Protein AF-0000000080392573 (afdb_homodimer)

Sequence (956 aa):
MAARATNTSFLQRLAQQLRSKMPRAKRLLAFPTRPAINEELMLRVEELARQRTTPLSLLDLYRFGNHPSPAQRLRNAQFLHFELPRRIAQRVIELRDRLPPGLAEKRGIQNVMGWYAGYVEELQAFPKPMDSEQEYDFTCLLASILCDHTSIPRALAHGIQEYRADMSYEDLLLDPDRESIEQTLTGFYTARIGLRFLVEHHIVSNDAREGYSGIIASHCSPRQVATAAAADAERLCRAALGNAPTVRTIGTDKDDFCYVPSHLYYMIVETLKNSCRAVVEKHDPIYRAAALEVSPSTLLDQRIRLEARQKAFARATPTELPPVKVIVAMGEEDVTIKVADEGGGVPRSDLRLLWTFFYTTFPPSFPSSPAPLPGGRAGGGSLDENVTVTNPAGNVSAGPFTFPNVGTEPVLAGHGMGLPLSRIYARYFGGDLEVKSLEGFGMDSYLHLCKLGDKCEDIGLQVMRSPAGRDSTPTETSMAARATNTSFLQRLAQQLRSKMPRAKRLLAFPTRPAINEELMLRVEELARQRTTPLSLLDLYRFGNHPSPAQRLRNAQFLHFELPRRIAQRVIELRDRLPPGLAEKRGIQNVMGWYAGYVEELQAFPKPMDSEQEYDFTCLLASILCDHTSIPRALAHGIQEYRADMSYEDLLLDPDRESIEQTLTGFYTARIGLRFLVEHHIVSNDAREGYSGIIASHCSPRQVATAAAADAERLCRAALGNAPTVRTIGTDKDDFCYVPSHLYYMIVETLKNSCRAVVEKHDPIYRAAALEVSPSTLLDQRIRLEARQKAFARATPTELPPVKVIVAMGEEDVTIKVADEGGGVPRSDLRLLWTFFYTTFPPSFPSSPAPLPGGRAGGGSLDENVTVTNPAGNVSAGPFTFPNVGTEPVLAGHGMGLPLSRIYARYFGGDLEVKSLEGFGMDSYLHLCKLGDKCEDIGLQVMRSPAGRDSTPTETS

Foldseek 3Di:
DPDDQQLLNVLVVLLVVLCVPPPCVPPQPPLPPQPPCDPVLLVVLVVLLPDDADDDFLVNLLVLQALDDLVSLLVLLLNCLNHVLSLLSNLLCLLCPQQDDQLSPFPLNSSLSSLSSVLSVVSPPQDRRDHSVSSSVSLSSLSSSLVVCLCNLVSSLVSLCVSCVVDDPVCQVVPPCQVSVQLSVLVSLLSVVVSNSSSQSSNCSVPDDPQDRRQKGAWAFLQVLLVLLQVVLQVLLCLFQVHWAHEAEADDRPDTFIGRSLLSSLLNNLVSLVQGNLQCCQPFPLNVVLVVVDDPDPVVNVVSSVVSRVVSNPDDDGDHTDYWYWYWDDDPFWTKIKIWHFSQFDDPVCQVVLQGQNDDPDRAPPPPDPPPPPDPDPDDDDPDDDPPPCPPPDNSNCRSNNSPPPPDGSPSDHSSCRNNSSQSSQPSQPWGWHKDTPHRTIIMIMTIHGRCPDCSVVSVPCSAAPVVNDDVDPPPDD/DPDDQQLLNVLVVLLVVLCVPPPCPDDQPPLPDLPPCDPVLLVVLVVLLPDDADDDFLVNLLVLQALDDLVSLLVLLLNCLNHVLSLLSNLLCLLCPQQDDQLCPFPLNSSLSSLSSVLSVVSPPQDRRDHSVSSSVSLSSLSSSLVVCLCNLVSSLVSLCVSCVVDDPVCQVVPPCQVSVQLSVLVSLLSVVVSNSSSQSSNCSVPDDPQDRRQKGAWAFLQVLLVLLQVVLQVLLCQFQVHWAHEAEADDRPDTFIGRSLLSSLLNNLVSLVQGNLQCCQPFPLNVVLVVVDDPDPVVNVVSSVVSRVVSNPDDDGDHTDYWYWYWDDDPFWIKIKIWHFSQFDDPVCQVVLQGQNDDPDRAPPPPDPPPPPDPDPDDDDPDDDPPPCPPPDSSNCRSNNSPPPPDGSPSDHSSCRNNSSQSSQLSQPWGWHKDTPHRTIIMIMTIHGRCPDCSVVSPDPSVPPVVNDDVDPPPDD

InterPro domains:
  IPR018955 Branched-chain alpha-ketoacid dehydrogenase kinase/Pyruvate dehydrogenase kinase, N-terminal [PF10436] (55-216)
  IPR036784 Alpha-ketoacid/pyruvate dehydrogenase kinase, N-terminal domain superfamily [G3DSA:1.20.140.20] (32-213)
  IPR036784 Alpha-ketoacid/pyruvate dehydrogenase kinase, N-terminal domain superfamily [SSF69012] (45-205)
  IPR036890 Histidine kinase/HSP90-like ATPase superfamily [G3DSA:3.30.565.10] (219-465)
  IPR036890 Histidine kinase/HSP90-like ATPase superfamily [SSF55874] (240-355)
  IPR036890 Histidine kinase/HSP90-like ATPase superfamily [SSF55874] (411-449)
  IPR039028 PDK/BCKDK protein kinase [PTHR11947] (30-459)

Solvent-accessible surface area (backbone atoms only — not comparable to full-atom values): 52196 Å² total; per-residue (Å²): 135,90,67,85,72,43,66,30,48,48,50,48,48,45,34,48,53,41,44,64,66,40,81,83,58,72,73,71,71,54,73,69,67,81,58,72,73,47,69,68,57,47,53,50,33,54,56,36,34,71,50,84,76,82,86,73,49,70,60,52,56,44,59,65,6,48,71,52,50,72,68,49,46,36,51,48,46,37,47,46,61,62,46,46,38,28,58,42,21,35,48,37,49,45,47,60,66,56,34,54,91,65,43,40,70,21,66,26,36,42,48,48,37,26,52,41,52,48,49,32,51,53,49,67,70,44,74,79,43,82,45,71,67,43,30,52,53,50,44,46,52,50,40,55,56,55,65,61,49,60,47,44,67,54,29,42,32,49,12,50,49,60,51,43,70,79,45,53,72,70,50,55,74,63,37,82,57,46,63,47,44,50,49,48,52,51,50,48,52,51,50,45,52,53,52,48,48,55,53,50,16,57,55,39,31,73,56,84,43,89,63,38,31,30,63,32,23,58,68,31,38,61,46,60,42,47,49,53,24,39,54,49,29,32,52,33,31,28,73,57,50,43,44,55,35,52,68,46,75,45,64,62,80,82,52,60,37,36,38,41,56,54,60,52,30,49,38,49,25,43,52,42,27,52,39,40,49,32,28,43,45,56,64,34,66,59,43,35,55,43,59,73,62,66,48,94,44,65,66,58,38,50,51,45,50,50,50,34,37,53,52,40,60,67,48,91,69,74,74,89,52,75,55,31,39,33,41,43,17,68,31,95,74,34,38,28,39,34,42,39,29,62,24,27,39,50,56,75,87,50,55,70,40,57,57,31,76,80,40,60,94,55,73,70,76,67,78,84,78,71,72,72,67,80,71,78,78,78,80,79,78,72,79,76,86,76,77,73,80,70,62,74,72,83,84,70,61,46,32,78,75,47,61,73,61,74,90,54,74,67,73,57,64,58,56,31,43,53,61,32,49,31,28,48,58,29,40,72,61,67,24,35,59,46,75,47,60,26,20,65,37,10,35,37,34,42,38,37,38,46,53,56,69,76,61,39,59,65,48,64,47,69,78,62,47,59,93,68,57,61,54,96,56,77,78,78,77,128,134,88,67,82,75,42,66,31,46,48,49,51,49,46,33,49,52,41,48,64,66,41,80,84,68,71,73,73,72,56,69,70,66,81,58,70,73,46,69,67,58,47,53,51,34,54,56,36,34,70,49,85,75,81,87,74,48,73,57,52,54,44,60,65,8,46,73,51,50,72,69,49,45,35,51,48,46,38,47,46,60,61,47,47,38,28,58,42,20,34,47,38,49,45,47,61,67,56,34,53,90,66,42,41,71,21,64,26,35,42,50,46,37,22,50,40,53,48,48,32,52,54,49,67,70,46,74,81,43,82,45,72,67,43,30,51,54,48,44,45,51,51,37,55,56,56,64,61,49,59,48,44,66,55,30,42,33,50,13,50,49,60,52,42,70,80,45,54,73,70,50,54,74,63,37,82,58,45,62,49,43,49,51,48,52,51,50,48,51,52,50,45,52,53,52,48,48,55,52,48,16,57,54,39,31,73,56,85,45,90,62,38,32,30,62,33,24,57,68,31,38,63,48,59,42,48,49,53,24,40,54,49,28,34,51,35,29,27,72,57,51,42,44,54,33,52,66,46,76,44,66,61,80,83,52,59,38,34,38,43,57,54,62,52,31,50,37,49,25,44,52,41,25,51,38,40,49,32,29,41,47,57,62,34,67,59,41,37,56,42,59,72,62,66,48,94,44,65,67,57,38,50,51,45,50,51,51,33,37,53,51,38,60,65,48,90,70,73,75,88,51,76,55,30,39,33,40,43,17,69,30,96,73,34,38,28,38,34,41,38,30,63,24,28,38,51,55,75,86,49,55,70,40,56,57,31,75,81,39,58,93,55,73,70,76,65,79,83,78,70,72,72,65,82,70,78,78,77,79,78,79,73,78,74,85,74,76,70,81,69,62,73,73,82,84,70,58,48,31,77,76,45,59,72,61,72,92,54,73,68,75,57,64,56,57,31,43,52,61,33,49,31,28,48,60,29,41,71,60,68,23,36,58,47,76,48,60,27,20,65,36,10,36,37,33,41,38,36,37,46,52,53,72,79,57,36,61,65,50,64,52,75,63,58,52,44,91,63,64,64,54,95,56,76,78,76,77,127

Secondary structure (DSSP, 8-state):
------HHHHHHHHHHHHHHHSS--SSSSS--S-----HHHHHHHHHHHTSPPPP--HHHHHHHHS---HHHHHHHHHHHHHHHHHHHHHHHHHHHHHSPTTTTTSHHHHHHHHHHHHHHHHHHHSPPP-SHHHHHHHHHHHHHHHHHGGGHHHHHHHHHHHHHHTS-HHHHHT-TTHHHHHHHHHHHHHHHHHHHHHHHHHHHTTS--TTEETTEEEEE-HHHHHHHHHHHHHHHHHHHHS--PPEEEES-SS--EEE-HHHHHHHHHHHHHHHHHHHHHHH-HHHHHHHHT--S-HHHHHHHHHHHHHHHHH-SSPPP-PPEEEEEEE-SSEEEEEEEE-S----HHHHGGGGSTT--SS-----SS---------------S-------SS-----TTS----SS---SS-SS-HHHHHHHHHHHTT-EEEEEEETTTEEEEEEEEE-SSSTTSGGGS-----TT---SS-----/------HHHHHHHHHHHHHHHSS--SSSSS--S-----HHHHHHHHHHHTSPPPP--HHHHHHHHSS--HHHHHHHHHHHHHHHHHHHHHHHHHHHHHSPTTTTTSHHHHHHHHHHHHHHHHHHHSPPP-SHHHHHHHHHHHHHHHHHGGGHHHHHHHHHHHHHHTS-HHHHHT-TTHHHHHHHHHHHHHHHHHHHHHHHHHHHTTS--TTEETTEEEEE-HHHHHHHHHHHHHHHHHHHHS--PPEEEES-SS--EEE-HHHHHHHHHHHHHHHHHHHHHHH-HHHHHHHHT--S-HHHHHHHHHHHHHHHHH-SSPPP-PPEEEEEEE-SSEEEEEEEE-S----HHHHGGGGSTT--SS-----SS---------------S-------SS-----TTS----SS---SS-SS-HHHHHHHHHHHTT-EEEEEEETTTEEEEEEEEE-SSSGGGGGGSS----SS---SS-----

Structure (mmCIF, N/CA/C/O backbone):
data_AF-0000000080392573-model_v1
#
loop_
_entity.id
_entity.type
_entity.pdbx_description
1 polymer 'Protein-serine/threonine kinase'
#
loop_
_atom_site.group_PDB
_atom_site.id
_atom_site.type_symbol
_atom_site.label_atom_id
_atom_site.label_alt_id
_atom_site.label_comp_id
_atom_site.label_asym_id
_atom_site.label_entity_id
_atom_site.label_seq_id
_atom_site.pdbx_PDB_ins_code
_atom_site.Cartn_x
_atom_site.Cartn_y
_atom_site.Cartn_z
_atom_site.occupancy
_atom_site.B_iso_or_equiv
_atom_site.auth_seq_id
_atom_site.auth_comp_id
_atom_site.auth_asym_id
_atom_site.auth_atom_id
_atom_site.pdbx_PDB_model_num
ATOM 1 N N . MET A 1 1 ? 12.789 16.438 32.844 1 19.19 1 MET A N 1
ATOM 2 C CA . MET A 1 1 ? 11.367 16.188 33.094 1 19.19 1 MET A CA 1
ATOM 3 C C . MET A 1 1 ? 10.508 17.25 32.438 1 19.19 1 MET A C 1
ATOM 5 O O . MET A 1 1 ? 9.445 16.953 31.875 1 19.19 1 MET A O 1
ATOM 9 N N . ALA A 1 2 ? 10.594 18.5 32.719 1 24.3 2 ALA A N 1
ATOM 10 C CA . ALA A 1 2 ? 9.812 19.703 32.438 1 24.3 2 ALA A CA 1
ATOM 11 C C . ALA A 1 2 ? 9.906 20.094 30.969 1 24.3 2 ALA A C 1
ATOM 13 O O . ALA A 1 2 ? 9.625 21.234 30.609 1 24.3 2 ALA A O 1
ATOM 14 N N . ALA A 1 3 ? 10.594 19.344 30.141 1 26.17 3 ALA A N 1
ATOM 15 C CA . ALA A 1 3 ? 11.289 19.828 28.953 1 26.17 3 ALA A CA 1
ATOM 16 C C . ALA A 1 3 ? 10.312 20.422 27.938 1 26.17 3 ALA A C 1
ATOM 18 O O . ALA A 1 3 ? 10.477 21.547 27.484 1 26.17 3 ALA A O 1
ATOM 19 N N . ARG A 1 4 ? 10.227 19.703 26.688 1 30.97 4 ARG A N 1
ATOM 20 C CA . ARG A 1 4 ? 10.273 20.25 25.328 1 30.97 4 ARG A CA 1
ATOM 21 C C . ARG A 1 4 ? 8.906 20.75 24.891 1 30.97 4 ARG A C 1
ATOM 23 O O . ARG A 1 4 ? 7.957 19.969 24.781 1 30.97 4 ARG A O 1
ATOM 30 N N . ALA A 1 5 ? 8.617 21.922 25.188 1 33.53 5 ALA A N 1
ATOM 31 C CA . ALA A 1 5 ? 7.543 22.812 24.734 1 33.53 5 ALA A CA 1
ATOM 32 C C . ALA A 1 5 ? 7.273 22.641 23.234 1 33.53 5 ALA A C 1
ATOM 34 O O . ALA A 1 5 ? 8.172 22.812 22.422 1 33.53 5 ALA A O 1
ATOM 35 N N . THR A 1 6 ? 6.488 21.844 22.875 1 38.28 6 THR A N 1
ATOM 36 C CA . THR A 1 6 ? 6.152 21.625 21.469 1 38.28 6 THR A CA 1
ATOM 37 C C . THR A 1 6 ? 5.938 22.969 20.75 1 38.28 6 THR A C 1
ATOM 39 O O . THR A 1 6 ? 5.57 23.953 21.375 1 38.28 6 THR A O 1
ATOM 42 N N . ASN A 1 7 ? 6.594 23.203 19.703 1 41.62 7 ASN A N 1
ATOM 43 C CA . ASN A 1 7 ? 6.59 24.406 18.875 1 41.62 7 ASN A CA 1
ATOM 44 C C . ASN A 1 7 ? 5.191 25 18.75 1 41.62 7 ASN A C 1
ATOM 46 O O . ASN A 1 7 ? 5.031 26.219 18.672 1 41.62 7 ASN A O 1
ATOM 50 N N . THR A 1 8 ? 4.176 24.109 18.828 1 43.19 8 THR A N 1
ATOM 51 C CA . THR A 1 8 ? 2.842 24.672 18.672 1 43.19 8 THR A CA 1
ATOM 52 C C . THR A 1 8 ? 2.498 25.578 19.859 1 43.19 8 THR A C 1
ATOM 54 O O . THR A 1 8 ? 1.904 26.641 19.688 1 43.19 8 THR A O 1
ATOM 57 N N . SER A 1 9 ? 2.977 25.125 21.062 1 46.69 9 SER A N 1
ATOM 58 C CA . SER A 1 9 ? 2.703 25.906 22.266 1 46.69 9 SER A CA 1
ATOM 59 C C . SER A 1 9 ? 3.426 27.25 22.219 1 46.69 9 SER A C 1
ATOM 61 O O . SER A 1 9 ? 2.875 28.281 22.641 1 46.69 9 SER A O 1
ATOM 63 N N . PHE A 1 10 ? 4.422 27.266 21.594 1 46.53 10 PHE A N 1
ATOM 64 C CA . PHE A 1 10 ? 5.176 28.516 21.531 1 46.53 10 PHE A CA 1
ATOM 65 C C . PHE A 1 10 ? 4.504 29.5 20.594 1 46.53 10 PHE A C 1
ATOM 67 O O . PHE A 1 10 ? 4.355 30.688 20.922 1 46.53 10 PHE A O 1
ATOM 74 N N . LEU A 1 11 ? 4.07 28.859 19.469 1 52.31 11 LEU A N 1
ATOM 75 C CA . LEU A 1 11 ? 3.449 29.734 18.484 1 52.31 11 LEU A CA 1
ATOM 76 C C . LEU A 1 11 ? 2.184 30.375 19.047 1 52.31 11 LEU A C 1
ATOM 78 O O . LEU A 1 11 ? 1.93 31.562 18.828 1 52.31 11 LEU A O 1
ATOM 82 N N . GLN A 1 12 ? 1.546 29.469 19.812 1 51.16 12 GLN A N 1
ATOM 83 C CA . GLN A 1 12 ? 0.319 30 20.406 1 51.16 12 GLN A CA 1
ATOM 84 C C . GLN A 1 12 ? 0.625 31.047 21.469 1 51.16 12 GLN A C 1
ATOM 86 O O . GLN A 1 12 ? -0.03 32.094 21.531 1 51.16 12 GLN A O 1
ATOM 91 N N . ARG A 1 13 ? 1.571 30.734 22.281 1 53.75 13 ARG A N 1
ATOM 92 C CA . ARG A 1 13 ? 1.972 31.672 23.328 1 53.75 13 ARG A CA 1
ATOM 93 C C . ARG A 1 13 ? 2.531 32.969 22.703 1 53.75 13 ARG A C 1
ATOM 95 O O . ARG A 1 13 ? 2.221 34.062 23.172 1 53.75 13 ARG A O 1
ATOM 102 N N . LEU A 1 14 ? 3.24 32.688 21.734 1 53.19 14 LEU A N 1
ATOM 103 C CA . LEU A 1 14 ? 3.812 33.844 21.062 1 53.19 14 LEU A CA 1
ATOM 104 C C . LEU A 1 14 ? 2.729 34.656 20.391 1 53.19 14 LEU A C 1
ATOM 106 O O . LEU A 1 14 ? 2.723 35.906 20.484 1 53.19 14 LEU A O 1
ATOM 110 N N . ALA A 1 15 ? 1.894 33.844 19.734 1 52.28 15 ALA A N 1
ATOM 111 C CA . ALA A 1 15 ? 0.794 34.562 19.078 1 52.28 15 ALA A CA 1
ATOM 112 C C . ALA A 1 15 ? -0.049 35.312 20.094 1 52.28 15 ALA A C 1
ATOM 114 O O . ALA A 1 15 ? -0.432 36.469 19.859 1 52.28 15 ALA A O 1
ATOM 115 N N . GLN A 1 16 ? -0.27 34.625 21.281 1 52.94 16 GLN A N 1
ATOM 116 C CA . GLN A 1 16 ? -1.025 35.25 22.359 1 52.94 16 GLN A CA 1
ATOM 117 C C . GLN A 1 16 ? -0.261 36.438 22.938 1 52.94 16 GLN A C 1
ATOM 119 O O . GLN A 1 16 ? -0.85 37.5 23.219 1 52.94 16 GLN A O 1
ATOM 124 N N . GLN A 1 17 ? 0.972 36.219 23.188 1 52.62 17 GLN A N 1
ATOM 125 C CA . GLN A 1 17 ? 1.792 37.312 23.734 1 52.62 17 GLN A CA 1
ATOM 126 C C . GLN A 1 17 ? 1.845 38.5 22.781 1 52.62 17 GLN A C 1
ATOM 128 O O . GLN A 1 17 ? 1.768 39.656 23.219 1 52.62 17 GLN A O 1
ATOM 133 N N . LEU A 1 18 ? 1.992 38.062 21.609 1 51.72 18 LEU A N 1
ATOM 134 C CA . LEU A 1 18 ? 2.082 39.125 20.609 1 51.72 18 LEU A CA 1
ATOM 135 C C . LEU A 1 18 ? 0.733 39.812 20.422 1 51.72 18 LEU A C 1
ATOM 137 O O . LEU A 1 18 ? 0.672 41.031 20.219 1 51.72 18 LEU A O 1
ATOM 141 N N . ARG A 1 19 ? -0.273 38.938 20.453 1 50.34 19 ARG A N 1
ATOM 142 C CA . ARG A 1 19 ? -1.611 39.531 20.422 1 50.34 19 ARG A CA 1
ATOM 143 C C . ARG A 1 19 ? -1.825 40.469 21.594 1 50.34 19 ARG A C 1
ATOM 145 O O . ARG A 1 19 ? -2.533 41.469 21.453 1 50.34 19 ARG A O 1
ATOM 152 N N . SER A 1 20 ? -1.311 40.031 22.656 1 47.28 20 SER A N 1
ATOM 153 C CA . SER A 1 20 ? -1.47 40.875 23.828 1 47.28 20 SER A CA 1
ATOM 154 C C . SER A 1 20 ? -0.774 42.219 23.641 1 47.28 20 SER A C 1
ATOM 156 O O . SER A 1 20 ? -1.19 43.219 24.219 1 47.28 20 SER A O 1
ATOM 158 N N . LYS A 1 21 ? 0.311 42.312 23.016 1 45.34 21 LYS A N 1
ATOM 159 C CA . LYS A 1 21 ? 1.03 43.562 22.859 1 45.34 21 LYS A CA 1
ATOM 160 C C . LYS A 1 21 ? 0.406 44.406 21.75 1 45.34 21 LYS A C 1
ATOM 162 O O . LYS A 1 21 ? 0.814 45.562 21.531 1 45.34 21 LYS A O 1
ATOM 167 N N . MET A 1 22 ? -0.117 43.719 20.859 1 41.22 22 MET A N 1
ATOM 168 C CA . MET A 1 22 ? -0.763 44.5 19.812 1 41.22 22 MET A CA 1
ATOM 169 C C . MET A 1 22 ? -1.922 45.312 20.391 1 41.22 22 MET A C 1
ATOM 171 O O . MET A 1 22 ? -2.762 44.781 21.109 1 41.22 22 MET A O 1
ATOM 175 N N . PRO A 1 23 ? -1.795 46.625 20.594 1 34.84 23 PRO A N 1
ATOM 176 C CA . PRO A 1 23 ? -2.883 47.438 21.141 1 34.84 23 PRO A CA 1
ATOM 177 C C . PRO A 1 23 ? -4.266 46.906 20.75 1 34.84 23 PRO A C 1
ATOM 179 O O . PRO A 1 23 ? -5.176 46.906 21.578 1 34.84 23 PRO A O 1
ATOM 182 N N . ARG A 1 24 ? -4.727 47.062 19.438 1 34.41 24 ARG A N 1
ATOM 183 C CA . ARG A 1 24 ? -6.109 46.875 19.031 1 34.41 24 ARG A CA 1
ATOM 184 C C . ARG A 1 24 ? -6.492 45.406 19.109 1 34.41 24 ARG A C 1
ATOM 186 O O . ARG A 1 24 ? -6.16 44.625 18.219 1 34.41 24 ARG A O 1
ATOM 193 N N . ALA A 1 25 ? -6.305 44.562 19.984 1 35.5 25 ALA A N 1
ATOM 194 C CA . ALA A 1 25 ? -6.91 43.344 20.516 1 35.5 25 ALA A CA 1
ATOM 195 C C . ALA A 1 25 ? -8.398 43.281 20.172 1 35.5 25 ALA A C 1
ATOM 197 O O . ALA A 1 25 ? -9.102 42.375 20.609 1 35.5 25 ALA A O 1
ATOM 198 N N . LYS A 1 26 ? -9.016 44.438 20.062 1 35.12 26 LYS A N 1
ATOM 199 C CA . LYS A 1 26 ? -10.453 44.594 19.906 1 35.12 26 LYS A CA 1
ATOM 200 C C . LYS A 1 26 ? -11.016 43.656 18.844 1 35.12 26 LYS A C 1
ATOM 202 O O . LYS A 1 26 ? -12.094 43.094 19.031 1 35.12 26 LYS A O 1
ATOM 207 N N . ARG A 1 27 ? -10.648 43.812 17.562 1 34.16 27 ARG A N 1
ATOM 208 C CA . ARG A 1 27 ? -11.484 43.375 16.453 1 34.16 27 ARG A CA 1
ATOM 209 C C . ARG A 1 27 ? -11.273 41.906 16.141 1 34.16 27 ARG A C 1
ATOM 211 O O . ARG A 1 27 ? -11.82 41.375 15.172 1 34.16 27 ARG A O 1
ATOM 218 N N . LEU A 1 28 ? -10.273 41.312 16.641 1 32.62 28 LEU A N 1
ATOM 219 C CA . LEU A 1 28 ? -9.945 40.031 16.047 1 32.62 28 LEU A CA 1
ATOM 220 C C . LEU A 1 28 ? -11.016 39 16.375 1 32.62 28 LEU A C 1
ATOM 222 O O . LEU A 1 28 ? -11.008 37.875 15.828 1 32.62 28 LEU A O 1
ATOM 226 N N . LEU A 1 29 ? -11.289 38.906 17.672 1 32.16 29 LEU A N 1
ATOM 227 C CA . LEU A 1 29 ? -11.992 37.719 18.141 1 32.16 29 LEU A CA 1
ATOM 228 C C . LEU A 1 29 ? -13.32 37.531 17.406 1 32.16 29 LEU A C 1
ATOM 230 O O . LEU A 1 29 ? -14.062 36.594 17.672 1 32.16 29 LEU A O 1
ATOM 234 N N . ALA A 1 30 ? -14.086 38.625 17.328 1 31.05 30 ALA A N 1
ATOM 235 C CA . ALA A 1 30 ? -15.461 38.406 16.906 1 31.05 30 ALA A CA 1
ATOM 236 C C . ALA A 1 30 ? -15.508 37.75 15.523 1 31.05 30 ALA A C 1
ATOM 238 O O . ALA A 1 30 ? -14.781 38.125 14.617 1 31.05 30 ALA A O 1
ATOM 239 N N . PHE A 1 31 ? -15.484 36.438 15.477 1 34.78 31 PHE A N 1
ATOM 240 C CA . PHE A 1 31 ? -15.898 35.906 14.188 1 34.78 31 PHE A CA 1
ATOM 241 C C . PHE A 1 31 ? -16.609 36.969 13.359 1 34.78 31 PHE A C 1
ATOM 243 O O . PHE A 1 31 ? -17.734 37.375 13.703 1 34.78 31 PHE A O 1
ATOM 250 N N . PRO A 1 32 ? -15.938 38.125 12.977 1 35.41 32 PRO A N 1
ATOM 251 C CA . PRO A 1 32 ? -16.844 39.062 12.312 1 35.41 32 PRO A CA 1
ATOM 252 C C . PRO A 1 32 ? -17.984 38.344 11.578 1 35.41 32 PRO A C 1
ATOM 254 O O . PRO A 1 32 ? -17.828 37.219 11.133 1 35.41 32 PRO A O 1
ATOM 257 N N . THR A 1 33 ? -19.25 38.469 12.023 1 38.16 33 THR A N 1
ATOM 258 C CA . THR A 1 33 ? -20.359 38.188 11.109 1 38.16 33 THR A CA 1
ATOM 259 C C . THR A 1 33 ? -19.875 38.156 9.664 1 38.16 33 THR A C 1
ATOM 261 O O . THR A 1 33 ? -18.797 38.688 9.352 1 38.16 33 THR A O 1
ATOM 264 N N . ARG A 1 34 ? -20.672 37.844 8.664 1 46.97 34 ARG A N 1
ATOM 265 C CA . ARG A 1 34 ? -20.609 37.656 7.219 1 46.97 34 ARG A CA 1
ATOM 266 C C . ARG A 1 34 ? -19.734 38.719 6.562 1 46.97 34 ARG A C 1
ATOM 268 O O . ARG A 1 34 ? -20.172 39.844 6.32 1 46.97 34 ARG A O 1
ATOM 275 N N . PRO A 1 35 ? -18.406 38.938 6.844 1 49.97 35 PRO A N 1
ATOM 276 C CA . PRO A 1 35 ? -18.047 40.094 6.047 1 49.97 35 PRO A CA 1
ATOM 277 C C . PRO A 1 35 ? -18.375 39.938 4.566 1 49.97 35 PRO A C 1
ATOM 279 O O . PRO A 1 35 ? -17.922 38.969 3.932 1 49.97 35 PRO A O 1
ATOM 282 N N . ALA A 1 36 ? -19.578 40.188 4.16 1 62.41 36 ALA A N 1
ATOM 283 C CA . ALA A 1 36 ? -19.875 40.312 2.73 1 62.41 36 ALA A CA 1
ATOM 284 C C . ALA A 1 36 ? -18.734 41 1.998 1 62.41 36 ALA A C 1
ATOM 286 O O . ALA A 1 36 ? -18.234 42.062 2.445 1 62.41 36 ALA A O 1
ATOM 287 N N . ILE A 1 37 ? -17.906 40.219 1.251 1 79.75 37 ILE A N 1
ATOM 288 C CA . ILE A 1 37 ? -16.891 40.812 0.396 1 79.75 37 ILE A CA 1
ATOM 289 C C . ILE A 1 37 ? -17.516 41.906 -0.446 1 79.75 37 ILE A C 1
ATOM 291 O O . ILE A 1 37 ? -18.391 41.656 -1.284 1 79.75 37 ILE A O 1
ATOM 295 N N . ASN A 1 38 ? -17.25 43.156 0.005 1 83.56 38 ASN A N 1
ATOM 296 C CA . ASN A 1 38 ? -17.781 44.219 -0.823 1 83.56 38 ASN A CA 1
ATOM 297 C C . ASN A 1 38 ? -17.203 44.188 -2.232 1 83.56 38 ASN A C 1
ATOM 299 O O . ASN A 1 38 ? -16.203 43.5 -2.479 1 83.56 38 ASN A O 1
ATOM 303 N N . GLU A 1 39 ? -17.859 44.812 -3.154 1 87.75 39 GLU A N 1
ATOM 304 C CA . GLU A 1 39 ? -17.516 44.781 -4.57 1 87.75 39 GLU A CA 1
ATOM 305 C C . GLU A 1 39 ? -16.109 45.344 -4.801 1 87.75 39 GLU A C 1
ATOM 307 O O . GLU A 1 39 ? -15.359 44.812 -5.625 1 87.75 39 GLU A O 1
ATOM 312 N N . GLU A 1 40 ? -15.781 46.406 -4.113 1 89.94 40 GLU A N 1
ATOM 313 C CA . GLU A 1 40 ? -14.469 47 -4.277 1 89.94 40 GLU A CA 1
ATOM 314 C C . GLU A 1 40 ? -13.352 46.062 -3.859 1 89.94 40 GLU A C 1
ATOM 316 O O . GLU A 1 40 ? -12.336 45.938 -4.543 1 89.94 40 GLU A O 1
ATOM 321 N N . LEU A 1 41 ? -13.578 45.469 -2.748 1 91.44 41 LEU A N 1
ATOM 322 C CA . LEU A 1 41 ? -12.594 44.531 -2.254 1 91.44 41 LEU A CA 1
ATOM 323 C C . LEU A 1 41 ? -12.438 43.344 -3.213 1 91.44 41 LEU A C 1
ATOM 325 O O . LEU A 1 41 ? -11.328 42.875 -3.441 1 91.44 41 LEU A O 1
ATOM 329 N N . MET A 1 42 ? -13.562 42.938 -3.779 1 93.25 42 MET A N 1
ATOM 330 C CA . MET A 1 42 ? -13.516 41.812 -4.699 1 93.25 42 MET A CA 1
ATOM 331 C C . MET A 1 42 ? -12.719 42.156 -5.953 1 93.25 42 MET A C 1
ATOM 333 O O . MET A 1 42 ? -12 41.312 -6.492 1 93.25 42 MET A O 1
ATOM 337 N N . LEU A 1 43 ? -12.883 43.344 -6.375 1 93.31 43 LEU A N 1
ATOM 338 C CA . LEU A 1 43 ? -12.125 43.781 -7.539 1 93.31 43 LEU A CA 1
ATOM 339 C C . LEU A 1 43 ? -10.625 43.781 -7.242 1 93.31 43 LEU A C 1
ATOM 341 O O . LEU A 1 43 ? -9.82 43.406 -8.086 1 93.31 43 LEU A O 1
ATOM 345 N N . ARG A 1 44 ? -10.305 44.219 -6.078 1 93.69 44 ARG A N 1
ATOM 346 C CA . ARG A 1 44 ? -8.906 44.219 -5.668 1 93.69 44 ARG A CA 1
ATOM 347 C C . ARG A 1 44 ? -8.359 42.781 -5.574 1 93.69 44 ARG A C 1
ATOM 349 O O . ARG A 1 44 ? -7.23 42.531 -5.992 1 93.69 44 ARG A O 1
ATOM 356 N N . VAL A 1 45 ? -9.172 41.938 -4.984 1 95.81 45 VAL A N 1
ATOM 357 C CA . VAL A 1 45 ? -8.789 40.531 -4.836 1 95.81 45 VAL A CA 1
ATOM 358 C C . VAL A 1 45 ? -8.555 39.906 -6.215 1 95.81 45 VAL A C 1
ATOM 360 O O . VAL A 1 45 ? -7.566 39.188 -6.418 1 95.81 45 VAL A O 1
ATOM 363 N N . GLU A 1 46 ? -9.375 40.219 -7.156 1 95.62 46 GLU A N 1
ATOM 364 C CA . GLU A 1 46 ? -9.242 39.688 -8.516 1 95.62 46 GLU A CA 1
ATOM 365 C C . GLU A 1 46 ? -7.973 40.219 -9.188 1 95.62 46 GLU A C 1
ATOM 367 O O . GLU A 1 46 ? -7.301 39.469 -9.898 1 95.62 46 GLU A O 1
ATOM 372 N N . GLU A 1 47 ? -7.703 41.406 -8.938 1 95.75 47 GLU A N 1
ATOM 373 C CA . GLU A 1 47 ? -6.504 42 -9.516 1 95.75 47 GLU A CA 1
ATOM 374 C C . GLU A 1 47 ? -5.238 41.344 -8.969 1 95.75 47 GLU A C 1
ATOM 376 O O . GLU A 1 47 ? -4.32 41.031 -9.719 1 95.75 47 GLU A O 1
ATOM 381 N N . LEU A 1 48 ? -5.188 41.219 -7.723 1 95.56 48 LEU A N 1
ATOM 382 C CA . LEU A 1 48 ? -4.023 40.625 -7.078 1 95.56 48 LEU A CA 1
ATOM 383 C C . LEU A 1 48 ? -3.873 39.156 -7.484 1 95.56 48 LEU A C 1
ATOM 385 O O . LEU A 1 48 ? -2.754 38.688 -7.648 1 95.56 48 LEU A O 1
ATOM 389 N N . ALA A 1 49 ? -5.004 38.469 -7.609 1 94.5 49 ALA A N 1
ATOM 390 C CA . ALA A 1 49 ? -5.004 37.031 -7.91 1 94.5 49 ALA A CA 1
ATOM 391 C C . ALA A 1 49 ? -4.43 36.781 -9.297 1 94.5 49 ALA A C 1
ATOM 393 O O . ALA A 1 49 ? -3.971 35.656 -9.586 1 94.5 49 ALA A O 1
ATOM 394 N N . ARG A 1 50 ? -4.406 37.75 -10.117 1 93.38 50 ARG A N 1
ATOM 395 C CA . ARG A 1 50 ? -3.908 37.594 -11.477 1 93.38 50 ARG A CA 1
ATOM 396 C C . ARG A 1 50 ? -2.389 37.719 -11.523 1 93.38 50 ARG A C 1
ATOM 398 O O . ARG A 1 50 ? -1.756 37.312 -12.5 1 93.38 50 ARG A O 1
ATOM 405 N N . GLN A 1 51 ? -1.855 38.219 -10.469 1 91.44 51 GLN A N 1
ATOM 406 C CA . GLN A 1 51 ? -0.411 38.406 -10.43 1 91.44 51 GLN A CA 1
ATOM 407 C C . GLN A 1 51 ? 0.316 37.094 -10.125 1 91.44 51 GLN A C 1
ATOM 409 O O . GLN A 1 51 ? -0.215 36.25 -9.414 1 91.44 51 GLN A O 1
ATOM 414 N N . ARG A 1 52 ? 1.483 37 -10.609 1 86.56 52 ARG A N 1
ATOM 415 C CA . ARG A 1 52 ? 2.279 35.812 -10.414 1 86.56 52 ARG A CA 1
ATOM 416 C C . ARG A 1 52 ? 2.93 35.781 -9.031 1 86.56 52 ARG A C 1
ATOM 418 O O . ARG A 1 52 ? 3.324 36.844 -8.523 1 86.56 52 ARG A O 1
ATOM 425 N N . THR A 1 53 ? 2.896 34.625 -8.484 1 84.94 53 THR A N 1
ATOM 426 C CA . THR A 1 53 ? 3.564 34.469 -7.195 1 84.94 53 THR A CA 1
ATOM 427 C C . THR A 1 53 ? 4.902 33.75 -7.375 1 84.94 53 THR A C 1
ATOM 429 O O . THR A 1 53 ? 5.137 33.094 -8.398 1 84.94 53 THR A O 1
ATOM 432 N N . THR A 1 54 ? 5.809 33.969 -6.477 1 77.94 54 THR A N 1
ATOM 433 C CA . THR A 1 54 ? 7.133 33.344 -6.523 1 77.94 54 THR A CA 1
ATOM 434 C C . THR A 1 54 ? 7.074 31.891 -6.074 1 77.94 54 THR A C 1
ATOM 436 O O . THR A 1 54 ? 6.617 31.594 -4.969 1 77.94 54 THR A O 1
ATOM 439 N N . PRO A 1 55 ? 7.535 31.062 -6.926 1 75.12 55 PRO A N 1
ATOM 440 C CA . PRO A 1 55 ? 7.609 29.672 -6.48 1 75.12 55 PRO A CA 1
ATOM 441 C C . PRO A 1 55 ? 8.68 29.453 -5.41 1 75.12 55 PRO A C 1
ATOM 443 O O . PRO A 1 55 ? 9.742 30.078 -5.457 1 75.12 55 PRO A O 1
ATOM 446 N N . LEU A 1 56 ? 8.375 28.797 -4.406 1 69.62 56 LEU A N 1
ATOM 447 C CA . LEU A 1 56 ? 9.312 28.547 -3.318 1 69.62 56 LEU A CA 1
ATOM 448 C C . LEU A 1 56 ? 9.594 27.047 -3.172 1 69.62 56 LEU A C 1
ATOM 450 O O . LEU A 1 56 ? 8.672 26.234 -3.266 1 69.62 56 LEU A O 1
ATOM 454 N N . SER A 1 57 ? 10.922 26.734 -3.102 1 65.56 57 SER A N 1
ATOM 455 C CA . SER A 1 57 ? 11.344 25.375 -2.797 1 65.56 57 SER A CA 1
ATOM 456 C C . SER A 1 57 ? 11.477 25.156 -1.294 1 65.56 57 SER A C 1
ATOM 458 O O . SER A 1 57 ? 11.469 26.125 -0.521 1 65.56 57 SER A O 1
ATOM 460 N N . LEU A 1 58 ? 11.531 23.953 -0.906 1 64.62 58 LEU A N 1
ATOM 461 C CA . LEU A 1 58 ? 11.75 23.641 0.502 1 64.62 58 LEU A CA 1
ATOM 462 C C . LEU A 1 58 ? 13.047 24.266 1 1 64.62 58 LEU A C 1
ATOM 464 O O . LEU A 1 58 ? 13.133 24.703 2.15 1 64.62 58 LEU A O 1
ATOM 468 N N . LEU A 1 59 ? 13.992 24.25 0.131 1 64.25 59 LEU A N 1
ATOM 469 C CA . LEU A 1 59 ? 15.273 24.859 0.482 1 64.25 59 LEU A CA 1
ATOM 470 C C . LEU A 1 59 ? 15.117 26.359 0.74 1 64.25 59 LEU A C 1
ATOM 472 O O . LEU A 1 59 ? 15.727 26.906 1.662 1 64.25 59 LEU A O 1
ATOM 476 N N . ASP A 1 60 ? 14.305 26.953 -0.073 1 67.19 60 ASP A N 1
ATOM 477 C CA . ASP A 1 60 ? 14.031 28.375 0.121 1 67.19 60 ASP A CA 1
ATOM 478 C C . ASP A 1 60 ? 13.367 28.625 1.474 1 67.19 60 ASP A C 1
ATOM 480 O O . ASP A 1 60 ? 13.727 29.562 2.182 1 67.19 60 ASP A O 1
ATOM 484 N N . LEU A 1 61 ? 12.516 27.75 1.759 1 69.31 61 LEU A N 1
ATOM 485 C CA . LEU A 1 61 ? 11.797 27.875 3.02 1 69.31 61 LEU A CA 1
ATOM 486 C C . LEU A 1 61 ? 12.734 27.688 4.207 1 69.31 61 LEU A C 1
ATOM 488 O O . LEU A 1 61 ? 12.633 28.391 5.207 1 69.31 61 LEU A O 1
ATOM 492 N N . TYR A 1 62 ? 13.656 26.766 3.982 1 65.88 62 TYR A N 1
ATOM 493 C CA . TYR A 1 62 ? 14.641 26.516 5.031 1 65.88 62 TYR A CA 1
ATOM 494 C C . TYR A 1 62 ? 15.547 27.734 5.227 1 65.88 62 TYR A C 1
ATOM 496 O O . TYR A 1 62 ? 15.828 28.125 6.359 1 65.88 62 TYR A O 1
ATOM 504 N N . ARG A 1 63 ? 15.914 28.312 4.23 1 66.88 63 ARG A N 1
ATOM 505 C CA . ARG A 1 63 ? 16.812 29.469 4.281 1 66.88 63 ARG A CA 1
ATOM 506 C C . ARG A 1 63 ? 16.109 30.688 4.875 1 66.88 63 ARG A C 1
ATOM 508 O O . ARG A 1 63 ? 16.734 31.484 5.57 1 66.88 63 ARG A O 1
ATOM 515 N N . PHE A 1 64 ? 14.883 30.656 4.57 1 71 64 PHE A N 1
ATOM 516 C CA . PHE A 1 64 ? 14.055 31.766 5.051 1 71 64 PHE A CA 1
ATOM 517 C C . PHE A 1 64 ? 14.031 31.797 6.574 1 71 64 PHE A C 1
ATOM 519 O O . PHE A 1 64 ? 13.945 32.875 7.176 1 71 64 PHE A O 1
ATOM 526 N N . GLY A 1 65 ? 14.188 30.672 7.188 1 66.94 65 GLY A N 1
ATOM 527 C CA . GLY A 1 65 ? 14.016 30.609 8.625 1 66.94 65 GLY A CA 1
ATOM 528 C C . GLY A 1 65 ? 15.312 30.391 9.383 1 66.94 65 GLY A C 1
ATOM 529 O O . GLY A 1 65 ? 15.336 30.422 10.609 1 66.94 65 GLY A O 1
ATOM 530 N N . ASN A 1 66 ? 16.344 30.25 8.578 1 71.12 66 ASN A N 1
ATOM 531 C CA . ASN A 1 66 ? 17.594 29.906 9.242 1 71.12 66 ASN A CA 1
ATOM 532 C C . ASN A 1 66 ? 18.281 31.141 9.812 1 71.12 66 ASN A C 1
ATOM 534 O O . ASN A 1 66 ? 19.141 31.734 9.156 1 71.12 66 ASN A O 1
ATOM 538 N N . HIS A 1 67 ? 17.969 31.438 11.141 1 67.12 67 HIS A N 1
ATOM 539 C CA . HIS A 1 67 ? 18.547 32.5 11.961 1 67.12 67 HIS A CA 1
ATOM 540 C C . HIS A 1 67 ? 18.859 33.719 11.117 1 67.12 67 HIS A C 1
ATOM 542 O O . HIS A 1 67 ? 20.031 34.125 10.992 1 67.12 67 HIS A O 1
ATOM 548 N N . PRO A 1 68 ? 17.812 34.375 10.734 1 72.56 68 PRO A N 1
ATOM 549 C CA . PRO A 1 68 ? 18.047 35.531 9.875 1 72.56 68 PRO A CA 1
ATOM 550 C C . PRO A 1 68 ? 18.531 36.75 10.656 1 72.56 68 PRO A C 1
ATOM 552 O O . PRO A 1 68 ? 18.125 36.938 11.797 1 72.56 68 PRO A O 1
ATOM 555 N N . SER A 1 69 ? 19.531 37.406 10.07 1 80.06 69 SER A N 1
ATOM 556 C CA . SER A 1 69 ? 19.906 38.719 10.57 1 80.06 69 SER A CA 1
ATOM 557 C C . SER A 1 69 ? 18.734 39.688 10.539 1 80.06 69 SER A C 1
ATOM 559 O O . SER A 1 69 ? 17.719 39.438 9.875 1 80.06 69 SER A O 1
ATOM 561 N N . PRO A 1 70 ? 18.828 40.719 11.336 1 83.19 70 PRO A N 1
ATOM 562 C CA . PRO A 1 70 ? 17.75 41.719 11.281 1 83.19 70 PRO A CA 1
ATOM 563 C C . PRO A 1 70 ? 17.516 42.25 9.875 1 83.19 70 PRO A C 1
ATOM 565 O O . PRO A 1 70 ? 16.359 42.5 9.492 1 83.19 70 PRO A O 1
ATOM 568 N N . ALA A 1 71 ? 18.531 42.375 9.164 1 86.88 71 ALA A N 1
ATOM 569 C CA . ALA A 1 71 ? 18.391 42.844 7.781 1 86.88 71 ALA A CA 1
ATOM 570 C C . ALA A 1 71 ? 17.656 41.812 6.926 1 86.88 71 ALA A C 1
ATOM 572 O O . ALA A 1 71 ? 16.812 42.156 6.105 1 86.88 71 ALA A O 1
ATOM 573 N N . GLN A 1 72 ? 18.031 40.656 7.207 1 87 72 GLN A N 1
ATOM 574 C CA . GLN A 1 72 ? 17.375 39.594 6.449 1 87 72 GLN A CA 1
ATOM 575 C C . GLN A 1 72 ? 15.914 39.438 6.844 1 87 72 GLN A C 1
ATOM 577 O O . GLN A 1 72 ? 15.062 39.188 5.996 1 87 72 GLN A O 1
ATOM 582 N N . ARG A 1 73 ? 15.625 39.594 8.07 1 88 73 ARG A N 1
ATOM 583 C CA . ARG A 1 73 ? 14.25 39.5 8.531 1 88 73 ARG A CA 1
ATOM 584 C C . ARG A 1 73 ? 13.398 40.625 7.914 1 88 73 ARG A C 1
ATOM 586 O O . ARG A 1 73 ? 12.227 40.406 7.594 1 88 73 ARG A O 1
ATOM 593 N N . LEU A 1 74 ? 14.039 41.719 7.84 1 91.75 74 LEU A N 1
ATOM 594 C CA . LEU A 1 74 ? 13.336 42.844 7.203 1 91.75 74 LEU A CA 1
ATOM 595 C C . LEU A 1 74 ? 13.039 42.531 5.742 1 91.75 74 LEU A C 1
ATOM 597 O O . LEU A 1 74 ? 11.938 42.812 5.258 1 91.75 74 LEU A O 1
ATOM 601 N N . ARG A 1 75 ? 13.969 42 5.098 1 91 75 ARG A N 1
ATOM 602 C CA . ARG A 1 75 ? 13.766 41.625 3.703 1 91 75 ARG A CA 1
ATOM 603 C C . ARG A 1 75 ? 12.68 40.562 3.576 1 91 75 ARG A C 1
ATOM 605 O O . ARG A 1 75 ? 11.867 40.594 2.646 1 91 75 ARG A O 1
ATOM 612 N N . ASN A 1 76 ? 12.727 39.656 4.508 1 89.06 76 ASN A N 1
ATOM 613 C CA . ASN A 1 76 ? 11.695 38.594 4.52 1 89.06 76 ASN A CA 1
ATOM 614 C C . ASN A 1 76 ? 10.305 39.188 4.727 1 89.06 76 ASN A C 1
ATOM 616 O O . ASN A 1 76 ? 9.344 38.781 4.078 1 89.06 76 ASN A O 1
ATOM 620 N N . ALA A 1 77 ? 10.242 40.094 5.621 1 92.06 77 ALA A N 1
ATOM 621 C CA . ALA A 1 77 ? 8.969 40.75 5.895 1 92.06 77 ALA A CA 1
ATOM 622 C C . ALA A 1 77 ? 8.469 41.5 4.656 1 92.06 77 ALA A C 1
ATOM 624 O O . ALA A 1 77 ? 7.266 41.5 4.371 1 92.06 77 ALA A O 1
ATOM 625 N N . GLN A 1 78 ? 9.391 42.156 3.982 1 94.69 78 GLN A N 1
ATOM 626 C CA . GLN A 1 78 ? 9.031 42.875 2.766 1 94.69 78 GLN A CA 1
ATOM 627 C C . GLN A 1 78 ? 8.555 41.906 1.68 1 94.69 78 GLN A C 1
ATOM 629 O O . GLN A 1 78 ? 7.602 42.188 0.954 1 94.69 78 GLN A O 1
ATOM 634 N N . PHE A 1 79 ? 9.219 40.844 1.63 1 92.19 79 PHE A N 1
ATOM 635 C CA . PHE A 1 79 ? 8.797 39.812 0.682 1 92.19 79 PHE A CA 1
ATOM 636 C C . PHE A 1 79 ? 7.383 39.344 0.986 1 92.19 79 PHE A C 1
ATOM 638 O O . PHE A 1 79 ? 6.551 39.219 0.083 1 92.19 79 PHE A O 1
ATOM 645 N N . LEU A 1 80 ? 7.141 39.031 2.248 1 93.5 80 LEU A N 1
ATOM 646 C CA . LEU A 1 80 ? 5.828 38.531 2.654 1 93.5 80 LEU A CA 1
ATOM 647 C C . LEU A 1 80 ? 4.754 39.594 2.432 1 93.5 80 LEU A C 1
ATOM 649 O O . LEU A 1 80 ? 3.625 39.281 2.055 1 93.5 80 LEU A O 1
ATOM 653 N N . HIS A 1 81 ? 5.152 40.781 2.748 1 95.56 81 HIS A N 1
ATOM 654 C CA . HIS A 1 81 ? 4.238 41.906 2.533 1 95.56 81 HIS A CA 1
ATOM 655 C C . HIS A 1 81 ? 3.791 41.969 1.076 1 95.56 81 HIS A C 1
ATOM 657 O O . HIS A 1 81 ? 2.633 42.312 0.793 1 95.56 81 HIS A O 1
ATOM 663 N N . PHE A 1 82 ? 4.672 41.656 0.256 1 94.31 82 PHE A N 1
ATOM 664 C CA . PHE A 1 82 ? 4.41 41.688 -1.178 1 94.31 82 PHE A CA 1
ATOM 665 C C . PHE A 1 82 ? 3.689 40.438 -1.632 1 94.31 82 PHE A C 1
ATOM 667 O O . PHE A 1 82 ? 2.729 40.5 -2.402 1 94.31 82 PHE A O 1
ATOM 674 N N . GLU A 1 83 ? 4.066 39.281 -1.167 1 92.94 83 GLU A N 1
ATOM 675 C CA . GLU A 1 83 ? 3.693 37.969 -1.7 1 92.94 83 GLU A CA 1
ATOM 676 C C . GLU A 1 83 ? 2.361 37.5 -1.124 1 92.94 83 GLU A C 1
ATOM 678 O O . GLU A 1 83 ? 1.554 36.906 -1.832 1 92.94 83 GLU A O 1
ATOM 683 N N . LEU A 1 84 ? 2.057 37.75 0.12 1 93.94 84 LEU A N 1
ATOM 684 C CA . LEU A 1 84 ? 0.954 37.125 0.839 1 93.94 84 LEU A CA 1
ATOM 685 C C . LEU A 1 84 ? -0.39 37.562 0.274 1 93.94 84 LEU A C 1
ATOM 687 O O . LEU A 1 84 ? -1.274 36.75 0.039 1 93.94 84 LEU A O 1
ATOM 691 N N . PRO A 1 85 ? -0.525 38.906 0.041 1 95.19 85 PRO A N 1
ATOM 692 C CA . PRO A 1 85 ? -1.818 39.312 -0.51 1 95.19 85 PRO A CA 1
ATOM 693 C C . PRO A 1 85 ? -2.139 38.656 -1.838 1 95.19 85 PRO A C 1
ATOM 695 O O . PRO A 1 85 ? -3.295 38.312 -2.1 1 95.19 85 PRO A O 1
ATOM 698 N N . ARG A 1 86 ? -1.176 38.375 -2.637 1 95.5 86 ARG A N 1
ATOM 699 C CA . ARG A 1 86 ? -1.367 37.75 -3.934 1 95.5 86 ARG A CA 1
ATOM 700 C C . ARG A 1 86 ? -1.732 36.281 -3.768 1 95.5 86 ARG A C 1
ATOM 702 O O . ARG A 1 86 ? -2.68 35.781 -4.391 1 95.5 86 ARG A O 1
ATOM 709 N N . ARG A 1 87 ? -1.043 35.594 -2.908 1 93.25 87 ARG A N 1
ATOM 710 C CA . ARG A 1 87 ? -1.297 34.156 -2.67 1 93.25 87 ARG A CA 1
ATOM 711 C C . ARG A 1 87 ? -2.678 33.969 -2.059 1 93.25 87 ARG A C 1
ATOM 713 O O . ARG A 1 87 ? -3.393 33.031 -2.436 1 93.25 87 ARG A O 1
ATOM 720 N N . ILE A 1 88 ? -3.002 34.812 -1.136 1 93.94 88 ILE A N 1
ATOM 721 C CA . ILE A 1 88 ? -4.285 34.688 -0.454 1 93.94 88 ILE A CA 1
ATOM 722 C C . ILE A 1 88 ? -5.418 35 -1.425 1 93.94 88 ILE A C 1
ATOM 724 O O . ILE A 1 88 ? -6.445 34.312 -1.441 1 93.94 88 ILE A O 1
ATOM 728 N N . ALA A 1 89 ? -5.223 36.031 -2.211 1 95.56 89 ALA A N 1
ATOM 729 C CA . ALA A 1 89 ? -6.219 36.406 -3.205 1 95.56 89 ALA A CA 1
ATOM 730 C C . ALA A 1 89 ? -6.492 35.25 -4.18 1 95.56 89 ALA A C 1
ATOM 732 O O . ALA A 1 89 ? -7.641 35.031 -4.562 1 95.56 89 ALA A O 1
ATOM 733 N N . GLN A 1 90 ? -5.535 34.594 -4.566 1 94.88 90 GLN A N 1
ATOM 734 C CA . GLN A 1 90 ? -5.68 33.469 -5.492 1 94.88 90 GLN A CA 1
ATOM 735 C C . GLN A 1 90 ? -6.559 32.375 -4.898 1 94.88 90 GLN A C 1
ATOM 737 O O . GLN A 1 90 ? -7.305 31.719 -5.621 1 94.88 90 GLN A O 1
ATOM 742 N N . ARG A 1 91 ? -6.461 32.219 -3.602 1 93.19 91 ARG A N 1
ATOM 743 C CA . ARG A 1 91 ? -7.27 31.188 -2.943 1 93.19 91 ARG A CA 1
ATOM 744 C C . ARG A 1 91 ? -8.742 31.578 -2.941 1 93.19 91 ARG A C 1
ATOM 746 O O . ARG A 1 91 ? -9.617 30.719 -3.086 1 93.19 91 ARG A O 1
ATOM 753 N N . VAL A 1 92 ? -8.961 32.812 -2.754 1 93.88 92 VAL A N 1
ATOM 754 C CA . VAL A 1 92 ? -10.336 33.312 -2.777 1 93.88 92 VAL A CA 1
ATOM 755 C C . VAL A 1 92 ? -10.961 33.031 -4.145 1 93.88 92 VAL A C 1
ATOM 757 O O . VAL A 1 92 ? -12.062 32.469 -4.234 1 93.88 92 VAL A O 1
ATOM 760 N N . ILE A 1 93 ? -10.219 33.344 -5.137 1 94.75 93 ILE A N 1
ATOM 761 C CA . ILE A 1 93 ? -10.727 33.188 -6.5 1 94.75 93 ILE A CA 1
ATOM 762 C C . ILE A 1 93 ? -10.875 31.703 -6.832 1 94.75 93 ILE A C 1
ATOM 764 O O . ILE A 1 93 ? -11.812 31.312 -7.535 1 94.75 93 ILE A O 1
ATOM 768 N N . GLU A 1 94 ? -9.977 30.953 -6.383 1 93.06 94 GLU A N 1
ATOM 769 C CA . GLU A 1 94 ? -10.047 29.516 -6.609 1 93.06 94 GLU A CA 1
ATOM 770 C C . GLU A 1 94 ? -11.32 28.922 -6.016 1 93.06 94 GLU A C 1
ATOM 772 O O . GLU A 1 94 ? -12.008 28.141 -6.672 1 93.06 94 GLU A O 1
ATOM 777 N N . LEU A 1 95 ? -11.633 29.281 -4.777 1 93.75 95 LEU A N 1
ATOM 778 C CA . LEU A 1 95 ? -12.836 28.781 -4.137 1 93.75 95 LEU A CA 1
ATOM 779 C C . LEU A 1 95 ? -14.086 29.281 -4.855 1 93.75 95 LEU A C 1
ATOM 781 O O . LEU A 1 95 ? -15.039 28.516 -5.055 1 93.75 95 LEU A O 1
ATOM 785 N N . ARG A 1 96 ? -14.031 30.453 -5.262 1 92.5 96 ARG A N 1
ATOM 786 C CA . ARG A 1 96 ? -15.188 31.078 -5.895 1 92.5 96 ARG A CA 1
ATOM 787 C C . ARG A 1 96 ? -15.438 30.5 -7.281 1 92.5 96 ARG A C 1
ATOM 789 O O . ARG A 1 96 ? -16.578 30.188 -7.637 1 92.5 96 ARG A O 1
ATOM 796 N N . ASP A 1 97 ? -14.391 30.297 -8.008 1 92.75 97 ASP A N 1
ATOM 797 C CA . ASP A 1 97 ? -14.547 30.016 -9.43 1 92.75 97 ASP A CA 1
ATOM 798 C C . ASP A 1 97 ? -14.477 28.5 -9.695 1 92.75 97 ASP A C 1
ATOM 800 O O . ASP A 1 97 ? -15.078 28.016 -10.648 1 92.75 97 ASP A O 1
ATOM 804 N N . ARG A 1 98 ? -13.781 27.797 -8.945 1 93.19 98 ARG A N 1
ATOM 805 C CA . ARG A 1 98 ? -13.523 26.391 -9.297 1 93.19 98 ARG A CA 1
ATOM 806 C C . ARG A 1 98 ? -14.5 25.469 -8.594 1 93.19 98 ARG A C 1
ATOM 808 O O . ARG A 1 98 ? -14.742 24.344 -9.055 1 93.19 98 ARG A O 1
ATOM 815 N N . LEU A 1 99 ? -15.031 25.875 -7.477 1 93.56 99 LEU A N 1
ATOM 816 C CA . LEU A 1 99 ? -16.047 25.047 -6.832 1 93.56 99 LEU A CA 1
ATOM 817 C C . LEU A 1 99 ? -17.375 25.156 -7.566 1 93.56 99 LEU A C 1
ATOM 819 O O . LEU A 1 99 ? -17.734 26.219 -8.078 1 93.56 99 LEU A O 1
ATOM 823 N N . PRO A 1 100 ? -18.094 24.016 -7.742 1 90.12 100 PRO A N 1
ATOM 824 C CA . PRO A 1 100 ? -19.391 24.062 -8.422 1 90.12 100 PRO A CA 1
ATOM 825 C C . PRO A 1 100 ? -20.391 25 -7.723 1 90.12 100 PRO A C 1
ATOM 827 O O . PRO A 1 100 ? -20.266 25.25 -6.523 1 90.12 100 PRO A O 1
ATOM 830 N N . PRO A 1 101 ? -21.422 25.266 -8.688 1 85.12 101 PRO A N 1
ATOM 831 C CA . PRO A 1 101 ? -22.484 26.078 -8.086 1 85.12 101 PRO A CA 1
ATOM 832 C C . PRO A 1 101 ? -23.25 25.344 -6.988 1 85.12 101 PRO A C 1
ATOM 834 O O . PRO A 1 101 ? -23.438 24.125 -7.066 1 85.12 101 PRO A O 1
ATOM 837 N N . GLY A 1 102 ? -23.531 25.812 -5.84 1 85.5 102 GLY A N 1
ATOM 838 C CA . GLY A 1 102 ? -24.172 25.188 -4.691 1 85.5 102 GLY A CA 1
ATOM 839 C C . GLY A 1 102 ? -23.25 25.078 -3.486 1 85.5 102 GLY A C 1
ATOM 840 O O . GLY A 1 102 ? -23.656 25.375 -2.361 1 85.5 102 GLY A O 1
ATOM 841 N N . LEU A 1 103 ? -22.062 24.562 -3.938 1 89.94 103 LEU A N 1
ATOM 842 C CA . LEU A 1 103 ? -21.094 24.422 -2.854 1 89.94 103 LEU A CA 1
ATOM 843 C C . LEU A 1 103 ? -20.453 25.766 -2.533 1 89.94 103 LEU A C 1
ATOM 845 O O . LEU A 1 103 ? -20.297 26.125 -1.361 1 89.94 103 LEU A O 1
ATOM 849 N N . ALA A 1 104 ? -20.109 26.547 -3.549 1 91.38 104 ALA A N 1
ATOM 850 C CA . ALA A 1 104 ? -19.422 27.828 -3.373 1 91.38 104 ALA A CA 1
ATOM 851 C C . ALA A 1 104 ? -20.281 28.797 -2.564 1 91.38 104 ALA A C 1
ATOM 853 O O . ALA A 1 104 ? -19.75 29.719 -1.93 1 91.38 104 ALA A O 1
ATOM 854 N N . GLU A 1 105 ? -21.594 28.5 -2.555 1 90.62 105 GLU A N 1
ATOM 855 C CA . GLU A 1 105 ? -22.531 29.438 -1.914 1 90.62 105 GLU A CA 1
ATOM 856 C C . GLU A 1 105 ? -22.828 29.016 -0.478 1 90.62 105 GLU A C 1
ATOM 858 O O . GLU A 1 105 ? -23.469 29.75 0.267 1 90.62 105 GLU A O 1
ATOM 863 N N . LYS A 1 106 ? -22.312 27.922 -0.132 1 90 106 LYS A N 1
ATOM 864 C CA . LYS A 1 106 ? -22.562 27.484 1.236 1 90 106 LYS A CA 1
ATOM 865 C C . LYS A 1 106 ? -21.875 28.391 2.246 1 90 106 LYS A C 1
ATOM 867 O O . LYS A 1 106 ? -20.812 28.938 1.967 1 90 106 LYS A O 1
ATOM 872 N N . ARG A 1 107 ? -22.469 28.531 3.326 1 86.69 107 ARG A N 1
ATOM 873 C CA . ARG A 1 107 ? -22.047 29.5 4.332 1 86.69 107 ARG A CA 1
ATOM 874 C C . ARG A 1 107 ? -20.594 29.266 4.734 1 86.69 107 ARG A C 1
ATOM 876 O O . ARG A 1 107 ? -19.812 30.219 4.848 1 86.69 107 ARG A O 1
ATOM 883 N N . GLY A 1 108 ? -20.25 28.016 5.012 1 86.94 108 GLY A N 1
ATOM 884 C CA . GLY A 1 108 ? -18.891 27.719 5.406 1 86.94 108 GLY A CA 1
ATOM 885 C C . GLY A 1 108 ? -17.859 28.172 4.398 1 86.94 108 GLY A C 1
ATOM 886 O O . GLY A 1 108 ? -16.812 28.734 4.773 1 86.94 108 GLY A O 1
ATOM 887 N N . ILE A 1 109 ? -18.141 28.016 3.16 1 91.25 109 ILE A N 1
ATOM 888 C CA . ILE A 1 109 ? -17.219 28.406 2.094 1 91.25 109 ILE A CA 1
ATOM 889 C C . ILE A 1 109 ? -17.172 29.922 1.981 1 91.25 109 ILE A C 1
ATOM 891 O O . ILE A 1 109 ? -16.094 30.516 1.835 1 91.25 109 ILE A O 1
ATOM 895 N N . GLN A 1 110 ? -18.25 30.516 2.086 1 90.75 110 GLN A N 1
ATOM 896 C CA . GLN A 1 110 ? -18.328 31.969 2.01 1 90.75 110 GLN A CA 1
ATOM 897 C C . GLN A 1 110 ? -17.562 32.625 3.154 1 90.75 110 GLN A C 1
ATOM 899 O O . GLN A 1 110 ? -16.938 33.656 2.969 1 90.75 110 GLN A O 1
ATOM 904 N N . ASN A 1 111 ? -17.688 32.031 4.281 1 87.31 111 ASN A N 1
ATOM 905 C CA . ASN A 1 111 ? -16.938 32.562 5.418 1 87.31 111 ASN A CA 1
ATOM 906 C C . ASN A 1 111 ? -15.43 32.531 5.152 1 87.31 111 ASN A C 1
ATOM 908 O O . ASN A 1 111 ? -14.734 33.5 5.438 1 87.31 111 ASN A O 1
ATOM 912 N N . VAL A 1 112 ? -14.984 31.422 4.637 1 90.31 112 VAL A N 1
ATOM 913 C CA . VAL A 1 112 ? -13.555 31.281 4.363 1 90.31 112 VAL A CA 1
ATOM 914 C C . VAL A 1 112 ? -13.117 32.344 3.336 1 90.31 112 VAL A C 1
ATOM 916 O O . VAL A 1 112 ? -12.086 32.969 3.502 1 90.31 112 VAL A O 1
ATOM 919 N N . MET A 1 113 ? -13.891 32.531 2.322 1 92.06 113 MET A N 1
ATOM 920 C CA . MET A 1 113 ? -13.578 33.531 1.319 1 92.06 113 MET A CA 1
ATOM 921 C C . MET A 1 113 ? -13.555 34.938 1.941 1 92.06 113 MET A C 1
ATOM 923 O O . MET A 1 113 ? -12.68 35.75 1.632 1 92.06 113 MET A O 1
ATOM 927 N N . GLY A 1 114 ? -14.492 35.125 2.773 1 89.44 114 GLY A N 1
ATOM 928 C CA . GLY A 1 114 ? -14.555 36.406 3.461 1 89.44 114 GLY A CA 1
ATOM 929 C C . GLY A 1 114 ? -13.344 36.656 4.34 1 89.44 114 GLY A C 1
ATOM 930 O O . GLY A 1 114 ? -12.805 37.781 4.34 1 89.44 114 GLY A O 1
ATOM 931 N N . TRP A 1 115 ? -13.008 35.688 5.074 1 87.06 115 TRP A N 1
ATOM 932 C CA . TRP A 1 115 ? -11.836 35.812 5.926 1 87.06 115 TRP A CA 1
ATOM 933 C C . TRP A 1 115 ? -10.586 36.094 5.09 1 87.06 115 TRP A C 1
ATOM 935 O O . TRP A 1 115 ? -9.805 37 5.414 1 87.06 115 TRP A O 1
ATOM 945 N N . TYR A 1 116 ? -10.406 35.375 4.043 1 91.5 116 TYR A N 1
ATOM 946 C CA . TYR A 1 116 ? -9.234 35.531 3.189 1 91.5 116 TYR A CA 1
ATOM 947 C C . TYR A 1 116 ? -9.227 36.906 2.539 1 91.5 116 TYR A C 1
ATOM 949 O O . TYR A 1 116 ? -8.18 37.594 2.484 1 91.5 116 TYR A O 1
ATOM 957 N N . ALA A 1 117 ? -10.352 37.312 2.102 1 92.69 117 ALA A N 1
ATOM 958 C CA . ALA A 1 117 ? -10.438 38.656 1.534 1 92.69 117 ALA A CA 1
ATOM 959 C C . ALA A 1 117 ? -10.094 39.719 2.578 1 92.69 117 ALA A C 1
ATOM 961 O O . ALA A 1 117 ? -9.453 40.719 2.264 1 92.69 117 ALA A O 1
ATOM 962 N N . GLY A 1 118 ? -10.586 39.5 3.779 1 89.06 118 GLY A N 1
ATOM 963 C CA . GLY A 1 118 ? -10.242 40.375 4.875 1 89.06 118 GLY A CA 1
ATOM 964 C C . GLY A 1 118 ? -8.75 40.469 5.141 1 89.06 118 GLY A C 1
ATOM 965 O O . GLY A 1 118 ? -8.219 41.531 5.434 1 89.06 118 GLY A O 1
ATOM 966 N N . TYR A 1 119 ? -8.078 39.344 5.059 1 90 119 TYR A N 1
ATOM 967 C CA . TYR A 1 119 ? -6.633 39.312 5.242 1 90 119 TYR A CA 1
ATOM 968 C C . TYR A 1 119 ? -5.934 40.125 4.164 1 90 119 TYR A C 1
ATOM 970 O O . TYR A 1 119 ? -4.957 40.844 4.445 1 90 119 TYR A O 1
ATOM 978 N N . VAL A 1 120 ? -6.375 39.969 2.936 1 93.44 120 VAL A N 1
ATOM 979 C CA . VAL A 1 120 ? -5.809 40.75 1.833 1 93.44 120 VAL A CA 1
ATOM 980 C C . VAL A 1 120 ? -5.922 42.219 2.131 1 93.44 120 VAL A C 1
ATOM 982 O O . VAL A 1 120 ? -4.965 43 1.942 1 93.44 120 VAL A O 1
ATOM 985 N N . GLU A 1 121 ? -7.035 42.594 2.549 1 92 121 GLU A N 1
ATOM 986 C CA . GLU A 1 121 ? -7.277 44 2.863 1 92 121 GLU A CA 1
ATOM 987 C C . GLU A 1 121 ? -6.336 44.5 3.959 1 92 121 GLU A C 1
ATOM 989 O O . GLU A 1 121 ? -5.754 45.562 3.846 1 92 121 GLU A O 1
ATOM 994 N N . GLU A 1 122 ? -6.238 43.688 4.973 1 90.44 122 GLU A N 1
ATOM 995 C CA . GLU A 1 122 ? -5.379 44.062 6.098 1 90.44 122 GLU A CA 1
ATOM 996 C C . GLU A 1 122 ? -3.918 44.156 5.668 1 90.44 122 GLU A C 1
ATOM 998 O O . GLU A 1 122 ? -3.201 45.062 6.066 1 90.44 122 GLU A O 1
ATOM 1003 N N . LEU A 1 123 ? -3.506 43.25 4.887 1 93.5 123 LEU A N 1
ATOM 1004 C CA . LEU A 1 123 ? -2.117 43.219 4.445 1 93.5 123 LEU A CA 1
ATOM 1005 C C . LEU A 1 123 ? -1.801 44.375 3.512 1 93.5 123 LEU A C 1
ATOM 1007 O O . LEU A 1 123 ? -0.712 44.938 3.576 1 93.5 123 LEU A O 1
ATOM 1011 N N . GLN A 1 124 ? -2.725 44.688 2.709 1 92.38 124 GLN A N 1
ATOM 1012 C CA . GLN A 1 124 ? -2.52 45.812 1.781 1 92.38 124 GLN A CA 1
ATOM 1013 C C . GLN A 1 124 ? -2.535 47.156 2.514 1 92.38 124 GLN A C 1
ATOM 1015 O O . GLN A 1 124 ? -1.871 48.094 2.094 1 92.38 124 GLN A O 1
ATOM 1020 N N . ALA A 1 125 ? -3.342 47.219 3.551 1 92.62 125 ALA A N 1
ATOM 1021 C CA . ALA A 1 125 ? -3.447 48.438 4.324 1 92.62 125 ALA A CA 1
ATOM 1022 C C . ALA A 1 125 ? -2.184 48.688 5.141 1 92.62 125 ALA A C 1
ATOM 1024 O O . ALA A 1 125 ? -1.894 49.812 5.523 1 92.62 125 ALA A O 1
ATOM 1025 N N . PHE A 1 126 ? -1.449 47.656 5.41 1 94.31 126 PHE A N 1
ATOM 1026 C CA . PHE A 1 126 ? -0.218 47.781 6.18 1 94.31 126 PHE A CA 1
ATOM 1027 C C . PHE A 1 126 ? 0.903 48.344 5.316 1 94.31 126 PHE A C 1
ATOM 1029 O O . PHE A 1 126 ? 1.119 47.906 4.191 1 94.31 126 PHE A O 1
ATOM 1036 N N . PRO A 1 127 ? 1.584 49.375 5.824 1 94.94 127 PRO A N 1
ATOM 1037 C CA . PRO A 1 127 ? 2.695 49.906 5.031 1 94.94 127 PRO A CA 1
ATOM 1038 C C . PRO A 1 127 ? 3.857 48.906 4.914 1 94.94 127 PRO A C 1
ATOM 1040 O O . PRO A 1 127 ? 4.07 48.094 5.812 1 94.94 127 PRO A O 1
ATOM 1043 N N . LYS A 1 128 ? 4.602 49 3.779 1 96.31 128 LYS A N 1
ATOM 1044 C CA . LYS A 1 128 ? 5.793 48.188 3.604 1 96.31 128 LYS A CA 1
ATOM 1045 C C . LYS A 1 128 ? 6.793 48.406 4.73 1 96.31 128 LYS A C 1
ATOM 1047 O O . LYS A 1 128 ? 7.164 49.562 5.012 1 96.31 128 LYS A O 1
ATOM 1052 N N . PRO A 1 129 ? 7.121 47.281 5.379 1 96.19 129 PRO A N 1
ATOM 1053 C CA . PRO A 1 129 ? 8.078 47.469 6.473 1 96.19 129 PRO A CA 1
ATOM 1054 C C . PRO A 1 129 ? 9.422 48.031 5.996 1 96.19 129 PRO A C 1
ATOM 1056 O O . PRO A 1 129 ? 10.039 47.469 5.09 1 96.19 129 PRO A O 1
ATOM 1059 N N . MET A 1 130 ? 9.875 49.062 6.594 1 95.69 130 MET A N 1
ATOM 1060 C CA . MET A 1 130 ? 11.102 49.719 6.148 1 95.69 130 MET A CA 1
ATOM 1061 C C . MET A 1 130 ? 12.172 49.656 7.23 1 95.69 130 MET A C 1
ATOM 1063 O O . MET A 1 130 ? 13.352 49.875 6.961 1 95.69 130 MET A O 1
ATOM 1067 N N . ASP A 1 131 ? 11.766 49.344 8.445 1 93.31 131 ASP A N 1
ATOM 1068 C CA . ASP A 1 131 ? 12.719 49.25 9.547 1 93.31 131 ASP A CA 1
ATOM 1069 C C . ASP A 1 131 ? 12.312 48.125 10.508 1 93.31 131 ASP A C 1
ATOM 1071 O O . ASP A 1 131 ? 11.336 47.406 10.266 1 93.31 131 ASP A O 1
ATOM 1075 N N . SER A 1 132 ? 13.117 48 11.531 1 90.12 132 SER A N 1
ATOM 1076 C CA . SER A 1 132 ? 12.938 46.875 12.453 1 90.12 132 SER A CA 1
ATOM 1077 C C . SER A 1 132 ? 11.633 47.031 13.234 1 90.12 132 SER A C 1
ATOM 1079 O O . SER A 1 132 ? 10.992 46.031 13.57 1 90.12 132 SER A O 1
ATOM 1081 N N . GLU A 1 133 ? 11.305 48.219 13.5 1 90.38 133 GLU A N 1
ATOM 1082 C CA . GLU A 1 133 ? 10.062 48.438 14.234 1 90.38 133 GLU A CA 1
ATOM 1083 C C . GLU A 1 133 ? 8.844 48.094 13.391 1 90.38 133 GLU A C 1
ATOM 1085 O O . GLU A 1 133 ? 7.926 47.406 13.867 1 90.38 133 GLU A O 1
ATOM 1090 N N . GLN A 1 134 ? 8.891 48.562 12.195 1 92.88 134 GLN A N 1
ATOM 1091 C CA . GLN A 1 134 ? 7.809 48.25 11.281 1 92.88 134 GLN A CA 1
ATOM 1092 C C . GLN A 1 134 ? 7.766 46.75 10.977 1 92.88 134 GLN A C 1
ATOM 1094 O O . GLN A 1 134 ? 6.691 46.188 10.781 1 92.88 134 GLN A O 1
ATOM 1099 N N . GLU A 1 135 ? 8.945 46.188 10.883 1 91.94 135 GLU A N 1
ATOM 1100 C CA . GLU A 1 135 ? 9.016 44.719 10.703 1 91.94 135 GLU A CA 1
ATOM 1101 C C . GLU A 1 135 ? 8.336 44 11.859 1 91.94 135 GLU A C 1
ATOM 1103 O O . GLU A 1 135 ? 7.613 43.031 11.641 1 91.94 135 GLU A O 1
ATOM 1108 N N . TYR A 1 136 ? 8.609 44.438 13.031 1 87.38 136 TYR A N 1
ATOM 1109 C CA . TYR A 1 136 ? 7.996 43.844 14.211 1 87.38 136 TYR A CA 1
ATOM 1110 C C . TYR A 1 136 ? 6.48 44 14.172 1 87.38 136 TYR A C 1
ATOM 1112 O O . TYR A 1 136 ? 5.746 43.062 14.469 1 87.38 136 TYR A O 1
ATOM 1120 N N . ASP A 1 137 ? 6.016 45.219 13.781 1 88.88 137 ASP A N 1
ATOM 1121 C CA . ASP A 1 137 ? 4.578 45.469 13.68 1 88.88 137 ASP A CA 1
ATOM 1122 C C . ASP A 1 137 ? 3.949 44.531 12.625 1 88.88 137 ASP A C 1
ATOM 1124 O O . ASP A 1 137 ? 2.84 44.031 12.812 1 88.88 137 ASP A O 1
ATOM 1128 N N . PHE A 1 138 ? 4.645 44.406 11.555 1 92.19 138 PHE A N 1
ATOM 1129 C CA . PHE A 1 138 ? 4.152 43.531 10.5 1 92.19 138 PHE A CA 1
ATOM 1130 C C . PHE A 1 138 ? 4.078 42.062 10.977 1 92.19 138 PHE A C 1
ATOM 1132 O O . PHE A 1 138 ? 3.139 41.344 10.641 1 92.19 138 PHE A O 1
ATOM 1139 N N . THR A 1 139 ? 5.086 41.688 11.695 1 88.06 139 THR A N 1
ATOM 1140 C CA . THR A 1 139 ? 5.105 40.344 12.266 1 88.06 139 THR A CA 1
ATOM 1141 C C . THR A 1 139 ? 3.91 40.125 13.188 1 88.06 139 THR A C 1
ATOM 1143 O O . THR A 1 139 ? 3.326 39.031 13.219 1 88.06 139 THR A O 1
ATOM 1146 N N . CYS A 1 140 ? 3.523 41.125 13.906 1 84 140 CYS A N 1
ATOM 1147 C CA . CYS A 1 140 ? 2.357 41.031 14.781 1 84 140 CYS A CA 1
ATOM 1148 C C . CYS A 1 140 ? 1.079 40.875 13.969 1 84 140 CYS A C 1
ATOM 1150 O O . CYS A 1 140 ? 0.189 40.094 14.359 1 84 140 CYS A O 1
ATOM 1152 N N . LEU A 1 141 ? 1.025 41.562 12.883 1 87.12 141 LEU A N 1
ATOM 1153 C CA . LEU A 1 141 ? -0.12 41.406 11.992 1 87.12 141 LEU A CA 1
ATOM 1154 C C . LEU A 1 141 ? -0.202 39.969 11.469 1 87.12 141 LEU A C 1
ATOM 1156 O O . LEU A 1 141 ? -1.277 39.375 11.469 1 87.12 141 LEU A O 1
ATOM 1160 N N . LEU A 1 142 ? 0.935 39.469 11.047 1 88.12 142 LEU A N 1
ATOM 1161 C CA . LEU A 1 142 ? 0.988 38.094 10.531 1 88.12 142 LEU A CA 1
ATOM 1162 C C . LEU A 1 142 ? 0.543 37.094 11.594 1 88.12 142 LEU A C 1
ATOM 1164 O O . LEU A 1 142 ? -0.151 36.125 11.281 1 88.12 142 LEU A O 1
ATOM 1168 N N . ALA A 1 143 ? 0.936 37.25 12.727 1 82 143 ALA A N 1
ATOM 1169 C CA . ALA A 1 143 ? 0.564 36.375 13.828 1 82 143 ALA A CA 1
ATOM 1170 C C . ALA A 1 143 ? -0.946 36.375 14.055 1 82 143 ALA A C 1
ATOM 1172 O O . ALA A 1 143 ? -1.541 35.344 14.344 1 82 143 ALA A O 1
ATOM 1173 N N . SER A 1 144 ? -1.531 37.5 13.914 1 77.38 144 SER A N 1
ATOM 1174 C CA . SER A 1 144 ? -2.979 37.625 14.078 1 77.38 144 SER A CA 1
ATOM 1175 C C . SER A 1 144 ? -3.715 36.844 12.977 1 77.38 144 SER A C 1
ATOM 1177 O O . SER A 1 144 ? -4.734 36.219 13.234 1 77.38 144 SER A O 1
ATOM 1179 N N . ILE A 1 145 ? -3.203 36.969 11.82 1 78.06 145 ILE A N 1
ATOM 1180 C CA . ILE A 1 145 ? -3.791 36.281 10.672 1 78.06 145 ILE A CA 1
ATOM 1181 C C . ILE A 1 145 ? -3.676 34.781 10.859 1 78.06 145 ILE A C 1
ATOM 1183 O O . ILE A 1 145 ? -4.613 34.031 10.555 1 78.06 145 ILE A O 1
ATOM 1187 N N . LEU A 1 146 ? -2.604 34.312 11.359 1 77.31 146 LEU A N 1
ATOM 1188 C CA . LEU A 1 146 ? -2.355 32.906 11.562 1 77.31 146 LEU A CA 1
ATOM 1189 C C . LEU A 1 146 ? -3.314 32.312 12.594 1 77.31 146 LEU A C 1
ATOM 1191 O O . LEU A 1 146 ? -3.783 31.188 12.453 1 77.31 146 LEU A O 1
ATOM 1195 N N . CYS A 1 147 ? -3.611 32.906 13.609 1 61.41 147 CYS A N 1
ATOM 1196 C CA . CYS A 1 147 ? -4.48 32.438 14.68 1 61.41 147 CYS A CA 1
ATOM 1197 C C . CYS A 1 147 ? -5.914 32.281 14.195 1 61.41 147 CYS A C 1
ATOM 1199 O O . CYS A 1 147 ? -6.617 31.344 14.594 1 61.41 147 CYS A O 1
ATOM 1201 N N . ASP A 1 148 ? -6.289 33.094 13.336 1 56.06 148 ASP A N 1
ATOM 1202 C CA . ASP A 1 148 ? -7.633 33.031 12.773 1 56.06 148 ASP A CA 1
ATOM 1203 C C . ASP A 1 148 ? -7.781 31.812 11.844 1 56.06 148 ASP A C 1
ATOM 1205 O O . ASP A 1 148 ? -8.875 31.266 11.688 1 56.06 148 ASP A O 1
ATOM 1209 N N . HIS A 1 149 ? -6.758 31.328 11.461 1 56.47 149 HIS A N 1
ATOM 1210 C CA . HIS A 1 149 ? -6.703 30.312 10.414 1 56.47 149 HIS A CA 1
ATOM 1211 C C . HIS A 1 149 ? -7.02 28.938 10.977 1 56.47 149 HIS A C 1
ATOM 1213 O O . HIS A 1 149 ? -7.34 28.016 10.227 1 56.47 149 HIS A O 1
ATOM 1219 N N . THR A 1 150 ? -7.254 28.844 12.141 1 56.41 150 THR A N 1
ATOM 1220 C CA . THR A 1 150 ? -7.473 27.516 12.719 1 56.41 150 THR A CA 1
ATOM 1221 C C . THR A 1 150 ? -8.898 27.047 12.453 1 56.41 150 THR A C 1
ATOM 1223 O O . THR A 1 150 ? -9.172 25.844 12.461 1 56.41 150 THR A O 1
ATOM 1226 N N . SER A 1 151 ? -9.695 27.953 12.016 1 66 151 SER A N 1
ATOM 1227 C CA . SER A 1 151 ? -11.102 27.656 11.812 1 66 151 SER A CA 1
ATOM 1228 C C . SER A 1 151 ? -11.391 27.312 10.352 1 66 151 SER A C 1
ATOM 1230 O O . SER A 1 151 ? -12.461 26.797 10.031 1 66 151 SER A O 1
ATOM 1232 N N . ILE A 1 152 ? -10.391 27.531 9.57 1 80.12 152 ILE A N 1
ATOM 1233 C CA . ILE A 1 152 ? -10.625 27.469 8.133 1 80.12 152 ILE A CA 1
ATOM 1234 C C . ILE A 1 152 ? -10.977 26.047 7.723 1 80.12 152 ILE A C 1
ATOM 1236 O O . ILE A 1 152 ? -11.992 25.812 7.059 1 80.12 152 ILE A O 1
ATOM 1240 N N . PRO A 1 153 ? -10.188 25.031 8.18 1 79.69 153 PRO A N 1
ATOM 1241 C CA . PRO A 1 153 ? -10.562 23.672 7.785 1 79.69 153 PRO A CA 1
ATOM 1242 C C . PRO A 1 153 ? -11.945 23.266 8.289 1 79.69 153 PRO A C 1
ATOM 1244 O O . PRO A 1 153 ? -12.688 22.578 7.586 1 79.69 153 PRO A O 1
ATOM 1247 N N . ARG A 1 154 ? -12.242 23.75 9.367 1 77 154 ARG A N 1
ATOM 1248 C CA . ARG A 1 154 ? -13.555 23.453 9.938 1 77 154 ARG A CA 1
ATOM 1249 C C . ARG A 1 154 ? -14.664 24.094 9.109 1 77 154 ARG A C 1
ATOM 1251 O O . ARG A 1 154 ? -15.695 23.469 8.859 1 77 154 ARG A O 1
ATOM 1258 N N . ALA A 1 155 ? -14.492 25.359 8.82 1 82.69 155 ALA A N 1
ATOM 1259 C CA . ALA A 1 155 ? -15.492 26.078 8.031 1 82.69 155 ALA A CA 1
ATOM 1260 C C . ALA A 1 155 ? -15.703 25.406 6.672 1 82.69 155 ALA A C 1
ATOM 1262 O O . ALA A 1 155 ? -16.828 25.25 6.211 1 82.69 155 ALA A O 1
ATOM 1263 N N . LEU A 1 156 ? -14.648 25.031 6.09 1 86.75 156 LEU A N 1
ATOM 1264 C CA . LEU A 1 156 ? -14.758 24.344 4.805 1 86.75 156 LEU A CA 1
ATOM 1265 C C . LEU A 1 156 ? -15.477 23.016 4.953 1 86.75 156 LEU A C 1
ATOM 1267 O O . LEU A 1 156 ? -16.312 22.656 4.125 1 86.75 156 LEU A O 1
ATOM 1271 N N . ALA A 1 157 ? -15.125 22.312 6.031 1 82.38 157 ALA A N 1
ATOM 1272 C CA . ALA A 1 157 ? -15.773 21.031 6.293 1 82.38 157 ALA A CA 1
ATOM 1273 C C . ALA A 1 157 ? -17.281 21.203 6.461 1 82.38 157 ALA A C 1
ATOM 1275 O O . ALA A 1 157 ? -18.062 20.391 5.945 1 82.38 157 ALA A O 1
ATOM 1276 N N . HIS A 1 158 ? -17.625 22.266 7.125 1 80.94 158 HIS A N 1
ATOM 1277 C CA . HIS A 1 158 ? -19.047 22.547 7.316 1 80.94 158 HIS A CA 1
ATOM 1278 C C . HIS A 1 158 ? -19.734 22.844 5.988 1 80.94 158 HIS A C 1
ATOM 1280 O O . HIS A 1 158 ? -20.859 22.406 5.762 1 80.94 158 HIS A O 1
ATOM 1286 N N . GLY A 1 159 ? -19.094 23.594 5.207 1 84.12 159 GLY A N 1
ATOM 1287 C CA . GLY A 1 159 ? -19.641 23.859 3.891 1 84.12 159 GLY A CA 1
ATOM 1288 C C . GLY A 1 159 ? -19.859 22.609 3.059 1 84.12 159 GLY A C 1
ATOM 1289 O O . GLY A 1 159 ? -20.891 22.453 2.402 1 84.12 159 GLY A O 1
ATOM 1290 N N . ILE A 1 160 ? -18.938 21.734 3.131 1 84.12 160 ILE A N 1
ATOM 1291 C CA . ILE A 1 160 ? -19 20.484 2.369 1 84.12 160 ILE A CA 1
ATOM 1292 C C . ILE A 1 160 ? -20.109 19.594 2.922 1 84.12 160 ILE A C 1
ATOM 1294 O O . ILE A 1 160 ? -20.844 18.969 2.16 1 84.12 160 ILE A O 1
ATOM 1298 N N . GLN A 1 161 ? -20.156 19.516 4.207 1 78.94 161 GLN A N 1
ATOM 1299 C CA . GLN A 1 161 ? -21.203 18.719 4.84 1 78.94 161 GLN A CA 1
ATOM 1300 C C . GLN A 1 161 ? -22.594 19.219 4.465 1 78.94 161 GLN A C 1
ATOM 1302 O O . GLN A 1 161 ? -23.5 18.422 4.207 1 78.94 161 GLN A O 1
ATOM 1307 N N . GLU A 1 162 ? -22.75 20.484 4.469 1 81.19 162 GLU A N 1
ATOM 1308 C CA . GLU A 1 162 ? -24.016 21.078 4.078 1 81.19 162 GLU A CA 1
ATOM 1309 C C . GLU A 1 162 ? -24.359 20.766 2.623 1 81.19 162 GLU A C 1
ATOM 1311 O O . GLU A 1 162 ? -25.516 20.516 2.289 1 81.19 162 GLU A O 1
ATOM 1316 N N . TYR A 1 163 ? -23.391 20.812 1.882 1 83.12 163 TYR A N 1
ATOM 1317 C CA . TYR A 1 163 ? -23.562 20.516 0.464 1 83.12 163 TYR A CA 1
ATOM 1318 C C . TYR A 1 163 ? -23.984 19.062 0.256 1 83.12 163 TYR A C 1
ATOM 1320 O O . TYR A 1 163 ? -24.828 18.766 -0.599 1 83.12 163 TYR A O 1
ATOM 1328 N N . ARG A 1 164 ? -23.5 18.141 1.034 1 78.88 164 ARG A N 1
ATOM 1329 C CA . ARG A 1 164 ? -23.75 16.703 0.91 1 78.88 164 ARG A CA 1
ATOM 1330 C C . ARG A 1 164 ? -25.078 16.328 1.571 1 78.88 164 ARG A C 1
ATOM 1332 O O . ARG A 1 164 ? -25.656 15.281 1.264 1 78.88 164 ARG A O 1
ATOM 1339 N N . ALA A 1 165 ? -25.391 17.078 2.566 1 73.62 165 ALA A N 1
ATOM 1340 C CA . ALA A 1 165 ? -26.594 16.734 3.324 1 73.62 165 ALA A CA 1
ATOM 1341 C C . ALA A 1 165 ? -27.781 16.484 2.395 1 73.62 165 ALA A C 1
ATOM 1343 O O . ALA A 1 165 ? -28.656 15.664 2.691 1 73.62 165 ALA A O 1
ATOM 1344 N N . ASP A 1 166 ? -27.609 17.078 1.258 1 66.31 166 ASP A N 1
ATOM 1345 C CA . ASP A 1 166 ? -28.75 17 0.336 1 66.31 166 ASP A CA 1
ATOM 1346 C C . ASP A 1 166 ? -28.578 15.836 -0.644 1 66.31 166 ASP A C 1
ATOM 1348 O O . ASP A 1 166 ? -29.438 15.594 -1.486 1 66.31 166 ASP A O 1
ATOM 1352 N N . MET A 1 167 ? -27.531 15.016 -0.388 1 70.88 167 MET A N 1
ATOM 1353 C CA . MET A 1 167 ? -27.234 14.031 -1.419 1 70.88 167 MET A CA 1
ATOM 1354 C C . MET A 1 167 ? -27.156 12.625 -0.822 1 70.88 167 MET A C 1
ATOM 1356 O O . MET A 1 167 ? -26.688 12.453 0.304 1 70.88 167 MET A O 1
ATOM 1360 N N . SER A 1 168 ? -27.734 11.656 -1.53 1 66.88 168 SER A N 1
ATOM 1361 C CA . SER A 1 168 ? -27.531 10.266 -1.145 1 66.88 168 SER A CA 1
ATOM 1362 C C . SER A 1 168 ? -26.094 9.82 -1.385 1 66.88 168 SER A C 1
ATOM 1364 O O . SER A 1 168 ? -25.344 10.492 -2.092 1 66.88 168 SER A O 1
ATOM 1366 N N . TYR A 1 169 ? -25.734 8.773 -0.649 1 64.06 169 TYR A N 1
ATOM 1367 C CA . TYR A 1 169 ? -24.406 8.203 -0.829 1 64.06 169 TYR A CA 1
ATOM 1368 C C . TYR A 1 169 ? -24.141 7.887 -2.297 1 64.06 169 TYR A C 1
ATOM 1370 O O . TYR A 1 169 ? -23.047 8.172 -2.814 1 64.06 169 TYR A O 1
ATOM 1378 N N . GLU A 1 170 ? -25.031 7.293 -2.9 1 67 170 GLU A N 1
ATOM 1379 C CA . GLU A 1 170 ? -24.906 6.93 -4.309 1 67 170 GLU A CA 1
ATOM 1380 C C . GLU A 1 170 ? -24.75 8.172 -5.188 1 67 170 GLU A C 1
ATOM 1382 O O . GLU A 1 170 ? -23.969 8.164 -6.137 1 67 170 GLU A O 1
ATOM 1387 N N . ASP A 1 171 ? -25.5 9.195 -4.754 1 71 171 ASP A N 1
ATOM 1388 C CA . ASP A 1 171 ? -25.422 10.445 -5.5 1 71 171 ASP A CA 1
ATOM 1389 C C . ASP A 1 171 ? -24.031 11.07 -5.395 1 71 171 ASP A C 1
ATOM 1391 O O . ASP A 1 171 ? -23.531 11.641 -6.359 1 71 171 ASP A O 1
ATOM 1395 N N . LEU A 1 172 ? -23.531 10.898 -4.242 1 70.5 172 LEU A N 1
ATOM 1396 C CA . LEU A 1 172 ? -22.219 11.469 -3.996 1 70.5 172 LEU A CA 1
ATOM 1397 C C . LEU A 1 172 ? -21.156 10.781 -4.848 1 70.5 172 LEU A C 1
ATOM 1399 O O . LEU A 1 172 ? -20.25 11.438 -5.379 1 70.5 172 LEU A O 1
ATOM 1403 N N . LEU A 1 173 ? -21.281 9.516 -4.949 1 69.62 173 LEU A N 1
ATOM 1404 C CA . LEU A 1 173 ? -20.312 8.734 -5.703 1 69.62 173 LEU A CA 1
ATOM 1405 C C . LEU A 1 173 ? -20.422 9.031 -7.195 1 69.62 173 LEU A C 1
ATOM 1407 O O . LEU A 1 173 ? -19.422 8.953 -7.922 1 69.62 173 LEU A O 1
ATOM 1411 N N . LEU A 1 174 ? -21.562 9.383 -7.57 1 73.25 174 LEU A N 1
ATOM 1412 C CA . LEU A 1 174 ? -21.812 9.586 -8.992 1 73.25 174 LEU A CA 1
ATOM 1413 C C . LEU A 1 174 ? -21.781 11.07 -9.344 1 73.25 174 LEU A C 1
ATOM 1415 O O . LEU A 1 174 ? -22.047 11.445 -10.484 1 73.25 174 LEU A O 1
ATOM 1419 N N . ASP A 1 175 ? -21.531 11.875 -8.305 1 75.88 175 ASP A N 1
ATOM 1420 C CA . ASP A 1 175 ? -21.5 13.312 -8.555 1 75.88 175 ASP A CA 1
ATOM 1421 C C . ASP A 1 175 ? -20.422 13.672 -9.562 1 75.88 175 ASP A C 1
ATOM 1423 O O . ASP A 1 175 ? -19.234 13.398 -9.344 1 75.88 175 ASP A O 1
ATOM 1427 N N . PRO A 1 176 ? -20.75 14.211 -10.68 1 79.69 176 PRO A N 1
ATOM 1428 C CA . PRO A 1 176 ? -19.781 14.562 -11.711 1 79.69 176 PRO A CA 1
ATOM 1429 C C . PRO A 1 176 ? -18.781 15.625 -11.242 1 79.69 176 PRO A C 1
ATOM 1431 O O . PRO A 1 176 ? -17.688 15.727 -11.805 1 79.69 176 PRO A O 1
ATOM 1434 N N . ASP A 1 177 ? -19.266 16.375 -10.234 1 85.12 177 ASP A N 1
ATOM 1435 C CA . ASP A 1 177 ? -18.422 17.469 -9.773 1 85.12 177 ASP A CA 1
ATOM 1436 C C . ASP A 1 177 ? -17.438 16.984 -8.695 1 85.12 177 ASP A C 1
ATOM 1438 O O . ASP A 1 177 ? -16.609 17.75 -8.219 1 85.12 177 ASP A O 1
ATOM 1442 N N . ARG A 1 178 ? -17.516 15.82 -8.367 1 83.81 178 ARG A N 1
ATOM 1443 C CA . ARG A 1 178 ? -16.719 15.289 -7.266 1 83.81 178 ARG A CA 1
ATOM 1444 C C . ARG A 1 178 ? -15.234 15.477 -7.531 1 83.81 178 ARG A C 1
ATOM 1446 O O . ARG A 1 178 ? -14.492 15.914 -6.648 1 83.81 178 ARG A O 1
ATOM 1453 N N . GLU A 1 179 ? -14.844 15.148 -8.688 1 84.06 179 GLU A N 1
ATOM 1454 C CA . GLU A 1 179 ? -13.43 15.242 -9.031 1 84.06 179 GLU A CA 1
ATOM 1455 C C . GLU A 1 179 ? -12.953 16.688 -8.984 1 84.06 179 GLU A C 1
ATOM 1457 O O . GLU A 1 179 ? -11.852 16.984 -8.508 1 84.06 179 GLU A O 1
ATOM 1462 N N . SER A 1 180 ? -13.805 17.516 -9.477 1 87.19 180 SER A N 1
ATOM 1463 C CA . SER A 1 180 ? -13.453 18.938 -9.484 1 87.19 180 SER A CA 1
ATOM 1464 C C . SER A 1 180 ? -13.367 19.484 -8.07 1 87.19 180 SER A C 1
ATOM 1466 O O . SER A 1 180 ? -12.469 20.281 -7.762 1 87.19 180 SER A O 1
ATOM 1468 N N . ILE A 1 181 ? -14.266 19.125 -7.254 1 89 181 ILE A N 1
ATOM 1469 C CA . ILE A 1 181 ? -14.273 19.562 -5.863 1 89 181 ILE A CA 1
ATOM 1470 C C . ILE A 1 181 ? -13.016 19.078 -5.152 1 89 181 ILE A C 1
ATOM 1472 O O . ILE A 1 181 ? -12.344 19.844 -4.461 1 89 181 ILE A O 1
ATOM 1476 N N . GLU A 1 182 ? -12.703 17.844 -5.441 1 88.56 182 GLU A N 1
ATOM 1477 C CA . GLU A 1 182 ? -11.523 17.25 -4.812 1 88.56 182 GLU A CA 1
ATOM 1478 C C . GLU A 1 182 ? -10.242 17.969 -5.25 1 88.56 182 GLU A C 1
ATOM 1480 O O . GLU A 1 182 ? -9.367 18.234 -4.426 1 88.56 182 GLU A O 1
ATOM 1485 N N . GLN A 1 183 ? -10.164 18.234 -6.449 1 89.62 183 GLN A N 1
ATOM 1486 C CA . GLN A 1 183 ? -8.984 18.906 -6.98 1 89.62 183 GLN A CA 1
ATOM 1487 C C . GLN A 1 183 ? -8.852 20.312 -6.41 1 89.62 183 GLN A C 1
ATOM 1489 O O . GLN A 1 183 ? -7.754 20.75 -6.059 1 89.62 183 GLN A O 1
ATOM 1494 N N . THR A 1 184 ? -9.953 20.984 -6.344 1 92.38 184 THR A N 1
ATOM 1495 C CA . THR A 1 184 ? -9.961 22.344 -5.836 1 92.38 184 THR A CA 1
ATOM 1496 C C . THR A 1 184 ? -9.555 22.375 -4.363 1 92.38 184 THR A C 1
ATOM 1498 O O . THR A 1 184 ? -8.703 23.172 -3.963 1 92.38 184 THR A O 1
ATOM 1501 N N . LEU A 1 185 ? -10.156 21.5 -3.609 1 91.44 185 LEU A N 1
ATOM 1502 C CA . LEU A 1 185 ? -9.859 21.484 -2.182 1 91.44 185 LEU A CA 1
ATOM 1503 C C . LEU A 1 185 ? -8.422 21.031 -1.929 1 91.44 185 LEU A C 1
ATOM 1505 O O . LEU A 1 185 ? -7.754 21.547 -1.031 1 91.44 185 LEU A O 1
ATOM 1509 N N . THR A 1 186 ? -7.961 20.094 -2.701 1 90.81 186 THR A N 1
ATOM 1510 C CA . THR A 1 186 ? -6.57 19.672 -2.588 1 90.81 186 THR A CA 1
ATOM 1511 C C . THR A 1 186 ? -5.625 20.828 -2.887 1 90.81 186 THR A C 1
ATOM 1513 O O . THR A 1 186 ? -4.645 21.031 -2.172 1 90.81 186 THR A O 1
ATOM 1516 N N . GLY A 1 187 ? -5.953 21.469 -3.938 1 89.44 187 GLY A N 1
ATOM 1517 C CA . GLY A 1 187 ? -5.156 22.641 -4.273 1 89.44 187 GLY A CA 1
ATOM 1518 C C . GLY A 1 187 ? -5.191 23.719 -3.201 1 89.44 187 GLY A C 1
ATOM 1519 O O . GLY A 1 187 ? -4.152 24.281 -2.852 1 89.44 187 GLY A O 1
ATOM 1520 N N . PHE A 1 188 ? -6.32 24 -2.711 1 90.88 188 PHE A N 1
ATOM 1521 C CA . PHE A 1 188 ? -6.504 25 -1.673 1 90.88 188 PHE A CA 1
ATOM 1522 C C . PHE A 1 188 ? -5.68 24.672 -0.436 1 90.88 188 PHE A C 1
ATOM 1524 O O . PHE A 1 188 ? -4.949 25.516 0.08 1 90.88 188 PHE A O 1
ATOM 1531 N N . TYR A 1 189 ? -5.789 23.469 -0.001 1 89.19 189 TYR A N 1
ATOM 1532 C CA . TYR A 1 189 ? -5.098 23.078 1.22 1 89.19 189 TYR A CA 1
ATOM 1533 C C . TYR A 1 189 ? -3.59 23.016 1 1 89.19 189 TYR A C 1
ATOM 1535 O O . TYR A 1 189 ? -2.812 23.328 1.908 1 89.19 189 TYR A O 1
ATOM 1543 N N . THR A 1 190 ? -3.148 22.562 -0.124 1 88.44 190 THR A N 1
ATOM 1544 C CA . THR A 1 190 ? -1.725 22.578 -0.439 1 88.44 190 THR A CA 1
ATOM 1545 C C . THR A 1 190 ? -1.161 23.984 -0.363 1 88.44 190 THR A C 1
ATOM 1547 O O . THR A 1 190 ? -0.113 24.219 0.246 1 88.44 190 THR A O 1
ATOM 1550 N N . ALA A 1 191 ? -1.916 24.859 -0.949 1 85.94 191 ALA A N 1
ATOM 1551 C CA . ALA A 1 191 ? -1.499 26.25 -0.923 1 85.94 191 ALA A CA 1
ATOM 1552 C C . ALA A 1 191 ? -1.501 26.797 0.502 1 85.94 191 ALA A C 1
ATOM 1554 O O . ALA A 1 191 ? -0.637 27.609 0.868 1 85.94 191 ALA A O 1
ATOM 1555 N N . ARG A 1 192 ? -2.449 26.391 1.2 1 86.44 192 ARG A N 1
ATOM 1556 C CA . ARG A 1 192 ? -2.549 26.844 2.584 1 86.44 192 ARG A CA 1
ATOM 1557 C C . ARG A 1 192 ? -1.345 26.375 3.398 1 86.44 192 ARG A C 1
ATOM 1559 O O . ARG A 1 192 ? -0.841 27.109 4.246 1 86.44 192 ARG A O 1
ATOM 1566 N N . ILE A 1 193 ? -0.917 25.188 3.201 1 85.06 193 ILE A N 1
ATOM 1567 C CA . ILE A 1 193 ? 0.253 24.688 3.908 1 85.06 193 ILE A CA 1
ATOM 1568 C C . ILE A 1 193 ? 1.462 25.562 3.609 1 85.06 193 ILE A C 1
ATOM 1570 O O . ILE A 1 193 ? 2.195 25.953 4.52 1 85.06 193 ILE A O 1
ATOM 1574 N N . GLY A 1 194 ? 1.628 25.906 2.361 1 82.44 194 GLY A N 1
ATOM 1575 C CA . GLY A 1 194 ? 2.725 26.781 1.981 1 82.44 194 GLY A CA 1
ATOM 1576 C C . GLY A 1 194 ? 2.633 28.156 2.605 1 82.44 194 GLY A C 1
ATOM 1577 O O . GLY A 1 194 ? 3.631 28.703 3.084 1 82.44 194 GLY A O 1
ATOM 1578 N N . LEU A 1 195 ? 1.458 28.688 2.562 1 83.88 195 LEU A N 1
ATOM 1579 C CA . LEU A 1 195 ? 1.221 30 3.139 1 83.88 195 LEU A CA 1
ATOM 1580 C C . LEU A 1 195 ? 1.509 30 4.637 1 83.88 195 LEU A C 1
ATOM 1582 O O . LEU A 1 195 ? 2.197 30.891 5.141 1 83.88 195 LEU A O 1
ATOM 1586 N N . ARG A 1 196 ? 1.029 29.016 5.254 1 84.62 196 ARG A N 1
ATOM 1587 C CA . ARG A 1 196 ? 1.231 28.906 6.695 1 84.62 196 ARG A CA 1
ATOM 1588 C C . ARG A 1 196 ? 2.703 28.688 7.027 1 84.62 196 ARG A C 1
ATOM 1590 O O . ARG A 1 196 ? 3.203 29.203 8.031 1 84.62 196 ARG A O 1
ATOM 1597 N N . PHE A 1 197 ? 3.293 27.969 6.262 1 82.62 197 PHE A N 1
ATOM 1598 C CA . PHE A 1 197 ? 4.711 27.688 6.457 1 82.62 197 PHE A CA 1
ATOM 1599 C C . PHE A 1 197 ? 5.523 28.984 6.434 1 82.62 197 PHE A C 1
ATOM 1601 O O . PHE A 1 197 ? 6.34 29.219 7.324 1 82.62 197 PHE A O 1
ATOM 1608 N N . LEU A 1 198 ? 5.289 29.859 5.477 1 81.75 198 LEU A N 1
ATOM 1609 C CA . LEU A 1 198 ? 6.012 31.109 5.32 1 81.75 198 LEU A CA 1
ATOM 1610 C C . LEU A 1 198 ? 5.762 32.031 6.508 1 81.75 198 LEU A C 1
ATOM 1612 O O . LEU A 1 198 ? 6.699 32.594 7.074 1 81.75 198 LEU A O 1
ATOM 1616 N N . VAL A 1 199 ? 4.539 32.094 6.812 1 84.62 199 VAL A N 1
ATOM 1617 C CA . VAL A 1 199 ? 4.137 33.031 7.871 1 84.62 199 VAL A CA 1
ATOM 1618 C C . VAL A 1 199 ? 4.68 32.531 9.211 1 84.62 199 VAL A C 1
ATOM 1620 O O . VAL A 1 199 ? 5.277 33.312 9.961 1 84.62 199 VAL A O 1
ATOM 1623 N N . GLU A 1 200 ? 4.492 31.266 9.453 1 83.06 200 GLU A N 1
ATOM 1624 C CA . GLU A 1 200 ? 4.969 30.703 10.719 1 83.06 200 GLU A CA 1
ATOM 1625 C C . GLU A 1 200 ? 6.488 30.781 10.82 1 83.06 200 GLU A C 1
ATOM 1627 O O . GLU A 1 200 ? 7.035 31.062 11.891 1 83.06 200 GLU A O 1
ATOM 1632 N N . HIS A 1 201 ? 7.051 30.484 9.766 1 79.31 201 HIS A N 1
ATOM 1633 C CA . HIS A 1 201 ? 8.508 30.547 9.727 1 79.31 201 HIS A CA 1
ATOM 1634 C C . HIS A 1 201 ? 9.008 31.953 10.078 1 79.31 201 HIS A C 1
ATOM 1636 O O . HIS A 1 201 ? 9.961 32.094 10.852 1 79.31 201 HIS A O 1
ATOM 1642 N N . HIS A 1 202 ? 8.453 32.938 9.492 1 83.25 202 HIS A N 1
ATOM 1643 C CA . HIS A 1 202 ? 8.859 34.312 9.758 1 83.25 202 HIS A CA 1
ATOM 1644 C C . HIS A 1 202 ? 8.586 34.688 11.211 1 83.25 202 HIS A C 1
ATOM 1646 O O . HIS A 1 202 ? 9.43 35.312 11.867 1 83.25 202 HIS A O 1
ATOM 1652 N N . ILE A 1 203 ? 7.477 34.281 11.672 1 82.44 203 ILE A N 1
ATOM 1653 C CA . ILE A 1 203 ? 7.074 34.625 13.023 1 82.44 203 ILE A CA 1
ATOM 1654 C C . ILE A 1 203 ? 8.039 34 14.031 1 82.44 203 ILE A C 1
ATOM 1656 O O . ILE A 1 203 ? 8.539 34.688 14.922 1 82.44 203 ILE A O 1
ATOM 1660 N N . VAL A 1 204 ? 8.406 32.781 13.836 1 80 204 VAL A N 1
ATOM 1661 C CA . VAL A 1 204 ? 9.188 32.031 14.828 1 80 204 VAL A CA 1
ATOM 1662 C C . VAL A 1 204 ? 10.664 32.406 14.695 1 80 204 VAL A C 1
ATOM 1664 O O . VAL A 1 204 ? 11.438 32.219 15.633 1 80 204 VAL A O 1
ATOM 1667 N N . SER A 1 205 ? 11.039 32.844 13.547 1 75.75 205 SER A N 1
ATOM 1668 C CA . SER A 1 205 ? 12.445 33.188 13.328 1 75.75 205 SER A CA 1
ATOM 1669 C C . SER A 1 205 ? 12.891 34.312 14.258 1 75.75 205 SER A C 1
ATOM 1671 O O . SER A 1 205 ? 14.086 34.531 14.438 1 75.75 205 SER A O 1
ATOM 1673 N N . ASN A 1 206 ? 11.891 34.906 14.867 1 71.25 206 ASN A N 1
ATOM 1674 C CA . ASN A 1 206 ? 12.219 35.938 15.852 1 71.25 206 ASN A CA 1
ATOM 1675 C C . ASN A 1 206 ? 12.836 35.344 17.109 1 71.25 206 ASN A C 1
ATOM 1677 O O . ASN A 1 206 ? 13.594 36.031 17.812 1 71.25 206 ASN A O 1
ATOM 1681 N N . ASP A 1 207 ? 12.461 34.125 17.375 1 69.88 207 ASP A N 1
ATOM 1682 C CA . ASP A 1 207 ? 12.969 33.438 18.547 1 69.88 207 ASP A CA 1
ATOM 1683 C C . ASP A 1 207 ? 13.977 32.344 18.172 1 69.88 207 ASP A C 1
ATOM 1685 O O . ASP A 1 207 ? 13.648 31.438 17.406 1 69.88 207 ASP A O 1
ATOM 1689 N N . ALA A 1 208 ? 15.219 32.75 18.297 1 64.31 208 ALA A N 1
ATOM 1690 C CA . ALA A 1 208 ? 16.25 31.781 17.938 1 64.31 208 ALA A CA 1
ATOM 1691 C C . ALA A 1 208 ? 16.203 30.547 18.844 1 64.31 208 ALA A C 1
ATOM 1693 O O . ALA A 1 208 ? 16.406 30.656 20.062 1 64.31 208 ALA A O 1
ATOM 1694 N N . ARG A 1 209 ? 15.633 29.531 18.453 1 73.44 209 ARG A N 1
ATOM 1695 C CA . ARG A 1 209 ? 15.656 28.266 19.188 1 73.44 209 ARG A CA 1
ATOM 1696 C C . ARG A 1 209 ? 16.75 27.344 18.641 1 73.44 209 ARG A C 1
ATOM 1698 O O . ARG A 1 209 ? 16.828 27.125 17.438 1 73.44 209 ARG A O 1
ATOM 1705 N N . GLU A 1 210 ? 17.438 26.859 19.578 1 78.31 210 GLU A N 1
ATOM 1706 C CA . GLU A 1 210 ? 18.531 25.984 19.172 1 78.31 210 GLU A CA 1
ATOM 1707 C C . GLU A 1 210 ? 18.016 24.734 18.469 1 78.31 210 GLU A C 1
ATOM 1709 O O . GLU A 1 210 ? 17.047 24.125 18.922 1 78.31 210 GLU A O 1
ATOM 1714 N N . GLY A 1 211 ? 18.578 24.422 17.328 1 77.94 211 GLY A N 1
ATOM 1715 C CA . GLY A 1 211 ? 18.219 23.219 16.594 1 77.94 211 GLY A CA 1
ATOM 1716 C C . GLY A 1 211 ? 17.062 23.422 15.641 1 77.94 211 GLY A C 1
ATOM 1717 O O . GLY A 1 211 ? 16.641 22.5 14.938 1 77.94 211 GLY A O 1
ATOM 1718 N N . TYR A 1 212 ? 16.547 24.703 15.734 1 78.75 212 TYR A N 1
ATOM 1719 C CA . TYR A 1 212 ? 15.414 24.984 14.867 1 78.75 212 TYR A CA 1
ATOM 1720 C C . TYR A 1 212 ? 15.758 26.062 13.852 1 78.75 212 TYR A C 1
ATOM 1722 O O . TYR A 1 212 ? 16.516 27 14.156 1 78.75 212 TYR A O 1
ATOM 1730 N N . SER A 1 213 ? 15.383 25.875 12.656 1 77.88 213 SER A N 1
ATOM 1731 C CA . SER A 1 213 ? 15.266 26.938 11.656 1 77.88 213 SER A CA 1
ATOM 1732 C C . SER A 1 213 ? 13.805 27.266 11.352 1 77.88 213 SER A C 1
ATOM 1734 O O . SER A 1 213 ? 13.172 26.594 10.539 1 77.88 213 SER A O 1
ATOM 1736 N N . GLY A 1 214 ? 13.328 28.281 12.062 1 79.12 214 GLY A N 1
ATOM 1737 C CA . GLY A 1 214 ? 11.891 28.484 12.008 1 79.12 214 GLY A CA 1
ATOM 1738 C C . GLY A 1 214 ? 11.102 27.344 12.625 1 79.12 214 GLY A C 1
ATOM 1739 O O . GLY A 1 214 ? 11.344 26.969 13.773 1 79.12 214 GLY A O 1
ATOM 1740 N N . ILE A 1 215 ? 10.305 26.781 11.773 1 81.69 215 ILE A N 1
ATOM 1741 C CA . ILE A 1 215 ? 9.469 25.703 12.297 1 81.69 215 ILE A CA 1
ATOM 1742 C C . ILE A 1 215 ? 10.094 24.344 11.953 1 81.69 215 ILE A C 1
ATOM 1744 O O . ILE A 1 215 ? 9.57 23.297 12.336 1 81.69 215 ILE A O 1
ATOM 1748 N N . ILE A 1 216 ? 11.203 24.375 11.328 1 81.81 216 ILE A N 1
ATOM 1749 C CA . ILE A 1 216 ? 11.898 23.141 10.945 1 81.81 216 ILE A CA 1
ATOM 1750 C C . ILE A 1 216 ? 12.883 22.75 12.039 1 81.81 216 ILE A C 1
ATOM 1752 O O . ILE A 1 216 ? 13.688 23.562 12.484 1 81.81 216 ILE A O 1
ATOM 1756 N N . ALA A 1 217 ? 12.758 21.562 12.484 1 83.62 217 ALA A N 1
ATOM 1757 C CA . ALA A 1 217 ? 13.719 21.031 13.445 1 83.62 217 ALA A CA 1
ATOM 1758 C C . ALA A 1 217 ? 14.82 20.25 12.734 1 83.62 217 ALA A C 1
ATOM 1760 O O . ALA A 1 217 ? 14.539 19.391 11.898 1 83.62 217 ALA A O 1
ATOM 1761 N N . SER A 1 218 ? 16.016 20.562 13.055 1 80.94 218 SER A N 1
ATOM 1762 C CA . SER A 1 218 ? 17.156 19.844 12.469 1 80.94 218 SER A CA 1
ATOM 1763 C C . SER A 1 218 ? 17.219 18.406 12.961 1 80.94 218 SER A C 1
ATOM 1765 O O . SER A 1 218 ? 17.688 17.516 12.242 1 80.94 218 SER A O 1
ATOM 1767 N N . HIS A 1 219 ? 16.719 18.266 14.156 1 85.12 219 HIS A N 1
ATOM 1768 C CA . HIS A 1 219 ? 16.734 16.938 14.766 1 85.12 219 HIS A CA 1
ATOM 1769 C C . HIS A 1 219 ? 15.359 16.562 15.305 1 85.12 219 HIS A C 1
ATOM 1771 O O . HIS A 1 219 ? 15.117 16.641 16.516 1 85.12 219 HIS A O 1
ATOM 1777 N N . CYS A 1 220 ? 14.523 16.141 14.438 1 88.88 220 CYS A N 1
ATOM 1778 C CA . CYS A 1 220 ? 13.18 15.711 14.797 1 88.88 220 CYS A CA 1
ATOM 1779 C C . CYS A 1 220 ? 13.133 14.203 15.008 1 88.88 220 CYS A C 1
ATOM 1781 O O . CYS A 1 220 ? 13.445 13.43 14.094 1 88.88 220 CYS A O 1
ATOM 1783 N N . SER A 1 221 ? 12.789 13.773 16.203 1 91.81 221 SER A N 1
ATOM 1784 C CA . SER A 1 221 ? 12.664 12.344 16.469 1 91.81 221 SER A CA 1
ATOM 1785 C C . SER A 1 221 ? 11.25 11.852 16.172 1 91.81 221 SER A C 1
ATOM 1787 O O . SER A 1 221 ? 10.305 12.172 16.906 1 91.81 221 SER A O 1
ATOM 1789 N N . PRO A 1 222 ? 11.133 11.031 15.188 1 93.06 222 PRO A N 1
ATOM 1790 C CA . PRO A 1 222 ? 9.797 10.539 14.867 1 93.06 222 PRO A CA 1
ATOM 1791 C C . PRO A 1 222 ? 9.188 9.711 16 1 93.06 222 PRO A C 1
ATOM 1793 O O . PRO A 1 222 ? 7.969 9.75 16.203 1 93.06 222 PRO A O 1
ATOM 1796 N N . ARG A 1 223 ? 10 9.008 16.719 1 93.88 223 ARG A N 1
ATOM 1797 C CA . ARG A 1 223 ? 9.5 8.18 17.812 1 93.88 223 ARG A CA 1
ATOM 1798 C C . ARG A 1 223 ? 8.922 9.047 18.938 1 93.88 223 ARG A C 1
ATOM 1800 O O . ARG A 1 223 ? 7.859 8.734 19.484 1 93.88 223 ARG A O 1
ATOM 1807 N N . GLN A 1 224 ? 9.602 10.055 19.188 1 93.38 224 GLN A N 1
ATOM 1808 C CA . GLN A 1 224 ? 9.117 10.953 20.234 1 93.38 224 GLN A CA 1
ATOM 1809 C C . GLN A 1 224 ? 7.805 11.617 19.828 1 93.38 224 GLN A C 1
ATOM 1811 O O . GLN A 1 224 ? 6.875 11.719 20.625 1 93.38 224 GLN A O 1
ATOM 1816 N N . VAL A 1 225 ? 7.797 12.086 18.609 1 94.56 225 VAL A N 1
ATOM 1817 C CA . VAL A 1 225 ? 6.578 12.711 18.094 1 94.56 225 VAL A CA 1
ATOM 1818 C C . VAL A 1 225 ? 5.438 11.695 18.109 1 94.56 225 VAL A C 1
ATOM 1820 O O . VAL A 1 225 ? 4.316 12.008 18.5 1 94.56 225 VAL A O 1
ATOM 1823 N N . ALA A 1 226 ? 5.719 10.453 17.672 1 96.56 226 ALA A N 1
ATOM 1824 C CA . ALA A 1 226 ? 4.711 9.398 17.641 1 96.56 226 ALA A CA 1
ATOM 1825 C C . ALA A 1 226 ? 4.207 9.078 19.047 1 96.56 226 ALA A C 1
ATOM 1827 O O . ALA A 1 226 ? 3.012 8.844 19.25 1 96.56 226 ALA A O 1
ATOM 1828 N N . THR A 1 227 ? 5.09 9.055 20 1 95.69 227 THR A N 1
ATOM 1829 C CA . THR A 1 227 ? 4.715 8.766 21.391 1 95.69 227 THR A CA 1
ATOM 1830 C C . THR A 1 227 ? 3.781 9.844 21.938 1 95.69 227 THR A C 1
ATOM 1832 O O . THR A 1 227 ? 2.789 9.531 22.594 1 95.69 227 THR A O 1
ATOM 1835 N N . ALA A 1 228 ? 4.113 11.078 21.656 1 93.81 228 ALA A N 1
ATOM 1836 C CA . ALA A 1 228 ? 3.258 12.188 22.062 1 93.81 228 ALA A CA 1
ATOM 1837 C C . ALA A 1 228 ? 1.89 12.102 21.391 1 93.81 228 ALA A C 1
ATOM 1839 O O . ALA A 1 228 ? 0.859 12.281 22.047 1 93.81 228 ALA A O 1
ATOM 1840 N N . ALA A 1 229 ? 1.924 11.859 20.141 1 95.62 229 ALA A N 1
ATOM 1841 C CA . ALA A 1 229 ? 0.679 11.727 19.391 1 95.62 229 ALA A CA 1
ATOM 1842 C C . ALA A 1 229 ? -0.165 10.578 19.922 1 95.62 229 ALA A C 1
ATOM 1844 O O . ALA A 1 229 ? -1.391 10.68 20 1 95.62 229 ALA A O 1
ATOM 1845 N N . ALA A 1 230 ? 0.492 9.461 20.234 1 97.25 230 ALA A N 1
ATOM 1846 C CA . ALA A 1 230 ? -0.188 8.281 20.781 1 97.25 230 ALA A CA 1
ATOM 1847 C C . ALA A 1 230 ? -0.907 8.617 22.078 1 97.25 230 ALA A C 1
ATOM 1849 O O . ALA A 1 230 ? -2.076 8.266 22.266 1 97.25 230 ALA A O 1
ATOM 1850 N N . ALA A 1 231 ? -0.222 9.281 22.938 1 95.31 231 ALA A N 1
ATOM 1851 C CA . ALA A 1 231 ? -0.807 9.664 24.219 1 95.31 231 ALA A CA 1
ATOM 1852 C C . ALA A 1 231 ? -2.033 10.547 24.031 1 95.31 231 ALA A C 1
ATOM 1854 O O . ALA A 1 231 ? -3.062 10.352 24.672 1 95.31 231 ALA A O 1
ATOM 1855 N N . ASP A 1 232 ? -1.93 11.469 23.141 1 91.75 232 ASP A N 1
ATOM 1856 C CA . ASP A 1 232 ? -3.033 12.383 22.875 1 91.75 232 ASP A CA 1
ATOM 1857 C C . ASP A 1 232 ? -4.211 11.656 22.234 1 91.75 232 ASP A C 1
ATOM 1859 O O . ASP A 1 232 ? -5.367 11.898 22.578 1 91.75 232 ASP A O 1
ATOM 1863 N N . ALA A 1 233 ? -3.922 10.797 21.297 1 94.62 233 ALA A N 1
ATOM 1864 C CA . ALA A 1 233 ? -4.984 10.047 20.625 1 94.62 233 ALA A CA 1
ATOM 1865 C C . ALA A 1 233 ? -5.746 9.18 21.625 1 94.62 233 ALA A C 1
ATOM 1867 O O . ALA A 1 233 ? -6.977 9.086 21.562 1 94.62 233 ALA A O 1
ATOM 1868 N N . GLU A 1 234 ? -4.996 8.539 22.531 1 95.88 234 GLU A N 1
ATOM 1869 C CA . GLU A 1 234 ? -5.625 7.719 23.562 1 95.88 234 GLU A CA 1
ATOM 1870 C C . GLU A 1 234 ? -6.531 8.562 24.469 1 95.88 234 GLU A C 1
ATOM 1872 O O . GLU A 1 234 ? -7.664 8.172 24.75 1 95.88 234 GLU A O 1
ATOM 1877 N N . ARG A 1 235 ? -5.992 9.648 24.891 1 92.69 235 ARG A N 1
ATOM 1878 C CA . ARG A 1 235 ? -6.746 10.547 25.75 1 92.69 235 ARG A CA 1
ATOM 1879 C C . ARG A 1 235 ? -8.016 11.039 25.078 1 92.69 235 ARG A C 1
ATOM 1881 O O . ARG A 1 235 ? -9.094 11.039 25.672 1 92.69 235 ARG A O 1
ATOM 1888 N N . LEU A 1 236 ? -7.887 11.469 23.859 1 88.44 236 LEU A N 1
ATOM 1889 C CA . LEU A 1 236 ? -9.023 11.977 23.094 1 88.44 236 LEU A CA 1
ATOM 1890 C C . LEU A 1 236 ? -10.07 10.883 22.891 1 88.44 236 LEU A C 1
ATOM 1892 O O . LEU A 1 236 ? -11.273 11.141 23 1 88.44 236 LEU A O 1
ATOM 1896 N N . CYS A 1 237 ? -9.594 9.688 22.578 1 92.38 237 CYS A N 1
ATOM 1897 C CA . CYS A 1 237 ? -10.5 8.562 22.359 1 92.38 237 CYS A CA 1
ATOM 1898 C C . CYS A 1 237 ? -11.25 8.219 23.641 1 92.38 237 CYS A C 1
ATOM 1900 O O . CYS A 1 237 ? -12.461 7.996 23.609 1 92.38 237 CYS A O 1
ATOM 1902 N N . ARG A 1 238 ? -10.57 8.219 24.766 1 92.19 238 ARG A N 1
ATOM 1903 C CA . ARG A 1 238 ? -11.195 7.941 26.047 1 92.19 238 ARG A CA 1
ATOM 1904 C C . ARG A 1 238 ? -12.227 9.008 26.406 1 92.19 238 ARG A C 1
ATOM 1906 O O . ARG A 1 238 ? -13.297 8.695 26.922 1 92.19 238 ARG A O 1
ATOM 1913 N N . ALA A 1 239 ? -11.875 10.219 26.109 1 85.44 239 ALA A N 1
ATOM 1914 C CA . ALA A 1 239 ? -12.773 11.336 26.422 1 85.44 239 ALA A CA 1
ATOM 1915 C C . ALA A 1 239 ? -14.023 11.289 25.531 1 85.44 239 ALA A C 1
ATOM 1917 O O . ALA A 1 239 ? -15.109 11.664 25.969 1 85.44 239 ALA A O 1
ATOM 1918 N N . ALA A 1 240 ? -13.906 10.805 24.359 1 84.06 240 ALA A N 1
ATOM 1919 C CA . ALA A 1 240 ? -15.008 10.828 23.391 1 84.06 240 ALA A CA 1
ATOM 1920 C C . ALA A 1 240 ? -15.875 9.578 23.531 1 84.06 240 ALA A C 1
ATOM 1922 O O . ALA A 1 240 ? -17.094 9.648 23.406 1 84.06 240 ALA A O 1
ATOM 1923 N N . LEU A 1 241 ? -15.234 8.414 23.766 1 90.38 241 LEU A N 1
ATOM 1924 C CA . LEU A 1 241 ? -15.969 7.168 23.641 1 90.38 241 LEU A CA 1
ATOM 1925 C C . LEU A 1 241 ? -16 6.418 24.969 1 90.38 241 LEU A C 1
ATOM 1927 O O . LEU A 1 241 ? -16.656 5.379 25.094 1 90.38 241 LEU A O 1
ATOM 1931 N N . GLY A 1 242 ? -15.328 6.941 25.984 1 90.88 242 GLY A N 1
ATOM 1932 C CA . GLY A 1 242 ? -15.312 6.301 27.281 1 90.88 242 GLY A CA 1
ATOM 1933 C C . GLY A 1 242 ? -14.352 5.125 27.359 1 90.88 242 GLY A C 1
ATOM 1934 O O . GLY A 1 242 ? -14.328 4.402 28.359 1 90.88 242 GLY A O 1
ATOM 1935 N N . ASN A 1 243 ? -13.719 4.812 26.359 1 94.88 243 ASN A N 1
ATOM 1936 C CA . ASN A 1 243 ? -12.727 3.744 26.25 1 94.88 243 ASN A CA 1
ATOM 1937 C C . ASN A 1 243 ? -11.695 4.043 25.156 1 94.88 243 ASN A C 1
ATOM 1939 O O . ASN A 1 243 ? -11.914 4.914 24.312 1 94.88 243 ASN A O 1
ATOM 1943 N N . ALA A 1 244 ? -10.508 3.418 25.312 1 96.38 244 ALA A N 1
ATOM 1944 C CA . ALA A 1 244 ? -9.453 3.582 24.312 1 96.38 244 ALA A CA 1
ATOM 1945 C C . ALA A 1 244 ? -8.492 2.398 24.344 1 96.38 244 ALA A C 1
ATOM 1947 O O . ALA A 1 244 ? -8.211 1.837 25.406 1 96.38 244 ALA A O 1
ATOM 1948 N N . PRO A 1 245 ? -8.062 1.989 23.172 1 98 245 PRO A N 1
ATOM 1949 C CA . PRO A 1 245 ? -6.977 1.007 23.172 1 98 245 PRO A CA 1
ATOM 1950 C C . PRO A 1 245 ? -5.641 1.605 23.594 1 98 245 PRO A C 1
ATOM 1952 O O . PRO A 1 245 ? -5.453 2.822 23.531 1 98 245 PRO A O 1
ATOM 1955 N N . THR A 1 246 ? -4.816 0.702 24.047 1 97.75 246 THR A N 1
ATOM 1956 C CA . THR A 1 246 ? -3.438 1.124 24.25 1 97.75 246 THR A CA 1
ATOM 1957 C C . THR A 1 246 ? -2.705 1.263 22.922 1 97.75 246 THR A C 1
ATOM 1959 O O . THR A 1 246 ? -2.889 0.444 22.016 1 97.75 246 THR A O 1
ATOM 1962 N N . VAL A 1 247 ? -1.951 2.344 22.812 1 97.88 247 VAL A N 1
ATOM 1963 C CA . VAL A 1 247 ? -1.132 2.537 21.625 1 97.88 247 VAL A CA 1
ATOM 1964 C C . VAL A 1 247 ? 0.33 2.234 21.938 1 97.88 247 VAL A C 1
ATOM 1966 O O . VAL A 1 247 ? 0.934 2.896 22.797 1 97.88 247 VAL A O 1
ATOM 1969 N N . ARG A 1 248 ? 0.86 1.23 21.297 1 96.94 248 ARG A N 1
ATOM 1970 C CA . ARG A 1 248 ? 2.248 0.834 21.516 1 96.94 248 ARG A CA 1
ATOM 1971 C C . ARG A 1 248 ? 3.15 1.372 20.406 1 96.94 248 ARG A C 1
ATOM 1973 O O . ARG A 1 248 ? 2.918 1.11 19.219 1 96.94 248 ARG A O 1
ATOM 1980 N N . THR A 1 249 ? 4.141 2.145 20.766 1 95.5 249 THR A N 1
ATOM 1981 C CA . THR A 1 249 ? 5.086 2.699 19.812 1 95.5 249 THR A CA 1
ATOM 1982 C C . THR A 1 249 ? 6.375 1.884 19.781 1 95.5 249 THR A C 1
ATOM 1984 O O . THR A 1 249 ? 6.996 1.66 20.812 1 95.5 249 THR A O 1
ATOM 1987 N N . ILE A 1 250 ? 6.711 1.366 18.625 1 92.94 250 ILE A N 1
ATOM 1988 C CA . ILE A 1 250 ? 7.922 0.578 18.406 1 92.94 250 ILE A CA 1
ATOM 1989 C C . ILE A 1 250 ? 8.898 1.353 17.531 1 92.94 250 ILE A C 1
ATOM 1991 O O . ILE A 1 250 ? 8.5 1.97 16.547 1 92.94 250 ILE A O 1
ATOM 1995 N N . GLY A 1 251 ? 10.211 1.396 17.797 1 85.75 251 GLY A N 1
ATOM 1996 C CA . GLY A 1 251 ? 11.25 2.09 17.047 1 85.75 251 GLY A CA 1
ATOM 1997 C C . GLY A 1 251 ? 12.422 2.52 17.922 1 85.75 251 GLY A C 1
ATOM 1998 O O . GLY A 1 251 ? 12.453 2.244 19.109 1 85.75 251 GLY A O 1
ATOM 1999 N N . THR A 1 252 ? 13.445 3.002 17.203 1 76.5 252 THR A N 1
ATOM 2000 C CA . THR A 1 252 ? 14.617 3.453 17.953 1 76.5 252 THR A CA 1
ATOM 2001 C C . THR A 1 252 ? 14.555 4.961 18.203 1 76.5 252 THR A C 1
ATOM 2003 O O . THR A 1 252 ? 13.969 5.699 17.406 1 76.5 252 THR A O 1
ATOM 2006 N N . ASP A 1 253 ? 15.023 5.383 19.344 1 67.94 253 ASP A N 1
ATOM 2007 C CA . ASP A 1 253 ? 15.062 6.797 19.719 1 67.94 253 ASP A CA 1
ATOM 2008 C C . ASP A 1 253 ? 16.344 7.461 19.203 1 67.94 253 ASP A C 1
ATOM 2010 O O . ASP A 1 253 ? 16.484 8.68 19.281 1 67.94 253 ASP A O 1
ATOM 2014 N N . LYS A 1 254 ? 17.078 6.734 18.688 1 73.12 254 LYS A N 1
ATOM 2015 C CA . LYS A 1 254 ? 18.391 7.289 18.359 1 73.12 254 LYS A CA 1
ATOM 2016 C C . LYS A 1 254 ? 18.375 7.996 17.016 1 73.12 254 LYS A C 1
ATOM 2018 O O . LYS A 1 254 ? 19.203 8.859 16.75 1 73.12 254 LYS A O 1
ATOM 2023 N N . ASP A 1 255 ? 17.344 7.824 16.406 1 78.88 255 ASP A N 1
ATOM 2024 C CA . ASP A 1 255 ? 17.359 8.336 15.039 1 78.88 255 ASP A CA 1
ATOM 2025 C C . ASP A 1 255 ? 16.5 9.594 14.914 1 78.88 255 ASP A C 1
ATOM 2027 O O . ASP A 1 255 ? 15.469 9.711 15.57 1 78.88 255 ASP A O 1
ATOM 2031 N N . ASP A 1 256 ? 17.141 10.648 14.383 1 85.38 256 ASP A N 1
ATOM 2032 C CA . ASP A 1 256 ? 16.391 11.867 14.086 1 85.38 256 ASP A CA 1
ATOM 2033 C C . ASP A 1 256 ? 16.609 12.32 12.641 1 85.38 256 ASP A C 1
ATOM 2035 O O . ASP A 1 256 ? 17.406 11.719 11.922 1 85.38 256 ASP A O 1
ATOM 2039 N N . PHE A 1 257 ? 15.781 13.203 12.195 1 85.19 257 PHE A N 1
ATOM 2040 C CA . PHE A 1 257 ? 15.898 13.758 10.852 1 85.19 257 PHE A CA 1
ATOM 2041 C C . PHE A 1 257 ? 15.344 15.18 10.805 1 85.19 257 PHE A C 1
ATOM 2043 O O . PHE A 1 257 ? 14.719 15.641 11.758 1 85.19 257 PHE A O 1
ATOM 2050 N N . CYS A 1 258 ? 15.742 15.883 9.812 1 84.38 258 CYS A N 1
ATOM 2051 C CA . CYS A 1 258 ? 15.258 17.25 9.633 1 84.38 258 CYS A CA 1
ATOM 2052 C C . CYS A 1 258 ? 13.812 17.25 9.141 1 84.38 258 CYS A C 1
ATOM 2054 O O . CYS A 1 258 ? 13.508 16.688 8.094 1 84.38 258 CYS A O 1
ATOM 2056 N N . TYR A 1 259 ? 12.922 17.828 9.945 1 88.38 259 TYR A N 1
ATOM 2057 C CA . TYR A 1 259 ? 11.516 17.859 9.578 1 88.38 259 TYR A CA 1
ATOM 2058 C C . TYR A 1 259 ? 10.758 18.875 10.422 1 88.38 259 TYR A C 1
ATOM 2060 O O . TYR A 1 259 ? 11.344 19.547 11.281 1 88.38 259 TYR A O 1
ATOM 2068 N N . VAL A 1 260 ? 9.477 19.031 10.055 1 87.19 260 VAL A N 1
ATOM 2069 C CA . VAL A 1 260 ? 8.602 19.922 10.828 1 87.19 260 VAL A CA 1
ATOM 2070 C C . VAL A 1 260 ? 7.816 19.094 11.844 1 87.19 260 VAL A C 1
ATOM 2072 O O . VAL A 1 260 ? 6.828 18.438 11.492 1 87.19 260 VAL A O 1
ATOM 2075 N N . PRO A 1 261 ? 8.125 19.172 13.125 1 89.31 261 PRO A N 1
ATOM 2076 C CA . PRO A 1 261 ? 7.527 18.312 14.133 1 89.31 261 PRO A CA 1
ATOM 2077 C C . PRO A 1 261 ? 6.008 18.453 14.219 1 89.31 261 PRO A C 1
ATOM 2079 O O . PRO A 1 261 ? 5.293 17.469 14.375 1 89.31 261 PRO A O 1
ATOM 2082 N N . SER A 1 262 ? 5.535 19.688 14.086 1 87.94 262 SER A N 1
ATOM 2083 C CA . SER A 1 262 ? 4.098 19.906 14.195 1 87.94 262 SER A CA 1
ATOM 2084 C C . SER A 1 262 ? 3.346 19.219 13.062 1 87.94 262 SER A C 1
ATOM 2086 O O . SER A 1 262 ? 2.238 18.703 13.258 1 87.94 262 SER A O 1
ATOM 2088 N N . HIS A 1 263 ? 3.889 19.266 11.852 1 89.94 263 HIS A N 1
ATOM 2089 C CA . HIS A 1 263 ? 3.275 18.562 10.727 1 89.94 263 HIS A CA 1
ATOM 2090 C C . HIS A 1 263 ? 3.266 17.062 10.945 1 89.94 263 HIS A C 1
ATOM 2092 O O . HIS A 1 263 ? 2.254 16.391 10.703 1 89.94 263 HIS A O 1
ATOM 2098 N N . LEU A 1 264 ? 4.391 16.625 11.398 1 94 264 LEU A N 1
ATOM 2099 C CA . LEU A 1 264 ? 4.504 15.195 11.68 1 94 264 LEU A CA 1
ATOM 2100 C C . LEU A 1 264 ? 3.49 14.766 12.734 1 94 264 LEU A C 1
ATOM 2102 O O . LEU A 1 264 ? 2.799 13.758 12.562 1 94 264 LEU A O 1
ATOM 2106 N N . TYR A 1 265 ? 3.416 15.523 13.734 1 93.38 265 TYR A N 1
ATOM 2107 C CA . TYR A 1 265 ? 2.463 15.258 14.805 1 93.38 265 TYR A CA 1
ATOM 2108 C C . TYR A 1 265 ? 1.04 15.195 14.266 1 93.38 265 TYR A C 1
ATOM 2110 O O . TYR A 1 265 ? 0.294 14.266 14.578 1 93.38 265 TYR A O 1
ATOM 2118 N N . TYR A 1 266 ? 0.687 16.125 13.461 1 90.5 266 TYR A N 1
ATOM 2119 C CA . TYR A 1 266 ? -0.662 16.188 12.914 1 90.5 266 TYR A CA 1
ATOM 2120 C C . TYR A 1 266 ? -0.998 14.922 12.133 1 90.5 266 TYR A C 1
ATOM 2122 O O . TYR A 1 266 ? -2.076 14.344 12.305 1 90.5 266 TYR A O 1
ATOM 2130 N N . MET A 1 267 ? -0.139 14.578 11.312 1 95.25 267 MET A N 1
ATOM 2131 C CA . MET A 1 267 ? -0.383 13.414 10.469 1 95.25 267 MET A CA 1
ATOM 2132 C C . MET A 1 267 ? -0.548 12.156 11.312 1 95.25 267 MET A C 1
ATOM 2134 O O . MET A 1 267 ? -1.465 11.367 11.078 1 95.25 267 MET A O 1
ATOM 2138 N N . ILE A 1 268 ? 0.283 12 12.328 1 96.94 268 ILE A N 1
ATOM 2139 C CA . ILE A 1 268 ? 0.265 10.789 13.133 1 96.94 268 ILE A CA 1
ATOM 2140 C C . ILE A 1 268 ? -0.99 10.766 14.008 1 96.94 268 ILE A C 1
ATOM 2142 O O . ILE A 1 268 ? -1.685 9.75 14.078 1 96.94 268 ILE A O 1
ATOM 2146 N N . VAL A 1 269 ? -1.312 11.867 14.617 1 94.44 269 VAL A N 1
ATOM 2147 C CA . VAL A 1 269 ? -2.42 11.883 15.562 1 94.44 269 VAL A CA 1
ATOM 2148 C C . VAL A 1 269 ? -3.738 11.648 14.828 1 94.44 269 VAL A C 1
ATOM 2150 O O . VAL A 1 269 ? -4.633 10.977 15.344 1 94.44 269 VAL A O 1
ATOM 2153 N N . GLU A 1 270 ? -3.883 12.219 13.656 1 92.62 270 GLU A N 1
ATOM 2154 C CA . GLU A 1 270 ? -5.098 12.008 12.875 1 92.62 270 GLU A CA 1
ATOM 2155 C C . GLU A 1 270 ? -5.277 10.539 12.516 1 92.62 270 GLU A C 1
ATOM 2157 O O . GLU A 1 270 ? -6.395 10.016 12.547 1 92.62 270 GLU A O 1
ATOM 2162 N N . THR A 1 271 ? -4.223 9.938 12.109 1 95.25 271 THR A N 1
ATOM 2163 C CA . THR A 1 271 ? -4.27 8.516 11.773 1 95.25 271 THR A CA 1
ATOM 2164 C C . THR A 1 271 ? -4.609 7.684 13.008 1 95.25 271 THR A C 1
ATOM 2166 O O . THR A 1 271 ? -5.43 6.766 12.93 1 95.25 271 THR A O 1
ATOM 2169 N N . LEU A 1 272 ? -4.023 8.055 14.102 1 96.75 272 LEU A N 1
ATOM 2170 C CA . LEU A 1 272 ? -4.227 7.312 15.344 1 96.75 272 LEU A CA 1
ATOM 2171 C C . LEU A 1 272 ? -5.652 7.492 15.852 1 96.75 272 LEU A C 1
ATOM 2173 O O . LEU A 1 272 ? -6.25 6.551 16.391 1 96.75 272 LEU A O 1
ATOM 2177 N N . LYS A 1 273 ? -6.133 8.703 15.719 1 93.69 273 LYS A N 1
ATOM 2178 C CA . LYS A 1 273 ? -7.52 8.938 16.109 1 93.69 273 LYS A CA 1
ATOM 2179 C C . LYS A 1 273 ? -8.469 7.973 15.398 1 93.69 273 LYS A C 1
ATOM 2181 O O . LYS A 1 273 ? -9.344 7.375 16.016 1 93.69 273 LYS A O 1
ATOM 2186 N N . ASN A 1 274 ? -8.281 7.828 14.164 1 92.19 274 ASN A N 1
ATOM 2187 C CA . ASN A 1 274 ? -9.109 6.926 13.367 1 92.19 274 ASN A CA 1
ATOM 2188 C C . ASN A 1 274 ? -8.938 5.477 13.812 1 92.19 274 ASN A C 1
ATOM 2190 O O . ASN A 1 274 ? -9.922 4.742 13.953 1 92.19 274 ASN A O 1
ATOM 2194 N N . SER A 1 275 ? -7.715 5.109 14 1 96.44 275 SER A N 1
ATOM 2195 C CA . SER A 1 275 ? -7.414 3.74 14.398 1 96.44 275 SER A CA 1
ATOM 2196 C C . SER A 1 275 ? -8.023 3.414 15.758 1 96.44 275 SER A C 1
ATOM 2198 O O . SER A 1 275 ? -8.625 2.354 15.938 1 96.44 275 SER A O 1
ATOM 2200 N N . CYS A 1 276 ? -7.871 4.312 16.719 1 96.25 276 CYS A N 1
ATOM 2201 C CA . CYS A 1 276 ? -8.398 4.102 18.062 1 96.25 276 CYS A CA 1
ATOM 2202 C C . CYS A 1 276 ? -9.922 3.988 18.047 1 96.25 276 CYS A C 1
ATOM 2204 O O . CYS A 1 276 ? -10.492 3.088 18.656 1 96.25 276 CYS A O 1
ATOM 2206 N N . ARG A 1 277 ? -10.508 4.887 17.359 1 92.31 277 ARG A N 1
ATOM 2207 C CA . ARG A 1 277 ? -11.961 4.852 17.234 1 92.31 277 ARG A CA 1
ATOM 2208 C C . ARG A 1 277 ? -12.43 3.531 16.641 1 92.31 277 ARG A C 1
ATOM 2210 O O . ARG A 1 277 ? -13.367 2.906 17.141 1 92.31 277 ARG A O 1
ATOM 2217 N N . ALA A 1 278 ? -11.844 3.129 15.539 1 94 278 ALA A N 1
ATOM 2218 C CA . ALA A 1 278 ? -12.219 1.9 14.844 1 94 278 ALA A CA 1
ATOM 2219 C C . ALA A 1 278 ? -12.109 0.692 15.773 1 94 278 ALA A C 1
ATOM 2221 O O . ALA A 1 278 ? -12.969 -0.196 15.742 1 94 278 ALA A O 1
ATOM 2222 N N . VAL A 1 279 ? -11.047 0.644 16.594 1 97 279 VAL A N 1
ATOM 2223 C CA . VAL A 1 279 ? -10.836 -0.475 17.5 1 97 279 VAL A CA 1
ATOM 2224 C C . VAL A 1 279 ? -11.945 -0.506 18.547 1 97 279 VAL A C 1
ATOM 2226 O O . VAL A 1 279 ? -12.492 -1.568 18.844 1 97 279 VAL A O 1
ATOM 2229 N N . VAL A 1 280 ? -12.312 0.638 19.078 1 95.25 280 VAL A N 1
ATOM 2230 C CA . VAL A 1 280 ? -13.367 0.71 20.094 1 95.25 280 VAL A CA 1
ATOM 2231 C C . VAL A 1 280 ? -14.695 0.266 19.469 1 95.25 280 VAL A C 1
ATOM 2233 O O . VAL A 1 280 ? -15.406 -0.561 20.047 1 95.25 280 VAL A O 1
ATOM 2236 N N . GLU A 1 281 ? -15 0.771 18.328 1 91.44 281 GLU A N 1
ATOM 2237 C CA . GLU A 1 281 ? -16.266 0.464 17.656 1 91.44 281 GLU A CA 1
ATOM 2238 C C . GLU A 1 281 ? -16.359 -1.019 17.312 1 91.44 281 GLU A C 1
ATOM 2240 O O . GLU A 1 281 ? -17.453 -1.598 17.344 1 91.44 281 GLU A O 1
ATOM 2245 N N . LYS A 1 282 ? -15.242 -1.601 17.031 1 93.38 282 LYS A N 1
ATOM 2246 C CA . LYS A 1 282 ? -15.219 -2.994 16.594 1 93.38 282 LYS A CA 1
ATOM 2247 C C . LYS A 1 282 ? -15.25 -3.945 17.781 1 93.38 282 LYS A C 1
ATOM 2249 O O . LYS A 1 282 ? -15.906 -4.988 17.734 1 93.38 282 LYS A O 1
ATOM 2254 N N . HIS A 1 283 ? -14.586 -3.619 18.875 1 95.5 283 HIS A N 1
ATOM 2255 C CA . HIS A 1 283 ? -14.305 -4.629 19.891 1 95.5 283 HIS A CA 1
ATOM 2256 C C . HIS A 1 283 ? -15.039 -4.312 21.203 1 95.5 283 HIS A C 1
ATOM 2258 O O . HIS A 1 283 ? -15.203 -5.191 22.047 1 95.5 283 HIS A O 1
ATOM 2264 N N . ASP A 1 284 ? -15.398 -3.088 21.469 1 94.88 284 ASP A N 1
ATOM 2265 C CA . ASP A 1 284 ? -16.156 -2.77 22.688 1 94.88 284 ASP A CA 1
ATOM 2266 C C . ASP A 1 284 ? -17.594 -3.291 22.594 1 94.88 284 ASP A C 1
ATOM 2268 O O . ASP A 1 284 ? -18.328 -2.934 21.672 1 94.88 284 ASP A O 1
ATOM 2272 N N . PRO A 1 285 ? -17.984 -4.109 23.5 1 93.81 285 PRO A N 1
ATOM 2273 C CA . PRO A 1 285 ? -19.297 -4.746 23.406 1 93.81 285 PRO A CA 1
ATOM 2274 C C . PRO A 1 285 ? -20.438 -3.732 23.344 1 93.81 285 PRO A C 1
ATOM 2276 O O . PRO A 1 285 ? -21.453 -3.99 22.688 1 93.81 285 PRO A O 1
ATOM 2279 N N . ILE A 1 286 ? -20.312 -2.662 24 1 92.75 286 ILE A N 1
ATOM 2280 C CA . ILE A 1 286 ? -21.359 -1.642 24.016 1 92.75 286 ILE A CA 1
ATOM 2281 C C . ILE A 1 286 ? -21.516 -1.062 22.609 1 92.75 286 ILE A C 1
ATOM 2283 O O . ILE A 1 286 ? -22.641 -0.997 22.094 1 92.75 286 ILE A O 1
ATOM 2287 N N . TYR A 1 287 ? -20.438 -0.708 22.031 1 90.81 287 TYR A N 1
ATOM 2288 C CA . TYR A 1 287 ? -20.5 -0.098 20.703 1 90.81 287 TYR A CA 1
ATOM 2289 C C . TYR A 1 287 ? -20.812 -1.141 19.641 1 90.81 287 TYR A C 1
ATOM 2291 O O . TYR A 1 287 ? -21.484 -0.841 18.641 1 90.81 287 TYR A O 1
ATOM 2299 N N . ARG A 1 288 ? -20.328 -2.307 19.812 1 88.94 288 ARG A N 1
ATOM 2300 C CA . ARG A 1 288 ? -20.656 -3.387 18.875 1 88.94 288 ARG A CA 1
ATOM 2301 C C . ARG A 1 288 ? -22.156 -3.658 18.859 1 88.94 288 ARG A C 1
ATOM 2303 O O . ARG A 1 288 ? -22.734 -3.879 17.797 1 88.94 288 ARG A O 1
ATOM 2310 N N . ALA A 1 289 ? -22.75 -3.654 20.016 1 87.94 289 ALA A N 1
ATOM 2311 C CA . ALA A 1 289 ? -24.188 -3.861 20.109 1 87.94 289 ALA A CA 1
ATOM 2312 C C . ALA A 1 289 ? -24.953 -2.723 19.438 1 87.94 289 ALA A C 1
ATOM 2314 O O . ALA A 1 289 ? -25.969 -2.953 18.797 1 87.94 289 ALA A O 1
ATOM 2315 N N . ALA A 1 290 ? -24.453 -1.572 19.609 1 85.38 290 ALA A N 1
ATOM 2316 C CA . ALA A 1 290 ? -25.094 -0.405 19.016 1 85.38 290 ALA A CA 1
ATOM 2317 C C . ALA A 1 290 ? -25.031 -0.469 17.484 1 85.38 290 ALA A C 1
ATOM 2319 O O . ALA A 1 290 ? -25.953 -0.04 16.797 1 85.38 290 ALA A O 1
ATOM 2320 N N . ALA A 1 291 ? -23.922 -0.97 17 1 79.62 291 ALA A N 1
ATOM 2321 C CA . ALA A 1 291 ? -23.703 -1.058 15.555 1 79.62 291 ALA A CA 1
ATOM 2322 C C . ALA A 1 291 ? -24.703 -2.02 14.914 1 79.62 291 ALA A C 1
ATOM 2324 O O . ALA A 1 291 ? -25.062 -1.862 13.742 1 79.62 291 ALA A O 1
ATOM 2325 N N . LEU A 1 292 ? -25.125 -2.938 15.609 1 75.94 292 LEU A N 1
ATOM 2326 C CA . LEU A 1 292 ? -26.078 -3.922 15.102 1 75.94 292 LEU A CA 1
ATOM 2327 C C . LEU A 1 292 ? -27.484 -3.332 15.031 1 75.94 292 LEU A C 1
ATOM 2329 O O . LEU A 1 292 ? -28.344 -3.861 14.328 1 75.94 292 LEU A O 1
ATOM 2333 N N . GLU A 1 293 ? -27.656 -2.314 15.742 1 72.44 293 GLU A N 1
ATOM 2334 C CA . GLU A 1 293 ? -28.969 -1.695 15.789 1 72.44 293 GLU A CA 1
ATOM 2335 C C . GLU A 1 293 ? -29.094 -0.558 14.781 1 72.44 293 GLU A C 1
ATOM 2337 O O . GLU A 1 293 ? -30 0.261 14.859 1 72.44 293 GLU A O 1
ATOM 2342 N N . VAL A 1 294 ? -28.031 -0.567 13.859 1 63.75 294 VAL A N 1
ATOM 2343 C CA . VAL A 1 294 ? -27.953 0.575 12.953 1 63.75 294 VAL A CA 1
ATOM 2344 C C . VAL A 1 294 ? -29.203 0.619 12.078 1 63.75 294 VAL A C 1
ATOM 2346 O O . VAL A 1 294 ? -29.719 -0.424 11.656 1 63.75 294 VAL A O 1
ATOM 2349 N N . SER A 1 295 ? -29.859 1.877 12.164 1 61.94 295 SER A N 1
ATOM 2350 C CA . SER A 1 295 ? -31.125 2.168 11.492 1 61.94 295 SER A CA 1
ATOM 2351 C C . SER A 1 295 ? -30.906 3.109 10.305 1 61.94 295 SER A C 1
ATOM 2353 O O . SER A 1 295 ? -29.938 3.867 10.273 1 61.94 295 SER A O 1
ATOM 2355 N N . PRO A 1 296 ? -31.688 2.914 9.281 1 61.19 296 PRO A N 1
ATOM 2356 C CA . PRO A 1 296 ? -31.672 3.871 8.172 1 61.19 296 PRO A CA 1
ATOM 2357 C C . PRO A 1 296 ? -31.969 5.301 8.617 1 61.19 296 PRO A C 1
ATOM 2359 O O . PRO A 1 296 ? -31.594 6.258 7.934 1 61.19 296 PRO A O 1
ATOM 2362 N N . SER A 1 297 ? -32.625 5.395 9.758 1 59.56 297 SER A N 1
ATOM 2363 C CA . SER A 1 297 ? -32.938 6.723 10.266 1 59.56 297 SER A CA 1
ATOM 2364 C C . SER A 1 297 ? -31.734 7.367 10.938 1 59.56 297 SER A C 1
ATOM 2366 O O . SER A 1 297 ? -31.188 6.828 11.906 1 59.56 297 SER A O 1
ATOM 2368 N N . THR A 1 298 ? -31.422 8.469 10.438 1 64.25 298 THR A N 1
ATOM 2369 C CA . THR A 1 298 ? -30.281 9.219 10.969 1 64.25 298 THR A CA 1
ATOM 2370 C C . THR A 1 298 ? -30.5 9.57 12.438 1 64.25 298 THR A C 1
ATOM 2372 O O . THR A 1 298 ? -29.578 9.484 13.25 1 64.25 298 THR A O 1
ATOM 2375 N N . LEU A 1 299 ? -31.719 10 12.695 1 65.12 299 LEU A N 1
ATOM 2376 C CA . LEU A 1 299 ? -32.031 10.406 14.062 1 65.12 299 LEU A CA 1
ATOM 2377 C C . LEU A 1 299 ? -31.922 9.227 15.023 1 65.12 299 LEU A C 1
ATOM 2379 O O . LEU A 1 299 ? -31.406 9.367 16.125 1 65.12 299 LEU A O 1
ATOM 2383 N N . LEU A 1 300 ? -32.406 8.18 14.602 1 68.25 300 LEU A N 1
ATOM 2384 C CA . LEU A 1 300 ? -32.344 6.984 15.438 1 68.25 300 LEU A CA 1
ATOM 2385 C C . LEU A 1 300 ? -30.906 6.527 15.625 1 68.25 300 LEU A C 1
ATOM 2387 O O . LEU A 1 300 ? -30.531 6.098 16.719 1 68.25 300 LEU A O 1
ATOM 2391 N N . ASP A 1 301 ? -30.172 6.695 14.617 1 73.12 301 ASP A N 1
ATOM 2392 C CA . ASP A 1 301 ? -28.766 6.332 14.688 1 73.12 301 ASP A CA 1
ATOM 2393 C C . ASP A 1 301 ? -28.031 7.203 15.703 1 73.12 301 ASP A C 1
ATOM 2395 O O . ASP A 1 301 ? -27.188 6.707 16.453 1 73.12 301 ASP A O 1
ATOM 2399 N N . GLN A 1 302 ? -28.422 8.43 15.719 1 73.44 302 GLN A N 1
ATOM 2400 C CA . GLN A 1 302 ? -27.797 9.359 16.656 1 73.44 302 GLN A CA 1
ATOM 2401 C C . GLN A 1 302 ? -28.156 9.016 18.094 1 73.44 302 GLN A C 1
ATOM 2403 O O . GLN A 1 302 ? -27.312 9.078 18.984 1 73.44 302 GLN A O 1
ATOM 2408 N N . ARG A 1 303 ? -29.359 8.719 18.25 1 77 303 ARG A N 1
ATOM 2409 C CA . ARG A 1 303 ? -29.828 8.352 19.578 1 77 303 ARG A CA 1
ATOM 2410 C C . ARG A 1 303 ? -29.125 7.094 20.078 1 77 303 ARG A C 1
ATOM 2412 O O . ARG A 1 303 ? -28.734 7.008 21.25 1 77 303 ARG A O 1
ATOM 2419 N N . ILE A 1 304 ? -29 6.18 19.203 1 80.62 304 ILE A N 1
ATOM 2420 C CA . ILE A 1 304 ? -28.359 4.914 19.547 1 80.62 304 ILE A CA 1
ATOM 2421 C C . ILE A 1 304 ? -26.906 5.156 19.938 1 80.62 304 ILE A C 1
ATOM 2423 O O . ILE A 1 304 ? -26.422 4.59 20.922 1 80.62 304 ILE A O 1
ATOM 2427 N N . ARG A 1 305 ? -26.312 5.996 19.297 1 78.5 305 ARG A N 1
ATOM 2428 C CA . ARG A 1 305 ? -24.906 6.297 19.578 1 78.5 305 ARG A CA 1
ATOM 2429 C C . ARG A 1 305 ? -24.766 7.027 20.906 1 78.5 305 ARG A C 1
ATOM 2431 O O . ARG A 1 305 ? -23.812 6.785 21.656 1 78.5 305 ARG A O 1
ATOM 2438 N N . LEU A 1 306 ? -25.688 7.938 21.125 1 82.75 306 LEU A N 1
ATOM 2439 C CA . LEU A 1 306 ? -25.672 8.672 22.375 1 82.75 306 LEU A CA 1
ATOM 2440 C C . LEU A 1 306 ? -25.891 7.734 23.562 1 82.75 306 LEU A C 1
ATOM 2442 O O . LEU A 1 306 ? -25.25 7.883 24.609 1 82.75 306 LEU A O 1
ATOM 2446 N N . GLU A 1 307 ? -26.734 6.863 23.297 1 85.94 307 GLU A N 1
ATOM 2447 C CA . GLU A 1 307 ? -27.016 5.883 24.344 1 85.94 307 GLU A CA 1
ATOM 2448 C C . GLU A 1 307 ? -25.812 4.988 24.594 1 85.94 307 GLU A C 1
ATOM 2450 O O . GLU A 1 307 ? -25.5 4.656 25.734 1 85.94 307 GLU A O 1
ATOM 2455 N N . ALA A 1 308 ? -25.234 4.605 23.547 1 87.88 308 ALA A N 1
ATOM 2456 C CA . ALA A 1 308 ? -24.031 3.793 23.672 1 87.88 308 ALA A CA 1
ATOM 2457 C C . ALA A 1 308 ? -22.938 4.535 24.453 1 87.88 308 ALA A C 1
ATOM 2459 O O . ALA A 1 308 ? -22.266 3.949 25.297 1 87.88 308 ALA A O 1
ATOM 2460 N N . ARG A 1 309 ? -22.828 5.797 24.234 1 86.5 309 ARG A N 1
ATOM 2461 C CA . ARG A 1 309 ? -21.828 6.625 24.922 1 86.5 309 ARG A CA 1
ATOM 2462 C C . ARG A 1 309 ? -22.141 6.715 26.406 1 86.5 309 ARG A C 1
ATOM 2464 O O . ARG A 1 309 ? -21.234 6.578 27.234 1 86.5 309 ARG A O 1
ATOM 2471 N N . GLN A 1 310 ? -23.297 6.922 26.688 1 88.81 310 GLN A N 1
ATOM 2472 C CA . GLN A 1 310 ? -23.703 7.02 28.078 1 88.81 310 GLN A CA 1
ATOM 2473 C C . GLN A 1 310 ? -23.422 5.719 28.828 1 88.81 310 GLN A C 1
ATOM 2475 O O . GLN A 1 310 ? -22.922 5.746 29.953 1 88.81 310 GLN A O 1
ATOM 2480 N N . LYS A 1 311 ? -23.734 4.699 28.109 1 90.81 311 LYS A N 1
ATOM 2481 C CA . LYS A 1 311 ? -23.484 3.391 28.703 1 90.81 311 LYS A CA 1
ATOM 2482 C C . LYS A 1 311 ? -21.984 3.15 28.906 1 90.81 311 LYS A C 1
ATOM 2484 O O . LYS A 1 311 ? -21.578 2.566 29.906 1 90.81 311 LYS A O 1
ATOM 2489 N N . ALA A 1 312 ? -21.234 3.566 28 1 91 312 ALA A N 1
ATOM 2490 C CA . ALA A 1 312 ? -19.797 3.377 28.062 1 91 312 ALA A CA 1
ATOM 2491 C C . ALA A 1 312 ? -19.188 4.16 29.219 1 91 312 ALA A C 1
ATOM 2493 O O . ALA A 1 312 ? -18.281 3.672 29.891 1 91 312 ALA A O 1
ATOM 2494 N N . PHE A 1 313 ? -19.641 5.352 29.516 1 89.56 313 PHE A N 1
ATOM 2495 C CA . PHE A 1 313 ? -19.094 6.203 30.562 1 89.56 313 PHE A CA 1
ATOM 2496 C C . PHE A 1 313 ? -19.578 5.754 31.938 1 89.56 313 PHE A C 1
ATOM 2498 O O . PHE A 1 313 ? -18.938 6.023 32.938 1 89.56 313 PHE A O 1
ATOM 2505 N N . ALA A 1 314 ? -20.656 5.086 31.859 1 90.44 314 ALA A N 1
ATOM 2506 C CA . ALA A 1 314 ? -21.25 4.633 33.125 1 90.44 314 ALA A CA 1
ATOM 2507 C C . ALA A 1 314 ? -20.625 3.318 33.594 1 90.44 314 ALA A C 1
ATOM 2509 O O . ALA A 1 314 ? -20.766 2.941 34.75 1 90.44 314 ALA A O 1
ATOM 2510 N N . ARG A 1 315 ? -19.906 2.727 32.719 1 89.62 315 ARG A N 1
ATOM 2511 C CA . ARG A 1 315 ? -19.375 1.41 33.062 1 89.62 315 ARG A CA 1
ATOM 2512 C C . ARG A 1 315 ? -18.25 1.521 34.062 1 89.62 315 ARG A C 1
ATOM 2514 O O . ARG A 1 315 ? -17.469 2.475 34.031 1 89.62 315 ARG A O 1
ATOM 2521 N N . ALA A 1 316 ? -18.125 0.491 34.875 1 84.69 316 ALA A N 1
ATOM 2522 C CA . ALA A 1 316 ? -17.125 0.501 35.969 1 84.69 316 ALA A CA 1
ATOM 2523 C C . ALA A 1 316 ? -15.727 0.251 35.406 1 84.69 316 ALA A C 1
ATOM 2525 O O . ALA A 1 316 ? -14.781 0.958 35.781 1 84.69 316 ALA A O 1
ATOM 2526 N N . THR A 1 317 ? -15.617 -0.808 34.562 1 88.56 317 THR A N 1
ATOM 2527 C CA . THR A 1 317 ? -14.305 -1.158 34 1 88.56 317 THR A CA 1
ATOM 2528 C C . THR A 1 317 ? -14.336 -1.213 32.5 1 88.56 317 THR A C 1
ATOM 2530 O O . THR A 1 317 ? -15.156 -1.929 31.906 1 88.56 317 THR A O 1
ATOM 2533 N N . PRO A 1 318 ? -13.438 -0.445 32.031 1 88.69 318 PRO A N 1
ATOM 2534 C CA . PRO A 1 318 ? -13.406 -0.494 30.562 1 88.69 318 PRO A CA 1
ATOM 2535 C C . PRO A 1 318 ? -12.969 -1.856 30.016 1 88.69 318 PRO A C 1
ATOM 2537 O O . PRO A 1 318 ? -12.141 -2.529 30.641 1 88.69 318 PRO A O 1
ATOM 2540 N N . THR A 1 319 ? -13.562 -2.279 28.953 1 92.19 319 THR A N 1
ATOM 2541 C CA . THR A 1 319 ? -13.203 -3.529 28.297 1 92.19 319 THR A CA 1
ATOM 2542 C C . THR A 1 319 ? -11.805 -3.438 27.688 1 92.19 319 THR A C 1
ATOM 2544 O O . THR A 1 319 ? -11.43 -2.406 27.125 1 92.19 319 THR A O 1
ATOM 2547 N N . GLU A 1 320 ? -11.086 -4.523 27.828 1 95.19 320 GLU A N 1
ATOM 2548 C CA . GLU A 1 320 ? -9.773 -4.574 27.203 1 95.19 320 GLU A CA 1
ATOM 2549 C C . GLU A 1 320 ? -9.883 -4.652 25.688 1 95.19 320 GLU A C 1
ATOM 2551 O O . GLU A 1 320 ? -10.695 -5.414 25.156 1 95.19 320 GLU A O 1
ATOM 2556 N N . LEU A 1 321 ? -9.125 -3.787 25.078 1 97.44 321 LEU A N 1
ATOM 2557 C CA . LEU A 1 321 ? -9.156 -3.697 23.625 1 97.44 321 LEU A CA 1
ATOM 2558 C C . LEU A 1 321 ? -7.812 -4.098 23.031 1 97.44 321 LEU A C 1
ATOM 2560 O O . LEU A 1 321 ? -6.77 -3.941 23.672 1 97.44 321 LEU A O 1
ATOM 2564 N N . PRO A 1 322 ? -7.828 -4.734 21.781 1 96.88 322 PRO A N 1
ATOM 2565 C CA . PRO A 1 322 ? -6.539 -4.934 21.109 1 96.88 322 PRO A CA 1
ATOM 2566 C C . PRO A 1 322 ? -5.75 -3.635 20.953 1 96.88 322 PRO A C 1
ATOM 2568 O O . PRO A 1 322 ? -6.336 -2.582 20.688 1 96.88 322 PRO A O 1
ATOM 2571 N N . PRO A 1 323 ? -4.484 -3.727 21.141 1 97.88 323 PRO A N 1
ATOM 2572 C CA . PRO A 1 323 ? -3.678 -2.506 21.047 1 97.88 323 PRO A CA 1
ATOM 2573 C C . PRO A 1 323 ? -3.496 -2.023 19.609 1 97.88 323 PRO A C 1
ATOM 2575 O O . PRO A 1 323 ? -3.625 -2.811 18.672 1 97.88 323 PRO A O 1
ATOM 2578 N N . VAL A 1 324 ? -3.314 -0.744 19.453 1 98.38 324 VAL A N 1
ATOM 2579 C CA . VAL A 1 324 ? -2.852 -0.15 18.203 1 98.38 324 VAL A CA 1
ATOM 2580 C C . VAL A 1 324 ? -1.326 -0.059 18.219 1 98.38 324 VAL A C 1
ATOM 2582 O O . VAL A 1 324 ? -0.723 0.309 19.219 1 98.38 324 VAL A O 1
ATOM 2585 N N . LYS A 1 325 ? -0.723 -0.482 17.125 1 97.81 325 LYS A N 1
ATOM 2586 C CA . LYS A 1 325 ? 0.736 -0.482 17.062 1 97.81 325 LYS A CA 1
ATOM 2587 C C . LYS A 1 325 ? 1.243 0.62 16.141 1 97.81 325 LYS A C 1
ATOM 2589 O O . LYS A 1 325 ? 0.711 0.812 15.039 1 97.81 325 LYS A O 1
ATOM 2594 N N . VAL A 1 326 ? 2.209 1.396 16.609 1 98 326 VAL A N 1
ATOM 2595 C CA . VAL A 1 326 ? 2.924 2.381 15.812 1 98 326 VAL A CA 1
ATOM 2596 C C . VAL A 1 326 ? 4.379 1.945 15.633 1 98 326 VAL A C 1
ATOM 2598 O O . VAL A 1 326 ? 5.117 1.818 16.609 1 98 326 VAL A O 1
ATOM 2601 N N . ILE A 1 327 ? 4.77 1.679 14.422 1 97 327 ILE A N 1
ATOM 2602 C CA . ILE A 1 327 ? 6.141 1.277 14.133 1 97 327 ILE A CA 1
ATOM 2603 C C . ILE A 1 327 ? 6.867 2.406 13.398 1 97 327 ILE A C 1
ATOM 2605 O O . ILE A 1 327 ? 6.418 2.861 12.344 1 97 327 ILE A O 1
ATOM 2609 N N . VAL A 1 328 ? 7.934 2.895 13.969 1 95.94 328 VAL A N 1
ATOM 2610 C CA . VAL A 1 328 ? 8.758 3.936 13.375 1 95.94 328 VAL A CA 1
ATOM 2611 C C . VAL A 1 328 ? 10.031 3.316 12.789 1 95.94 328 VAL A C 1
ATOM 2613 O O . VAL A 1 328 ? 10.836 2.736 13.523 1 95.94 328 VAL A O 1
ATOM 2616 N N . ALA A 1 329 ? 10.164 3.389 11.469 1 93.5 329 ALA A N 1
ATOM 2617 C CA . ALA A 1 329 ? 11.344 2.861 10.781 1 93.5 329 ALA A CA 1
ATOM 2618 C C . ALA A 1 329 ? 12.148 3.984 10.141 1 93.5 329 ALA A C 1
ATOM 2620 O O . ALA A 1 329 ? 11.617 4.758 9.336 1 93.5 329 ALA A O 1
ATOM 2621 N N . MET A 1 330 ? 13.383 4.039 10.5 1 89.06 330 MET A N 1
ATOM 2622 C CA . MET A 1 330 ? 14.289 5.027 9.914 1 89.06 330 MET A CA 1
ATOM 2623 C C . MET A 1 330 ? 15.148 4.395 8.82 1 89.06 330 MET A C 1
ATOM 2625 O O . MET A 1 330 ? 16.094 3.67 9.125 1 89.06 330 MET A O 1
ATOM 2629 N N . GLY A 1 331 ? 14.789 4.699 7.633 1 83.62 331 GLY A N 1
ATOM 2630 C CA . GLY A 1 331 ? 15.594 4.219 6.523 1 83.62 331 GLY A CA 1
ATOM 2631 C C . GLY A 1 331 ? 16.672 5.203 6.098 1 83.62 331 GLY A C 1
ATOM 2632 O O . GLY A 1 331 ? 16.75 6.312 6.637 1 83.62 331 GLY A O 1
ATOM 2633 N N . GLU A 1 332 ? 17.516 4.672 5.211 1 78.12 332 GLU A N 1
ATOM 2634 C CA . GLU A 1 332 ? 18.531 5.547 4.641 1 78.12 332 GLU A CA 1
ATOM 2635 C C . GLU A 1 332 ? 17.906 6.637 3.775 1 78.12 332 GLU A C 1
ATOM 2637 O O . GLU A 1 332 ? 18.344 7.789 3.811 1 78.12 332 GLU A O 1
ATOM 2642 N N . GLU A 1 333 ? 16.875 6.254 3.096 1 75.06 333 GLU A N 1
ATOM 2643 C CA . GLU A 1 333 ? 16.266 7.184 2.143 1 75.06 333 GLU A CA 1
ATOM 2644 C C . GLU A 1 333 ? 15.039 7.863 2.736 1 75.06 333 GLU A C 1
ATOM 2646 O O . GLU A 1 333 ? 14.734 9.008 2.396 1 75.06 333 GLU A O 1
ATOM 2651 N N . ASP A 1 334 ? 14.328 7.145 3.547 1 81.88 334 ASP A N 1
ATOM 2652 C CA . ASP A 1 334 ? 13.039 7.664 4.004 1 81.88 334 ASP A CA 1
ATOM 2653 C C . ASP A 1 334 ? 12.742 7.215 5.434 1 81.88 334 ASP A C 1
ATOM 2655 O O . ASP A 1 334 ? 13.438 6.348 5.973 1 81.88 334 ASP A O 1
ATOM 2659 N N . VAL A 1 335 ? 11.922 8.031 6.035 1 90.31 335 VAL A N 1
ATOM 2660 C CA . VAL A 1 335 ? 11.328 7.629 7.305 1 90.31 335 VAL A CA 1
ATOM 2661 C C . VAL A 1 335 ? 9.914 7.098 7.074 1 90.31 335 VAL A C 1
ATOM 2663 O O . VAL A 1 335 ? 9.133 7.703 6.336 1 90.31 335 VAL A O 1
ATOM 2666 N N . THR A 1 336 ? 9.656 5.93 7.617 1 94 336 THR A N 1
ATOM 2667 C CA . THR A 1 336 ? 8.328 5.348 7.469 1 94 336 THR A CA 1
ATOM 2668 C C . THR A 1 336 ? 7.699 5.086 8.836 1 94 336 THR A C 1
ATOM 2670 O O . THR A 1 336 ? 8.344 4.543 9.727 1 94 336 THR A O 1
ATOM 2673 N N . ILE A 1 337 ? 6.492 5.551 9.008 1 96.81 337 ILE A N 1
ATOM 2674 C CA . ILE A 1 337 ? 5.711 5.277 10.211 1 96.81 337 ILE A CA 1
ATOM 2675 C C . ILE A 1 337 ? 4.484 4.441 9.852 1 96.81 337 ILE A C 1
ATOM 2677 O O . ILE A 1 337 ? 3.686 4.832 9 1 96.81 337 ILE A O 1
ATOM 2681 N N . LYS A 1 338 ? 4.402 3.311 10.445 1 97.88 338 LYS A N 1
ATOM 2682 C CA . LYS A 1 338 ? 3.262 2.422 10.234 1 97.88 338 LYS A CA 1
ATOM 2683 C C . LYS A 1 338 ? 2.334 2.414 11.445 1 97.88 338 LYS A C 1
ATOM 2685 O O . LYS A 1 338 ? 2.789 2.271 12.578 1 97.88 338 LYS A O 1
ATOM 2690 N N . VAL A 1 339 ? 1.081 2.66 11.242 1 98.31 339 VAL A N 1
ATOM 2691 C CA . VAL A 1 339 ? 0.048 2.494 12.266 1 98.31 339 VAL A CA 1
ATOM 2692 C C . VAL A 1 339 ? -0.827 1.292 11.922 1 98.31 339 VAL A C 1
ATOM 2694 O O . VAL A 1 339 ? -1.44 1.247 10.852 1 98.31 339 VAL A O 1
ATOM 2697 N N . ALA A 1 340 ? -0.827 0.306 12.773 1 97.81 340 ALA A N 1
ATOM 2698 C CA . ALA A 1 340 ? -1.592 -0.917 12.547 1 97.81 340 ALA A CA 1
ATOM 2699 C C . ALA A 1 340 ? -2.66 -1.101 13.625 1 97.81 340 ALA A C 1
ATOM 2701 O O . ALA A 1 340 ? -2.361 -1.062 14.82 1 97.81 340 ALA A O 1
ATOM 2702 N N . ASP A 1 341 ? -3.885 -1.266 13.227 1 97.69 341 ASP A N 1
ATOM 2703 C CA . ASP A 1 341 ? -4.965 -1.483 14.18 1 97.69 341 ASP A CA 1
ATOM 2704 C C . ASP A 1 341 ? -5.785 -2.719 13.82 1 97.69 341 ASP A C 1
ATOM 2706 O O . ASP A 1 341 ? -5.633 -3.27 12.727 1 97.69 341 ASP A O 1
ATOM 2710 N N . GLU A 1 342 ? -6.504 -3.221 14.719 1 97.06 342 GLU A N 1
ATOM 2711 C CA . GLU A 1 342 ? -7.449 -4.316 14.516 1 97.06 342 GLU A CA 1
ATOM 2712 C C . GLU A 1 342 ? -8.891 -3.82 14.578 1 97.06 342 GLU A C 1
ATOM 2714 O O . GLU A 1 342 ? -9.734 -4.422 15.242 1 97.06 342 GLU A O 1
ATOM 2719 N N . GLY A 1 343 ? -9.086 -2.656 13.906 1 95 343 GLY A N 1
ATOM 2720 C CA . GLY A 1 343 ? -10.375 -1.989 13.969 1 95 343 GLY A CA 1
ATOM 2721 C C . GLY A 1 343 ? -11.375 -2.514 12.953 1 95 343 GLY A C 1
ATOM 2722 O O . GLY A 1 343 ? -12.359 -1.847 12.641 1 95 343 GLY A O 1
ATOM 2723 N N . GLY A 1 344 ? -11.125 -3.594 12.32 1 92.25 344 GLY A N 1
ATOM 2724 C CA . GLY A 1 344 ? -12.094 -4.234 11.445 1 92.25 344 GLY A CA 1
ATOM 2725 C C . GLY A 1 344 ? -11.836 -3.975 9.977 1 92.25 344 GLY A C 1
ATOM 2726 O O . GLY A 1 344 ? -12.32 -4.711 9.117 1 92.25 344 GLY A O 1
ATOM 2727 N N . GLY A 1 345 ? -11.102 -2.893 9.672 1 90.69 345 GLY A N 1
ATOM 2728 C CA . GLY A 1 345 ? -10.836 -2.568 8.281 1 90.69 345 GLY A CA 1
ATOM 2729 C C . GLY A 1 345 ? -12.047 -2.027 7.551 1 90.69 345 GLY A C 1
ATOM 2730 O O . GLY A 1 345 ? -13.086 -1.781 8.164 1 90.69 345 GLY A O 1
ATOM 2731 N N . VAL A 1 346 ? -11.891 -1.667 6.277 1 87.75 346 VAL A N 1
ATOM 2732 C CA . VAL A 1 346 ? -12.961 -1.149 5.43 1 87.75 346 VAL A CA 1
ATOM 2733 C C . VAL A 1 346 ? -13.016 -1.938 4.125 1 87.75 346 VAL A C 1
ATOM 2735 O O . VAL A 1 346 ? -12 -2.471 3.672 1 87.75 346 VAL A O 1
ATOM 2738 N N . PRO A 1 347 ? -14.164 -2.051 3.557 1 84.19 347 PRO A N 1
ATOM 2739 C CA . PRO A 1 347 ? -14.258 -2.711 2.252 1 84.19 347 PRO A CA 1
ATOM 2740 C C . PRO A 1 347 ? -13.453 -1.992 1.171 1 84.19 347 PRO A C 1
ATOM 2742 O O . PRO A 1 347 ? -13.266 -0.774 1.239 1 84.19 347 PRO A O 1
ATOM 2745 N N . ARG A 1 348 ? -12.977 -2.734 0.224 1 80.06 348 ARG A N 1
ATOM 2746 C CA . ARG A 1 348 ? -12.156 -2.201 -0.854 1 80.06 348 ARG A CA 1
ATOM 2747 C C . ARG A 1 348 ? -12.875 -1.072 -1.587 1 80.06 348 ARG A C 1
ATOM 2749 O O . ARG A 1 348 ? -12.242 -0.095 -2.002 1 80.06 348 ARG A O 1
ATOM 2756 N N . SER A 1 349 ? -14.148 -1.229 -1.767 1 74.88 349 SER A N 1
ATOM 2757 C CA . SER A 1 349 ? -14.945 -0.235 -2.477 1 74.88 349 SER A CA 1
ATOM 2758 C C . SER A 1 349 ? -14.922 1.108 -1.756 1 74.88 349 SER A C 1
ATOM 2760 O O . SER A 1 349 ? -15.062 2.158 -2.385 1 74.88 349 SER A O 1
ATOM 2762 N N . ASP A 1 350 ? -14.648 1.046 -0.448 1 78.38 350 ASP A N 1
ATOM 2763 C CA . ASP A 1 350 ? -14.703 2.262 0.356 1 78.38 350 ASP A CA 1
ATOM 2764 C C . ASP A 1 350 ? -13.32 2.895 0.484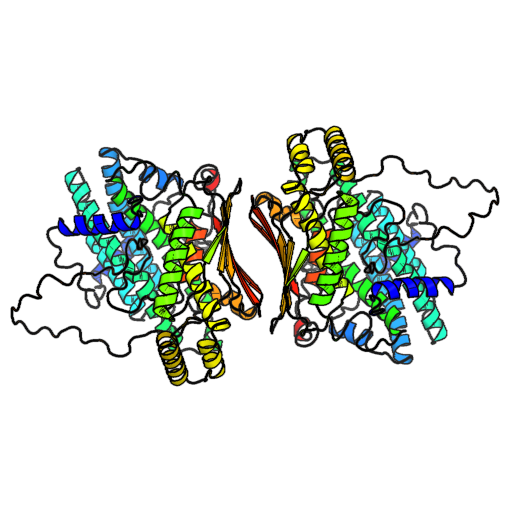 1 78.38 350 ASP A C 1
ATOM 2766 O O . ASP A 1 350 ? -13.188 4.031 0.938 1 78.38 350 ASP A O 1
ATOM 2770 N N . LEU A 1 351 ? -12.32 2.168 0.059 1 81.69 351 LEU A N 1
ATOM 2771 C CA . LEU A 1 351 ? -10.953 2.623 0.287 1 81.69 351 LEU A CA 1
ATOM 2772 C C . LEU A 1 351 ? -10.695 3.945 -0.428 1 81.69 351 LEU A C 1
ATOM 2774 O O . LEU A 1 351 ? -10.016 4.824 0.109 1 81.69 351 LEU A O 1
ATOM 2778 N N . ARG A 1 352 ? -11.234 4.07 -1.609 1 76.5 352 ARG A N 1
ATOM 2779 C CA . ARG A 1 352 ? -11.016 5.297 -2.365 1 76.5 352 ARG A CA 1
ATOM 2780 C C . ARG A 1 352 ? -11.719 6.48 -1.709 1 76.5 352 ARG A C 1
ATOM 2782 O O . ARG A 1 352 ? -11.273 7.621 -1.837 1 76.5 352 ARG A O 1
ATOM 2789 N N . LEU A 1 353 ? -12.711 6.184 -0.951 1 78.5 353 LEU A N 1
ATOM 2790 C CA . LEU A 1 353 ? -13.508 7.242 -0.338 1 78.5 353 LEU A CA 1
ATOM 2791 C C . LEU A 1 353 ? -12.797 7.82 0.88 1 78.5 353 LEU A C 1
ATOM 2793 O O . LEU A 1 353 ? -13.086 8.945 1.3 1 78.5 353 LEU A O 1
ATOM 2797 N N . LEU A 1 354 ? -11.844 7.059 1.354 1 83.31 354 LEU A N 1
ATOM 2798 C CA . LEU A 1 354 ? -11.141 7.477 2.559 1 83.31 354 LEU A CA 1
ATOM 2799 C C . LEU A 1 354 ? -10.344 8.758 2.309 1 83.31 354 LEU A C 1
ATOM 2801 O O . LEU A 1 354 ? -10.07 9.516 3.242 1 83.31 354 LEU A O 1
ATOM 2805 N N . TRP A 1 355 ? -10.039 9.008 1.061 1 86.38 355 TRP A N 1
ATOM 2806 C CA . TRP A 1 355 ? -9.148 10.125 0.745 1 86.38 355 TRP A CA 1
ATOM 2807 C C . TRP A 1 355 ? -9.945 11.32 0.234 1 86.38 355 TRP A C 1
ATOM 2809 O O . TRP A 1 355 ? -9.367 12.352 -0.116 1 86.38 355 TRP A O 1
ATOM 2819 N N . THR A 1 356 ? -11.227 11.125 0.21 1 82.75 356 THR A N 1
ATOM 2820 C CA . THR A 1 356 ? -12.062 12.219 -0.268 1 82.75 356 THR A CA 1
ATOM 2821 C C . THR A 1 356 ? -12.516 13.102 0.893 1 82.75 356 THR A C 1
ATOM 2823 O O . THR A 1 356 ? -12.578 12.648 2.037 1 82.75 356 THR A O 1
ATOM 2826 N N . PHE A 1 357 ? -12.781 14.328 0.605 1 82.06 357 PHE A N 1
ATOM 2827 C CA . PHE A 1 357 ? -13.234 15.258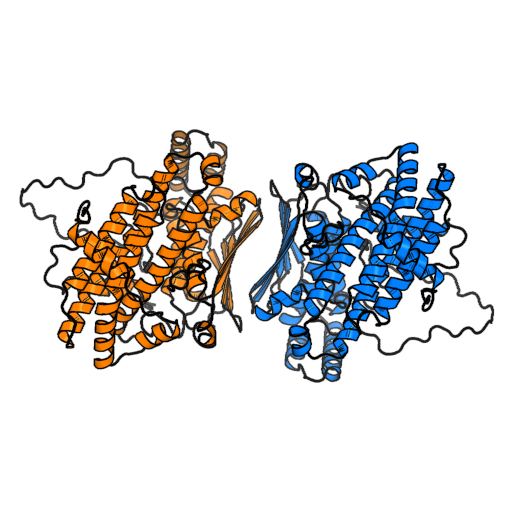 1.628 1 82.06 357 PHE A CA 1
ATOM 2828 C C . PHE A 1 357 ? -14.711 15.055 1.933 1 82.06 357 PHE A C 1
ATOM 2830 O O . PHE A 1 357 ? -15.258 15.703 2.83 1 82.06 357 PHE A O 1
ATOM 2837 N N . PHE A 1 358 ? -15.305 14.078 1.285 1 67.94 358 PHE A N 1
ATOM 2838 C CA . PHE A 1 358 ? -16.75 13.875 1.392 1 67.94 358 PHE A CA 1
ATOM 2839 C C . PHE A 1 358 ? -17.062 12.695 2.297 1 67.94 358 PHE A C 1
ATOM 2841 O O . PHE A 1 358 ? -18.219 12.445 2.625 1 67.94 358 PHE A O 1
ATOM 2848 N N . TYR A 1 359 ? -16.078 11.977 2.578 1 62.69 359 TYR A N 1
ATOM 2849 C CA . TYR A 1 359 ? -16.359 10.695 3.225 1 62.69 359 TYR A CA 1
ATOM 2850 C C . TYR A 1 359 ? -16.047 10.758 4.715 1 62.69 359 TYR A C 1
ATOM 2852 O O . TYR A 1 359 ? -15 11.273 5.109 1 62.69 359 TYR A O 1
ATOM 2860 N N . THR A 1 360 ? -17.094 10.531 5.531 1 58.84 360 THR A N 1
ATOM 2861 C CA . THR A 1 360 ? -16.891 10.352 6.961 1 58.84 360 THR A CA 1
ATOM 2862 C C . THR A 1 360 ? -17.734 9.18 7.48 1 58.84 360 THR A C 1
ATOM 2864 O O . THR A 1 360 ? -18.812 8.906 6.961 1 58.84 360 THR A O 1
ATOM 2867 N N . THR A 1 361 ? -17.094 8.383 8.203 1 49.97 361 THR A N 1
ATOM 2868 C CA . THR A 1 361 ? -17.844 7.305 8.844 1 49.97 361 THR A CA 1
ATOM 2869 C C . THR A 1 361 ? -18.406 7.758 10.18 1 49.97 361 THR A C 1
ATOM 2871 O O . THR A 1 361 ? -19.156 7.023 10.828 1 49.97 361 THR A O 1
ATOM 2874 N N . PHE A 1 362 ? -18.031 8.969 10.609 1 52.75 362 PHE A N 1
ATOM 2875 C CA . PHE A 1 362 ? -18.516 9.484 11.891 1 52.75 362 PHE A CA 1
ATOM 2876 C C . PHE A 1 362 ? -19.703 10.406 11.688 1 52.75 362 PHE A C 1
ATOM 2878 O O . PHE A 1 362 ? -19.719 11.234 10.773 1 52.75 362 PHE A O 1
ATOM 2885 N N . PRO A 1 363 ? -20.812 10.102 12.445 1 50.12 363 PRO A N 1
ATOM 2886 C CA . PRO A 1 363 ? -21.969 11 12.32 1 50.12 363 PRO A CA 1
ATOM 2887 C C . PRO A 1 363 ? -21.625 12.445 12.664 1 50.12 363 PRO A C 1
ATOM 2889 O O . PRO A 1 363 ? -20.734 12.703 13.477 1 50.12 363 PRO A O 1
ATOM 2892 N N . PRO A 1 364 ? -22.109 13.422 11.883 1 45.88 364 PRO A N 1
ATOM 2893 C CA . PRO A 1 364 ? -21.844 14.844 12.125 1 45.88 364 PRO A CA 1
ATOM 2894 C C . PRO A 1 364 ? -22.188 15.281 13.547 1 45.88 364 PRO A C 1
ATOM 2896 O O . PRO A 1 364 ? -23.219 14.883 14.086 1 45.88 364 PRO A O 1
ATOM 2899 N N . SER A 1 365 ? -21.422 15.391 14.469 1 40.72 365 SER A N 1
ATOM 2900 C CA . SER A 1 365 ? -21.719 15.961 15.773 1 40.72 365 SER A CA 1
ATOM 2901 C C . SER A 1 365 ? -22.266 17.375 15.641 1 40.72 365 SER A C 1
ATOM 2903 O O . SER A 1 365 ? -21.516 18.344 15.805 1 40.72 365 SER A O 1
ATOM 2905 N N . PHE A 1 366 ? -23.172 17.781 14.758 1 35.16 366 PHE A N 1
ATOM 2906 C CA . PHE A 1 366 ? -23.562 19.188 14.805 1 35.16 366 PHE A CA 1
ATOM 2907 C C . PHE A 1 366 ? -24.266 19.5 16.109 1 35.16 366 PHE A C 1
ATOM 2909 O O . PHE A 1 366 ? -25.172 18.781 16.531 1 35.16 366 PHE A O 1
ATOM 2916 N N . PRO A 1 367 ? -23.844 20.156 17.141 1 34.06 367 PRO A N 1
ATOM 2917 C CA . PRO A 1 367 ? -24.844 20.75 18.031 1 34.06 367 PRO A CA 1
ATOM 2918 C C . PRO A 1 367 ? -26.016 21.359 17.281 1 34.06 367 PRO A C 1
ATOM 2920 O O . PRO A 1 367 ? -25.828 21.891 16.172 1 34.06 367 PRO A O 1
ATOM 2923 N N . SER A 1 368 ? -27.359 20.812 17.359 1 31.47 368 SER A N 1
ATOM 2924 C CA . SER A 1 368 ? -28.531 21.531 16.859 1 31.47 368 SER A CA 1
ATOM 2925 C C . SER A 1 368 ? -28.375 23.031 17.031 1 31.47 368 SER A C 1
ATOM 2927 O O . SER A 1 368 ? -28.656 23.797 16.094 1 31.47 368 SER A O 1
ATOM 2929 N N . SER A 1 369 ? -29 23.625 18.422 1 27.27 369 SER A N 1
ATOM 2930 C CA . SER A 1 369 ? -29.344 25.031 18.625 1 27.27 369 SER A CA 1
ATOM 2931 C C . SER A 1 369 ? -28.109 25.922 18.484 1 27.27 369 SER A C 1
ATOM 2933 O O . SER A 1 369 ? -27.031 25.609 19 1 27.27 369 SER A O 1
ATOM 2935 N N . PRO A 1 370 ? -28.234 26.875 17.594 1 28.3 370 PRO A N 1
ATOM 2936 C CA . PRO A 1 370 ? -27.344 28.031 17.547 1 28.3 370 PRO A CA 1
ATOM 2937 C C . PRO A 1 370 ? -27.156 28.672 18.922 1 28.3 370 PRO A C 1
ATOM 2939 O O . PRO A 1 370 ? -28.125 29.109 19.547 1 28.3 370 PRO A O 1
ATOM 2942 N N . ALA A 1 371 ? -26.625 28.281 20.016 1 27.64 371 ALA A N 1
ATOM 2943 C CA . ALA A 1 371 ? -26.672 29.203 21.141 1 27.64 371 ALA A CA 1
ATOM 2944 C C . ALA A 1 371 ? -26.672 30.656 20.656 1 27.64 371 ALA A C 1
ATOM 2946 O O . ALA A 1 371 ? -25.922 31 19.75 1 27.64 371 ALA A O 1
ATOM 2947 N N . PRO A 1 372 ? -27.906 31.344 20.891 1 25.83 372 PRO A N 1
ATOM 2948 C CA . PRO A 1 372 ? -27.953 32.75 20.531 1 25.83 372 PRO A CA 1
ATOM 2949 C C . PRO A 1 372 ? -26.656 33.5 20.844 1 25.83 372 PRO A C 1
ATOM 2951 O O . PRO A 1 372 ? -25.984 33.156 21.812 1 25.83 372 PRO A O 1
ATOM 2954 N N . LEU A 1 373 ? -26.047 33.875 19.922 1 25.89 373 LEU A N 1
ATOM 2955 C CA . LEU A 1 373 ? -25.031 34.844 20.312 1 25.89 373 LEU A CA 1
ATOM 2956 C C . LEU A 1 373 ? -25.594 35.844 21.328 1 25.89 373 LEU A C 1
ATOM 2958 O O . LEU A 1 373 ? -26.781 36.156 21.297 1 25.89 373 LEU A O 1
ATOM 2962 N N . PRO A 1 374 ? -25.266 35.938 22.641 1 24.27 374 PRO A N 1
ATOM 2963 C CA . PRO A 1 374 ? -25.844 37 23.469 1 24.27 374 PRO A CA 1
ATOM 2964 C C . PRO A 1 374 ? -26.266 38.25 22.656 1 24.27 374 PRO A C 1
ATOM 2966 O O . PRO A 1 374 ? -25.672 38.5 21.609 1 24.27 374 PRO A O 1
ATOM 2969 N N . GLY A 1 375 ? -27.578 38.531 22.562 1 23.86 375 GLY A N 1
ATOM 2970 C CA . GLY A 1 375 ? -28.156 39.781 22.109 1 23.86 375 GLY A CA 1
ATOM 2971 C C . GLY A 1 375 ? -27.297 40.969 22.469 1 23.86 375 GLY A C 1
ATOM 2972 O O . GLY A 1 375 ? -26.438 40.906 23.344 1 23.86 375 GLY A O 1
ATOM 2973 N N . GLY A 1 376 ? -27.172 41.969 21.656 1 23.52 376 GLY A N 1
ATOM 2974 C CA . GLY A 1 376 ? -26.656 43.344 21.812 1 23.52 376 GLY A CA 1
ATOM 2975 C C . GLY A 1 376 ? -27.156 44.031 23.047 1 23.52 376 GLY A C 1
ATOM 2976 O O . GLY A 1 376 ? -27.125 45.25 23.141 1 23.52 376 GLY A O 1
ATOM 2977 N N . ARG A 1 377 ? -28.078 43.625 24.031 1 26.52 377 ARG A N 1
ATOM 2978 C CA . ARG A 1 377 ? -28.281 44.812 24.828 1 26.52 377 ARG A CA 1
ATOM 2979 C C . ARG A 1 377 ? -26.953 45.344 25.391 1 26.52 377 ARG A C 1
ATOM 2981 O O . ARG A 1 377 ? -26.031 44.562 25.625 1 26.52 377 ARG A O 1
ATOM 2988 N N . ALA A 1 378 ? -26.734 46.781 25.469 1 24.42 378 ALA A N 1
ATOM 2989 C CA . ALA A 1 378 ? -25.922 47.875 25.969 1 24.42 378 ALA A CA 1
ATOM 2990 C C . ALA A 1 378 ? -25.484 47.656 27.406 1 24.42 378 ALA A C 1
ATOM 2992 O O . ALA A 1 378 ? -24.75 48.469 27.984 1 24.42 378 ALA A O 1
ATOM 2993 N N . GLY A 1 379 ? -26.375 47.062 28.312 1 22.62 379 GLY A N 1
ATOM 2994 C CA . GLY A 1 379 ? -25.891 47.375 29.656 1 22.62 379 GLY A CA 1
ATOM 2995 C C . GLY A 1 379 ? -24.5 46.844 29.922 1 22.62 379 GLY A C 1
ATOM 2996 O O . GLY A 1 379 ? -24.047 45.875 29.281 1 22.62 379 GLY A O 1
ATOM 2997 N N . GLY A 1 380 ? -23.469 47.625 30.672 1 22.72 380 GLY A N 1
ATOM 2998 C CA . GLY A 1 380 ? -22.078 47.719 31.094 1 22.72 380 GLY A CA 1
ATOM 2999 C C . GLY A 1 380 ? -21.531 46.469 31.734 1 22.72 380 GLY A C 1
ATOM 3000 O O . GLY A 1 380 ? -20.469 46.469 32.344 1 22.72 380 GLY A O 1
ATOM 3001 N N . GLY A 1 381 ? -22.344 45.562 32.219 1 21.66 381 GLY A N 1
ATOM 3002 C CA . GLY A 1 381 ? -21.688 44.781 33.25 1 21.66 381 GLY A CA 1
ATOM 3003 C C . GLY A 1 381 ? -20.516 43.969 32.719 1 21.66 381 GLY A C 1
ATOM 3004 O O . GLY A 1 381 ? -20.469 43.625 31.547 1 21.66 381 GLY A O 1
ATOM 3005 N N . SER A 1 382 ? -19.266 43.938 33.406 1 21.11 382 SER A N 1
ATOM 3006 C CA . SER A 1 382 ? -17.875 43.5 33.344 1 21.11 382 SER A CA 1
ATOM 3007 C C . SER A 1 382 ? -17.781 42 33.062 1 21.11 382 SER A C 1
ATOM 3009 O O . SER A 1 382 ? -18.406 41.188 33.75 1 21.11 382 SER A O 1
ATOM 3011 N N . LEU A 1 383 ? -18.094 41.531 31.875 1 24.23 383 LEU A N 1
ATOM 3012 C CA . LEU A 1 383 ? -17.719 40.156 31.641 1 24.23 383 LEU A CA 1
ATOM 3013 C C . LEU A 1 383 ? -16.516 39.75 32.5 1 24.23 383 LEU A C 1
ATOM 3015 O O . LEU A 1 383 ? -15.445 40.375 32.375 1 24.23 383 LEU A O 1
ATOM 3019 N N . ASP A 1 384 ? -16.641 39.438 33.688 1 23.3 384 ASP A N 1
ATOM 3020 C CA . ASP A 1 384 ? -15.602 39.094 34.656 1 23.3 384 ASP A CA 1
ATOM 3021 C C . ASP A 1 384 ? -14.539 38.188 34 1 23.3 384 ASP A C 1
ATOM 3023 O O . ASP A 1 384 ? -14.828 37.469 33.062 1 23.3 384 ASP A O 1
ATOM 3027 N N . GLU A 1 385 ? -13.172 38.406 34.188 1 23.7 385 GLU A N 1
ATOM 3028 C CA . GLU A 1 385 ? -11.773 38.094 33.875 1 23.7 385 GLU A CA 1
ATOM 3029 C C . GLU A 1 385 ? -11.539 36.594 33.844 1 23.7 385 GLU A C 1
ATOM 3031 O O . GLU A 1 385 ? -10.695 36.125 33.094 1 23.7 385 GLU A O 1
ATOM 3036 N N . ASN A 1 386 ? -11.992 35.656 34.781 1 23.17 386 ASN A N 1
ATOM 3037 C CA . ASN A 1 386 ? -11.359 34.438 35.281 1 23.17 386 ASN A CA 1
ATOM 3038 C C . ASN A 1 386 ? -11.773 33.219 34.438 1 23.17 386 ASN A C 1
ATOM 3040 O O . ASN A 1 386 ? -12.508 32.344 34.938 1 23.17 386 ASN A O 1
ATOM 3044 N N . VAL A 1 387 ? -12.312 33.344 33.406 1 25.91 387 VAL A N 1
ATOM 3045 C CA . VAL A 1 387 ? -12.609 32.031 32.875 1 25.91 387 VAL A CA 1
ATOM 3046 C C . VAL A 1 387 ? -11.312 31.234 32.719 1 25.91 387 VAL A C 1
ATOM 3048 O O . VAL A 1 387 ? -10.461 31.594 31.891 1 25.91 387 VAL A O 1
ATOM 3051 N N . THR A 1 388 ? -10.758 30.453 33.719 1 23.88 388 THR A N 1
ATOM 3052 C CA . THR A 1 388 ? -9.625 29.547 33.812 1 23.88 388 THR A CA 1
ATOM 3053 C C . THR A 1 388 ? -9.734 28.406 32.812 1 23.88 388 THR A C 1
ATOM 3055 O O . THR A 1 388 ? -10.75 27.719 32.75 1 23.88 388 THR A O 1
ATOM 3058 N N . VAL A 1 389 ? -9.336 28.609 31.609 1 26.05 389 VAL A N 1
ATOM 3059 C CA . VAL A 1 389 ? -8.93 27.516 30.719 1 26.05 389 VAL A CA 1
ATOM 3060 C C . VAL A 1 389 ? -8.312 26.391 31.547 1 26.05 389 VAL A C 1
ATOM 3062 O O . VAL A 1 389 ? -7.176 26.5 32 1 26.05 389 VAL A O 1
ATOM 3065 N N . THR A 1 390 ? -9.078 25.797 32.438 1 24.81 390 THR A N 1
ATOM 3066 C CA . THR A 1 390 ? -8.516 24.688 33.156 1 24.81 390 THR A CA 1
ATOM 3067 C C . THR A 1 390 ? -8.18 23.531 32.219 1 24.81 390 THR A C 1
ATOM 3069 O O . THR A 1 390 ? -9.047 23.031 31.5 1 24.81 390 THR A O 1
ATOM 3072 N N . ASN A 1 391 ? -7.027 23.578 31.562 1 25.11 391 ASN A N 1
ATOM 3073 C CA . ASN A 1 391 ? -6.309 22.422 31.031 1 25.11 391 ASN A CA 1
ATOM 3074 C C . ASN A 1 391 ? -6.48 21.188 31.906 1 25.11 391 ASN A C 1
ATOM 3076 O O . ASN A 1 391 ? -5.941 21.141 33.031 1 25.11 391 ASN A O 1
ATOM 3080 N N . PRO A 1 392 ? -7.641 20.672 32.094 1 27.56 392 PRO A N 1
ATOM 3081 C CA . PRO A 1 392 ? -7.316 19.688 33.156 1 27.56 392 PRO A CA 1
ATOM 3082 C C . PRO A 1 392 ? -5.922 19.094 32.969 1 27.56 392 PRO A C 1
ATOM 3084 O O . PRO A 1 392 ? -5.117 19.109 33.906 1 27.56 392 PRO A O 1
ATOM 3087 N N . ALA A 1 393 ? -5.895 17.75 32.562 1 26.81 393 ALA A N 1
ATOM 3088 C CA . ALA A 1 393 ? -4.527 17.266 32.656 1 26.81 393 ALA A CA 1
ATOM 3089 C C . ALA A 1 393 ? -3.572 18.109 31.812 1 26.81 393 ALA A C 1
ATOM 3091 O O . ALA A 1 393 ? -4.008 18.844 30.938 1 26.81 393 ALA A O 1
ATOM 3092 N N . GLY A 1 394 ? -2.154 18 31.969 1 26.3 394 GLY A N 1
ATOM 3093 C CA . GLY A 1 394 ? -0.962 18.719 31.547 1 26.3 394 GLY A CA 1
ATOM 3094 C C . GLY A 1 394 ? -0.974 19.062 30.062 1 26.3 394 GLY A C 1
ATOM 3095 O O . GLY A 1 394 ? -2.023 19.016 29.422 1 26.3 394 GLY A O 1
ATOM 3096 N N . ASN A 1 395 ? 0.265 18.859 29.375 1 26.05 395 ASN A N 1
ATOM 3097 C CA . ASN A 1 395 ? 1.066 19.25 28.219 1 26.05 395 ASN A CA 1
ATOM 3098 C C . ASN A 1 395 ? 0.39 18.859 26.906 1 26.05 395 ASN A C 1
ATOM 3100 O O . ASN A 1 395 ? 0.757 17.859 26.281 1 26.05 395 ASN A O 1
ATOM 3104 N N . VAL A 1 396 ? -0.765 18.641 26.891 1 29.44 396 VAL A N 1
ATOM 3105 C CA . VAL A 1 396 ? -1.163 18.172 25.562 1 29.44 396 VAL A CA 1
ATOM 3106 C C . VAL A 1 396 ? -0.888 19.266 24.531 1 29.44 396 VAL A C 1
ATOM 3108 O O . VAL A 1 396 ? -1.424 20.375 24.625 1 29.44 396 VAL A O 1
ATOM 3111 N N . SER A 1 397 ? 0.32 19.469 23.984 1 29.86 397 SER A N 1
ATOM 3112 C CA . SER A 1 397 ? 0.837 20.281 22.891 1 29.86 397 SER A CA 1
ATOM 3113 C C . SER A 1 397 ? -0.16 20.375 21.734 1 29.86 397 SER A C 1
ATOM 3115 O O . SER A 1 397 ? -0.555 19.344 21.172 1 29.86 397 SER A O 1
ATOM 3117 N N . ALA A 1 398 ? -1.155 21.188 21.844 1 31.98 398 ALA A N 1
ATOM 3118 C CA . ALA A 1 398 ? -2.041 21.562 20.75 1 31.98 398 ALA A CA 1
ATOM 3119 C C . ALA A 1 398 ? -1.251 21.828 19.469 1 31.98 398 ALA A C 1
ATOM 3121 O O . ALA A 1 398 ? -0.485 22.797 19.391 1 31.98 398 ALA A O 1
ATOM 3122 N N . GLY A 1 399 ? -0.72 20.922 18.844 1 32.44 399 GLY A N 1
ATOM 3123 C CA . GLY A 1 399 ? -0.076 21.219 17.578 1 32.44 399 GLY A CA 1
ATOM 3124 C C . GLY A 1 399 ? -0.89 22.156 16.688 1 32.44 399 GLY A C 1
ATOM 3125 O O . GLY A 1 399 ? -2.049 22.438 17 1 32.44 399 GLY A O 1
ATOM 3126 N N . PRO A 1 400 ? -0.237 22.984 15.875 1 32.56 400 PRO A N 1
ATOM 3127 C CA . PRO A 1 400 ? -0.892 24.031 15.078 1 32.56 400 PRO A CA 1
ATOM 3128 C C . PRO A 1 400 ? -2.281 23.625 14.594 1 32.56 400 PRO A C 1
ATOM 3130 O O . PRO A 1 400 ? -3.037 24.453 14.094 1 32.56 400 PRO A O 1
ATOM 3133 N N . PHE A 1 401 ? -2.428 22.344 14.523 1 34.94 401 PHE A N 1
ATOM 3134 C CA . PHE A 1 401 ? -3.686 21.891 13.93 1 34.94 401 PHE A CA 1
ATOM 3135 C C . PHE A 1 401 ? -4.664 21.453 15.016 1 34.94 401 PHE A C 1
ATOM 3137 O O . PHE A 1 401 ? -5.668 20.812 14.727 1 34.94 401 PHE A O 1
ATOM 3144 N N . THR A 1 402 ? -4.145 21.438 16.25 1 34.97 402 THR A N 1
ATOM 3145 C CA . THR A 1 402 ? -5.148 21.047 17.234 1 34.97 402 THR A CA 1
ATOM 3146 C C . THR A 1 402 ? -6.246 22.094 17.344 1 34.97 402 THR A C 1
ATOM 3148 O O . THR A 1 402 ? -5.961 23.297 17.453 1 34.97 402 THR A O 1
ATOM 3151 N N . PHE A 1 403 ? -7.312 21.891 16.781 1 34.78 403 PHE A N 1
ATOM 3152 C CA . PHE A 1 403 ? -8.492 22.734 16.922 1 34.78 403 PHE A CA 1
ATOM 3153 C C . PHE A 1 403 ? -8.703 23.125 18.391 1 34.78 403 PHE A C 1
ATOM 3155 O O . PHE A 1 403 ? -8.789 22.266 19.266 1 34.78 403 PHE A O 1
ATOM 3162 N N . PRO A 1 404 ? -8.117 24.188 18.781 1 32.03 404 PRO A N 1
ATOM 3163 C CA . PRO A 1 404 ? -8.578 24.516 20.125 1 32.03 404 PRO A CA 1
ATOM 3164 C C . PRO A 1 404 ? -10.055 24.188 20.344 1 32.03 404 PRO A C 1
ATOM 3166 O O . PRO A 1 404 ? -10.891 24.484 19.5 1 32.03 404 PRO A O 1
ATOM 3169 N N . ASN A 1 405 ? -10.32 23.047 20.906 1 33.09 405 ASN A N 1
ATOM 3170 C CA . ASN A 1 405 ? -11.711 22.906 21.344 1 33.09 405 ASN A CA 1
ATOM 3171 C C . ASN A 1 405 ? -12.203 24.156 22.062 1 33.09 405 ASN A C 1
ATOM 3173 O O . ASN A 1 405 ? -11.734 24.469 23.172 1 33.09 405 ASN A O 1
ATOM 3177 N N . VAL A 1 406 ? -12.266 25.266 21.562 1 30.33 406 VAL A N 1
ATOM 3178 C CA . VAL A 1 406 ? -13.148 26.188 22.266 1 30.33 406 VAL A CA 1
ATOM 3179 C C . VAL A 1 406 ? -14.422 25.469 22.703 1 30.33 406 VAL A C 1
ATOM 3181 O O . VAL A 1 406 ? -15.141 24.922 21.859 1 30.33 406 VAL A O 1
ATOM 3184 N N . GLY A 1 407 ? -14.656 25.281 24.031 1 31.91 407 GLY A N 1
ATOM 3185 C CA . GLY A 1 407 ? -15.68 24.812 24.969 1 31.91 407 GLY A CA 1
ATOM 3186 C C . GLY A 1 407 ? -16.141 23.406 24.672 1 31.91 407 GLY A C 1
ATOM 3187 O O . GLY A 1 407 ? -16.953 22.844 25.422 1 31.91 407 GLY A O 1
ATOM 3188 N N . THR A 1 408 ? -16.391 23.062 23.344 1 34.94 408 THR A N 1
ATOM 3189 C CA . THR A 1 408 ? -17.125 21.812 23.156 1 34.94 408 THR A CA 1
ATOM 3190 C C . THR A 1 408 ? -16.188 20.625 23.266 1 34.94 408 THR A C 1
ATOM 3192 O O . THR A 1 408 ? -14.969 20.766 23.188 1 34.94 408 THR A O 1
ATOM 3195 N N . GLU A 1 409 ? -16.734 19.312 23.25 1 39.16 409 GLU A N 1
ATOM 3196 C CA . GLU A 1 409 ? -16.344 17.922 23.406 1 39.16 409 GLU A CA 1
ATOM 3197 C C . GLU A 1 409 ? -15.117 17.594 22.562 1 39.16 409 GLU A C 1
ATOM 3199 O O . GLU A 1 409 ? -14.961 18.125 21.453 1 39.16 409 GLU A O 1
ATOM 3204 N N . PRO A 1 410 ? -13.984 17.281 23.234 1 42.75 410 PRO A N 1
ATOM 3205 C CA . PRO A 1 410 ? -12.836 16.719 22.5 1 42.75 410 PRO A CA 1
ATOM 3206 C C . PRO A 1 410 ? -13.242 16.016 21.203 1 42.75 410 PRO A C 1
ATOM 3208 O O . PRO A 1 410 ? -14.156 15.195 21.203 1 42.75 410 PRO A O 1
ATOM 3211 N N . VAL A 1 411 ? -13.078 16.703 20.062 1 49.31 411 VAL A N 1
ATOM 3212 C CA . VAL A 1 411 ? -13.586 16.188 18.797 1 49.31 411 VAL A CA 1
ATOM 3213 C C . VAL A 1 411 ? -12.656 15.094 18.266 1 49.31 411 VAL A C 1
ATOM 3215 O O . VAL A 1 411 ? -11.492 15.352 17.953 1 49.31 411 VAL A O 1
ATOM 3218 N N . LEU A 1 412 ? -12.797 13.727 18.688 1 39.94 412 LEU A N 1
ATOM 3219 C CA . LEU A 1 412 ? -12.094 12.57 18.141 1 39.94 412 LEU A CA 1
ATOM 3220 C C . LEU A 1 412 ? -12.211 12.516 16.625 1 39.94 412 LEU A C 1
ATOM 3222 O O . LEU A 1 412 ? -11.273 12.102 15.938 1 39.94 412 LEU A O 1
ATOM 3226 N N . ALA A 1 413 ? -13.375 12.664 16.203 1 51.94 413 ALA A N 1
ATOM 3227 C CA . ALA A 1 413 ? -13.664 12.516 14.781 1 51.94 413 ALA A CA 1
ATOM 3228 C C . ALA A 1 413 ? -14.656 13.578 14.305 1 51.94 413 ALA A C 1
ATOM 3230 O O . ALA A 1 413 ? -15.344 14.203 15.117 1 51.94 413 ALA A O 1
ATOM 3231 N N . GLY A 1 414 ? -14.656 14.297 13.211 1 53.78 414 GLY A N 1
ATOM 3232 C CA . GLY A 1 414 ? -15.93 14.953 12.969 1 53.78 414 GLY A CA 1
ATOM 3233 C C . GLY A 1 414 ? -15.992 15.648 11.617 1 53.78 414 GLY A C 1
ATOM 3234 O O . GLY A 1 414 ? -17.078 15.82 11.055 1 53.78 414 GLY A O 1
ATOM 3235 N N . HIS A 1 415 ? -14.789 15.93 11.117 1 60.94 415 HIS A N 1
ATOM 3236 C CA . HIS A 1 415 ? -15.094 16.734 9.945 1 60.94 415 HIS A CA 1
ATOM 3237 C C . HIS A 1 415 ? -14.648 16.047 8.664 1 60.94 415 HIS A C 1
ATOM 3239 O O . HIS A 1 415 ? -14.844 16.562 7.562 1 60.94 415 HIS A O 1
ATOM 3245 N N . GLY A 1 416 ? -14.227 14.766 8.773 1 66.81 416 GLY A N 1
ATOM 3246 C CA . GLY A 1 416 ? -13.883 13.984 7.598 1 66.81 416 GLY A CA 1
ATOM 3247 C C . GLY A 1 416 ? -12.688 14.531 6.848 1 66.81 416 GLY A C 1
ATOM 3248 O O . GLY A 1 416 ? -12.406 14.109 5.719 1 66.81 416 GLY A O 1
ATOM 3249 N N . MET A 1 417 ? -12 15.398 7.5 1 79.56 417 MET A N 1
ATOM 3250 C CA . MET A 1 417 ? -10.898 16.031 6.781 1 79.56 417 MET A CA 1
ATOM 3251 C C . MET A 1 417 ? -9.555 15.492 7.246 1 79.56 417 MET A C 1
ATOM 3253 O O . MET A 1 417 ? -8.531 15.719 6.598 1 79.56 417 MET A O 1
ATOM 3257 N N . GLY A 1 418 ? -9.555 14.711 8.234 1 84.44 418 GLY A N 1
ATOM 3258 C CA . GLY A 1 418 ? -8.312 14.32 8.883 1 84.44 418 GLY A CA 1
ATOM 3259 C C . GLY A 1 418 ? -7.379 13.555 7.969 1 84.44 418 GLY A C 1
ATOM 3260 O O . GLY A 1 418 ? -6.25 13.984 7.723 1 84.44 418 GLY A O 1
ATOM 3261 N N . LEU A 1 419 ? -7.859 12.516 7.355 1 88.94 419 LEU A N 1
ATOM 3262 C CA . LEU A 1 419 ? -7 11.633 6.57 1 88.94 419 LEU A CA 1
ATOM 3263 C C . LEU A 1 419 ? -6.598 12.297 5.258 1 88.94 419 LEU A C 1
ATOM 3265 O O . LEU A 1 419 ? -5.418 12.32 4.902 1 88.94 419 LEU A O 1
ATOM 3269 N N . PRO A 1 420 ? -7.523 12.914 4.543 1 89.38 420 PRO A N 1
ATOM 3270 C CA . PRO A 1 420 ? -7.102 13.578 3.309 1 89.38 420 PRO A CA 1
ATOM 3271 C C . PRO A 1 420 ? -6.098 14.703 3.559 1 89.38 420 PRO A C 1
ATOM 3273 O O . PRO A 1 420 ? -5.145 14.867 2.793 1 89.38 420 PRO A O 1
ATOM 3276 N N . LEU A 1 421 ? -6.332 15.469 4.566 1 90.25 421 LEU A N 1
ATOM 3277 C CA . LEU A 1 421 ? -5.414 16.562 4.871 1 90.25 421 LEU A CA 1
ATOM 3278 C C . LEU A 1 421 ? -4.047 16.016 5.27 1 90.25 421 LEU A C 1
ATOM 3280 O O . LEU A 1 421 ? -3.018 16.594 4.918 1 90.25 421 LEU A O 1
ATOM 3284 N N . SER A 1 422 ? -4.062 14.961 6.086 1 93.69 422 SER A N 1
ATOM 3285 C CA . SER A 1 422 ? -2.797 14.336 6.453 1 93.69 422 SER A CA 1
ATOM 3286 C C . SER A 1 422 ? -2.01 13.914 5.215 1 93.69 422 SER A C 1
ATOM 3288 O O . SER A 1 422 ? -0.788 14.062 5.168 1 93.69 422 SER A O 1
ATOM 3290 N N . ARG A 1 423 ? -2.686 13.383 4.27 1 94.25 423 ARG A N 1
ATOM 3291 C CA . ARG A 1 423 ? -2.025 12.969 3.035 1 94.25 423 ARG A CA 1
ATOM 3292 C C . ARG A 1 423 ? -1.444 14.172 2.295 1 94.25 423 ARG A C 1
ATOM 3294 O O . ARG A 1 423 ? -0.353 14.086 1.728 1 94.25 423 ARG A O 1
ATOM 3301 N N . ILE A 1 424 ? -2.18 15.273 2.268 1 91.56 424 ILE A N 1
ATOM 3302 C CA . ILE A 1 424 ? -1.694 16.484 1.61 1 91.56 424 ILE A CA 1
ATOM 3303 C C . ILE A 1 424 ? -0.441 16.984 2.32 1 91.56 424 ILE A C 1
ATOM 3305 O O . ILE A 1 424 ? 0.523 17.406 1.673 1 91.56 424 ILE A O 1
ATOM 3309 N N . TYR A 1 425 ? -0.445 16.938 3.643 1 90.44 425 TYR A N 1
ATOM 3310 C CA . TYR A 1 425 ? 0.729 17.328 4.41 1 90.44 425 TYR A CA 1
ATOM 3311 C C . TYR A 1 425 ? 1.933 16.469 4.055 1 90.44 425 TYR A C 1
ATOM 3313 O O . TYR A 1 425 ? 3.043 16.969 3.889 1 90.44 425 TYR A O 1
ATOM 3321 N N . ALA A 1 426 ? 1.711 15.203 3.979 1 92.88 426 ALA A N 1
ATOM 3322 C CA . ALA A 1 426 ? 2.797 14.281 3.646 1 92.88 426 ALA A CA 1
ATOM 3323 C C . ALA A 1 426 ? 3.332 14.555 2.242 1 92.88 426 ALA A C 1
ATOM 3325 O O . ALA A 1 426 ? 4.547 14.664 2.045 1 92.88 426 ALA A O 1
ATOM 3326 N N . ARG A 1 427 ? 2.469 14.734 1.343 1 89.94 427 ARG A N 1
ATOM 3327 C CA . ARG A 1 427 ? 2.848 14.891 -0.057 1 89.94 427 ARG A CA 1
ATOM 3328 C C . ARG A 1 427 ? 3.494 16.25 -0.298 1 89.94 427 ARG A C 1
ATOM 3330 O O . ARG A 1 427 ? 4.289 16.406 -1.227 1 89.94 427 ARG A O 1
ATOM 3337 N N . TYR A 1 428 ? 3.117 17.203 0.579 1 86.38 428 TYR A N 1
ATOM 3338 C CA . TYR A 1 428 ? 3.695 18.531 0.435 1 86.38 428 TYR A CA 1
ATOM 3339 C C . TYR A 1 428 ? 5.219 18.484 0.486 1 86.38 428 TYR A C 1
ATOM 3341 O O . TYR A 1 428 ? 5.898 19.234 -0.219 1 86.38 428 TYR A O 1
ATOM 3349 N N . PHE A 1 429 ? 5.711 17.609 1.236 1 82.12 429 PHE A N 1
ATOM 3350 C CA . PHE A 1 429 ? 7.16 17.516 1.382 1 82.12 429 PHE A CA 1
ATOM 3351 C C . PHE A 1 429 ? 7.691 16.266 0.683 1 82.12 429 PHE A C 1
ATOM 3353 O O . PHE A 1 429 ? 8.758 15.758 1.036 1 82.12 429 PHE A O 1
ATOM 3360 N N . GLY A 1 430 ? 6.941 15.688 -0.185 1 82.62 430 GLY A N 1
ATOM 3361 C CA . GLY A 1 430 ? 7.426 14.602 -1.029 1 82.62 430 GLY A CA 1
ATOM 3362 C C . GLY A 1 430 ? 7.125 13.227 -0.466 1 82.62 430 GLY A C 1
ATOM 3363 O O . GLY A 1 430 ? 7.566 12.219 -1.019 1 82.62 430 GLY A O 1
ATOM 3364 N N . GLY A 1 431 ? 6.492 13.18 0.61 1 89.19 431 GLY A N 1
ATOM 3365 C CA . GLY A 1 431 ? 6.074 11.906 1.185 1 89.19 431 GLY A CA 1
ATOM 3366 C C . GLY A 1 431 ? 4.715 11.445 0.692 1 89.19 431 GLY A C 1
ATOM 3367 O O . GLY A 1 431 ? 4.277 11.836 -0.39 1 89.19 431 GLY A O 1
ATOM 3368 N N . ASP A 1 432 ? 4.184 10.508 1.457 1 92.44 432 ASP A N 1
ATOM 3369 C CA . ASP A 1 432 ? 2.861 9.984 1.123 1 92.44 432 ASP A CA 1
ATOM 3370 C C . ASP A 1 432 ? 2.23 9.281 2.322 1 92.44 432 ASP A C 1
ATOM 3372 O O . ASP A 1 432 ? 2.92 8.953 3.289 1 92.44 432 ASP A O 1
ATOM 3376 N N . LEU A 1 433 ? 0.927 9.266 2.297 1 95.56 433 LEU A N 1
ATOM 3377 C CA . LEU A 1 433 ? 0.155 8.492 3.266 1 95.56 433 LEU A CA 1
ATOM 3378 C C . LEU A 1 433 ? -0.738 7.477 2.564 1 95.56 433 LEU A C 1
ATOM 3380 O O . LEU A 1 433 ? -1.582 7.844 1.745 1 95.56 433 LEU A O 1
ATOM 3384 N N . GLU A 1 434 ? -0.522 6.195 2.871 1 94.44 434 GLU A N 1
ATOM 3385 C CA . GLU A 1 434 ? -1.291 5.113 2.262 1 94.44 434 GLU A CA 1
ATOM 3386 C C . GLU A 1 434 ? -1.929 4.223 3.324 1 94.44 434 GLU A C 1
ATOM 3388 O O . GLU A 1 434 ? -1.443 4.152 4.457 1 94.44 434 GLU A O 1
ATOM 3393 N N . VAL A 1 435 ? -3.037 3.598 2.902 1 94.62 435 VAL A N 1
ATOM 3394 C CA . VAL A 1 435 ? -3.691 2.674 3.822 1 94.62 435 VAL A CA 1
ATOM 3395 C C . VAL A 1 435 ? -3.904 1.325 3.139 1 94.62 435 VAL A C 1
ATOM 3397 O O . VAL A 1 435 ? -4.055 1.26 1.916 1 94.62 435 VAL A O 1
ATOM 3400 N N . LYS A 1 436 ? -3.717 0.292 3.891 1 93.75 436 LYS A N 1
ATOM 3401 C CA . LYS A 1 436 ? -4.078 -1.065 3.49 1 93.75 436 LYS A CA 1
ATOM 3402 C C . LYS A 1 436 ? -5.117 -1.66 4.438 1 93.75 436 LYS A C 1
ATOM 3404 O O . LYS A 1 436 ? -4.871 -1.789 5.637 1 93.75 436 LYS A O 1
ATOM 3409 N N . SER A 1 437 ? -6.254 -1.992 3.811 1 92.62 437 SER A N 1
ATOM 3410 C CA . SER A 1 437 ? -7.328 -2.535 4.633 1 92.62 437 SER A CA 1
ATOM 3411 C C . SER A 1 437 ? -7.305 -4.059 4.641 1 92.62 437 SER A C 1
ATOM 3413 O O . SER A 1 437 ? -7.102 -4.688 3.6 1 92.62 437 SER A O 1
ATOM 3415 N N . LEU A 1 438 ? -7.281 -4.621 5.758 1 92.44 438 LEU A N 1
ATOM 3416 C CA . LEU A 1 438 ? -7.602 -6.027 5.988 1 92.44 438 LEU A CA 1
ATOM 3417 C C . LEU A 1 438 ? -9.039 -6.184 6.469 1 92.44 438 LEU A C 1
ATOM 3419 O O . LEU A 1 438 ? -9.281 -6.41 7.656 1 92.44 438 LEU A O 1
ATOM 3423 N N . GLU A 1 439 ? -9.945 -6.09 5.453 1 88.75 439 GLU A N 1
ATOM 3424 C CA . GLU A 1 439 ? -11.359 -6.102 5.797 1 88.75 439 GLU A CA 1
ATOM 3425 C C . GLU A 1 439 ? -11.703 -7.301 6.68 1 88.75 439 GLU A C 1
ATOM 3427 O O . GLU A 1 439 ? -11.367 -8.438 6.348 1 88.75 439 GLU A O 1
ATOM 3432 N N . GLY A 1 440 ? -12.422 -7.043 7.754 1 87.88 440 GLY A N 1
ATOM 3433 C CA . GLY A 1 440 ? -12.781 -8.07 8.719 1 87.88 440 GLY A CA 1
ATOM 3434 C C . GLY A 1 440 ? -11.797 -8.188 9.867 1 87.88 440 GLY A C 1
ATOM 3435 O O . GLY A 1 440 ? -12.094 -8.812 10.883 1 87.88 440 GLY A O 1
ATOM 3436 N N . PHE A 1 441 ? -10.68 -7.531 9.789 1 92.94 441 PHE A N 1
ATOM 3437 C CA . PHE A 1 441 ? -9.633 -7.641 10.797 1 92.94 441 PHE A CA 1
ATOM 3438 C C . PHE A 1 441 ? -9.172 -6.262 11.25 1 92.94 441 PHE A C 1
ATOM 3440 O O . PHE A 1 441 ? -9.32 -5.902 12.422 1 92.94 441 PHE A O 1
ATOM 3447 N N . GLY A 1 442 ? -8.633 -5.512 10.281 1 95.12 442 GLY A N 1
ATOM 3448 C CA . GLY A 1 442 ? -8.086 -4.223 10.68 1 95.12 442 GLY A CA 1
ATOM 3449 C C . GLY A 1 442 ? -7.555 -3.414 9.516 1 95.12 442 GLY A C 1
ATOM 3450 O O . GLY A 1 442 ? -7.957 -3.631 8.367 1 95.12 442 GLY A O 1
ATOM 3451 N N . MET A 1 443 ? -6.699 -2.387 9.828 1 95.69 443 MET A N 1
ATOM 3452 C CA . MET A 1 443 ? -6.148 -1.479 8.82 1 95.69 443 MET A CA 1
ATOM 3453 C C . MET A 1 443 ? -4.715 -1.092 9.164 1 95.69 443 MET A C 1
ATOM 3455 O O . MET A 1 443 ? -4.391 -0.864 10.328 1 95.69 443 MET A O 1
ATOM 3459 N N . ASP A 1 444 ? -3.885 -1.067 8.102 1 97.31 444 ASP A N 1
ATOM 3460 C CA . ASP A 1 444 ? -2.521 -0.557 8.219 1 97.31 444 ASP A CA 1
ATOM 3461 C C . ASP A 1 444 ? -2.367 0.767 7.473 1 97.31 444 ASP A C 1
ATOM 3463 O O . ASP A 1 444 ? -2.781 0.889 6.316 1 97.31 444 ASP A O 1
ATOM 3467 N N . SER A 1 445 ? -1.858 1.737 8.18 1 97.44 445 SER A N 1
ATOM 3468 C CA . SER A 1 445 ? -1.508 3.004 7.547 1 97.44 445 SER A CA 1
ATOM 3469 C C . SER A 1 445 ? 0.004 3.176 7.453 1 97.44 445 SER A C 1
ATOM 3471 O O . SER A 1 445 ? 0.73 2.852 8.391 1 97.44 445 SER A O 1
ATOM 3473 N N . TYR A 1 446 ? 0.455 3.578 6.293 1 96.75 446 TYR A N 1
ATOM 3474 C CA . TYR A 1 446 ? 1.875 3.818 6.062 1 96.75 446 TYR A CA 1
ATOM 3475 C C . TYR A 1 446 ? 2.135 5.285 5.738 1 96.75 446 TYR A C 1
ATOM 3477 O O . TYR A 1 446 ? 1.718 5.777 4.688 1 96.75 446 TYR A O 1
ATOM 3485 N N . LEU A 1 447 ? 2.795 5.965 6.613 1 96.81 447 LEU A N 1
ATOM 3486 C CA . LEU A 1 447 ? 3.248 7.336 6.41 1 96.81 447 LEU A CA 1
ATOM 3487 C C . LEU A 1 447 ? 4.711 7.367 5.969 1 96.81 447 LEU A C 1
ATOM 3489 O O . LEU A 1 447 ? 5.602 7.031 6.75 1 96.81 447 LEU A O 1
ATOM 3493 N N . HIS A 1 448 ? 4.953 7.707 4.715 1 92.81 448 HIS A N 1
ATOM 3494 C CA . HIS A 1 448 ? 6.297 7.855 4.168 1 92.81 448 HIS A CA 1
ATOM 3495 C C . HIS A 1 448 ? 6.742 9.312 4.191 1 92.81 448 HIS A C 1
ATOM 3497 O O . HIS A 1 448 ? 6.047 10.188 3.666 1 92.81 448 HIS A O 1
ATOM 3503 N N . LEU A 1 449 ? 7.867 9.523 4.789 1 91.5 449 LEU A N 1
ATOM 3504 C CA . LEU A 1 449 ? 8.391 10.883 4.91 1 91.5 449 LEU A CA 1
ATOM 3505 C C . LEU A 1 449 ? 9.742 11.008 4.215 1 91.5 449 LEU A C 1
ATOM 3507 O O . LEU A 1 449 ? 10.602 10.133 4.355 1 91.5 449 LEU A O 1
ATOM 3511 N N . CYS A 1 450 ? 9.859 12.055 3.488 1 83.38 450 CYS A N 1
ATOM 3512 C CA . CYS A 1 450 ? 11.156 12.367 2.893 1 83.38 450 CYS A CA 1
ATOM 3513 C C . CYS A 1 450 ? 12 13.211 3.84 1 83.38 450 CYS A C 1
ATOM 3515 O O . CYS A 1 450 ? 11.492 14.125 4.484 1 83.38 450 CYS A O 1
ATOM 3517 N N . LYS A 1 451 ? 13.289 12.773 3.953 1 75.12 451 LYS A N 1
ATOM 3518 C CA . LYS A 1 451 ? 14.203 13.578 4.75 1 75.12 451 LYS A CA 1
ATOM 3519 C C . LYS A 1 451 ? 14.484 14.922 4.074 1 75.12 451 LYS A C 1
ATOM 3521 O O . LYS A 1 451 ? 14.773 14.969 2.877 1 75.12 451 LYS A O 1
ATOM 3526 N N . LEU A 1 452 ? 14.117 16.109 4.621 1 66.12 452 LEU A N 1
ATOM 3527 C CA . LEU A 1 452 ? 14.234 17.438 4.039 1 66.12 452 LEU A CA 1
ATOM 3528 C C . LEU A 1 452 ? 15.695 17.797 3.777 1 66.12 452 LEU A C 1
ATOM 3530 O O . LEU A 1 452 ? 15.992 18.578 2.885 1 66.12 452 LEU A O 1
ATOM 3534 N N . GLY A 1 453 ? 16.875 17.203 4.355 1 53.16 453 GLY A N 1
ATOM 3535 C CA . GLY A 1 453 ? 18.25 17.641 4.191 1 53.16 453 GLY A CA 1
ATOM 3536 C C . GLY A 1 453 ? 18.859 17.219 2.865 1 53.16 453 GLY A C 1
ATOM 3537 O O . GLY A 1 453 ? 19.438 18.031 2.15 1 53.16 453 GLY A O 1
ATOM 3538 N N . ASP A 1 454 ? 19.297 16.062 2.527 1 42.28 454 ASP A N 1
ATOM 3539 C CA . ASP A 1 454 ? 20.156 15.68 1.419 1 42.28 454 ASP A CA 1
ATOM 3540 C C . ASP A 1 454 ? 19.453 15.859 0.078 1 42.28 454 ASP A C 1
ATOM 3542 O O . ASP A 1 454 ? 20.062 16.297 -0.897 1 42.28 454 ASP A O 1
ATOM 3546 N N . LYS A 1 455 ? 18.531 15.047 -0.28 1 38.53 455 LYS A N 1
ATOM 3547 C CA . LYS A 1 455 ? 17.922 15.148 -1.601 1 38.53 455 LYS A CA 1
ATOM 3548 C C . LYS A 1 455 ? 16.969 16.344 -1.673 1 38.53 455 LYS A C 1
ATOM 3550 O O . LYS A 1 455 ? 16.125 16.422 -2.566 1 38.53 455 LYS A O 1
ATOM 3555 N N . CYS A 1 456 ? 16.953 17.078 -0.754 1 37.47 456 CYS A N 1
ATOM 3556 C CA . CYS A 1 456 ? 16.25 18.344 -0.93 1 37.47 456 CYS A CA 1
ATOM 3557 C C . CYS A 1 456 ? 16.719 19.047 -2.191 1 37.47 456 CYS A C 1
ATOM 3559 O O . CYS A 1 456 ? 16.172 20.094 -2.564 1 37.47 456 CYS A O 1
ATOM 3561 N N . GLU A 1 457 ? 17.953 18.875 -2.531 1 33.84 457 GLU A N 1
ATOM 3562 C CA . GLU A 1 457 ? 18.453 19.422 -3.795 1 33.84 457 GLU A CA 1
ATOM 3563 C C . GLU A 1 457 ? 17.562 18.984 -4.965 1 33.84 457 GLU A C 1
ATOM 3565 O O . GLU A 1 457 ? 17.391 19.734 -5.926 1 33.84 457 GLU A O 1
ATOM 3570 N N . ASP A 1 458 ? 17.578 17.5 -5.086 1 30.91 458 ASP A N 1
ATOM 3571 C CA . ASP A 1 458 ? 16.797 17.156 -6.27 1 30.91 458 ASP A CA 1
ATOM 3572 C C . ASP A 1 458 ? 15.352 17.609 -6.125 1 30.91 458 ASP A C 1
ATOM 3574 O O . ASP A 1 458 ? 14.484 17.219 -6.902 1 30.91 458 ASP A O 1
ATOM 3578 N N . ILE A 1 459 ? 15.07 18 -5.016 1 31.19 459 ILE A N 1
ATOM 3579 C CA . ILE A 1 459 ? 13.805 18.734 -4.957 1 31.19 459 ILE A CA 1
ATOM 3580 C C . ILE A 1 459 ? 13.82 19.875 -5.965 1 31.19 459 ILE A C 1
ATOM 3582 O O . ILE A 1 459 ? 12.867 20.656 -6.051 1 31.19 459 ILE A O 1
ATOM 3586 N N . GLY A 1 460 ? 14.906 20.281 -6.293 1 30.27 460 GLY A N 1
ATOM 3587 C CA . GLY A 1 460 ? 14.898 21.188 -7.422 1 30.27 460 GLY A CA 1
ATOM 3588 C C . GLY A 1 460 ? 13.977 20.75 -8.539 1 30.27 460 GLY A C 1
ATOM 3589 O O . GLY A 1 460 ? 13.828 21.453 -9.547 1 30.27 460 GLY A O 1
ATOM 3590 N N . LEU A 1 461 ? 14.328 19.453 -8.953 1 27.86 461 LEU A N 1
ATOM 3591 C CA . LEU A 1 461 ? 13.367 19.125 -10.008 1 27.86 461 LEU A CA 1
ATOM 3592 C C . LEU A 1 461 ? 11.945 19.422 -9.547 1 27.86 461 LEU A C 1
ATOM 3594 O O . LEU A 1 461 ? 11.664 19.422 -8.344 1 27.86 461 LEU A O 1
ATOM 3598 N N . GLN A 1 462 ? 11.031 19.641 -10.5 1 26.41 462 GLN A N 1
ATOM 3599 C CA . GLN A 1 462 ? 9.625 19.953 -10.281 1 26.41 462 GLN A CA 1
ATOM 3600 C C . GLN A 1 462 ? 9.031 19.094 -9.18 1 26.41 462 GLN A C 1
ATOM 3602 O O . GLN A 1 462 ? 9.008 17.859 -9.289 1 26.41 462 GLN A O 1
ATOM 3607 N N . VAL A 1 463 ? 9.547 18.922 -7.996 1 29.58 463 VAL A N 1
ATOM 3608 C CA . VAL A 1 463 ? 8.398 18.438 -7.234 1 29.58 463 VAL A CA 1
ATOM 3609 C C . VAL A 1 463 ? 7.113 18.656 -8.039 1 29.58 463 VAL A C 1
ATOM 3611 O O . VAL A 1 463 ? 6.656 19.797 -8.188 1 29.58 463 VAL A O 1
ATOM 3614 N N . MET A 1 464 ? 7.195 18.25 -9.258 1 27.67 464 MET A N 1
ATOM 3615 C CA . MET A 1 464 ? 6.258 18.719 -10.281 1 27.67 464 MET A CA 1
ATOM 3616 C C . MET A 1 464 ? 4.91 19.062 -9.664 1 27.67 464 MET A C 1
ATOM 3618 O O . MET A 1 464 ? 4.488 20.219 -9.695 1 27.67 464 MET A O 1
ATOM 3622 N N . ARG A 1 465 ? 3.705 18.422 -10.367 1 24.7 465 ARG A N 1
ATOM 3623 C CA . ARG A 1 465 ? 2.246 18.453 -10.406 1 24.7 465 ARG A CA 1
ATOM 3624 C C . ARG A 1 465 ? 1.653 18.031 -9.062 1 24.7 465 ARG A C 1
ATOM 3626 O O . ARG A 1 465 ? 1.993 16.969 -8.531 1 24.7 465 ARG A O 1
ATOM 3633 N N . SER A 1 466 ? 1.448 18.688 -8.016 1 25.3 466 SER A N 1
ATOM 3634 C CA . SER A 1 466 ? 0.304 18.281 -7.203 1 25.3 466 SER A CA 1
ATOM 3635 C C . SER A 1 466 ? -0.604 17.328 -7.961 1 25.3 466 SER A C 1
ATOM 3637 O O . SER A 1 466 ? -0.648 17.344 -9.195 1 25.3 466 SER A O 1
ATOM 3639 N N . PRO A 1 467 ? -0.839 16.078 -7.719 1 25.58 467 PRO A N 1
ATOM 3640 C CA . PRO A 1 467 ? -1.742 15.539 -8.734 1 25.58 467 PRO A CA 1
ATOM 3641 C C . PRO A 1 467 ? -2.439 16.625 -9.547 1 25.58 467 PRO A C 1
ATOM 3643 O O . PRO A 1 467 ? -3.092 16.344 -10.555 1 25.58 467 PRO A O 1
ATOM 3646 N N . ALA A 1 468 ? -2.898 17.812 -8.992 1 24.17 468 ALA A N 1
ATOM 3647 C CA . ALA A 1 468 ? -3.537 18.688 -9.969 1 24.17 468 ALA A CA 1
ATOM 3648 C C . ALA A 1 468 ? -2.52 19.234 -10.969 1 24.17 468 ALA A C 1
ATOM 3650 O O . ALA A 1 468 ? -2.848 20.094 -11.797 1 24.17 468 ALA A O 1
ATOM 3651 N N . GLY A 1 469 ? -1.46 18.438 -11.555 1 26.64 469 GLY A N 1
ATOM 3652 C CA . GLY A 1 469 ? -0.649 18.844 -12.688 1 26.64 469 GLY A CA 1
ATOM 3653 C C . GLY A 1 469 ? -0.414 20.344 -12.75 1 26.64 469 GLY A C 1
ATOM 3654 O O . GLY A 1 469 ? 0.106 20.844 -13.75 1 26.64 469 GLY A O 1
ATOM 3655 N N . ARG A 1 470 ? -1.45 21.25 -12.484 1 24.12 470 ARG A N 1
ATOM 3656 C CA . ARG A 1 470 ? -1.406 22.641 -12.922 1 24.12 470 ARG A CA 1
ATOM 3657 C C . ARG A 1 470 ? -0.234 23.391 -12.289 1 24.12 470 ARG A C 1
ATOM 3659 O O . ARG A 1 470 ? 0.061 23.203 -11.109 1 24.12 470 ARG A O 1
ATOM 3666 N N . ASP A 1 471 ? 0.761 23.672 -13.062 1 25.66 471 ASP A N 1
ATOM 3667 C CA . ASP A 1 471 ? 1.654 24.812 -12.914 1 25.66 471 ASP A CA 1
ATOM 3668 C C . ASP A 1 471 ? 0.965 25.953 -12.172 1 25.66 471 ASP A C 1
ATOM 3670 O O . ASP A 1 471 ? -0.258 26.094 -12.234 1 25.66 471 ASP A O 1
ATOM 3674 N N . SER A 1 472 ? 1.275 26.469 -11.164 1 24.89 472 SER A N 1
ATOM 3675 C CA . SER A 1 472 ? 0.688 27.812 -11.133 1 24.89 472 SER A CA 1
ATOM 3676 C C . SER A 1 472 ? 0.849 28.516 -12.477 1 24.89 472 SER A C 1
ATOM 3678 O O . SER A 1 472 ? 0.829 29.75 -12.547 1 24.89 472 SER A O 1
ATOM 3680 N N . THR A 1 473 ? 1.561 27.812 -13.516 1 23.97 473 THR A N 1
ATOM 3681 C CA . THR A 1 473 ? 1.562 28.578 -14.75 1 23.97 473 THR A CA 1
ATOM 3682 C C . THR A 1 473 ? 0.179 28.578 -15.398 1 23.97 473 THR A C 1
ATOM 3684 O O . THR A 1 473 ? -0.563 27.594 -15.273 1 23.97 473 THR A O 1
ATOM 3687 N N . PRO A 1 474 ? -0.248 29.703 -15.875 1 22.83 474 PRO A N 1
ATOM 3688 C CA . PRO A 1 474 ? -1.424 29.859 -16.734 1 22.83 474 PRO A CA 1
ATOM 3689 C C . PRO A 1 474 ? -1.503 28.797 -17.828 1 22.83 474 PRO A C 1
ATOM 3691 O O . PRO A 1 474 ? -0.473 28.266 -18.25 1 22.83 474 PRO A O 1
ATOM 3694 N N . THR A 1 475 ? -2.529 27.953 -17.953 1 24.25 475 THR A N 1
ATOM 3695 C CA . THR A 1 475 ? -2.969 27.188 -19.109 1 24.25 475 THR A CA 1
ATOM 3696 C C . THR A 1 475 ? -2.584 27.875 -20.406 1 24.25 475 THR A C 1
ATOM 3698 O O . THR A 1 475 ? -2.963 29.031 -20.641 1 24.25 475 THR A O 1
ATOM 3701 N N . GLU A 1 476 ? -1.416 27.641 -21.031 1 20.08 476 GLU A N 1
ATOM 3702 C CA . GLU A 1 476 ? -1.388 28.078 -22.422 1 20.08 476 GLU A CA 1
ATOM 3703 C C . GLU A 1 476 ? -2.6 27.562 -23.203 1 20.08 476 GLU A C 1
ATOM 3705 O O . GLU A 1 476 ? -2.934 26.375 -23.109 1 20.08 476 GLU A O 1
ATOM 3710 N N . THR A 1 477 ? -3.518 28.375 -23.656 1 18.3 477 THR A N 1
ATOM 3711 C CA . THR A 1 477 ? -4.41 28.375 -24.812 1 18.3 477 THR A CA 1
ATOM 3712 C C . THR A 1 477 ? -3.711 27.797 -26.031 1 18.3 477 THR A C 1
ATOM 3714 O O . THR A 1 477 ? -2.643 28.266 -26.438 1 18.3 477 THR A O 1
ATOM 3717 N N . SER A 1 478 ? -3.875 26.469 -26.375 1 16.97 478 SER A N 1
ATOM 3718 C CA . SER A 1 478 ? -4.098 26.562 -27.812 1 16.97 478 SER A CA 1
ATOM 3719 C C . SER A 1 478 ? -5.402 27.297 -28.125 1 16.97 478 SER A C 1
ATOM 3721 O O . SER A 1 478 ? -6.406 27.094 -27.438 1 16.97 478 SER A O 1
ATOM 3723 N N . MET B 1 1 ? -6.375 -37.094 11.141 1 19.62 1 MET B N 1
ATOM 3724 C CA . MET B 1 1 ? -4.918 -37 11.117 1 19.62 1 MET B CA 1
ATOM 3725 C C . MET B 1 1 ? -4.379 -37.188 9.703 1 19.62 1 MET B C 1
ATOM 3727 O O . MET B 1 1 ? -3.395 -36.531 9.328 1 19.62 1 MET B O 1
ATOM 3731 N N . ALA B 1 2 ? -4.664 -38.219 9.047 1 26.62 2 ALA B N 1
ATOM 3732 C CA . ALA B 1 2 ? -4.195 -38.75 7.777 1 26.62 2 ALA B CA 1
ATOM 3733 C C . ALA B 1 2 ? -4.629 -37.875 6.609 1 26.62 2 ALA B C 1
ATOM 3735 O O . ALA B 1 2 ? -4.781 -38.344 5.484 1 26.62 2 ALA B O 1
ATOM 3736 N N . ALA B 1 3 ? -5.188 -36.719 6.82 1 26.05 3 ALA B N 1
ATOM 3737 C CA . ALA B 1 3 ? -6.129 -36 5.965 1 26.05 3 ALA B CA 1
ATOM 3738 C C . ALA B 1 3 ? -5.492 -35.656 4.621 1 26.05 3 ALA B C 1
ATOM 3740 O O . ALA B 1 3 ? -4.277 -35.781 4.449 1 26.05 3 ALA B O 1
ATOM 3741 N N . ARG B 1 4 ? -5.684 -34.312 4.176 1 31.34 4 ARG B N 1
ATOM 3742 C CA . ARG B 1 4 ? -6.055 -33.719 2.883 1 31.34 4 ARG B CA 1
ATOM 3743 C C . ARG B 1 4 ? -4.844 -33.625 1.966 1 31.34 4 ARG B C 1
ATOM 3745 O O . ARG B 1 4 ? -3.889 -32.906 2.279 1 31.34 4 ARG B O 1
ATOM 3752 N N . ALA B 1 5 ? -4.582 -34.594 1.232 1 33.56 5 ALA B N 1
ATOM 3753 C CA . ALA B 1 5 ? -3.707 -34.719 0.072 1 33.56 5 ALA B CA 1
ATOM 3754 C C . ALA B 1 5 ? -3.764 -33.469 -0.802 1 33.56 5 ALA B C 1
ATOM 3756 O O . ALA B 1 5 ? -4.836 -33.062 -1.27 1 33.56 5 ALA B O 1
ATOM 3757 N N . THR B 1 6 ? -3.023 -32.594 -0.632 1 38.88 6 THR B N 1
ATOM 3758 C CA . THR B 1 6 ? -3.004 -31.359 -1.43 1 38.88 6 THR B CA 1
ATOM 3759 C C . THR B 1 6 ? -3.088 -31.688 -2.918 1 38.88 6 THR B C 1
ATOM 3761 O O . THR B 1 6 ? -2.686 -32.781 -3.346 1 38.88 6 THR B O 1
ATOM 3764 N N . ASN B 1 7 ? -3.988 -31.125 -3.609 1 41.72 7 ASN B N 1
ATOM 3765 C CA . ASN B 1 7 ? -4.301 -31.312 -5.023 1 41.72 7 ASN B CA 1
ATOM 3766 C C . ASN B 1 7 ? -3.037 -31.469 -5.859 1 41.72 7 ASN B C 1
ATOM 3768 O O . ASN B 1 7 ? -3.027 -32.219 -6.84 1 41.72 7 ASN B O 1
ATOM 3772 N N . THR B 1 8 ? -1.942 -30.828 -5.406 1 43.44 8 THR B N 1
ATOM 3773 C CA . THR B 1 8 ? -0.745 -30.953 -6.227 1 43.44 8 THR B CA 1
ATOM 3774 C C . THR B 1 8 ? -0.221 -32.375 -6.211 1 43.44 8 THR B C 1
ATOM 3776 O O . THR B 1 8 ? 0.193 -32.906 -7.246 1 43.44 8 THR B O 1
ATOM 3779 N N . SER B 1 9 ? -0.335 -33 -4.965 1 47.56 9 SER B N 1
ATOM 3780 C CA . SER B 1 9 ? 0.132 -34.375 -4.84 1 47.56 9 SER B CA 1
ATOM 3781 C C . SER B 1 9 ? -0.725 -35.312 -5.672 1 47.56 9 SER B C 1
ATOM 3783 O O . SER B 1 9 ? -0.207 -36.25 -6.281 1 47.56 9 SER B O 1
ATOM 3785 N N . PHE B 1 10 ? -1.824 -34.969 -5.812 1 47.38 10 PHE B N 1
ATOM 3786 C CA . PHE B 1 10 ? -2.711 -35.844 -6.594 1 47.38 10 PHE B CA 1
ATOM 3787 C C . PHE B 1 10 ? -2.381 -35.75 -8.078 1 47.38 10 PHE B C 1
ATOM 3789 O O . PHE B 1 10 ? -2.295 -36.75 -8.766 1 47.38 10 PHE B O 1
ATOM 3796 N N . LEU B 1 11 ? -2.133 -34.438 -8.438 1 52.56 11 LEU B N 1
ATOM 3797 C CA . LEU B 1 11 ? -1.856 -34.25 -9.852 1 52.56 11 LEU B CA 1
ATOM 3798 C C . LEU B 1 11 ? -0.572 -34.969 -10.258 1 52.56 11 LEU B C 1
ATOM 3800 O O . LEU B 1 11 ? -0.508 -35.562 -11.328 1 52.56 11 LEU B O 1
ATOM 3804 N N . GLN B 1 12 ? 0.33 -34.844 -9.289 1 51.78 12 GLN B N 1
ATOM 3805 C CA . GLN B 1 12 ? 1.595 -35.5 -9.594 1 51.78 12 GLN B CA 1
ATOM 3806 C C . GLN B 1 12 ? 1.434 -37.031 -9.609 1 51.78 12 GLN B C 1
ATOM 3808 O O . GLN B 1 12 ? 1.962 -37.688 -10.492 1 51.78 12 GLN B O 1
ATOM 3813 N N . ARG B 1 13 ? 0.731 -37.5 -8.625 1 54.56 13 ARG B N 1
ATOM 3814 C CA . ARG B 1 13 ? 0.481 -38.938 -8.562 1 54.56 13 ARG B CA 1
ATOM 3815 C C . ARG B 1 13 ? -0.349 -39.406 -9.75 1 54.56 13 ARG B C 1
ATOM 3817 O O . ARG B 1 13 ? -0.066 -40.438 -10.344 1 54.56 13 ARG B O 1
ATOM 3824 N N . LEU B 1 14 ? -1.244 -38.562 -10 1 54.28 14 LEU B N 1
ATOM 3825 C CA . LEU B 1 14 ? -2.086 -38.906 -11.141 1 54.28 14 LEU B CA 1
ATOM 3826 C C . LEU B 1 14 ? -1.292 -38.875 -12.438 1 54.28 14 LEU B C 1
ATOM 3828 O O . LEU B 1 14 ? -1.404 -39.75 -13.273 1 54.28 14 LEU B O 1
ATOM 3832 N N . ALA B 1 15 ? -0.542 -37.75 -12.469 1 53.31 15 ALA B N 1
ATOM 3833 C CA . ALA B 1 15 ? 0.282 -37.625 -13.672 1 53.31 15 ALA B CA 1
ATOM 3834 C C . ALA B 1 15 ? 1.253 -38.812 -13.789 1 53.31 15 ALA B C 1
ATOM 3836 O O . ALA B 1 15 ? 1.437 -39.344 -14.875 1 53.31 15 ALA B O 1
ATOM 3837 N N . GLN B 1 16 ? 1.826 -39.188 -12.578 1 53.72 16 GLN B N 1
ATOM 3838 C CA . GLN B 1 16 ? 2.744 -40.312 -12.555 1 53.72 16 GLN B CA 1
ATOM 3839 C C . GLN B 1 16 ? 2.014 -41.625 -12.859 1 53.72 16 GLN B C 1
ATOM 3841 O O . GLN B 1 16 ? 2.529 -42.469 -13.586 1 53.72 16 GLN B O 1
ATOM 3846 N N . GLN B 1 17 ? 0.896 -41.781 -12.242 1 53.44 17 GLN B N 1
ATOM 3847 C CA . GLN B 1 17 ? 0.11 -43 -12.484 1 53.44 17 GLN B CA 1
ATOM 3848 C C . GLN B 1 17 ? -0.308 -43.094 -13.953 1 53.44 17 GLN B C 1
ATOM 3850 O O . GLN B 1 17 ? -0.268 -44.188 -14.539 1 53.44 17 GLN B O 1
ATOM 3855 N N . LEU B 1 18 ? -0.699 -41.938 -14.359 1 52.84 18 LEU B N 1
ATOM 3856 C CA . LEU B 1 18 ? -1.15 -41.938 -15.742 1 52.84 18 LEU B CA 1
ATOM 3857 C C . LEU B 1 18 ? 0.022 -42.156 -16.703 1 52.84 18 LEU B C 1
ATOM 3859 O O . LEU B 1 18 ? -0.12 -42.812 -17.734 1 52.84 18 LEU B O 1
ATOM 3863 N N . ARG B 1 19 ? 1.108 -41.531 -16.25 1 50.94 19 ARG B N 1
ATOM 3864 C CA . ARG B 1 19 ? 2.32 -41.75 -17.031 1 50.94 19 ARG B CA 1
ATOM 3865 C C . ARG B 1 19 ? 2.684 -43.25 -17.031 1 50.94 19 ARG B C 1
ATOM 3867 O O . ARG B 1 19 ? 3.211 -43.75 -18.016 1 50.94 19 ARG B O 1
ATOM 3874 N N . SER B 1 20 ? 2.496 -43.781 -15.891 1 47.72 20 SER B N 1
ATOM 3875 C CA . SER B 1 20 ? 2.83 -45.188 -15.797 1 47.72 20 SER B CA 1
ATOM 3876 C C . SER B 1 20 ? 1.958 -46.031 -16.734 1 47.72 20 SER B C 1
ATOM 3878 O O . SER B 1 20 ? 2.377 -47.094 -17.188 1 47.72 20 SER B O 1
ATOM 3880 N N . LYS B 1 21 ? 0.752 -45.781 -16.922 1 45.03 21 LYS B N 1
ATOM 3881 C CA . LYS B 1 21 ? -0.123 -46.562 -17.766 1 45.03 21 LYS B CA 1
ATOM 3882 C C . LYS B 1 21 ? 0.128 -46.281 -19.234 1 45.03 21 LYS B C 1
ATOM 3884 O O . LYS B 1 21 ? -0.459 -46.938 -20.109 1 45.03 21 LYS B O 1
ATOM 3889 N N . MET B 1 22 ? 0.521 -45.156 -19.422 1 41.03 22 MET B N 1
ATOM 3890 C CA . MET B 1 22 ? 0.833 -44.906 -20.828 1 41.03 22 MET B CA 1
ATOM 3891 C C . MET B 1 22 ? 1.948 -45.812 -21.328 1 41.03 22 MET B C 1
ATOM 3893 O O . MET B 1 22 ? 2.973 -45.969 -20.656 1 41.03 22 MET B O 1
ATOM 3897 N N . PRO B 1 23 ? 1.654 -46.875 -22.094 1 34.41 23 PRO B N 1
ATOM 3898 C CA . PRO B 1 23 ? 2.699 -47.781 -22.578 1 34.41 23 PRO B CA 1
ATOM 3899 C C . PRO B 1 23 ? 4.051 -47.094 -22.734 1 34.41 23 PRO B C 1
ATOM 3901 O O . PRO B 1 23 ? 5.09 -47.688 -22.422 1 34.41 23 PRO B O 1
ATOM 3904 N N . ARG B 1 24 ? 4.227 -46.25 -23.859 1 33.69 24 ARG B N 1
ATOM 3905 C CA . ARG B 1 24 ? 5.539 -45.781 -24.281 1 33.69 24 ARG B CA 1
ATOM 3906 C C . ARG B 1 24 ? 6.172 -44.875 -23.219 1 33.69 24 ARG B C 1
ATOM 3908 O O . ARG B 1 24 ? 5.719 -43.75 -22.984 1 33.69 24 ARG B O 1
ATOM 3915 N N . ALA B 1 25 ? 6.574 -45.156 -22.031 1 34.31 25 ALA B N 1
ATOM 3916 C CA . ALA B 1 25 ? 7.641 -44.844 -21.078 1 34.31 25 ALA B CA 1
ATOM 3917 C C . ALA B 1 25 ? 8.797 -44.125 -21.75 1 34.31 25 ALA B C 1
ATOM 3919 O O . ALA B 1 25 ? 9.812 -43.844 -21.109 1 34.31 25 ALA B O 1
ATOM 3920 N N . LYS B 1 26 ? 9.062 -44.5 -22.984 1 34.53 26 LYS B N 1
ATOM 3921 C CA . LYS B 1 26 ? 10.297 -44.219 -23.688 1 34.53 26 LYS B CA 1
ATOM 3922 C C . LYS B 1 26 ? 10.656 -42.719 -23.578 1 34.53 26 LYS B C 1
ATOM 3924 O O . LYS B 1 26 ? 11.812 -42.375 -23.312 1 34.53 26 LYS B O 1
ATOM 3929 N N . ARG B 1 27 ? 9.977 -41.812 -24.328 1 33.47 27 ARG B N 1
ATOM 3930 C CA . ARG B 1 27 ? 10.547 -40.562 -24.797 1 33.47 27 ARG B CA 1
ATOM 3931 C C . ARG B 1 27 ? 10.445 -39.469 -23.734 1 33.47 27 ARG B C 1
ATOM 3933 O O . ARG B 1 27 ? 10.742 -38.312 -23.984 1 33.47 27 ARG B O 1
ATOM 3940 N N . LEU B 1 28 ? 9.68 -39.656 -22.781 1 32.31 28 LEU B N 1
ATOM 3941 C CA . LEU B 1 28 ? 9.406 -38.469 -21.984 1 32.31 28 LEU B CA 1
ATOM 3942 C C . LEU B 1 28 ? 10.688 -37.938 -21.359 1 32.31 28 LEU B C 1
ATOM 3944 O O . LEU B 1 28 ? 10.695 -36.812 -20.812 1 32.31 28 LEU B O 1
ATOM 3948 N N . LEU B 1 29 ? 11.32 -38.875 -20.625 1 31.62 29 LEU B N 1
ATOM 3949 C CA . LEU B 1 29 ? 12.289 -38.406 -19.625 1 31.62 29 LEU B CA 1
ATOM 3950 C C . LEU B 1 29 ? 13.359 -37.531 -20.281 1 31.62 29 LEU B C 1
ATOM 3952 O O . LEU B 1 29 ? 14.258 -37.031 -19.594 1 31.62 29 LEU B O 1
ATOM 3956 N N . ALA B 1 30 ? 13.906 -38.031 -21.422 1 30.8 30 ALA B N 1
ATOM 3957 C CA . ALA B 1 30 ? 15.164 -37.406 -21.812 1 30.8 30 ALA B CA 1
ATOM 3958 C C . ALA B 1 30 ? 14.969 -35.938 -22.094 1 30.8 30 ALA B C 1
ATOM 3960 O O . ALA B 1 30 ? 14.039 -35.531 -22.797 1 30.8 30 ALA B O 1
ATOM 3961 N N . PHE B 1 31 ? 14.969 -35.125 -21.062 1 34.69 31 PHE B N 1
ATOM 3962 C CA . PHE B 1 31 ? 15.172 -33.75 -21.469 1 34.69 31 PHE B CA 1
ATOM 3963 C C . PHE B 1 31 ? 15.664 -33.656 -22.906 1 34.69 31 PHE B C 1
ATOM 3965 O O . PHE B 1 31 ? 16.797 -34.062 -23.203 1 34.69 31 PHE B O 1
ATOM 3972 N N . PRO B 1 32 ? 14.875 -34.125 -23.953 1 35.34 32 PRO B N 1
ATOM 3973 C CA . PRO B 1 32 ? 15.578 -34.062 -25.234 1 35.34 32 PRO B CA 1
ATOM 3974 C C . PRO B 1 32 ? 16.641 -32.969 -25.281 1 35.34 32 PRO B C 1
ATOM 3976 O O . PRO B 1 32 ? 16.484 -31.922 -24.625 1 35.34 32 PRO B O 1
ATOM 3979 N N . THR B 1 33 ? 17.953 -33.281 -25.25 1 38.28 33 THR B N 1
ATOM 3980 C CA . THR B 1 33 ? 18.906 -32.312 -25.734 1 38.28 33 THR B CA 1
ATOM 3981 C C . THR B 1 33 ? 18.188 -31.203 -26.531 1 38.28 33 THR B C 1
ATOM 3983 O O . THR B 1 33 ? 17.062 -31.391 -26.984 1 38.28 33 THR B O 1
ATOM 3986 N N . ARG B 1 34 ? 18.844 -30.219 -27.047 1 47.59 34 ARG B N 1
ATOM 3987 C CA . ARG B 1 34 ? 18.531 -29 -27.797 1 47.59 34 ARG B CA 1
ATOM 3988 C C . ARG B 1 34 ? 17.453 -29.266 -28.844 1 47.59 34 ARG B C 1
ATOM 3990 O O . ARG B 1 34 ? 17.75 -29.75 -29.953 1 47.59 34 ARG B O 1
ATOM 3997 N N . PRO B 1 35 ? 16.141 -29.719 -28.578 1 50 35 PRO B N 1
ATOM 3998 C CA . PRO B 1 35 ? 15.523 -29.938 -29.891 1 50 35 PRO B CA 1
ATOM 3999 C C . PRO B 1 35 ? 15.562 -28.688 -30.781 1 50 35 PRO B C 1
ATOM 4001 O O . PRO B 1 35 ? 15.086 -27.625 -30.375 1 50 35 PRO B O 1
ATOM 4004 N N . ALA B 1 36 ? 16.641 -28.469 -31.469 1 62.44 36 ALA B N 1
ATOM 4005 C CA . ALA B 1 36 ? 16.609 -27.453 -32.5 1 62.44 36 ALA B CA 1
ATOM 4006 C C . ALA B 1 36 ? 15.281 -27.484 -33.281 1 62.44 36 ALA B C 1
ATOM 4008 O O . ALA B 1 36 ? 14.812 -28.547 -33.656 1 62.44 36 ALA B O 1
ATOM 4009 N N . ILE B 1 37 ? 14.375 -26.469 -32.969 1 79.5 37 ILE B N 1
ATOM 4010 C CA . ILE B 1 37 ? 13.156 -26.328 -33.75 1 79.5 37 ILE B CA 1
ATOM 4011 C C . ILE B 1 37 ? 13.5 -26.391 -35.25 1 79.5 37 ILE B C 1
ATOM 4013 O O . ILE B 1 37 ? 14.195 -25.5 -35.75 1 79.5 37 ILE B O 1
ATOM 4017 N N . ASN B 1 38 ? 13.234 -27.562 -35.812 1 83.38 38 ASN B N 1
ATOM 4018 C CA . ASN B 1 38 ? 13.477 -27.625 -37.25 1 83.38 38 ASN B CA 1
ATOM 4019 C C . ASN B 1 38 ? 12.617 -26.609 -38 1 83.38 38 ASN B C 1
ATOM 4021 O O . ASN B 1 38 ? 11.672 -26.047 -37.438 1 83.38 38 ASN B O 1
ATOM 4025 N N . GLU B 1 39 ? 13.016 -26.297 -39.188 1 87.69 39 GLU B N 1
ATOM 4026 C CA . GLU B 1 39 ? 12.383 -25.25 -40 1 87.69 39 GLU B CA 1
ATOM 4027 C C . GLU B 1 39 ? 10.914 -25.578 -40.281 1 87.69 39 GLU B C 1
ATOM 4029 O O . GLU B 1 39 ? 10.062 -24.703 -40.25 1 87.69 39 GLU B O 1
ATOM 4034 N N . GLU B 1 40 ? 10.648 -26.828 -40.531 1 89.88 40 GLU B N 1
ATOM 4035 C CA . GLU B 1 40 ? 9.273 -27.234 -40.844 1 89.88 40 GLU B CA 1
ATOM 4036 C C . GLU B 1 40 ? 8.367 -27 -39.625 1 89.88 40 GLU B C 1
ATOM 4038 O O . GLU B 1 40 ? 7.246 -26.516 -39.781 1 89.88 40 GLU B O 1
ATOM 4043 N N . LEU B 1 41 ? 8.875 -27.422 -38.531 1 91.31 41 LEU B N 1
ATOM 4044 C CA . LEU B 1 41 ? 8.109 -27.25 -37.312 1 91.31 41 LEU B CA 1
ATOM 4045 C C . LEU B 1 41 ? 7.871 -25.766 -37 1 91.31 41 LEU B C 1
ATOM 4047 O O . LEU B 1 41 ? 6.785 -25.375 -36.562 1 91.31 41 LEU B O 1
ATOM 4051 N N . MET B 1 42 ? 8.883 -24.969 -37.312 1 93.19 42 MET B N 1
ATOM 4052 C CA . MET B 1 42 ? 8.75 -23.547 -37.031 1 93.19 42 MET B CA 1
ATOM 4053 C C . MET B 1 42 ? 7.68 -22.922 -37.938 1 93.19 42 MET B C 1
ATOM 4055 O O . MET B 1 42 ? 6.941 -22.031 -37.531 1 93.19 42 MET B O 1
ATOM 4059 N N . LEU B 1 43 ? 7.637 -23.375 -39.125 1 93.25 43 LEU B N 1
ATOM 4060 C CA . LEU B 1 43 ? 6.613 -22.891 -40.062 1 93.25 43 LEU B CA 1
ATOM 4061 C C . LEU B 1 43 ? 5.219 -23.25 -39.562 1 93.25 43 LEU B C 1
ATOM 4063 O O . LEU B 1 43 ? 4.293 -22.438 -39.625 1 93.25 43 LEU B O 1
ATOM 4067 N N . ARG B 1 44 ? 5.109 -24.422 -39.031 1 93.62 44 ARG B N 1
ATOM 4068 C CA . ARG B 1 44 ? 3.828 -24.859 -38.5 1 93.62 44 ARG B CA 1
ATOM 4069 C C . ARG B 1 44 ? 3.449 -24.031 -37.281 1 93.62 44 ARG B C 1
ATOM 4071 O O . ARG B 1 44 ? 2.289 -23.656 -37.094 1 93.62 44 ARG B O 1
ATOM 4078 N N . VAL B 1 45 ? 4.449 -23.828 -36.438 1 95.81 45 VAL B N 1
ATOM 4079 C CA . VAL B 1 45 ? 4.242 -23.031 -35.219 1 95.81 45 VAL B CA 1
ATOM 4080 C C . VAL B 1 45 ? 3.779 -21.625 -35.594 1 95.81 45 VAL B C 1
ATOM 4082 O O . VAL B 1 45 ? 2.846 -21.094 -35 1 95.81 45 VAL B O 1
ATOM 4085 N N . GLU B 1 46 ? 4.352 -21.062 -36.594 1 95.62 46 GLU B N 1
ATOM 4086 C CA . GLU B 1 46 ? 3.994 -19.719 -37.062 1 95.62 46 GLU B CA 1
ATOM 4087 C C . GLU B 1 46 ? 2.57 -19.672 -37.594 1 95.62 46 GLU B C 1
ATOM 4089 O O . GLU B 1 46 ? 1.835 -18.719 -37.375 1 95.62 46 GLU B O 1
ATOM 4094 N N . GLU B 1 47 ? 2.25 -20.688 -38.281 1 95.75 47 GLU B N 1
ATOM 4095 C CA . GLU B 1 47 ? 0.906 -20.766 -38.844 1 95.75 47 GLU B CA 1
ATOM 4096 C C . GLU B 1 47 ? -0.148 -20.859 -37.75 1 95.75 47 GLU B C 1
ATOM 4098 O O . GLU B 1 47 ? -1.169 -20.172 -37.781 1 95.75 47 GLU B O 1
ATOM 4103 N N . LEU B 1 48 ? 0.067 -21.703 -36.844 1 95.5 48 LEU B N 1
ATOM 4104 C CA . LEU B 1 48 ? -0.876 -21.875 -35.75 1 95.5 48 LEU B CA 1
ATOM 4105 C C . LEU B 1 48 ? -0.971 -20.625 -34.875 1 95.5 48 LEU B C 1
ATOM 4107 O O . LEU B 1 48 ? -2.051 -20.281 -34.406 1 95.5 48 LEU B O 1
ATOM 4111 N N . ALA B 1 49 ? 0.175 -19.953 -34.688 1 94.44 49 ALA B N 1
ATOM 4112 C CA . ALA B 1 49 ? 0.249 -18.781 -33.812 1 94.44 49 ALA B CA 1
ATOM 4113 C C . ALA B 1 49 ? -0.571 -17.625 -34.406 1 94.44 49 ALA B C 1
ATOM 4115 O O . ALA B 1 49 ? -0.971 -16.719 -33.656 1 94.44 49 ALA B O 1
ATOM 4116 N N . ARG B 1 50 ? -0.855 -17.672 -35.625 1 93.38 50 ARG B N 1
ATOM 4117 C CA . ARG B 1 50 ? -1.607 -16.609 -36.281 1 93.38 50 ARG B CA 1
ATOM 4118 C C . ARG B 1 50 ? -3.107 -16.797 -36.094 1 93.38 50 ARG B C 1
ATOM 4120 O O . ARG B 1 50 ? -3.891 -15.875 -36.312 1 93.38 50 ARG B O 1
ATOM 4127 N N . GLN B 1 51 ? -3.455 -17.953 -35.656 1 91.38 51 GLN B N 1
ATOM 4128 C CA . GLN B 1 51 ? -4.875 -18.234 -35.5 1 91.38 51 GLN B CA 1
ATOM 4129 C C . GLN B 1 51 ? -5.395 -17.672 -34.188 1 91.38 51 GLN B C 1
ATOM 4131 O O . GLN B 1 51 ? -4.652 -17.578 -33.188 1 91.38 51 GLN B O 1
ATOM 4136 N N . ARG B 1 52 ? -6.625 -17.359 -34.188 1 86.38 52 ARG B N 1
ATOM 4137 C CA . ARG B 1 52 ? -7.25 -16.766 -33 1 86.38 52 ARG B CA 1
ATOM 4138 C C . ARG B 1 52 ? -7.598 -17.844 -31.984 1 86.38 52 ARG B C 1
ATOM 4140 O O . ARG B 1 52 ? -7.98 -18.969 -32.344 1 86.38 52 ARG B O 1
ATOM 4147 N N . THR B 1 53 ? -7.336 -17.484 -30.781 1 84.69 53 THR B N 1
ATOM 4148 C CA . THR B 1 53 ? -7.703 -18.391 -29.688 1 84.69 53 THR B CA 1
ATOM 4149 C C . THR B 1 53 ? -8.977 -17.906 -29 1 84.69 53 THR B C 1
ATOM 4151 O O . THR B 1 53 ? -9.352 -16.734 -29.125 1 84.69 53 THR B O 1
ATOM 4154 N N . THR B 1 54 ? -9.703 -18.781 -28.375 1 77.62 54 THR B N 1
ATOM 4155 C CA . THR B 1 54 ? -10.945 -18.469 -27.688 1 77.62 54 THR B CA 1
ATOM 4156 C C . THR B 1 54 ? -10.664 -17.828 -26.328 1 77.62 54 THR B C 1
ATOM 4158 O O . THR B 1 54 ? -9.961 -18.406 -25.5 1 77.62 54 THR B O 1
ATOM 4161 N N . PRO B 1 55 ? -11.203 -16.703 -26.188 1 74.88 55 PRO B N 1
ATOM 4162 C CA . PRO B 1 55 ? -11.055 -16.109 -24.844 1 74.88 55 PRO B CA 1
ATOM 4163 C C . PRO B 1 55 ? -11.852 -16.859 -23.781 1 74.88 55 PRO B C 1
ATOM 4165 O O . PRO B 1 55 ? -12.961 -17.344 -24.062 1 74.88 55 PRO B O 1
ATOM 4168 N N . LEU B 1 56 ? -11.289 -17.125 -22.703 1 69.38 56 LEU B N 1
ATOM 4169 C CA . LEU B 1 56 ? -11.953 -17.859 -21.641 1 69.38 56 LEU B CA 1
ATOM 4170 C C . LEU B 1 56 ? -12.062 -17 -20.375 1 69.38 56 LEU B C 1
ATOM 4172 O O . LEU B 1 56 ? -11.117 -16.297 -20.016 1 69.38 56 LEU B O 1
ATOM 4176 N N . SER B 1 57 ? -13.328 -16.969 -19.844 1 65.19 57 SER B N 1
ATOM 4177 C CA . SER B 1 57 ? -13.547 -16.328 -18.547 1 65.19 57 SER B CA 1
ATOM 4178 C C . SER B 1 57 ? -13.352 -17.312 -17.406 1 65.19 57 SER B C 1
ATOM 4180 O O . SER B 1 57 ? -13.266 -18.516 -17.625 1 65.19 57 SER B O 1
ATOM 4182 N N . LEU B 1 58 ? -13.211 -16.797 -16.25 1 64.38 58 LEU B N 1
ATOM 4183 C CA . LEU B 1 58 ? -13.102 -17.641 -15.07 1 64.38 58 LEU B CA 1
ATOM 4184 C C . LEU B 1 58 ? -14.32 -18.562 -14.945 1 64.38 58 LEU B C 1
ATOM 4186 O O . LEU B 1 58 ? -14.203 -19.703 -14.523 1 64.38 58 LEU B O 1
ATOM 4190 N N . LEU B 1 59 ? -15.422 -18.016 -15.32 1 64.25 59 LEU B N 1
ATOM 4191 C CA . LEU B 1 59 ? -16.656 -18.797 -15.289 1 64.25 59 LEU B CA 1
ATOM 4192 C C . LEU B 1 59 ? -16.578 -19.969 -16.266 1 64.25 59 LEU B C 1
ATOM 4194 O O . LEU B 1 59 ? -17.031 -21.078 -15.945 1 64.25 59 LEU B O 1
ATOM 4198 N N . ASP B 1 60 ? -16.016 -19.672 -17.375 1 67 60 ASP B N 1
ATOM 4199 C CA . ASP B 1 60 ? -15.828 -20.734 -18.359 1 67 60 ASP B CA 1
ATOM 4200 C C . ASP B 1 60 ? -14.922 -21.844 -17.812 1 67 60 ASP B C 1
ATOM 4202 O O . ASP B 1 60 ? -15.219 -23.031 -17.984 1 67 60 ASP B O 1
ATOM 4206 N N . LEU B 1 61 ? -13.961 -21.406 -17.172 1 69.19 61 LEU B N 1
ATOM 4207 C CA . LEU B 1 61 ? -13.008 -22.344 -16.609 1 69.19 61 LEU B CA 1
ATOM 4208 C C . LEU B 1 61 ? -13.664 -23.188 -15.508 1 69.19 61 LEU B C 1
ATOM 4210 O O . LEU B 1 61 ? -13.414 -24.391 -15.422 1 69.19 61 LEU B O 1
ATOM 4214 N N . TYR B 1 62 ? -14.531 -22.5 -14.789 1 65.19 62 TYR B N 1
ATOM 4215 C CA . TYR B 1 62 ? -15.242 -23.203 -13.734 1 65.19 62 TYR B CA 1
ATOM 4216 C C . TYR B 1 62 ? -16.203 -24.234 -14.312 1 65.19 62 TYR B C 1
ATOM 4218 O O . TYR B 1 62 ? -16.281 -25.359 -13.82 1 65.19 62 TYR B O 1
ATOM 4226 N N . ARG B 1 63 ? -16.828 -23.922 -15.305 1 66.81 63 ARG B N 1
ATOM 4227 C CA . ARG B 1 63 ? -17.797 -24.812 -15.938 1 66.81 63 ARG B CA 1
ATOM 4228 C C . ARG B 1 63 ? -17.094 -26 -16.594 1 66.81 63 ARG B C 1
ATOM 4230 O O . ARG B 1 63 ? -17.625 -27.109 -16.625 1 66.81 63 ARG B O 1
ATOM 4237 N N . PHE B 1 64 ? -15.945 -25.641 -17.016 1 70.88 64 PHE B N 1
ATOM 4238 C CA . PHE B 1 64 ? -15.141 -26.656 -17.703 1 70.88 64 PHE B CA 1
ATOM 4239 C C . PHE B 1 64 ? -14.812 -27.797 -16.75 1 70.88 64 PHE B C 1
ATOM 4241 O O . PHE B 1 64 ? -14.703 -28.953 -17.188 1 70.88 64 PHE B O 1
ATOM 4248 N N . GLY B 1 65 ? -14.734 -27.531 -15.5 1 66.69 65 GLY B N 1
ATOM 4249 C CA . GLY B 1 65 ? -14.258 -28.547 -14.57 1 66.69 65 GLY B CA 1
ATOM 4250 C C . GLY B 1 65 ? -15.352 -29.078 -13.664 1 66.69 65 GLY B C 1
ATOM 4251 O O . GLY B 1 65 ? -15.125 -30 -12.883 1 66.69 65 GLY B O 1
ATOM 4252 N N . ASN B 1 66 ? -16.5 -28.469 -13.852 1 71 66 ASN B N 1
ATOM 4253 C CA . ASN B 1 66 ? -17.562 -28.844 -12.922 1 71 66 ASN B CA 1
ATOM 4254 C C . ASN B 1 66 ? -18.234 -30.156 -13.336 1 71 66 ASN B C 1
ATOM 4256 O O . ASN B 1 66 ? -19.266 -30.125 -14.023 1 71 66 ASN B O 1
ATOM 4260 N N . HIS B 1 67 ? -17.703 -31.297 -12.742 1 67.12 67 HIS B N 1
ATOM 4261 C CA . HIS B 1 67 ? -18.219 -32.656 -12.891 1 67.12 67 HIS B CA 1
ATOM 4262 C C . HIS B 1 67 ? -18.797 -32.875 -14.281 1 67.12 67 HIS B C 1
ATOM 4264 O O . HIS B 1 67 ? -19.984 -33.156 -14.422 1 67.12 67 HIS B O 1
ATOM 4270 N N . PRO B 1 68 ? -17.906 -32.938 -15.203 1 72.38 68 PRO B N 1
ATOM 4271 C CA . PRO B 1 68 ? -18.406 -33.094 -16.578 1 72.38 68 PRO B CA 1
ATOM 4272 C C . PRO B 1 68 ? -18.828 -34.531 -16.875 1 72.38 68 PRO B C 1
ATOM 4274 O O . PRO B 1 68 ? -18.219 -35.469 -16.391 1 72.38 68 PRO B O 1
ATOM 4277 N N . SER B 1 69 ? -19.984 -34.625 -17.562 1 79.88 69 SER B N 1
ATOM 4278 C CA . SER B 1 69 ? -20.375 -35.906 -18.141 1 79.88 69 SER B CA 1
ATOM 4279 C C . SER B 1 69 ? -19.328 -36.406 -19.109 1 79.88 69 SER B C 1
ATOM 4281 O O . SER B 1 69 ? -18.453 -35.656 -19.562 1 79.88 69 SER B O 1
ATOM 4283 N N . PRO B 1 70 ? -19.344 -37.688 -19.344 1 83.12 70 PRO B N 1
ATOM 4284 C CA . PRO B 1 70 ? -18.406 -38.219 -20.328 1 83.12 70 PRO B CA 1
ATOM 4285 C C . PRO B 1 70 ? -18.516 -37.5 -21.672 1 83.12 70 PRO B C 1
ATOM 4287 O O . PRO B 1 70 ? -17.5 -37.281 -22.344 1 83.12 70 PRO B O 1
ATOM 4290 N N . ALA B 1 71 ? -19.656 -37.156 -22 1 86.69 71 ALA B N 1
ATOM 4291 C CA . ALA B 1 71 ? -19.859 -36.406 -23.25 1 86.69 71 ALA B CA 1
ATOM 4292 C C . ALA B 1 71 ? -19.219 -35.031 -23.188 1 86.69 71 ALA B C 1
ATOM 4294 O O . ALA B 1 71 ? -18.594 -34.594 -24.156 1 86.69 71 ALA B O 1
ATOM 4295 N N . GLN B 1 72 ? -19.406 -34.531 -22.094 1 86.94 72 GLN B N 1
ATOM 4296 C CA . GLN B 1 72 ? -18.844 -33.188 -21.922 1 86.94 72 GLN B CA 1
ATOM 4297 C C . GLN B 1 72 ? -17.312 -33.25 -21.859 1 86.94 72 GLN B C 1
ATOM 4299 O O . GLN B 1 72 ? -16.625 -32.375 -22.375 1 86.94 72 GLN B O 1
ATOM 4304 N N . ARG B 1 73 ? -16.797 -34.219 -21.234 1 87.88 73 ARG B N 1
ATOM 4305 C CA . ARG B 1 73 ? -15.352 -34.406 -21.172 1 87.88 73 ARG B CA 1
ATOM 4306 C C . ARG B 1 73 ? -14.75 -34.594 -22.547 1 87.88 73 ARG B C 1
ATOM 4308 O O . ARG B 1 73 ? -13.656 -34.094 -22.844 1 87.88 73 ARG B O 1
ATOM 4315 N N . LEU B 1 74 ? -15.492 -35.312 -23.312 1 91.56 74 LEU B N 1
ATOM 4316 C CA . LEU B 1 74 ? -15.047 -35.531 -24.688 1 91.56 74 LEU B CA 1
ATOM 4317 C C . LEU B 1 74 ? -15.023 -34.219 -25.453 1 91.56 74 LEU B C 1
ATOM 4319 O O . LEU B 1 74 ? -14.078 -33.938 -26.188 1 91.56 74 LEU B O 1
ATOM 4323 N N . ARG B 1 75 ? -16.016 -33.469 -25.266 1 90.75 75 ARG B N 1
ATOM 4324 C CA . ARG B 1 75 ? -16.062 -32.156 -25.922 1 90.75 75 ARG B CA 1
ATOM 4325 C C . ARG B 1 75 ? -14.93 -31.266 -25.438 1 90.75 75 ARG B C 1
ATOM 4327 O O . ARG B 1 75 ? -14.344 -30.516 -26.234 1 90.75 75 ARG B O 1
ATOM 4334 N N . ASN B 1 76 ? -14.711 -31.344 -24.156 1 88.94 76 ASN B N 1
ATOM 4335 C CA . ASN B 1 76 ? -13.609 -30.578 -23.594 1 88.94 76 ASN B CA 1
ATOM 4336 C C . ASN B 1 76 ? -12.266 -31 -24.188 1 88.94 76 ASN B C 1
ATOM 4338 O O . ASN B 1 76 ? -11.43 -30.156 -24.484 1 88.94 76 ASN B O 1
ATOM 4342 N N . ALA B 1 77 ? -12.102 -32.25 -24.297 1 92.06 77 ALA B N 1
ATOM 4343 C CA . ALA B 1 77 ? -10.875 -32.781 -24.875 1 92.06 77 ALA B CA 1
ATOM 4344 C C . ALA B 1 77 ? -10.703 -32.312 -26.312 1 92.06 77 ALA B C 1
ATOM 4346 O O . ALA B 1 77 ? -9.594 -31.984 -26.75 1 92.06 77 ALA B O 1
ATOM 4347 N N . GLN B 1 78 ? -11.805 -32.312 -27.031 1 94.56 78 GLN B N 1
ATOM 4348 C CA . GLN B 1 78 ? -11.773 -31.844 -28.422 1 94.56 78 GLN B CA 1
ATOM 4349 C C . GLN B 1 78 ? -11.438 -30.359 -28.5 1 94.56 78 GLN B C 1
ATOM 4351 O O . GLN B 1 78 ? -10.688 -29.938 -29.375 1 94.56 78 GLN B O 1
ATOM 4356 N N . PHE B 1 79 ? -11.992 -29.688 -27.594 1 92.06 79 PHE B N 1
ATOM 4357 C CA . PHE B 1 79 ? -11.68 -28.266 -27.531 1 92.06 79 PHE B CA 1
ATOM 4358 C C . PHE B 1 79 ? -10.195 -28.047 -27.266 1 92.06 79 PHE B C 1
ATOM 4360 O O . PHE B 1 79 ? -9.555 -27.219 -27.938 1 92.06 79 PHE B O 1
ATOM 4367 N N . LEU B 1 80 ? -9.672 -28.766 -26.297 1 93.38 80 LEU B N 1
ATOM 4368 C CA . LEU B 1 80 ? -8.266 -28.609 -25.938 1 93.38 80 LEU B CA 1
ATOM 4369 C C . LEU B 1 80 ? -7.363 -29.062 -27.094 1 93.38 80 LEU B C 1
ATOM 4371 O O . LEU B 1 80 ? -6.312 -28.453 -27.328 1 93.38 80 LEU B O 1
ATOM 4375 N N . HIS B 1 81 ? -7.797 -30.125 -27.703 1 95.56 81 HIS B N 1
ATOM 4376 C CA . HIS B 1 81 ? -7.051 -30.609 -28.859 1 95.56 81 HIS B CA 1
ATOM 4377 C C . HIS B 1 81 ? -6.922 -29.531 -29.938 1 95.56 81 HIS B C 1
ATOM 4379 O O . HIS B 1 81 ? -5.883 -29.438 -30.578 1 95.56 81 HIS B O 1
ATOM 4385 N N . PHE B 1 82 ? -7.926 -28.797 -30.031 1 94.25 82 PHE B N 1
ATOM 4386 C CA . PHE B 1 82 ? -7.969 -27.734 -31.031 1 94.25 82 PHE B CA 1
ATOM 4387 C C . PHE B 1 82 ? -7.242 -26.484 -30.531 1 94.25 82 PHE B C 1
ATOM 4389 O O . PHE B 1 82 ? -6.473 -25.875 -31.266 1 94.25 82 PHE B O 1
ATOM 4396 N N . GLU B 1 83 ? -7.414 -26.094 -29.297 1 92.75 83 GLU B N 1
ATOM 4397 C CA . GLU B 1 83 ? -7.035 -24.797 -28.75 1 92.75 83 GLU B CA 1
ATOM 4398 C C . GLU B 1 83 ? -5.578 -24.797 -28.312 1 92.75 83 GLU B C 1
ATOM 4400 O O . GLU B 1 83 ? -4.875 -23.797 -28.484 1 92.75 83 GLU B O 1
ATOM 4405 N N . LEU B 1 84 ? -5.043 -25.859 -27.75 1 93.94 84 LEU B N 1
ATOM 4406 C CA . LEU B 1 84 ? -3.764 -25.875 -27.062 1 93.94 84 LEU B CA 1
ATOM 4407 C C . LEU B 1 84 ? -2.613 -25.625 -28.031 1 93.94 84 LEU B C 1
ATOM 4409 O O . LEU B 1 84 ? -1.723 -24.828 -27.75 1 93.94 84 LEU B O 1
ATOM 4413 N N . PRO B 1 85 ? -2.654 -26.344 -29.203 1 95.19 85 PRO B N 1
ATOM 4414 C CA . PRO B 1 85 ? -1.548 -26.078 -30.125 1 95.19 85 PRO B CA 1
ATOM 4415 C C . PRO B 1 85 ? -1.444 -24.609 -30.531 1 95.19 85 PRO B C 1
ATOM 4417 O O . PRO B 1 85 ? -0.338 -24.094 -30.688 1 95.19 85 PRO B O 1
ATOM 4420 N N . ARG B 1 86 ? -2.518 -23.938 -30.656 1 95.44 86 ARG B N 1
ATOM 4421 C CA . ARG B 1 86 ? -2.537 -22.531 -31.047 1 95.44 86 ARG B CA 1
ATOM 4422 C C . ARG B 1 86 ? -2.01 -21.641 -29.922 1 95.44 86 ARG B C 1
ATOM 4424 O O . ARG B 1 86 ? -1.174 -20.766 -30.156 1 95.44 86 ARG B O 1
ATOM 4431 N N . ARG B 1 87 ? -2.443 -21.891 -28.734 1 93.25 87 ARG B N 1
ATOM 4432 C CA . ARG B 1 87 ? -2.016 -21.094 -27.578 1 93.25 87 ARG B CA 1
ATOM 4433 C C . ARG B 1 87 ? -0.525 -21.281 -27.312 1 93.25 87 ARG B C 1
ATOM 4435 O O . ARG B 1 87 ? 0.181 -20.328 -27.016 1 93.25 87 ARG B O 1
ATOM 4442 N N . ILE B 1 88 ? -0.094 -22.516 -27.438 1 93.94 88 ILE B N 1
ATOM 4443 C CA . ILE B 1 88 ? 1.308 -22.812 -27.172 1 93.94 88 ILE B CA 1
ATOM 4444 C C . ILE B 1 88 ? 2.184 -22.203 -28.266 1 93.94 88 ILE B C 1
ATOM 4446 O O . ILE B 1 88 ? 3.244 -21.656 -27.984 1 93.94 88 ILE B O 1
ATOM 4450 N N . ALA B 1 89 ? 1.728 -22.312 -29.469 1 95.5 89 ALA B N 1
ATOM 4451 C CA . ALA B 1 89 ? 2.461 -21.734 -30.594 1 95.5 89 ALA B CA 1
ATOM 4452 C C . ALA B 1 89 ? 2.635 -20.234 -30.422 1 95.5 89 ALA B C 1
ATOM 4454 O O . ALA B 1 89 ? 3.695 -19.688 -30.734 1 95.5 89 ALA B O 1
ATOM 4455 N N . GLN B 1 90 ? 1.688 -19.594 -29.984 1 94.75 90 GLN B N 1
ATOM 4456 C CA . GLN B 1 90 ? 1.743 -18.156 -29.781 1 94.75 90 GLN B CA 1
ATOM 4457 C C . GLN B 1 90 ? 2.82 -17.781 -28.766 1 94.75 90 GLN B C 1
ATOM 4459 O O . GLN B 1 90 ? 3.459 -16.734 -28.891 1 94.75 90 GLN B O 1
ATOM 4464 N N . ARG B 1 91 ? 3.004 -18.625 -27.797 1 93.19 91 ARG B N 1
ATOM 4465 C CA . ARG B 1 91 ? 4.023 -18.359 -26.781 1 93.19 91 ARG B CA 1
ATOM 4466 C C . ARG B 1 91 ? 5.426 -18.484 -27.375 1 93.19 91 ARG B C 1
ATOM 4468 O O . ARG B 1 91 ? 6.324 -17.719 -27.016 1 93.19 91 ARG B O 1
ATOM 4475 N N . VAL B 1 92 ? 5.562 -19.438 -28.219 1 93.88 92 VAL B N 1
ATOM 4476 C CA . VAL B 1 92 ? 6.852 -19.609 -28.875 1 93.88 92 VAL B CA 1
ATOM 4477 C C . VAL B 1 92 ? 7.203 -18.344 -29.672 1 93.88 92 VAL B C 1
ATOM 4479 O O . VAL B 1 92 ? 8.305 -17.812 -29.547 1 93.88 92 VAL B O 1
ATOM 4482 N N . ILE B 1 93 ? 6.246 -17.891 -30.391 1 94.69 93 ILE B N 1
ATOM 4483 C CA . ILE B 1 93 ? 6.469 -16.734 -31.25 1 94.69 93 ILE B CA 1
ATOM 4484 C C . ILE B 1 93 ? 6.688 -15.484 -30.391 1 94.69 93 ILE B C 1
ATOM 4486 O O . ILE B 1 93 ? 7.488 -14.617 -30.734 1 94.69 93 ILE B O 1
ATOM 4490 N N . GLU B 1 94 ? 5.969 -15.414 -29.359 1 93.06 94 GLU B N 1
ATOM 4491 C CA . GLU B 1 94 ? 6.121 -14.281 -28.453 1 93.06 94 GLU B CA 1
ATOM 4492 C C . GLU B 1 94 ? 7.543 -14.211 -27.891 1 93.06 94 GLU B C 1
ATOM 4494 O O . GLU B 1 94 ? 8.156 -13.141 -27.875 1 93.06 94 GLU B O 1
ATOM 4499 N N . LEU B 1 95 ? 8.078 -15.336 -27.438 1 93.75 95 LEU B N 1
ATOM 4500 C CA . LEU B 1 95 ? 9.43 -15.359 -26.906 1 93.75 95 LEU B CA 1
ATOM 4501 C C . LEU B 1 95 ? 10.453 -15.047 -28 1 93.75 95 LEU B C 1
ATOM 4503 O O . LEU B 1 95 ? 11.414 -14.305 -27.766 1 93.75 95 LEU B O 1
ATOM 4507 N N . ARG B 1 96 ? 10.203 -15.523 -29.125 1 92.44 96 ARG B N 1
ATOM 4508 C CA . ARG B 1 96 ? 11.133 -15.359 -30.234 1 92.44 96 ARG B CA 1
ATOM 4509 C C . ARG B 1 96 ? 11.141 -13.914 -30.734 1 92.44 96 ARG B C 1
ATOM 4511 O O . ARG B 1 96 ? 12.211 -13.344 -30.969 1 92.44 96 ARG B O 1
ATOM 4518 N N . ASP B 1 97 ? 9.992 -13.352 -30.828 1 92.69 97 ASP B N 1
ATOM 4519 C CA . ASP B 1 97 ? 9.875 -12.086 -31.547 1 92.69 97 ASP B CA 1
ATOM 4520 C C . ASP B 1 97 ? 9.891 -10.898 -30.594 1 92.69 97 ASP B C 1
ATOM 4522 O O . ASP B 1 97 ? 10.32 -9.805 -30.969 1 92.69 97 ASP B O 1
ATOM 4526 N N . ARG B 1 98 ? 9.43 -11.047 -29.438 1 93.12 98 ARG B N 1
ATOM 4527 C CA . ARG B 1 98 ? 9.242 -9.883 -28.578 1 93.12 98 ARG B CA 1
ATOM 4528 C C . ARG B 1 98 ? 10.43 -9.695 -27.641 1 93.12 98 ARG B C 1
ATOM 4530 O O . ARG B 1 98 ? 10.664 -8.586 -27.156 1 93.12 98 ARG B O 1
ATOM 4537 N N . LEU B 1 99 ? 11.141 -10.742 -27.344 1 93.5 99 LEU B N 1
ATOM 4538 C CA . LEU B 1 99 ? 12.336 -10.57 -26.531 1 93.5 99 LEU B CA 1
ATOM 4539 C C . LEU B 1 99 ? 13.469 -9.977 -27.359 1 93.5 99 LEU B C 1
ATOM 4541 O O . LEU B 1 99 ? 13.609 -10.273 -28.547 1 93.5 99 LEU B O 1
ATOM 4545 N N . PRO B 1 100 ? 14.234 -9.016 -26.766 1 90 100 PRO B N 1
ATOM 4546 C CA . PRO B 1 100 ? 15.352 -8.422 -27.516 1 90 100 PRO B CA 1
ATOM 4547 C C . PRO B 1 100 ? 16.375 -9.461 -27.969 1 90 100 PRO B C 1
ATOM 4549 O O . PRO B 1 100 ? 16.484 -10.523 -27.359 1 90 100 PRO B O 1
ATOM 4552 N N . PRO B 1 101 ? 17.156 -8.836 -29 1 85.5 101 PRO B N 1
ATOM 4553 C CA . PRO B 1 101 ? 18.234 -9.727 -29.438 1 85.5 101 PRO B CA 1
ATOM 4554 C C . PRO B 1 101 ? 19.266 -9.977 -28.344 1 85.5 101 PRO B C 1
ATOM 4556 O O . PRO B 1 101 ? 19.547 -9.086 -27.531 1 85.5 101 PRO B O 1
ATOM 4559 N N . GLY B 1 102 ? 19.766 -11.117 -28.031 1 85.56 102 GLY B N 1
ATOM 4560 C CA . GLY B 1 102 ? 20.688 -11.492 -26.953 1 85.56 102 GLY B CA 1
ATOM 4561 C C . GLY B 1 102 ? 20.047 -12.406 -25.922 1 85.56 102 GLY B C 1
ATOM 4562 O O . GLY B 1 102 ? 20.641 -13.398 -25.516 1 85.56 102 GLY B O 1
ATOM 4563 N N . LEU B 1 103 ? 18.844 -11.836 -25.578 1 89.94 103 LEU B N 1
ATOM 4564 C CA . LEU B 1 103 ? 18.141 -12.641 -24.578 1 89.94 103 LEU B CA 1
ATOM 4565 C C . LEU B 1 103 ? 17.453 -13.836 -25.234 1 89.94 103 LEU B C 1
ATOM 4567 O O . LEU B 1 103 ? 17.516 -14.953 -24.719 1 89.94 103 LEU B O 1
ATOM 4571 N N . ALA B 1 104 ? 16.828 -13.633 -26.391 1 91.44 104 ALA B N 1
ATOM 4572 C CA . ALA B 1 104 ? 16.078 -14.68 -27.078 1 91.44 104 ALA B CA 1
ATOM 4573 C C . ALA B 1 104 ? 16.984 -15.844 -27.453 1 91.44 104 ALA B C 1
ATOM 4575 O O . ALA B 1 104 ? 16.516 -16.969 -27.625 1 91.44 104 ALA B O 1
ATOM 4576 N N . GLU B 1 105 ? 18.297 -15.523 -27.516 1 90.56 105 GLU B N 1
ATOM 4577 C CA . GLU B 1 105 ? 19.25 -16.516 -27.984 1 90.56 105 GLU B CA 1
ATOM 4578 C C . GLU B 1 105 ? 19.875 -17.281 -26.828 1 90.56 105 GLU B C 1
ATOM 4580 O O . GLU B 1 105 ? 20.594 -18.266 -27.031 1 90.56 105 GLU B O 1
ATOM 4585 N N . LYS B 1 106 ? 19.562 -16.875 -25.688 1 89.81 106 LYS B N 1
ATOM 4586 C CA . LYS B 1 106 ? 20.125 -17.562 -24.531 1 89.81 106 LYS B CA 1
ATOM 4587 C C . LYS B 1 106 ? 19.578 -18.984 -24.422 1 89.81 106 LYS B C 1
ATOM 4589 O O . LYS B 1 106 ? 18.422 -19.234 -24.781 1 89.81 106 LYS B O 1
ATOM 4594 N N . ARG B 1 107 ? 20.375 -19.828 -23.953 1 86.5 107 ARG B N 1
ATOM 4595 C CA . ARG B 1 107 ? 20.078 -21.266 -23.953 1 86.5 107 ARG B CA 1
ATOM 4596 C C . ARG B 1 107 ? 18.766 -21.531 -23.219 1 86.5 107 ARG B C 1
ATOM 4598 O O . ARG B 1 107 ? 17.938 -22.328 -23.688 1 86.5 107 ARG B O 1
ATOM 4605 N N . GLY B 1 108 ? 18.609 -20.938 -22.047 1 86.69 108 GLY B N 1
ATOM 4606 C CA . GLY B 1 108 ? 17.391 -21.156 -21.281 1 86.69 108 GLY B CA 1
ATOM 4607 C C . GLY B 1 108 ? 16.125 -20.828 -22.047 1 86.69 108 GLY B C 1
ATOM 4608 O O . GLY B 1 108 ? 15.148 -21.562 -22 1 86.69 108 GLY B O 1
ATOM 4609 N N . ILE B 1 109 ? 16.156 -19.766 -22.781 1 91.12 109 ILE B N 1
ATOM 4610 C CA . ILE B 1 109 ? 15.008 -19.312 -23.562 1 91.12 109 ILE B CA 1
ATOM 4611 C C . ILE B 1 109 ? 14.797 -20.25 -24.75 1 91.12 109 ILE B C 1
ATOM 4613 O O . ILE B 1 109 ? 13.664 -20.641 -25.047 1 91.12 109 ILE B O 1
ATOM 4617 N N . GLN B 1 110 ? 15.82 -20.609 -25.344 1 90.69 110 GLN B N 1
ATOM 4618 C CA . GLN B 1 110 ? 15.742 -21.516 -26.484 1 90.69 110 GLN B CA 1
ATOM 4619 C C . GLN B 1 110 ? 15.172 -22.875 -26.078 1 90.69 110 GLN B C 1
ATOM 4621 O O . GLN B 1 110 ? 14.422 -23.484 -26.844 1 90.69 110 GLN B O 1
ATOM 4626 N N . ASN B 1 111 ? 15.586 -23.312 -24.953 1 87.12 111 ASN B N 1
ATOM 4627 C CA . ASN B 1 111 ? 15.039 -24.562 -24.438 1 87.12 111 ASN B CA 1
ATOM 4628 C C . ASN B 1 111 ? 13.523 -24.5 -24.281 1 87.12 111 ASN B C 1
ATOM 4630 O O . ASN B 1 111 ? 12.812 -25.422 -24.688 1 87.12 111 ASN B O 1
ATOM 4634 N N . VAL B 1 112 ? 13.07 -23.422 -23.703 1 90.25 112 VAL B N 1
ATOM 4635 C CA . VAL B 1 112 ? 11.633 -23.266 -23.469 1 90.25 112 VAL B CA 1
ATOM 4636 C C . VAL B 1 112 ? 10.906 -23.234 -24.812 1 90.25 112 VAL B C 1
ATOM 4638 O O . VAL B 1 112 ? 9.875 -23.891 -24.984 1 90.25 112 VAL B O 1
ATOM 4641 N N . MET B 1 113 ? 11.43 -22.531 -25.766 1 92 113 MET B N 1
ATOM 4642 C CA . MET B 1 113 ? 10.828 -22.484 -27.094 1 92 113 MET B CA 1
ATOM 4643 C C . MET B 1 113 ? 10.805 -23.875 -27.719 1 92 113 MET B C 1
ATOM 4645 O O . MET B 1 113 ? 9.812 -24.266 -28.344 1 92 113 MET B O 1
ATOM 4649 N N . GLY B 1 114 ? 11.867 -24.547 -27.531 1 89.44 114 GLY B N 1
ATOM 4650 C CA . GLY B 1 114 ? 11.953 -25.891 -28.047 1 89.44 114 GLY B CA 1
ATOM 4651 C C . GLY B 1 114 ? 10.93 -26.828 -27.438 1 89.44 114 GLY B C 1
ATOM 4652 O O . GLY B 1 114 ? 10.297 -27.625 -28.141 1 89.44 114 GLY B O 1
ATOM 4653 N N . TRP B 1 115 ? 10.852 -26.75 -26.156 1 86.88 115 TRP B N 1
ATOM 4654 C CA . TRP B 1 115 ? 9.875 -27.578 -25.469 1 86.88 115 TRP B CA 1
ATOM 4655 C C . TRP B 1 115 ? 8.461 -27.266 -25.953 1 86.88 115 TRP B C 1
ATOM 4657 O O . TRP B 1 115 ? 7.684 -28.172 -26.25 1 86.88 115 TRP B O 1
ATOM 4667 N N . TYR B 1 116 ? 8.125 -26.016 -26.047 1 91.56 116 TYR B N 1
ATOM 4668 C CA . TYR B 1 116 ? 6.789 -25.609 -26.484 1 91.56 116 TYR B CA 1
ATOM 4669 C C . TYR B 1 116 ? 6.52 -26.047 -27.922 1 91.56 116 TYR B C 1
ATOM 4671 O O . TYR B 1 116 ? 5.434 -26.547 -28.219 1 91.56 116 TYR B O 1
ATOM 4679 N N . ALA B 1 117 ? 7.496 -25.875 -28.734 1 92.69 117 ALA B N 1
ATOM 4680 C CA . ALA B 1 117 ? 7.344 -26.344 -30.109 1 92.69 117 ALA B CA 1
ATOM 4681 C C . ALA B 1 117 ? 7.129 -27.859 -30.156 1 92.69 117 ALA B C 1
ATOM 4683 O O . ALA B 1 117 ? 6.344 -28.359 -30.969 1 92.69 117 ALA B O 1
ATOM 4684 N N . GLY B 1 118 ? 7.867 -28.562 -29.312 1 89.06 118 GLY B N 1
ATOM 4685 C CA . GLY B 1 118 ? 7.676 -30 -29.203 1 89.06 118 GLY B CA 1
ATOM 4686 C C . GLY B 1 118 ? 6.27 -30.375 -28.781 1 89.06 118 GLY B C 1
ATOM 4687 O O . GLY B 1 118 ? 5.711 -31.359 -29.281 1 89.06 118 GLY B O 1
ATOM 4688 N N . TYR B 1 119 ? 5.707 -29.641 -27.875 1 90 119 TYR B N 1
ATOM 4689 C CA . TYR B 1 119 ? 4.336 -29.891 -27.438 1 90 119 TYR B CA 1
ATOM 4690 C C . TYR B 1 119 ? 3.355 -29.703 -28.578 1 90 119 TYR B C 1
ATOM 4692 O O . TYR B 1 119 ? 2.398 -30.469 -28.719 1 90 119 TYR B O 1
ATOM 4700 N N . VAL B 1 120 ? 3.539 -28.641 -29.344 1 93.44 120 VAL B N 1
ATOM 4701 C CA . VAL B 1 120 ? 2.688 -28.391 -30.5 1 93.44 120 VAL B CA 1
ATOM 4702 C C . VAL B 1 120 ? 2.721 -29.594 -31.438 1 93.44 120 VAL B C 1
ATOM 4704 O O . VAL B 1 120 ? 1.677 -30.047 -31.922 1 93.44 120 VAL B O 1
ATOM 4707 N N . GLU B 1 121 ? 3.865 -30.047 -31.672 1 91.94 121 GLU B N 1
ATOM 4708 C CA . GLU B 1 121 ? 4.035 -31.188 -32.562 1 91.94 121 GLU B CA 1
ATOM 4709 C C . GLU B 1 121 ? 3.297 -32.406 -32.031 1 91.94 121 GLU B C 1
ATOM 4711 O O . GLU B 1 121 ? 2.605 -33.094 -32.781 1 91.94 121 GLU B O 1
ATOM 4716 N N . GLU B 1 122 ? 3.48 -32.656 -30.766 1 90.38 122 GLU B N 1
ATOM 4717 C CA . GLU B 1 122 ? 2.84 -33.812 -30.141 1 90.38 122 GLU B CA 1
ATOM 4718 C C . GLU B 1 122 ? 1.32 -33.688 -30.188 1 90.38 122 GLU B C 1
ATOM 4720 O O . GLU B 1 122 ? 0.618 -34.656 -30.453 1 90.38 122 GLU B O 1
ATOM 4725 N N . LEU B 1 123 ? 0.836 -32.531 -29.938 1 93.56 123 LEU B N 1
ATOM 4726 C CA . LEU B 1 123 ? -0.603 -32.312 -29.906 1 93.56 123 LEU B CA 1
ATOM 4727 C C . LEU B 1 123 ? -1.214 -32.438 -31.297 1 93.56 123 LEU B C 1
ATOM 4729 O O . LEU B 1 123 ? -2.314 -32.969 -31.453 1 93.56 123 LEU B O 1
ATOM 4733 N N . GLN B 1 124 ? -0.503 -31.953 -32.219 1 92.19 124 GLN B N 1
ATOM 4734 C CA . GLN B 1 124 ? -1 -32 -33.594 1 92.19 124 GLN B CA 1
ATOM 4735 C C . GLN B 1 124 ? -0.959 -33.438 -34.125 1 92.19 124 GLN B C 1
ATOM 4737 O O . GLN B 1 124 ? -1.782 -33.844 -34.969 1 92.19 124 GLN B O 1
ATOM 4742 N N . ALA B 1 125 ? 0.04 -34.188 -33.688 1 92.44 125 ALA B N 1
ATOM 4743 C CA . ALA B 1 125 ? 0.185 -35.594 -34.125 1 92.44 125 ALA B CA 1
ATOM 4744 C C . ALA B 1 125 ? -0.903 -36.469 -33.531 1 92.44 125 ALA B C 1
ATOM 4746 O O . ALA B 1 125 ? -1.214 -37.531 -34.062 1 92.44 125 ALA B O 1
ATOM 4747 N N . PHE B 1 126 ? -1.465 -36.031 -32.438 1 94.25 126 PHE B N 1
ATOM 4748 C CA . PHE B 1 126 ? -2.518 -36.812 -31.781 1 94.25 126 PHE B CA 1
ATOM 4749 C C . PHE B 1 126 ? -3.842 -36.656 -32.531 1 94.25 126 PHE B C 1
ATOM 4751 O O . PHE B 1 126 ? -4.238 -35.531 -32.844 1 94.25 126 PHE B O 1
ATOM 4758 N N . PRO B 1 127 ? -4.496 -37.75 -32.812 1 94.81 127 PRO B N 1
ATOM 4759 C CA . PRO B 1 127 ? -5.793 -37.625 -33.469 1 94.81 127 PRO B CA 1
ATOM 4760 C C . PRO B 1 127 ? -6.855 -37 -32.594 1 94.81 127 PRO B C 1
ATOM 4762 O O . PRO B 1 127 ? -6.805 -37.125 -31.359 1 94.81 127 PRO B O 1
ATOM 4765 N N . LYS B 1 128 ? -7.828 -36.281 -33.219 1 96.12 128 LYS B N 1
ATOM 4766 C CA . LYS B 1 128 ? -8.945 -35.719 -32.5 1 96.12 128 LYS B CA 1
ATOM 4767 C C . LYS B 1 128 ? -9.711 -36.812 -31.734 1 96.12 128 LYS B C 1
ATOM 4769 O O . LYS B 1 128 ? -10.125 -37.812 -32.312 1 96.12 128 LYS B O 1
ATOM 4774 N N . PRO B 1 129 ? -9.781 -36.562 -30.406 1 96.12 129 PRO B N 1
ATOM 4775 C CA . PRO B 1 129 ? -10.508 -37.594 -29.641 1 96.12 129 PRO B CA 1
ATOM 4776 C C . PRO B 1 129 ? -11.969 -37.719 -30.078 1 96.12 129 PRO B C 1
ATOM 4778 O O . PRO B 1 129 ? -12.703 -36.719 -30.125 1 96.12 129 PRO B O 1
ATOM 4781 N N . MET B 1 130 ? -12.391 -38.875 -30.375 1 95.5 130 MET B N 1
ATOM 4782 C CA . MET B 1 130 ? -13.734 -39.094 -30.891 1 95.5 130 MET B CA 1
ATOM 4783 C C . MET B 1 130 ? -14.555 -39.969 -29.938 1 95.5 130 MET B C 1
ATOM 4785 O O . MET B 1 130 ? -15.781 -40.031 -30.047 1 95.5 130 MET B O 1
ATOM 4789 N N . ASP B 1 131 ? -13.875 -40.625 -29.031 1 93.19 131 ASP B N 1
ATOM 4790 C CA . ASP B 1 131 ? -14.57 -41.469 -28.047 1 93.19 131 ASP B CA 1
ATOM 4791 C C . ASP B 1 131 ? -13.875 -41.406 -26.688 1 93.19 131 ASP B C 1
ATOM 4793 O O . ASP B 1 131 ? -12.906 -40.656 -26.516 1 93.19 131 ASP B O 1
ATOM 4797 N N . SER B 1 132 ? -14.445 -42.125 -25.766 1 90.06 132 SER B N 1
ATOM 4798 C CA . SER B 1 132 ? -13.969 -42.062 -24.391 1 9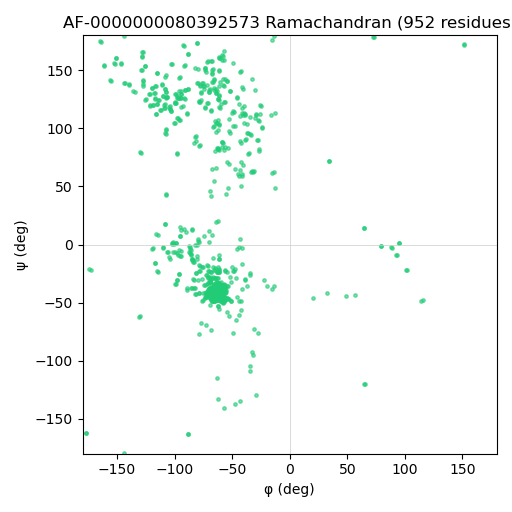0.06 132 SER B CA 1
ATOM 4799 C C . SER B 1 132 ? -12.555 -42.625 -24.266 1 90.06 132 SER B C 1
ATOM 4801 O O . SER B 1 132 ? -11.766 -42.125 -23.438 1 90.06 132 SER B O 1
ATOM 4803 N N . GLU B 1 133 ? -12.289 -43.594 -25.047 1 90.25 133 GLU B N 1
ATOM 4804 C CA . GLU B 1 133 ? -10.953 -44.156 -25 1 90.25 133 GLU B CA 1
ATOM 4805 C C . GLU B 1 133 ? -9.906 -43.188 -25.531 1 90.25 133 GLU B C 1
ATOM 4807 O O . GLU B 1 133 ? -8.844 -43 -24.906 1 90.25 133 GLU B O 1
ATOM 4812 N N . GLN B 1 134 ? -10.242 -42.625 -26.641 1 92.75 134 GLN B N 1
ATOM 4813 C CA . GLN B 1 134 ? -9.336 -41.625 -27.203 1 92.75 134 GLN B CA 1
ATOM 4814 C C . GLN B 1 134 ? -9.219 -40.406 -26.297 1 92.75 134 GLN B C 1
ATOM 4816 O O . GLN B 1 134 ? -8.164 -39.781 -26.234 1 92.75 134 GLN B O 1
ATOM 4821 N N . GLU B 1 135 ? -10.344 -40.062 -25.703 1 91.94 135 GLU B N 1
ATOM 4822 C CA . GLU B 1 135 ? -10.312 -38.969 -24.719 1 91.94 135 GLU B CA 1
ATOM 4823 C C . GLU B 1 135 ? -9.344 -39.281 -23.578 1 91.94 135 GLU B C 1
ATOM 4825 O O . GLU B 1 135 ? -8.594 -38.406 -23.156 1 91.94 135 GLU B O 1
ATOM 4830 N N . TYR B 1 136 ? -9.414 -40.469 -23.109 1 87.44 136 TYR B N 1
ATOM 4831 C CA . TYR B 1 136 ? -8.516 -40.906 -22.031 1 87.44 136 TYR B CA 1
ATOM 4832 C C . TYR B 1 136 ? -7.062 -40.812 -22.484 1 87.44 136 TYR B C 1
ATOM 4834 O O . TYR B 1 136 ? -6.195 -40.344 -21.75 1 87.44 136 TYR B O 1
ATOM 4842 N N . ASP B 1 137 ? -6.797 -41.312 -23.734 1 88.88 137 ASP B N 1
ATOM 4843 C CA . ASP B 1 137 ? -5.441 -41.25 -24.266 1 88.88 137 ASP B CA 1
ATOM 4844 C C . ASP B 1 137 ? -4.957 -39.812 -24.406 1 88.88 137 ASP B C 1
ATOM 4846 O O . ASP B 1 137 ? -3.791 -39.5 -24.141 1 88.88 137 ASP B O 1
ATOM 4850 N N . PHE B 1 138 ? -5.84 -38.969 -24.828 1 92.31 138 PHE B N 1
ATOM 4851 C CA . PHE B 1 138 ? -5.492 -37.562 -24.969 1 92.31 138 PHE B CA 1
ATOM 4852 C C . PHE B 1 138 ? -5.188 -36.969 -23.609 1 92.31 138 PHE B C 1
ATOM 4854 O O . PHE B 1 138 ? -4.273 -36.156 -23.469 1 92.31 138 PHE B O 1
ATOM 4861 N N . THR B 1 139 ? -5.98 -37.344 -22.641 1 88.12 139 THR B N 1
ATOM 4862 C CA . THR B 1 139 ? -5.758 -36.875 -21.281 1 88.12 139 THR B CA 1
ATOM 4863 C C . THR B 1 139 ? -4.383 -37.281 -20.766 1 88.12 139 THR B C 1
ATOM 4865 O O . THR B 1 139 ? -3.707 -36.531 -20.078 1 88.12 139 THR B O 1
ATOM 4868 N N . CYS B 1 140 ? -3.949 -38.438 -21.125 1 84.25 140 CYS B N 1
ATOM 4869 C CA . CYS B 1 140 ? -2.627 -38.938 -20.75 1 84.25 140 CYS B CA 1
ATOM 4870 C C . CYS B 1 140 ? -1.53 -38.094 -21.406 1 84.25 140 CYS B C 1
ATOM 4872 O O . CYS B 1 140 ? -0.513 -37.812 -20.781 1 84.25 140 CYS B O 1
ATOM 4874 N N . LEU B 1 141 ? -1.772 -37.75 -22.625 1 87.25 141 LEU B N 1
ATOM 4875 C CA . LEU B 1 141 ? -0.823 -36.875 -23.312 1 87.25 141 LEU B CA 1
ATOM 4876 C C . LEU B 1 141 ? -0.715 -35.531 -22.609 1 87.25 141 LEU B C 1
ATOM 4878 O O . LEU B 1 141 ? 0.389 -35.031 -22.391 1 87.25 141 LEU B O 1
ATOM 4882 N N . LEU B 1 142 ? -1.861 -35 -22.25 1 88.31 142 LEU B N 1
ATOM 4883 C CA . LEU B 1 142 ? -1.891 -33.719 -21.562 1 88.31 142 LEU B CA 1
ATOM 4884 C C . LEU B 1 142 ? -1.147 -33.812 -20.234 1 88.31 142 LEU B C 1
ATOM 4886 O O . LEU B 1 142 ? -0.439 -32.875 -19.859 1 88.31 142 LEU B O 1
ATOM 4890 N N . ALA B 1 143 ? -1.302 -34.781 -19.547 1 82.25 143 ALA B N 1
ATOM 4891 C CA . ALA B 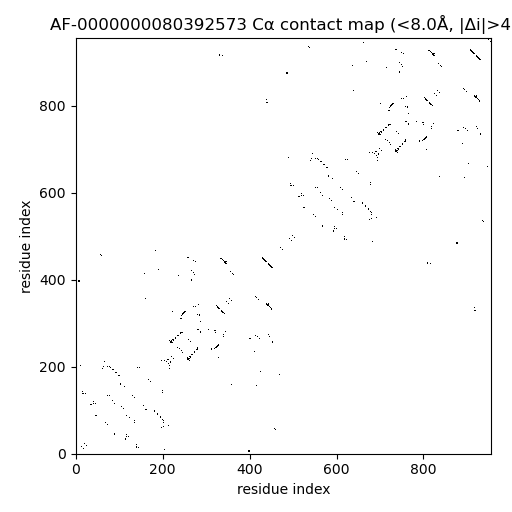1 143 ? -0.629 -35 -18.266 1 82.25 143 ALA B CA 1
ATOM 4892 C C . ALA B 1 143 ? 0.887 -35.031 -18.438 1 82.25 143 ALA B C 1
ATOM 4894 O O . ALA B 1 143 ? 1.625 -34.5 -17.609 1 82.25 143 ALA B O 1
ATOM 4895 N N . SER B 1 144 ? 1.321 -35.594 -19.484 1 77.25 144 SER B N 1
ATOM 4896 C CA . SER B 1 144 ? 2.752 -35.656 -19.766 1 77.25 144 SER B CA 1
ATOM 4897 C C . SER B 1 144 ? 3.316 -34.281 -20.062 1 77.25 144 SER B C 1
ATOM 4899 O O . SER B 1 144 ? 4.426 -33.938 -19.641 1 77.25 144 SER B O 1
ATOM 4901 N N . ILE B 1 145 ? 2.568 -33.531 -20.797 1 77.94 145 ILE B N 1
ATOM 4902 C CA . ILE B 1 145 ? 2.971 -32.188 -21.141 1 77.94 145 ILE B CA 1
ATOM 4903 C C . ILE B 1 145 ? 3.045 -31.328 -19.875 1 77.94 145 ILE B C 1
ATOM 4905 O O . ILE B 1 145 ? 3.969 -30.531 -19.719 1 77.94 145 ILE B O 1
ATOM 4909 N N . LEU B 1 146 ? 2.148 -31.5 -18.984 1 77.19 146 LEU B N 1
ATOM 4910 C CA . LEU B 1 146 ? 2.086 -30.719 -17.75 1 77.19 146 LEU B CA 1
ATOM 4911 C C . LEU B 1 146 ? 3.287 -31.016 -16.859 1 77.19 146 LEU B C 1
ATOM 4913 O O . LEU B 1 146 ? 3.826 -30.125 -16.219 1 77.19 146 LEU B O 1
ATOM 4917 N N . CYS B 1 147 ? 3.727 -32.125 -16.703 1 61.16 147 CYS B N 1
ATOM 4918 C CA . CYS B 1 147 ? 4.836 -32.562 -15.852 1 61.16 147 CYS B CA 1
ATOM 4919 C C . CYS B 1 147 ? 6.152 -31.969 -16.344 1 61.16 147 CYS B C 1
ATOM 4921 O O . CYS B 1 147 ? 7.008 -31.578 -15.555 1 61.16 147 CYS B O 1
ATOM 4923 N N . ASP B 1 148 ? 6.273 -31.828 -17.578 1 55.56 148 ASP B N 1
ATOM 4924 C CA . ASP B 1 148 ? 7.477 -31.266 -18.172 1 55.56 148 ASP B CA 1
ATOM 4925 C C . ASP B 1 148 ? 7.562 -29.766 -17.906 1 55.56 148 ASP B C 1
ATOM 4927 O O . ASP B 1 148 ? 8.656 -29.203 -17.812 1 55.56 148 ASP B O 1
ATOM 4931 N N . HIS B 1 149 ? 6.535 -29.234 -17.578 1 56.94 149 HIS B N 1
ATOM 4932 C CA . HIS B 1 149 ? 6.383 -27.781 -17.5 1 56.94 149 HIS B CA 1
ATOM 4933 C C . HIS B 1 149 ? 6.934 -27.25 -16.172 1 56.94 149 HIS B C 1
ATOM 4935 O O . HIS B 1 149 ? 7.18 -26.047 -16.047 1 56.94 149 HIS B O 1
ATOM 4941 N N . THR B 1 150 ? 7.387 -28.031 -15.406 1 56.06 150 THR B N 1
ATOM 4942 C CA . THR B 1 150 ? 7.824 -27.531 -14.102 1 56.06 150 THR B CA 1
ATOM 4943 C C . THR B 1 150 ? 9.203 -26.891 -14.203 1 56.06 150 THR B C 1
ATOM 4945 O O . THR B 1 150 ? 9.57 -26.062 -13.367 1 56.06 150 THR B O 1
ATOM 4948 N N . SER B 1 151 ? 9.797 -27.094 -15.344 1 65.5 151 SER B N 1
ATOM 4949 C CA . SER B 1 151 ? 11.156 -26.594 -15.539 1 65.5 151 SER B CA 1
ATOM 4950 C C . SER B 1 151 ? 11.164 -25.266 -16.281 1 65.5 151 SER B C 1
ATOM 4952 O O . SER B 1 151 ? 12.188 -24.578 -16.328 1 65.5 151 SER B O 1
ATOM 4954 N N . ILE B 1 152 ? 10.008 -24.906 -16.719 1 79.94 152 ILE B N 1
ATOM 4955 C CA . ILE B 1 152 ? 9.938 -23.781 -17.641 1 79.94 152 ILE B CA 1
ATOM 4956 C C . ILE B 1 152 ? 10.328 -22.5 -16.922 1 79.94 152 ILE B C 1
ATOM 4958 O O . ILE B 1 152 ? 11.203 -21.766 -17.391 1 79.94 152 ILE B O 1
ATOM 4962 N N . PRO B 1 153 ? 9.742 -22.25 -15.711 1 79.25 153 PRO B N 1
ATOM 4963 C CA . PRO B 1 153 ? 10.148 -21.016 -15.031 1 79.25 153 PRO B CA 1
ATOM 4964 C C . PRO B 1 153 ? 11.641 -21 -14.703 1 79.25 153 PRO B C 1
ATOM 4966 O O . PRO B 1 153 ? 12.281 -19.938 -14.797 1 79.25 153 PRO B O 1
ATOM 4969 N N . ARG B 1 154 ? 12.109 -22.094 -14.438 1 76.75 154 ARG B N 1
ATOM 4970 C CA . ARG B 1 154 ? 13.531 -22.188 -14.125 1 76.75 154 ARG B CA 1
ATOM 4971 C C . ARG B 1 154 ? 14.383 -21.906 -15.359 1 76.75 154 ARG B C 1
ATOM 4973 O O . ARG B 1 154 ? 15.391 -21.203 -15.273 1 76.75 154 ARG B O 1
ATOM 4980 N N . ALA B 1 155 ? 14.039 -22.531 -16.453 1 82.56 155 ALA B N 1
ATOM 4981 C CA . ALA B 1 155 ? 14.781 -22.328 -17.688 1 82.56 155 ALA B CA 1
ATOM 4982 C C . ALA B 1 155 ? 14.758 -20.859 -18.109 1 82.56 155 ALA B C 1
ATOM 4984 O O . ALA B 1 155 ? 15.781 -20.312 -18.516 1 82.56 155 ALA B O 1
ATOM 4985 N N . LEU B 1 156 ? 13.648 -20.281 -17.984 1 86.56 156 LEU B N 1
ATOM 4986 C CA . LEU B 1 156 ? 13.547 -18.859 -18.312 1 86.56 156 LEU B CA 1
ATOM 4987 C C . LEU B 1 156 ? 14.406 -18.016 -17.375 1 86.56 156 LEU B C 1
ATOM 4989 O O . LEU B 1 156 ? 15.086 -17.094 -17.828 1 86.56 156 LEU B O 1
ATOM 4993 N N . ALA B 1 157 ? 14.352 -18.375 -16.094 1 82.25 157 ALA B N 1
ATOM 4994 C CA . ALA B 1 157 ? 15.156 -17.656 -15.117 1 82.25 157 ALA B CA 1
ATOM 4995 C C . ALA B 1 157 ? 16.641 -17.75 -15.453 1 82.25 157 ALA B C 1
ATOM 4997 O O . ALA B 1 157 ? 17.375 -16.766 -15.352 1 82.25 157 ALA B O 1
ATOM 4998 N N . HIS B 1 158 ? 17.016 -18.922 -15.891 1 80.56 158 HIS B N 1
ATOM 4999 C CA . HIS B 1 158 ? 18.422 -19.125 -16.266 1 80.56 158 HIS B CA 1
ATOM 5000 C C . HIS B 1 158 ? 18.781 -18.266 -17.484 1 80.56 158 HIS B C 1
ATOM 5002 O O . HIS B 1 158 ? 19.875 -17.703 -17.531 1 80.56 158 HIS B O 1
ATOM 5008 N N . GLY B 1 159 ? 17.938 -18.25 -18.406 1 84 159 GLY B N 1
ATOM 5009 C CA . GLY B 1 159 ? 18.172 -17.406 -19.562 1 84 159 GLY B CA 1
ATOM 5010 C C . GLY B 1 159 ? 18.312 -15.93 -19.219 1 84 159 GLY B C 1
ATOM 5011 O O . GLY B 1 159 ? 19.203 -15.242 -19.734 1 84 159 GLY B O 1
ATOM 5012 N N . ILE B 1 160 ? 17.516 -15.484 -18.297 1 83.94 160 ILE B N 1
ATOM 5013 C CA . ILE B 1 160 ? 17.531 -14.094 -17.875 1 83.94 160 ILE B CA 1
ATOM 5014 C C . ILE B 1 160 ? 18.812 -13.797 -17.094 1 83.94 160 ILE B C 1
ATOM 5016 O O . ILE B 1 160 ? 19.438 -12.75 -17.281 1 83.94 160 ILE B O 1
ATOM 5020 N N . GLN B 1 161 ? 19.141 -14.703 -16.234 1 78.88 161 GLN B N 1
ATOM 5021 C CA . GLN B 1 161 ? 20.359 -14.539 -15.453 1 78.88 161 GLN B CA 1
ATOM 5022 C C . GLN B 1 161 ? 21.594 -14.461 -16.359 1 78.88 161 GLN B C 1
ATOM 5024 O O . GLN B 1 161 ? 22.5 -13.656 -16.125 1 78.88 161 GLN B O 1
ATOM 5029 N N . GLU B 1 162 ? 21.609 -15.289 -17.328 1 81 162 GLU B N 1
ATOM 5030 C CA . GLU B 1 162 ? 22.719 -15.281 -18.281 1 81 162 GLU B CA 1
ATOM 5031 C C . GLU B 1 162 ? 22.766 -13.953 -19.047 1 81 162 GLU B C 1
ATOM 5033 O O . GLU B 1 162 ? 23.859 -13.438 -19.328 1 81 162 GLU B O 1
ATOM 5038 N N . TYR B 1 163 ? 21.672 -13.523 -19.359 1 82.94 163 TYR B N 1
ATOM 5039 C CA . TYR B 1 163 ? 21.562 -12.266 -20.078 1 82.94 163 TYR B CA 1
ATOM 5040 C C . TYR B 1 163 ? 22.078 -11.109 -19.234 1 82.94 163 TYR B C 1
ATOM 5042 O O . TYR B 1 163 ? 22.75 -10.203 -19.734 1 82.94 163 TYR B O 1
ATOM 5050 N N . ARG B 1 164 ? 21.859 -11.125 -17.938 1 78.75 164 ARG B N 1
ATOM 5051 C CA . ARG B 1 164 ? 22.219 -10.055 -17.016 1 78.75 164 ARG B CA 1
ATOM 5052 C C . ARG B 1 164 ? 23.672 -10.172 -16.578 1 78.75 164 ARG B C 1
ATOM 5054 O O . ARG B 1 164 ? 24.266 -9.195 -16.109 1 78.75 164 ARG B O 1
ATOM 5061 N N . ALA B 1 165 ? 24.125 -11.375 -16.562 1 73.56 165 ALA B N 1
ATOM 5062 C CA . ALA B 1 165 ? 25.469 -11.602 -16.062 1 73.56 165 ALA B CA 1
ATOM 5063 C C . ALA B 1 165 ? 26.469 -10.641 -16.719 1 73.56 165 ALA B C 1
ATOM 5065 O O . ALA B 1 165 ? 27.438 -10.234 -16.094 1 73.56 165 ALA B O 1
ATOM 5066 N N . ASP B 1 166 ? 26.031 -10.203 -17.844 1 66.38 166 ASP B N 1
ATOM 5067 C CA . ASP B 1 166 ? 26.953 -9.359 -18.594 1 66.38 166 ASP B CA 1
ATOM 5068 C C . ASP B 1 166 ? 26.688 -7.879 -18.328 1 66.38 166 ASP B C 1
ATOM 5070 O O . ASP B 1 166 ? 27.391 -7.012 -18.859 1 66.38 166 ASP B O 1
ATOM 5074 N N . MET B 1 167 ? 25.797 -7.617 -17.359 1 70.81 167 MET B N 1
ATOM 5075 C CA . MET B 1 167 ? 25.375 -6.227 -17.219 1 70.81 167 MET B CA 1
ATOM 5076 C C . MET B 1 167 ? 25.547 -5.75 -15.773 1 70.81 167 MET B C 1
ATOM 5078 O O . MET B 1 167 ? 25.344 -6.512 -14.836 1 70.81 167 MET B O 1
ATOM 5082 N N . SER B 1 168 ? 26.078 -4.535 -15.633 1 66.94 168 SER B N 1
ATOM 5083 C CA . SER B 1 168 ? 26.109 -3.914 -14.312 1 66.94 168 SER B CA 1
ATOM 5084 C C . SER B 1 168 ? 24.688 -3.572 -13.836 1 66.94 168 SER B C 1
ATOM 5086 O O . SER B 1 168 ? 23.75 -3.562 -14.633 1 66.94 168 SER B O 1
ATOM 5088 N N . TYR B 1 169 ? 24.578 -3.443 -12.516 1 63.94 169 TYR B N 1
ATOM 5089 C CA . TYR B 1 169 ? 23.297 -3.057 -11.93 1 63.94 169 TYR B CA 1
ATOM 5090 C C . TYR B 1 169 ? 22.781 -1.78 -12.578 1 63.94 169 TYR B C 1
ATOM 5092 O O . TYR B 1 169 ? 21.594 -1.682 -12.891 1 63.94 169 TYR B O 1
ATOM 5100 N N . GLU B 1 170 ? 23.578 -0.857 -12.711 1 67 170 GLU B N 1
ATOM 5101 C CA . GLU B 1 170 ? 23.203 0.418 -13.312 1 67 170 GLU B CA 1
ATOM 5102 C C . GLU B 1 170 ? 22.75 0.228 -14.758 1 67 170 GLU B C 1
ATOM 5104 O O . GLU B 1 170 ? 21.797 0.865 -15.195 1 67 170 GLU B O 1
ATOM 5109 N N . ASP B 1 171 ? 23.469 -0.711 -15.391 1 70.94 171 ASP B N 1
ATOM 5110 C CA . ASP B 1 171 ? 23.125 -0.998 -16.781 1 70.94 171 ASP B CA 1
ATOM 5111 C C . ASP B 1 171 ? 21.734 -1.617 -16.875 1 70.94 171 ASP B C 1
ATOM 5113 O O . ASP B 1 171 ? 20.984 -1.328 -17.812 1 70.94 171 ASP B O 1
ATOM 5117 N N . LEU B 1 172 ? 21.5 -2.396 -15.906 1 70.56 172 LEU B N 1
ATOM 5118 C CA . LEU B 1 172 ? 20.219 -3.084 -15.898 1 70.56 172 LEU B CA 1
ATOM 5119 C C . LEU B 1 172 ? 19.062 -2.092 -15.711 1 70.56 172 LEU B C 1
ATOM 5121 O O . LEU B 1 172 ? 18.016 -2.217 -16.359 1 70.56 172 LEU B O 1
ATOM 5125 N N . LEU B 1 173 ? 19.297 -1.159 -14.867 1 69.56 173 LEU B N 1
ATOM 5126 C CA . LEU B 1 173 ? 18.281 -0.167 -14.57 1 69.56 173 LEU B CA 1
ATOM 5127 C C . LEU B 1 173 ? 18.047 0.75 -15.766 1 69.56 173 LEU B C 1
ATOM 5129 O O . LEU B 1 173 ? 16.922 1.248 -15.961 1 69.56 173 LEU B O 1
ATOM 5133 N N . LEU B 1 174 ? 19.047 0.896 -16.5 1 73.25 174 LEU B N 1
ATOM 5134 C CA . LEU B 1 174 ? 18.969 1.839 -17.609 1 73.25 174 LEU B CA 1
ATOM 5135 C C . LEU B 1 174 ? 18.734 1.109 -18.938 1 73.25 174 LEU B C 1
ATOM 5137 O O . LEU B 1 174 ? 18.703 1.732 -20 1 73.25 174 LEU B O 1
ATOM 5141 N N . ASP B 1 175 ? 18.609 -0.211 -18.828 1 75.75 175 ASP B N 1
ATOM 5142 C CA . ASP B 1 175 ? 18.391 -0.986 -20.047 1 75.75 175 ASP B CA 1
ATOM 5143 C C . ASP B 1 175 ? 17.094 -0.574 -20.734 1 75.75 175 ASP B C 1
ATOM 5145 O O . ASP B 1 175 ? 16.016 -0.671 -20.141 1 75.75 175 ASP B O 1
ATOM 5149 N N . PRO B 1 176 ? 17.141 -0.084 -21.906 1 79.56 176 PRO B N 1
ATOM 5150 C CA . PRO B 1 176 ? 15.938 0.36 -22.625 1 79.56 176 PRO B CA 1
ATOM 5151 C C . PRO B 1 176 ? 14.961 -0.781 -22.906 1 79.56 176 PRO B C 1
ATOM 5153 O O . PRO B 1 176 ? 13.773 -0.542 -23.125 1 79.56 176 PRO B O 1
ATOM 5156 N N . ASP B 1 177 ? 15.586 -1.979 -22.922 1 85.06 177 ASP B N 1
ATOM 5157 C CA . ASP B 1 177 ? 14.75 -3.127 -23.25 1 85.06 177 ASP B CA 1
ATOM 5158 C C . ASP B 1 177 ? 14.062 -3.695 -22.016 1 85.06 177 ASP B C 1
ATOM 5160 O O . ASP B 1 177 ? 13.273 -4.637 -22.109 1 85.06 177 ASP B O 1
ATOM 5164 N N . ARG B 1 178 ? 14.32 -3.154 -20.953 1 83.75 178 ARG B N 1
ATOM 5165 C CA . ARG B 1 178 ? 13.82 -3.691 -19.688 1 83.75 178 ARG B CA 1
ATOM 5166 C C . ARG B 1 178 ? 12.297 -3.76 -19.688 1 83.75 178 ARG B C 1
ATOM 5168 O O . ARG B 1 178 ? 11.719 -4.777 -19.312 1 83.75 178 ARG B O 1
ATOM 5175 N N . GLU B 1 179 ? 11.711 -2.727 -20.109 1 83.94 179 GLU B N 1
ATOM 5176 C CA . GLU B 1 179 ? 10.25 -2.674 -20.109 1 83.94 179 GLU B CA 1
ATOM 5177 C C . GLU B 1 179 ? 9.664 -3.713 -21.062 1 83.94 179 GLU B C 1
ATOM 5179 O O . GLU B 1 179 ? 8.664 -4.359 -20.734 1 83.94 179 GLU B O 1
ATOM 5184 N N . SER B 1 180 ? 10.32 -3.812 -22.172 1 87.12 180 SER B N 1
ATOM 5185 C CA . SER B 1 180 ? 9.844 -4.781 -23.156 1 87.12 180 SER B CA 1
ATOM 5186 C C . SER B 1 180 ? 10 -6.207 -22.641 1 87.12 180 SER B C 1
ATOM 5188 O O . SER B 1 180 ? 9.117 -7.043 -22.844 1 87.12 180 SER B O 1
ATOM 5190 N N . ILE B 1 181 ? 11.07 -6.488 -22.047 1 88.94 181 ILE B N 1
ATOM 5191 C CA . ILE B 1 181 ? 11.328 -7.812 -21.484 1 88.94 181 ILE B CA 1
ATOM 5192 C C . ILE B 1 181 ? 10.297 -8.125 -20.406 1 88.94 181 ILE B C 1
ATOM 5194 O O . ILE B 1 181 ? 9.719 -9.219 -20.391 1 88.94 181 ILE B O 1
ATOM 5198 N N . GLU B 1 182 ? 10.047 -7.133 -19.609 1 88.44 182 GLU B N 1
ATOM 5199 C CA . GLU B 1 182 ? 9.086 -7.316 -18.531 1 88.44 182 GLU B CA 1
ATOM 5200 C C . GLU B 1 182 ? 7.684 -7.582 -19.062 1 88.44 182 GLU B C 1
ATOM 5202 O O . GLU B 1 182 ? 6.969 -8.453 -18.562 1 88.44 182 GLU B O 1
ATOM 5207 N N . GLN B 1 183 ? 7.332 -6.871 -20.016 1 89.5 183 GLN B N 1
ATOM 5208 C CA . GLN B 1 183 ? 6.012 -7.035 -20.625 1 89.5 183 GLN B CA 1
ATOM 5209 C C . GLN B 1 183 ? 5.871 -8.406 -21.266 1 89.5 183 GLN B C 1
ATOM 5211 O O . GLN B 1 183 ? 4.832 -9.055 -21.141 1 89.5 183 GLN B O 1
ATOM 5216 N N . THR B 1 184 ? 6.887 -8.797 -21.938 1 92.25 184 THR B N 1
ATOM 5217 C CA . THR B 1 184 ? 6.863 -10.086 -22.625 1 92.25 184 THR B CA 1
ATOM 5218 C C . THR B 1 184 ? 6.77 -11.234 -21.625 1 92.25 184 THR B C 1
ATOM 5220 O O . THR B 1 184 ? 5.949 -12.133 -21.797 1 92.25 184 THR B O 1
ATOM 5223 N N . LEU B 1 185 ? 7.598 -11.148 -20.625 1 91.31 185 LEU B N 1
ATOM 5224 C CA . LEU B 1 185 ? 7.605 -12.227 -19.641 1 91.31 185 LEU B CA 1
ATOM 5225 C C . LEU B 1 185 ? 6.305 -12.242 -18.844 1 91.31 185 LEU B C 1
ATOM 5227 O O . LEU B 1 185 ? 5.789 -13.312 -18.516 1 91.31 185 LEU B O 1
ATOM 5231 N N . THR B 1 186 ? 5.781 -11.086 -18.547 1 90.75 186 THR B N 1
ATOM 5232 C CA . THR B 1 186 ? 4.492 -11.016 -17.875 1 90.75 186 THR B CA 1
ATOM 5233 C C . THR B 1 186 ? 3.4 -11.656 -18.719 1 90.75 186 THR B C 1
ATOM 5235 O O . THR B 1 186 ? 2.574 -12.422 -18.219 1 90.75 186 THR B O 1
ATOM 5238 N N . GLY B 1 187 ? 3.441 -11.273 -19.938 1 89.25 187 GLY B N 1
ATOM 5239 C CA . GLY B 1 187 ? 2.486 -11.875 -20.859 1 89.25 187 GLY B CA 1
ATOM 5240 C C . GLY B 1 187 ? 2.643 -13.383 -20.984 1 89.25 187 GLY B C 1
ATOM 5241 O O . GLY B 1 187 ? 1.653 -14.117 -20.953 1 89.25 187 GLY B O 1
ATOM 5242 N N . PHE B 1 188 ? 3.814 -13.828 -21.109 1 90.75 188 PHE B N 1
ATOM 5243 C CA . PHE B 1 188 ? 4.113 -15.25 -21.234 1 90.75 188 PHE B CA 1
ATOM 5244 C C . PHE B 1 188 ? 3.602 -16.016 -20.016 1 90.75 188 PHE B C 1
ATOM 5246 O O . PHE B 1 188 ? 2.914 -17.031 -20.172 1 90.75 188 PHE B O 1
ATOM 5253 N N . TYR B 1 189 ? 3.916 -15.539 -18.875 1 89.12 189 TYR B N 1
ATOM 5254 C CA . TYR B 1 189 ? 3.533 -16.25 -17.656 1 89.12 189 TYR B CA 1
ATOM 5255 C C . TYR B 1 189 ? 2.025 -16.188 -17.453 1 89.12 189 TYR B C 1
ATOM 5257 O O . TYR B 1 189 ? 1.428 -17.141 -16.938 1 89.12 189 TYR B O 1
ATOM 5265 N N . THR B 1 190 ? 1.399 -15.102 -17.734 1 88.31 190 THR B N 1
ATOM 5266 C CA . THR B 1 190 ? -0.053 -15.008 -17.641 1 88.31 190 THR B CA 1
ATOM 5267 C C . THR B 1 190 ? -0.718 -16.062 -18.531 1 88.31 190 THR B C 1
ATOM 5269 O O . THR B 1 190 ? -1.633 -16.766 -18.094 1 88.31 190 THR B O 1
ATOM 5272 N N . ALA B 1 191 ? -0.183 -16.125 -19.703 1 85.88 191 ALA B N 1
ATOM 5273 C CA . ALA B 1 191 ? -0.714 -17.109 -20.641 1 85.88 191 ALA B CA 1
ATOM 5274 C C . ALA B 1 191 ? -0.468 -18.531 -20.141 1 85.88 191 ALA B C 1
ATOM 5276 O O . ALA B 1 191 ? -1.311 -19.422 -20.312 1 85.88 191 ALA B O 1
ATOM 5277 N N . ARG B 1 192 ? 0.633 -18.688 -19.594 1 86.44 192 ARG B N 1
ATOM 5278 C CA . ARG B 1 192 ? 0.973 -20 -19.062 1 86.44 192 ARG B CA 1
ATOM 5279 C C . ARG B 1 192 ? 0.013 -20.406 -17.953 1 86.44 192 ARG B C 1
ATOM 5281 O O . ARG B 1 192 ? -0.372 -21.578 -17.844 1 86.44 192 ARG B O 1
ATOM 5288 N N . ILE B 1 193 ? -0.331 -19.516 -17.109 1 85 193 ILE B N 1
ATOM 5289 C CA . ILE B 1 193 ? -1.276 -19.812 -16.031 1 85 193 ILE B CA 1
ATOM 5290 C C . ILE B 1 193 ? -2.598 -20.297 -16.625 1 85 193 ILE B C 1
ATOM 5292 O O . ILE B 1 193 ? -3.162 -21.297 -16.188 1 85 193 ILE B O 1
ATOM 5296 N N . GLY B 1 194 ? -3.055 -19.609 -17.641 1 82.5 194 GLY B N 1
ATOM 5297 C CA . GLY B 1 194 ? -4.285 -20.016 -18.297 1 82.5 194 GLY B CA 1
ATOM 5298 C C . GLY B 1 194 ? -4.191 -21.391 -18.938 1 82.5 194 GLY B C 1
ATOM 5299 O O . GLY B 1 194 ? -5.117 -22.188 -18.828 1 82.5 194 GLY B O 1
ATOM 5300 N N . LEU B 1 195 ? -3.104 -21.578 -19.609 1 83.94 195 LEU B N 1
ATOM 5301 C CA . LEU B 1 195 ? -2.877 -22.875 -20.266 1 83.94 195 LEU B CA 1
ATOM 5302 C C . LEU B 1 195 ? -2.846 -24 -19.25 1 83.94 195 LEU B C 1
ATOM 5304 O O . LEU B 1 195 ? -3.496 -25.031 -19.438 1 83.94 195 LEU B O 1
ATOM 5308 N N . ARG B 1 196 ? -2.158 -23.766 -18.219 1 84.62 196 ARG B N 1
ATOM 5309 C CA . ARG B 1 196 ? -2.049 -24.781 -17.172 1 84.62 196 ARG B CA 1
ATOM 5310 C C . ARG B 1 196 ? -3.395 -25.016 -16.5 1 84.62 196 ARG B C 1
ATOM 5312 O O . ARG B 1 196 ? -3.723 -26.141 -16.125 1 84.62 196 ARG B O 1
ATOM 5319 N N . PHE B 1 197 ? -4.059 -24.016 -16.328 1 82.69 197 PHE B N 1
ATOM 5320 C CA . PHE B 1 197 ? -5.375 -24.109 -15.703 1 82.69 197 PHE B CA 1
ATOM 5321 C C . PHE B 1 197 ? -6.289 -25.031 -16.5 1 82.69 197 PHE B C 1
ATOM 5323 O O . PHE B 1 197 ? -6.918 -25.922 -15.945 1 82.69 197 PHE B O 1
ATOM 5330 N N . LEU B 1 198 ? -6.34 -24.875 -17.812 1 81.75 198 LEU B N 1
ATOM 5331 C CA . LEU B 1 198 ? -7.195 -25.656 -18.688 1 81.75 198 LEU B CA 1
ATOM 5332 C C . LEU B 1 198 ? -6.789 -27.125 -18.656 1 81.75 198 LEU B C 1
ATOM 5334 O O . LEU B 1 198 ? -7.641 -28.016 -18.516 1 81.75 198 LEU B O 1
ATOM 5338 N N . VAL B 1 199 ? -5.547 -27.297 -18.781 1 84.75 199 VAL B N 1
ATOM 5339 C CA . VAL B 1 199 ? -5.02 -28.656 -18.859 1 84.75 199 VAL B CA 1
ATOM 5340 C C . VAL B 1 199 ? -5.23 -29.375 -17.531 1 84.75 199 VAL B C 1
ATOM 5342 O O . VAL B 1 199 ? -5.734 -30.5 -17.5 1 84.75 199 VAL B O 1
ATOM 5345 N N . GLU B 1 200 ? -4.863 -28.703 -16.484 1 82.88 200 GLU B N 1
ATOM 5346 C CA . GLU B 1 200 ? -5.016 -29.297 -15.164 1 82.88 200 GLU B CA 1
ATOM 5347 C C . GLU B 1 200 ? -6.484 -29.562 -14.836 1 82.88 200 GLU B C 1
ATOM 5349 O O . GLU B 1 200 ? -6.82 -30.594 -14.25 1 82.88 200 GLU B O 1
ATOM 5354 N N . HIS B 1 201 ? -7.219 -28.641 -15.18 1 79.38 201 HIS B N 1
ATOM 5355 C CA . HIS B 1 201 ? -8.656 -28.781 -14.945 1 79.38 201 HIS B CA 1
ATOM 5356 C C . HIS B 1 201 ? -9.203 -30.016 -15.648 1 79.38 201 HIS B C 1
ATOM 5358 O O . HIS B 1 201 ? -9.992 -30.766 -15.062 1 79.38 201 HIS B O 1
ATOM 5364 N N . HIS B 1 202 ? -8.891 -30.172 -16.859 1 83.19 202 HIS B N 1
ATOM 5365 C CA . HIS B 1 202 ? -9.352 -31.328 -17.625 1 83.19 202 HIS B CA 1
ATOM 5366 C C . HIS B 1 202 ? -8.828 -32.625 -17.047 1 83.19 202 HIS B C 1
ATOM 5368 O O . HIS B 1 202 ? -9.578 -33.594 -16.906 1 83.19 202 HIS B O 1
ATOM 5374 N N . ILE B 1 203 ? -7.605 -32.594 -16.672 1 82.44 203 ILE B N 1
ATOM 5375 C CA . ILE B 1 203 ? -6.969 -33.812 -16.156 1 82.44 203 ILE B CA 1
ATOM 5376 C C . ILE B 1 203 ? -7.641 -34.25 -14.852 1 82.44 203 ILE B C 1
ATOM 5378 O O . ILE B 1 203 ? -8.008 -35.406 -14.695 1 82.44 203 ILE B O 1
ATOM 5382 N N . VAL B 1 204 ? -7.918 -33.312 -13.984 1 80.06 204 VAL B N 1
ATOM 5383 C CA . VAL B 1 204 ? -8.406 -33.625 -12.641 1 80.06 204 VAL B CA 1
ATOM 5384 C C . VAL B 1 204 ? -9.906 -33.906 -12.695 1 80.06 204 VAL B C 1
ATOM 5386 O O . VAL B 1 204 ? -10.453 -34.562 -11.805 1 80.06 204 VAL B O 1
ATOM 5389 N N . SER B 1 205 ? -10.555 -33.375 -13.695 1 75.81 205 SER B N 1
ATOM 5390 C CA . SER B 1 205 ? -12 -33.562 -13.805 1 75.81 205 SER B CA 1
ATOM 5391 C C . SER B 1 205 ? -12.352 -35.031 -13.945 1 75.81 205 SER B C 1
ATOM 5393 O O . SER B 1 205 ? -13.508 -35.438 -13.75 1 75.81 205 SER B O 1
ATOM 5395 N N . ASN B 1 206 ? -11.312 -35.812 -14.203 1 71.25 206 ASN B N 1
ATOM 5396 C CA . ASN B 1 206 ? -11.531 -37.25 -14.273 1 71.25 206 ASN B CA 1
ATOM 5397 C C . ASN B 1 206 ? -11.812 -37.844 -12.898 1 71.25 206 ASN B C 1
ATOM 5399 O O . ASN B 1 206 ? -12.461 -38.875 -12.789 1 71.25 206 ASN B O 1
ATOM 5403 N N . ASP B 1 207 ? -11.273 -37.188 -11.898 1 69.94 207 ASP B N 1
ATOM 5404 C CA . ASP B 1 207 ? -11.453 -37.656 -10.531 1 69.94 207 ASP B CA 1
ATOM 5405 C C . ASP B 1 207 ? -12.414 -36.75 -9.758 1 69.94 207 ASP B C 1
ATOM 5407 O O . ASP B 1 207 ? -12.18 -35.562 -9.641 1 69.94 207 ASP B O 1
ATOM 5411 N N . ALA B 1 208 ? -13.625 -37.25 -9.703 1 64.31 208 ALA B N 1
ATOM 5412 C CA . ALA B 1 208 ? -14.625 -36.438 -9 1 64.31 208 ALA B CA 1
ATOM 5413 C C . ALA B 1 208 ? -14.273 -36.281 -7.527 1 64.31 208 ALA B C 1
ATOM 5415 O O . ALA B 1 208 ? -14.203 -37.281 -6.793 1 64.31 208 ALA B O 1
ATOM 5416 N N . ARG B 1 209 ? -13.695 -35.281 -7.141 1 73.38 209 ARG B N 1
ATOM 5417 C CA . ARG B 1 209 ? -13.445 -34.969 -5.734 1 73.38 209 ARG B CA 1
ATOM 5418 C C . ARG B 1 209 ? -14.531 -34.062 -5.172 1 73.38 209 ARG B C 1
ATOM 5420 O O . ARG B 1 209 ? -14.852 -33.031 -5.766 1 73.38 209 ARG B O 1
ATOM 5427 N N . GLU B 1 210 ? -14.969 -34.469 -4.074 1 78.38 210 GLU B N 1
ATOM 5428 C CA . GLU B 1 210 ? -16.047 -33.719 -3.455 1 78.38 210 GLU B CA 1
ATOM 5429 C C . GLU B 1 210 ? -15.57 -32.312 -3.09 1 78.38 210 GLU B C 1
ATOM 5431 O O . GLU B 1 210 ? -14.477 -32.125 -2.547 1 78.38 210 GLU B O 1
ATOM 5436 N N . GLY B 1 211 ? -16.328 -31.297 -3.475 1 77.94 211 GLY B N 1
ATOM 5437 C CA . GLY B 1 211 ? -16.031 -29.922 -3.137 1 77.94 211 GLY B CA 1
ATOM 5438 C C . GLY B 1 211 ? -15.117 -29.25 -4.141 1 77.94 211 GLY B C 1
ATOM 5439 O O . GLY B 1 211 ? -14.773 -28.078 -3.984 1 77.94 211 GLY B O 1
ATOM 5440 N N . TYR B 1 212 ? -14.727 -30.109 -5.129 1 78.81 212 TYR B N 1
ATOM 5441 C CA . TYR B 1 212 ? -13.828 -29.547 -6.133 1 78.81 212 TYR B CA 1
ATOM 5442 C C . TYR B 1 212 ? -14.477 -29.562 -7.512 1 78.81 212 TYR B C 1
ATOM 5444 O O . TYR B 1 212 ? -15.227 -30.469 -7.848 1 78.81 212 TYR B O 1
ATOM 5452 N N . SER B 1 213 ? -14.336 -28.516 -8.211 1 77.94 213 SER B N 1
ATOM 5453 C CA . SER B 1 213 ? -14.531 -28.469 -9.656 1 77.94 213 SER B CA 1
ATOM 5454 C C . SER B 1 213 ? -13.203 -28.312 -10.383 1 77.94 213 SER B C 1
ATOM 5456 O O . SER B 1 213 ? -12.688 -27.203 -10.539 1 77.94 213 SER B O 1
ATOM 5458 N N . GLY B 1 214 ? -12.688 -29.469 -10.797 1 79.19 214 GLY B N 1
ATOM 5459 C CA . GLY B 1 214 ? -11.32 -29.438 -11.281 1 79.19 214 GLY B CA 1
ATOM 5460 C C . GLY B 1 214 ? -10.32 -29.062 -10.211 1 79.19 214 GLY B C 1
ATOM 5461 O O . GLY B 1 214 ? -10.281 -29.672 -9.141 1 79.19 214 GLY B O 1
ATOM 5462 N N . ILE B 1 215 ? -9.656 -27.984 -10.492 1 81.69 215 ILE B N 1
ATOM 5463 C CA . ILE B 1 215 ? -8.633 -27.578 -9.539 1 81.69 215 ILE B CA 1
ATOM 5464 C C . ILE B 1 215 ? -9.18 -26.484 -8.625 1 81.69 215 ILE B C 1
ATOM 5466 O O . ILE B 1 215 ? -8.492 -26.016 -7.715 1 81.69 215 ILE B O 1
ATOM 5470 N N . ILE B 1 216 ? -10.406 -26.125 -8.805 1 81.81 216 ILE B N 1
ATOM 5471 C CA . ILE B 1 216 ? -11.047 -25.094 -7.996 1 81.81 216 ILE B CA 1
ATOM 5472 C C . ILE B 1 216 ? -11.734 -25.734 -6.793 1 81.81 216 ILE B C 1
ATOM 5474 O O . ILE B 1 216 ? -12.508 -26.688 -6.945 1 81.81 216 ILE B O 1
ATOM 5478 N N . ALA B 1 217 ? -11.414 -25.281 -5.668 1 83.62 217 ALA B N 1
ATOM 5479 C CA . ALA B 1 217 ? -12.102 -25.719 -4.457 1 83.62 217 ALA B CA 1
ATOM 5480 C C . ALA B 1 217 ? -13.242 -24.766 -4.102 1 83.62 217 ALA B C 1
ATOM 5482 O O . ALA B 1 217 ? -13.062 -23.547 -4.062 1 83.62 217 ALA B O 1
ATOM 5483 N N . SER B 1 218 ? -14.375 -25.312 -3.881 1 80.81 218 SER B N 1
ATOM 5484 C CA . SER B 1 218 ? -15.531 -24.516 -3.496 1 80.81 218 SER B CA 1
ATOM 5485 C C . SER B 1 218 ? -15.359 -23.922 -2.098 1 80.81 218 SER B C 1
ATOM 5487 O O . SER B 1 218 ? -15.883 -22.844 -1.799 1 80.81 218 SER B O 1
ATOM 5489 N N . HIS B 1 219 ? -14.617 -24.672 -1.321 1 85 219 HIS B N 1
ATOM 5490 C CA . HIS B 1 219 ? -14.383 -24.25 0.053 1 85 219 HIS B CA 1
ATOM 5491 C C . HIS B 1 219 ? -12.891 -24.281 0.386 1 85 219 HIS B C 1
ATOM 5493 O O . HIS B 1 219 ? -12.414 -25.203 1.055 1 85 219 HIS B O 1
ATOM 5499 N N . CYS B 1 220 ? -12.219 -23.297 -0.041 1 88.88 220 CYS B N 1
ATOM 5500 C CA . CYS B 1 220 ? -10.797 -23.141 0.231 1 88.88 220 CYS B CA 1
ATOM 5501 C C . CYS B 1 220 ? -10.562 -22.297 1.475 1 88.88 220 CYS B C 1
ATOM 5503 O O . CYS B 1 220 ? -10.984 -21.125 1.526 1 88.88 220 CYS B O 1
ATOM 5505 N N . SER B 1 221 ? -9.93 -22.844 2.482 1 91.88 221 SER B N 1
ATOM 5506 C CA . SER B 1 221 ? -9.617 -22.094 3.689 1 91.88 221 SER B CA 1
ATOM 5507 C C . SER B 1 221 ? -8.258 -21.406 3.574 1 91.88 221 SER B C 1
ATOM 5509 O O . SER B 1 221 ? -7.219 -22.078 3.609 1 91.88 221 SER B O 1
ATOM 5511 N N . PRO B 1 222 ? -8.281 -20.125 3.525 1 93.06 222 PRO B N 1
ATOM 5512 C CA . PRO B 1 222 ? -6.992 -19.438 3.412 1 93.06 222 PRO B CA 1
ATOM 5513 C C . PRO B 1 222 ? -6.09 -19.672 4.621 1 93.06 222 PRO B C 1
ATOM 5515 O O . PRO B 1 222 ? -4.867 -19.734 4.48 1 93.06 222 PRO B O 1
ATOM 5518 N N . ARG B 1 223 ? -6.66 -19.812 5.781 1 93.88 223 ARG B N 1
ATOM 5519 C CA . ARG B 1 223 ? -5.871 -20.031 6.988 1 93.88 223 ARG B CA 1
ATOM 5520 C C . ARG B 1 223 ? -5.152 -21.375 6.934 1 93.88 223 ARG B C 1
ATOM 5522 O O . ARG B 1 223 ? -3.979 -21.469 7.293 1 93.88 223 ARG B O 1
ATOM 5529 N N . GLN B 1 224 ? -5.867 -22.297 6.488 1 93.38 224 GLN B N 1
ATOM 5530 C CA . GLN B 1 224 ? -5.258 -23.625 6.391 1 93.38 224 GLN B CA 1
ATOM 5531 C C . GLN B 1 224 ? -4.133 -23.641 5.363 1 93.38 224 GLN B C 1
ATOM 5533 O O . GLN B 1 224 ? -3.066 -24.219 5.609 1 93.38 224 GLN B O 1
ATOM 5538 N N . VAL B 1 225 ? -4.43 -23.047 4.238 1 94.56 225 VAL B N 1
ATOM 5539 C CA . VAL B 1 225 ? -3.404 -22.969 3.203 1 94.56 225 VAL B CA 1
ATOM 5540 C C . VAL B 1 225 ? -2.197 -22.188 3.725 1 94.56 225 VAL B C 1
ATOM 5542 O O . VAL B 1 225 ? -1.052 -22.594 3.512 1 94.56 225 VAL B O 1
ATOM 5545 N N . ALA B 1 226 ? -2.439 -21.078 4.43 1 96.5 226 ALA B N 1
ATOM 5546 C CA . ALA B 1 226 ? -1.368 -20.266 4.988 1 96.5 226 ALA B CA 1
ATOM 5547 C C . ALA B 1 226 ? -0.556 -21.047 6.016 1 96.5 226 ALA B C 1
ATOM 5549 O O . ALA B 1 226 ? 0.67 -20.922 6.07 1 96.5 226 ALA B O 1
ATOM 5550 N N . THR B 1 227 ? -1.21 -21.828 6.828 1 95.62 227 THR B N 1
ATOM 5551 C CA . THR B 1 227 ? -0.535 -22.625 7.844 1 95.62 227 THR B CA 1
ATOM 5552 C C . THR B 1 227 ? 0.387 -23.656 7.199 1 95.62 227 THR B C 1
ATOM 5554 O O . THR B 1 227 ? 1.52 -23.844 7.645 1 95.62 227 THR B O 1
ATOM 5557 N N . ALA B 1 228 ? -0.115 -24.297 6.168 1 93.75 228 ALA B N 1
ATOM 5558 C CA . ALA B 1 228 ? 0.703 -25.266 5.438 1 93.75 228 ALA B CA 1
ATOM 5559 C C . ALA B 1 228 ? 1.904 -24.578 4.789 1 93.75 228 ALA B C 1
ATOM 5561 O O . ALA B 1 228 ? 3.027 -25.094 4.863 1 93.75 228 ALA B O 1
ATOM 5562 N N . ALA B 1 229 ? 1.638 -23.484 4.176 1 95.56 229 ALA B N 1
ATOM 5563 C CA . ALA B 1 229 ? 2.707 -22.719 3.537 1 95.56 229 ALA B CA 1
ATOM 5564 C C . ALA B 1 229 ? 3.746 -22.281 4.562 1 95.56 229 ALA B C 1
ATOM 5566 O O . ALA B 1 229 ? 4.949 -22.297 4.281 1 95.56 229 ALA B O 1
ATOM 5567 N N . ALA B 1 230 ? 3.279 -21.844 5.73 1 97.19 230 ALA B N 1
ATOM 5568 C CA . ALA B 1 230 ? 4.16 -21.391 6.809 1 97.19 230 ALA B CA 1
ATOM 5569 C C . ALA B 1 230 ? 5.098 -22.516 7.246 1 97.19 230 ALA B C 1
ATOM 5571 O O . ALA B 1 230 ? 6.309 -22.312 7.379 1 97.19 230 ALA B O 1
ATOM 5572 N N . ALA B 1 231 ? 4.543 -23.656 7.438 1 95.31 231 ALA B N 1
ATOM 5573 C CA . ALA B 1 231 ? 5.344 -24.812 7.852 1 95.31 231 ALA B CA 1
ATOM 5574 C C . ALA B 1 231 ? 6.414 -25.141 6.816 1 95.31 231 ALA B C 1
ATOM 5576 O O . ALA B 1 231 ? 7.57 -25.391 7.168 1 95.31 231 ALA B O 1
ATOM 5577 N N . ASP B 1 232 ? 6.051 -25.109 5.602 1 91.62 232 ASP B N 1
ATOM 5578 C CA . ASP B 1 232 ? 6.984 -25.406 4.523 1 91.62 232 ASP B CA 1
ATOM 5579 C C . ASP B 1 232 ? 8.07 -24.344 4.414 1 91.62 232 ASP B C 1
ATOM 5581 O O . ASP B 1 232 ? 9.242 -24.656 4.211 1 91.62 232 ASP B O 1
ATOM 5585 N N . ALA B 1 233 ? 7.664 -23.094 4.504 1 94.56 233 ALA B N 1
ATOM 5586 C CA . ALA B 1 233 ? 8.633 -22 4.422 1 94.56 233 ALA B CA 1
ATOM 5587 C C . ALA B 1 233 ? 9.664 -22.094 5.547 1 94.56 233 ALA B C 1
ATOM 5589 O O . ALA B 1 233 ? 10.852 -21.875 5.324 1 94.56 233 ALA B O 1
ATOM 5590 N N . GLU B 1 234 ? 9.18 -22.406 6.746 1 95.81 234 GLU B N 1
ATOM 5591 C CA . GLU B 1 234 ? 10.078 -22.578 7.883 1 95.81 234 GLU B CA 1
ATOM 5592 C C . GLU B 1 234 ? 11.07 -23.719 7.645 1 95.81 234 GLU B C 1
ATOM 5594 O O . GLU B 1 234 ? 12.266 -23.562 7.887 1 95.81 234 GLU B O 1
ATOM 5599 N N . ARG B 1 235 ? 10.539 -24.797 7.215 1 92.56 235 ARG B N 1
ATOM 5600 C CA . ARG B 1 235 ? 11.367 -25.969 6.953 1 92.56 235 ARG B CA 1
ATOM 5601 C C . ARG B 1 235 ? 12.414 -25.672 5.891 1 92.56 235 ARG B C 1
ATOM 5603 O O . ARG B 1 235 ? 13.586 -26.016 6.051 1 92.56 235 ARG B O 1
ATOM 5610 N N . LEU B 1 236 ? 12 -25.062 4.824 1 88.31 236 LEU B N 1
ATOM 5611 C CA . LEU B 1 236 ? 12.898 -24.734 3.729 1 88.31 236 LEU B CA 1
ATOM 5612 C C . LEU B 1 236 ? 13.977 -23.75 4.191 1 88.31 236 LEU B C 1
ATOM 5614 O O . LEU B 1 236 ? 15.148 -23.891 3.828 1 88.31 236 LEU B O 1
ATOM 5618 N N . CYS B 1 237 ? 13.562 -22.781 4.98 1 92.31 237 CYS B N 1
ATOM 5619 C CA . CYS B 1 237 ? 14.508 -21.781 5.492 1 92.31 237 CYS B CA 1
ATOM 5620 C C . CYS B 1 237 ? 15.531 -22.438 6.41 1 92.31 237 CYS B C 1
ATOM 5622 O O . CYS B 1 237 ? 16.734 -22.156 6.301 1 92.31 237 CYS B O 1
ATOM 5624 N N . ARG B 1 238 ? 15.094 -23.328 7.246 1 92.12 238 ARG B N 1
ATOM 5625 C CA . ARG B 1 238 ? 16 -24.047 8.148 1 92.12 238 ARG B CA 1
ATOM 5626 C C . ARG B 1 238 ? 16.969 -24.922 7.371 1 92.12 238 ARG B C 1
ATOM 5628 O O . ARG B 1 238 ? 18.156 -25 7.719 1 92.12 238 ARG B O 1
ATOM 5635 N N . ALA B 1 239 ? 16.469 -25.531 6.359 1 85.38 239 ALA B N 1
ATOM 5636 C CA . ALA B 1 239 ? 17.297 -26.422 5.543 1 85.38 239 ALA B CA 1
ATOM 5637 C C . ALA B 1 239 ? 18.344 -25.625 4.754 1 85.38 239 ALA B C 1
ATOM 5639 O O . ALA B 1 239 ? 19.453 -26.094 4.531 1 85.38 239 ALA B O 1
ATOM 5640 N N . ALA B 1 240 ? 18.016 -24.438 4.379 1 84.06 240 ALA B N 1
ATOM 5641 C CA . ALA B 1 240 ? 18.891 -23.641 3.523 1 84.06 240 ALA B CA 1
ATOM 5642 C C . ALA B 1 240 ? 19.875 -22.812 4.355 1 84.06 240 ALA B C 1
ATOM 5644 O O . ALA B 1 240 ? 21.047 -22.656 3.971 1 84.06 240 ALA B O 1
ATOM 5645 N N . LEU B 1 241 ? 19.422 -22.281 5.508 1 90.31 241 LEU B N 1
ATOM 5646 C CA . LEU B 1 241 ? 20.234 -21.297 6.207 1 90.31 241 LEU B CA 1
ATOM 5647 C C . LEU B 1 241 ? 20.609 -21.781 7.598 1 90.31 241 LEU B C 1
ATOM 5649 O O . LEU B 1 241 ? 21.375 -21.125 8.312 1 90.31 241 LEU B O 1
ATOM 5653 N N . GLY B 1 242 ? 20.109 -22.938 7.992 1 90.81 242 GLY B N 1
ATOM 5654 C CA . GLY B 1 242 ? 20.422 -23.484 9.305 1 90.81 242 GLY B CA 1
ATOM 5655 C C . GLY B 1 242 ? 19.609 -22.844 10.422 1 90.81 242 GLY B C 1
ATOM 5656 O O . GLY B 1 242 ? 19.859 -23.125 11.602 1 90.81 242 GLY B O 1
ATOM 5657 N N . ASN B 1 243 ? 18.812 -21.953 10.148 1 94.94 243 ASN B N 1
ATOM 5658 C CA . ASN B 1 243 ? 17.938 -21.25 11.07 1 94.94 243 ASN B CA 1
ATOM 5659 C C . ASN B 1 243 ? 16.672 -20.75 10.375 1 94.94 243 ASN B C 1
ATOM 5661 O O . ASN B 1 243 ? 16.625 -20.672 9.141 1 94.94 243 ASN B O 1
ATOM 5665 N N . ALA B 1 244 ? 15.609 -20.562 11.18 1 96.38 244 ALA B N 1
ATOM 5666 C CA . ALA B 1 244 ? 14.359 -20.031 10.641 1 96.38 244 ALA B CA 1
ATOM 5667 C C . ALA B 1 244 ? 13.539 -19.344 11.734 1 96.38 244 ALA B C 1
ATOM 5669 O O . ALA B 1 244 ? 13.531 -19.797 12.883 1 96.38 244 ALA B O 1
ATOM 5670 N N . PRO B 1 245 ? 12.922 -18.234 11.375 1 98 245 PRO B N 1
ATOM 5671 C CA . PRO B 1 245 ? 11.953 -17.688 12.328 1 98 245 PRO B CA 1
ATOM 5672 C C . PRO B 1 245 ? 10.688 -18.531 12.43 1 98 245 PRO B C 1
ATOM 5674 O O . PRO B 1 245 ? 10.375 -19.297 11.516 1 98 245 PRO B O 1
ATOM 5677 N N . THR B 1 246 ? 10.055 -18.344 13.555 1 97.75 246 THR B N 1
ATOM 5678 C CA . THR B 1 246 ? 8.719 -18.906 13.656 1 97.75 246 THR B CA 1
ATOM 5679 C C . THR B 1 246 ? 7.715 -18.078 12.859 1 97.75 246 THR B C 1
ATOM 5681 O O . THR B 1 246 ? 7.781 -16.859 12.852 1 97.75 246 THR B O 1
ATOM 5684 N N . VAL B 1 247 ? 6.852 -18.797 12.133 1 97.88 247 VAL B N 1
ATOM 5685 C CA . VAL B 1 247 ? 5.789 -18.109 11.398 1 97.88 247 VAL B CA 1
ATOM 5686 C C . VAL B 1 247 ? 4.457 -18.281 12.125 1 97.88 247 VAL B C 1
ATOM 5688 O O . VAL B 1 247 ? 3.982 -19.406 12.297 1 97.88 247 VAL B O 1
ATOM 5691 N N . ARG B 1 248 ? 3.908 -17.172 12.578 1 96.94 248 ARG B N 1
ATOM 5692 C CA . ARG B 1 248 ? 2.639 -17.203 13.297 1 96.94 248 ARG B CA 1
ATOM 5693 C C . ARG B 1 248 ? 1.481 -16.828 12.383 1 96.94 248 ARG B C 1
ATOM 5695 O O . ARG B 1 248 ? 1.489 -15.75 11.773 1 96.94 248 ARG B O 1
ATOM 5702 N N . THR B 1 249 ? 0.517 -17.719 12.25 1 95.44 249 THR B N 1
ATOM 5703 C CA . THR B 1 249 ? -0.651 -17.453 11.422 1 95.44 249 THR B CA 1
ATOM 5704 C C . THR B 1 249 ? -1.836 -17.016 12.273 1 95.44 249 THR B C 1
ATOM 5706 O O . THR B 1 249 ? -2.203 -17.688 13.234 1 95.44 249 THR B O 1
ATOM 5709 N N . ILE B 1 250 ? -2.359 -15.828 11.977 1 93 250 ILE B N 1
ATOM 5710 C CA . ILE B 1 250 ? -3.506 -15.266 12.672 1 93 250 ILE B CA 1
ATOM 5711 C C . ILE B 1 250 ? -4.711 -15.219 11.742 1 93 250 ILE B C 1
ATOM 5713 O O . ILE B 1 250 ? -4.582 -14.867 10.562 1 93 250 ILE B O 1
ATOM 5717 N N . GLY B 1 251 ? -5.949 -15.562 12.156 1 85.75 251 GLY B N 1
ATOM 5718 C CA . GLY B 1 251 ? -7.176 -15.562 11.375 1 85.75 251 GLY B CA 1
ATOM 5719 C C . GLY B 1 251 ? -8.188 -16.594 11.852 1 85.75 251 GLY B C 1
ATOM 5720 O O . GLY B 1 251 ? -7.945 -17.297 12.836 1 85.75 251 GLY B O 1
ATOM 5721 N N . THR B 1 252 ? -9.375 -16.5 11.258 1 76.38 252 THR B N 1
ATOM 5722 C CA . THR B 1 252 ? -10.406 -17.453 11.641 1 76.38 252 THR B CA 1
ATOM 5723 C C . THR B 1 252 ? -10.438 -18.625 10.672 1 76.38 252 THR B C 1
ATOM 5725 O O . THR B 1 252 ? -10.102 -18.484 9.492 1 76.38 252 THR B O 1
ATOM 5728 N N . ASP B 1 253 ? -10.695 -19.812 11.195 1 67.69 253 ASP B N 1
ATOM 5729 C CA . ASP B 1 253 ? -10.789 -21.016 10.391 1 67.69 253 ASP B CA 1
ATOM 5730 C C . ASP B 1 253 ? -12.203 -21.188 9.828 1 67.69 253 ASP B C 1
ATOM 5732 O O . ASP B 1 253 ? -12.445 -22.078 9.008 1 67.69 253 ASP B O 1
ATOM 5736 N N . LYS B 1 254 ? -12.961 -20.391 10.195 1 73 254 LYS B N 1
ATOM 5737 C CA . LYS B 1 254 ? -14.352 -20.656 9.844 1 73 254 LYS B CA 1
ATOM 5738 C C . LYS B 1 254 ? -14.672 -20.125 8.445 1 73 254 LYS B C 1
ATOM 5740 O O . LYS B 1 254 ? -15.625 -20.578 7.812 1 73 254 LYS B O 1
ATOM 5745 N N . ASP B 1 255 ? -13.781 -19.469 7.965 1 78.75 255 ASP B N 1
ATOM 5746 C CA . ASP B 1 255 ? -14.125 -18.812 6.711 1 78.75 255 ASP B CA 1
ATOM 5747 C C . ASP B 1 255 ? -13.438 -19.469 5.523 1 78.75 255 ASP B C 1
ATOM 5749 O O . ASP B 1 255 ? -12.305 -19.953 5.645 1 78.75 255 ASP B O 1
ATOM 5753 N N . ASP B 1 256 ? -14.266 -19.828 4.527 1 85.31 256 ASP B N 1
ATOM 5754 C CA . ASP B 1 256 ? -13.711 -20.344 3.281 1 85.31 256 ASP B CA 1
ATOM 5755 C C . ASP B 1 256 ? -14.273 -19.594 2.074 1 85.31 256 ASP B C 1
ATOM 5757 O O . ASP B 1 256 ? -15.141 -18.734 2.221 1 85.31 256 ASP B O 1
ATOM 5761 N N . PHE B 1 257 ? -13.633 -19.781 0.966 1 85.06 257 PHE B N 1
ATOM 5762 C CA . PHE B 1 257 ? -14.07 -19.172 -0.278 1 85.06 257 PHE B CA 1
ATOM 5763 C C . PHE B 1 257 ? -13.68 -20.031 -1.477 1 85.06 257 PHE B C 1
ATOM 5765 O O . PHE B 1 257 ? -12.914 -20.984 -1.339 1 85.06 257 PHE B O 1
ATOM 5772 N N . CYS B 1 258 ? -14.328 -19.797 -2.553 1 84.25 258 CYS B N 1
ATOM 5773 C CA . CYS B 1 258 ? -14.023 -20.516 -3.781 1 84.25 258 CYS B CA 1
ATOM 5774 C C . CYS B 1 258 ? -12.727 -20.031 -4.398 1 84.25 258 CYS B C 1
ATOM 5776 O O . CYS B 1 258 ? -12.586 -18.844 -4.703 1 84.25 258 CYS B O 1
ATOM 5778 N N . TYR B 1 259 ? -11.75 -20.906 -4.488 1 88.44 259 TYR B N 1
ATOM 5779 C CA . TYR B 1 259 ? -10.453 -20.531 -5.039 1 88.44 259 TYR B CA 1
ATOM 5780 C C . TYR B 1 259 ? -9.633 -21.766 -5.41 1 88.44 259 TYR B C 1
ATOM 5782 O O . TYR B 1 259 ? -10.094 -22.891 -5.23 1 88.44 259 TYR B O 1
ATOM 5790 N N . VAL B 1 260 ? -8.477 -21.484 -6.031 1 87.19 260 VAL B N 1
ATOM 5791 C CA . VAL B 1 260 ? -7.551 -22.547 -6.367 1 87.19 260 VAL B CA 1
ATOM 5792 C C . VAL B 1 260 ? -6.496 -22.688 -5.273 1 87.19 260 VAL B C 1
ATOM 5794 O O . VAL B 1 260 ? -5.551 -21.906 -5.211 1 87.19 260 VAL B O 1
ATOM 5797 N N . PRO B 1 261 ? -6.539 -23.734 -4.453 1 89.31 261 PRO B N 1
ATOM 5798 C CA . PRO B 1 261 ? -5.664 -23.844 -3.285 1 89.31 261 PRO B CA 1
ATOM 5799 C C . PRO B 1 261 ? -4.184 -23.859 -3.656 1 89.31 261 PRO B C 1
ATOM 5801 O O . PRO B 1 261 ? -3.361 -23.25 -2.969 1 89.31 261 PRO B O 1
ATOM 5804 N N . SER B 1 262 ? -3.861 -24.547 -4.742 1 87.94 262 SER B N 1
ATOM 5805 C CA . SER B 1 262 ? -2.461 -24.625 -5.141 1 87.94 262 SER B CA 1
ATOM 5806 C C . SER B 1 262 ? -1.898 -23.266 -5.504 1 87.94 262 SER B C 1
ATOM 5808 O O . SER B 1 262 ? -0.733 -22.969 -5.23 1 87.94 262 SER B O 1
ATOM 5810 N N . HIS B 1 263 ? -2.68 -22.453 -6.195 1 89.88 263 HIS B N 1
ATOM 5811 C CA . HIS B 1 263 ? -2.25 -21.094 -6.523 1 89.88 263 HIS B CA 1
ATOM 5812 C C . HIS B 1 263 ? -2.055 -20.25 -5.266 1 89.88 263 HIS B C 1
ATOM 5814 O O . HIS B 1 263 ? -1.06 -19.531 -5.137 1 89.88 263 HIS B O 1
ATOM 5820 N N . LEU B 1 264 ? -3.02 -20.406 -4.418 1 94.06 264 LEU B N 1
ATOM 5821 C CA . LEU B 1 264 ? -2.941 -19.688 -3.158 1 94.06 264 LEU B CA 1
ATOM 5822 C C . LEU B 1 264 ? -1.697 -20.094 -2.373 1 94.06 264 LEU B C 1
ATOM 5824 O O . LEU B 1 264 ? -0.963 -19.234 -1.882 1 94.06 264 LEU B O 1
ATOM 5828 N N . TYR B 1 265 ? -1.484 -21.312 -2.322 1 93.38 265 TYR B N 1
ATOM 5829 C CA . TYR B 1 265 ? -0.312 -21.844 -1.638 1 93.38 265 TYR B CA 1
ATOM 5830 C C . TYR B 1 265 ? 0.971 -21.266 -2.225 1 93.38 265 TYR B C 1
ATOM 5832 O O . TYR B 1 265 ? 1.847 -20.812 -1.487 1 93.38 265 TYR B O 1
ATOM 5840 N N . TYR B 1 266 ? 1.062 -21.25 -3.498 1 90.44 266 TYR B N 1
ATOM 5841 C CA . TYR B 1 266 ? 2.256 -20.766 -4.18 1 90.44 266 TYR B CA 1
ATOM 5842 C C . TYR B 1 266 ? 2.541 -19.312 -3.807 1 90.44 266 TYR B C 1
ATOM 5844 O O . TYR B 1 266 ? 3.68 -18.953 -3.492 1 90.44 266 TYR B O 1
ATOM 5852 N N . MET B 1 267 ? 1.572 -18.562 -3.891 1 95.19 267 MET B N 1
ATOM 5853 C CA . MET B 1 267 ? 1.743 -17.141 -3.621 1 95.19 267 MET B CA 1
ATOM 5854 C C . MET B 1 267 ? 2.193 -16.906 -2.182 1 95.19 267 MET B C 1
ATOM 5856 O O . MET B 1 267 ? 3.111 -16.125 -1.933 1 95.19 267 MET B O 1
ATOM 5860 N N . ILE B 1 268 ? 1.608 -17.641 -1.253 1 96.94 268 ILE B N 1
ATOM 5861 C CA . ILE B 1 268 ? 1.905 -17.422 0.16 1 96.94 268 ILE B CA 1
ATOM 5862 C C . ILE B 1 268 ? 3.309 -17.938 0.473 1 96.94 268 ILE B C 1
ATOM 5864 O O . ILE B 1 268 ? 4.094 -17.25 1.131 1 96.94 268 ILE B O 1
ATOM 5868 N N . VAL B 1 269 ? 3.652 -19.094 -0.013 1 94.38 269 VAL B N 1
ATOM 5869 C CA . VAL B 1 269 ? 4.926 -19.703 0.351 1 94.38 269 VAL B CA 1
ATOM 5870 C C . VAL B 1 269 ? 6.078 -18.891 -0.218 1 94.38 269 VAL B C 1
ATOM 5872 O O . VAL B 1 269 ? 7.117 -18.734 0.428 1 94.38 269 VAL B O 1
ATOM 5875 N N . GLU B 1 270 ? 5.926 -18.375 -1.418 1 92.56 270 GLU B N 1
ATOM 5876 C CA . GLU B 1 270 ? 6.965 -17.547 -2.016 1 92.56 270 GLU B CA 1
ATOM 5877 C C . GLU B 1 270 ? 7.203 -16.281 -1.192 1 92.56 270 GLU B C 1
ATOM 5879 O O . GLU B 1 270 ? 8.344 -15.859 -1.014 1 92.56 270 GLU B O 1
ATOM 5884 N N . THR B 1 271 ? 6.141 -15.688 -0.785 1 95.25 271 THR B N 1
ATOM 5885 C CA . THR B 1 271 ? 6.25 -14.492 0.046 1 95.25 271 THR B CA 1
ATOM 5886 C C . THR B 1 271 ? 6.914 -14.82 1.38 1 95.25 271 THR B C 1
ATOM 5888 O O . THR B 1 271 ? 7.785 -14.078 1.844 1 95.25 271 THR B O 1
ATOM 5891 N N . LEU B 1 272 ? 6.547 -15.93 1.923 1 96.69 272 LEU B N 1
ATOM 5892 C CA . LEU B 1 272 ? 7.07 -16.328 3.223 1 96.69 272 LEU B CA 1
ATOM 5893 C C . LEU B 1 272 ? 8.547 -16.703 3.125 1 96.69 272 LEU B C 1
ATOM 5895 O O . LEU B 1 272 ? 9.328 -16.406 4.039 1 96.69 272 LEU B O 1
ATOM 5899 N N . LYS B 1 273 ? 8.875 -17.359 2.041 1 93.69 273 LYS B N 1
ATOM 5900 C CA . LYS B 1 273 ? 10.281 -17.672 1.832 1 93.69 273 LYS B CA 1
ATOM 5901 C C . LYS B 1 273 ? 11.148 -16.422 1.893 1 93.69 273 LYS B C 1
ATOM 5903 O O . LYS B 1 273 ? 12.188 -16.406 2.557 1 93.69 273 LYS B O 1
ATOM 5908 N N . ASN B 1 274 ? 10.727 -15.422 1.251 1 92.12 274 ASN B N 1
ATOM 5909 C CA . ASN B 1 274 ? 11.453 -14.156 1.247 1 92.12 274 ASN B CA 1
ATOM 5910 C C . ASN B 1 274 ? 11.516 -13.539 2.641 1 92.12 274 ASN B C 1
ATOM 5912 O O . ASN B 1 274 ? 12.562 -13.062 3.07 1 92.12 274 ASN B O 1
ATOM 5916 N N . SER B 1 275 ? 10.398 -13.555 3.285 1 96.38 275 SER B N 1
ATOM 5917 C CA . SER B 1 275 ? 10.312 -12.977 4.621 1 96.38 275 SER B CA 1
ATOM 5918 C C . SER B 1 275 ? 11.211 -13.711 5.605 1 96.38 275 SER B C 1
ATOM 5920 O O . SER B 1 275 ? 11.938 -13.086 6.383 1 96.38 275 SER B O 1
ATOM 5922 N N . CYS B 1 276 ? 11.188 -15.023 5.574 1 96.25 276 CYS B N 1
ATOM 5923 C CA . CYS B 1 276 ? 12 -15.836 6.48 1 96.25 276 CYS B CA 1
ATOM 5924 C C . CYS B 1 276 ? 13.484 -15.594 6.234 1 96.25 276 CYS B C 1
ATOM 5926 O O . CYS B 1 276 ? 14.25 -15.406 7.18 1 96.25 276 CYS B O 1
ATOM 5928 N N . ARG B 1 277 ? 13.836 -15.641 5.02 1 92.25 277 ARG B N 1
ATOM 5929 C CA . ARG B 1 277 ? 15.234 -15.391 4.668 1 92.25 277 ARG B CA 1
ATOM 5930 C C . ARG B 1 277 ? 15.688 -14.016 5.164 1 92.25 277 ARG B C 1
ATOM 5932 O O . ARG B 1 277 ? 16.75 -13.891 5.766 1 92.25 277 ARG B O 1
ATOM 5939 N N . ALA B 1 278 ? 14.906 -13 4.883 1 94 278 ALA B N 1
ATOM 5940 C CA . ALA B 1 278 ? 15.242 -11.633 5.273 1 94 278 ALA B CA 1
ATOM 5941 C C . ALA B 1 278 ? 15.445 -11.523 6.781 1 94 278 ALA B C 1
ATOM 5943 O O . ALA B 1 278 ? 16.359 -10.828 7.246 1 94 278 ALA B O 1
ATOM 5944 N N . VAL B 1 279 ? 14.594 -12.195 7.559 1 97 279 VAL B N 1
ATOM 5945 C CA . VAL B 1 279 ? 14.672 -12.148 9.016 1 97 279 VAL B CA 1
ATOM 5946 C C . VAL B 1 279 ? 15.969 -12.797 9.484 1 97 279 VAL B C 1
ATOM 5948 O O . VAL B 1 279 ? 16.672 -12.266 10.352 1 97 279 VAL B O 1
ATOM 5951 N N . VAL B 1 280 ? 16.328 -13.922 8.898 1 95.31 280 VAL B N 1
ATOM 5952 C CA . VAL B 1 280 ? 17.562 -14.609 9.266 1 95.31 280 VAL B CA 1
ATOM 5953 C C . VAL B 1 280 ? 18.766 -13.742 8.938 1 95.31 280 VAL B C 1
ATOM 5955 O O . VAL B 1 280 ? 19.656 -13.547 9.773 1 95.31 280 VAL B O 1
ATOM 5958 N N . GLU B 1 281 ? 18.781 -13.195 7.77 1 91.44 281 GLU B N 1
ATOM 5959 C CA . GLU B 1 281 ? 19.906 -12.383 7.312 1 91.44 281 GLU B CA 1
ATOM 5960 C C . GLU B 1 281 ? 20.062 -11.133 8.172 1 91.44 281 GLU B C 1
ATOM 5962 O O . GLU B 1 281 ? 21.188 -10.664 8.398 1 91.44 281 GLU B O 1
ATOM 5967 N N . LYS B 1 282 ? 18.969 -10.633 8.648 1 93.31 282 LYS B N 1
ATOM 5968 C CA . LYS B 1 282 ? 18.984 -9.383 9.406 1 93.31 282 LYS B CA 1
ATOM 5969 C C . LYS B 1 282 ? 19.359 -9.633 10.867 1 93.31 282 LYS B C 1
ATOM 5971 O O . LYS B 1 282 ? 20.078 -8.844 11.477 1 93.31 282 LYS B O 1
ATOM 5976 N N . HIS B 1 283 ? 18.906 -10.734 11.461 1 95.5 283 HIS B N 1
ATOM 5977 C CA . HIS B 1 283 ? 18.938 -10.844 12.914 1 95.5 283 HIS B CA 1
ATOM 5978 C C . HIS B 1 283 ? 19.875 -11.953 13.359 1 95.5 283 HIS B C 1
ATOM 5980 O O . HIS B 1 283 ? 20.297 -11.984 14.523 1 95.5 283 HIS B O 1
ATOM 5986 N N . ASP B 1 284 ? 20.172 -12.922 12.547 1 95 284 ASP B N 1
ATOM 5987 C CA . ASP B 1 284 ? 21.125 -13.961 12.93 1 95 284 ASP B CA 1
ATOM 5988 C C . ASP B 1 284 ? 22.562 -13.414 12.961 1 95 284 ASP B C 1
ATOM 5990 O O . ASP B 1 284 ? 23.047 -12.898 11.961 1 95 284 ASP B O 1
ATOM 5994 N N . PRO B 1 285 ? 23.203 -13.508 14.07 1 93.88 285 PRO B N 1
ATOM 5995 C CA . PRO B 1 285 ? 24.516 -12.898 14.219 1 93.88 285 PRO B CA 1
ATOM 5996 C C . PRO B 1 285 ? 25.531 -13.414 13.195 1 93.88 285 PRO B C 1
ATOM 5998 O O . PRO B 1 285 ? 26.406 -12.664 12.766 1 93.88 285 PRO B O 1
ATOM 6001 N N . ILE B 1 286 ? 25.438 -14.625 12.844 1 92.75 286 ILE B N 1
ATOM 6002 C CA . ILE B 1 286 ? 26.375 -15.211 11.883 1 92.75 286 ILE B CA 1
ATOM 6003 C C . ILE B 1 286 ? 26.188 -14.539 10.523 1 92.75 286 ILE B C 1
ATOM 6005 O O . ILE B 1 286 ? 27.172 -14.094 9.914 1 92.75 286 ILE B O 1
ATOM 6009 N N . TYR B 1 287 ? 24.984 -14.445 10.109 1 90.88 287 TYR B N 1
ATOM 6010 C CA . TYR B 1 287 ? 24.719 -13.859 8.797 1 90.88 287 TYR B CA 1
ATOM 6011 C C . TYR B 1 287 ? 24.906 -12.352 8.828 1 90.88 287 TYR B C 1
ATOM 6013 O O . TYR B 1 287 ? 25.328 -11.75 7.836 1 90.88 287 TYR B O 1
ATOM 6021 N N . ARG B 1 288 ? 24.578 -11.734 9.906 1 88.94 288 ARG B N 1
ATOM 6022 C CA . ARG B 1 288 ? 24.797 -10.305 10.055 1 88.94 288 ARG B CA 1
ATOM 6023 C C . ARG B 1 288 ? 26.281 -9.961 9.93 1 88.94 288 ARG B C 1
ATOM 6025 O O . ARG B 1 288 ? 26.656 -8.977 9.297 1 88.94 288 ARG B O 1
ATOM 6032 N N . ALA B 1 289 ? 27.094 -10.781 10.547 1 88 289 ALA B N 1
ATOM 6033 C CA . ALA B 1 289 ? 28.531 -10.578 10.469 1 88 289 ALA B CA 1
ATOM 6034 C C . ALA B 1 289 ? 29.047 -10.766 9.039 1 88 289 ALA B C 1
ATOM 6036 O O . ALA B 1 289 ? 29.922 -10.039 8.586 1 88 289 ALA B O 1
ATOM 6037 N N . ALA B 1 290 ? 28.484 -11.703 8.391 1 85.5 290 ALA B N 1
ATOM 6038 C CA . ALA B 1 290 ? 28.875 -11.969 7.004 1 85.5 290 ALA B CA 1
ATOM 6039 C C . ALA B 1 290 ? 28.5 -10.805 6.098 1 85.5 290 ALA B C 1
ATOM 6041 O O . ALA B 1 290 ? 29.219 -10.492 5.148 1 85.5 290 ALA B O 1
ATOM 6042 N N . ALA B 1 291 ? 27.375 -10.203 6.383 1 79.69 291 ALA B N 1
ATOM 6043 C CA . ALA B 1 291 ? 26.875 -9.094 5.57 1 79.69 291 ALA B CA 1
ATOM 6044 C C . ALA B 1 291 ? 27.812 -7.887 5.668 1 79.69 291 ALA B C 1
ATOM 6046 O O . ALA B 1 291 ? 27.906 -7.094 4.73 1 79.69 291 ALA B O 1
ATOM 6047 N N . LEU B 1 292 ? 28.438 -7.766 6.707 1 76 292 LEU B N 1
ATOM 6048 C CA . LEU B 1 292 ? 29.359 -6.648 6.922 1 76 292 LEU B CA 1
ATOM 6049 C C . LEU B 1 292 ? 30.656 -6.855 6.145 1 76 292 LEU B C 1
ATOM 6051 O O . LEU B 1 292 ? 31.406 -5.902 5.914 1 76 292 LEU B O 1
ATOM 6055 N N . GLU B 1 293 ? 30.875 -8.039 5.797 1 72.38 293 GLU B N 1
ATOM 6056 C CA . GLU B 1 293 ? 32.125 -8.367 5.094 1 72.38 293 GLU B CA 1
ATOM 6057 C C . GLU B 1 293 ? 31.906 -8.359 3.582 1 72.38 293 GLU B C 1
ATOM 6059 O O . GLU B 1 293 ? 32.719 -8.906 2.838 1 72.38 293 GLU B O 1
ATOM 6064 N N . VAL B 1 294 ? 30.688 -7.715 3.221 1 63.72 294 VAL B N 1
ATOM 6065 C CA . VAL B 1 294 ? 30.328 -7.793 1.812 1 63.72 294 VAL B CA 1
ATOM 6066 C C . VAL B 1 294 ? 31.391 -7.09 0.962 1 63.72 294 VAL B C 1
ATOM 6068 O O . VAL B 1 294 ? 31.922 -6.055 1.366 1 63.72 294 VAL B O 1
ATOM 6071 N N . SER B 1 295 ? 31.906 -7.938 -0.055 1 62 295 SER B N 1
ATOM 6072 C CA . SER B 1 295 ? 32.969 -7.531 -0.961 1 62 295 SER B CA 1
ATOM 6073 C C . SER B 1 295 ? 32.438 -7.297 -2.371 1 62 295 SER B C 1
ATOM 6075 O O . SER B 1 295 ? 31.406 -7.863 -2.756 1 62 295 SER B O 1
ATOM 6077 N N . PRO B 1 296 ? 33 -6.324 -3.037 1 61.16 296 PRO B N 1
ATOM 6078 C CA . PRO B 1 296 ? 32.656 -6.137 -4.453 1 61.16 296 PRO B CA 1
ATOM 6079 C C . PRO B 1 296 ? 32.906 -7.395 -5.285 1 61.16 296 PRO B C 1
ATOM 6081 O O . PRO B 1 296 ? 32.312 -7.543 -6.363 1 61.16 296 PRO B O 1
ATOM 6084 N N . SER B 1 297 ? 33.781 -8.234 -4.762 1 59.19 297 SER B N 1
ATOM 6085 C CA . SER B 1 297 ? 34.062 -9.469 -5.488 1 59.19 297 SER B CA 1
ATOM 6086 C C . SER B 1 297 ? 32.969 -10.5 -5.289 1 59.19 297 SER B C 1
ATOM 6088 O O . SER B 1 297 ? 32.688 -10.914 -4.16 1 59.19 297 SER B O 1
ATOM 6090 N N . THR B 1 298 ? 32.438 -10.898 -6.355 1 64.12 298 THR B N 1
ATOM 6091 C CA . THR B 1 298 ? 31.375 -11.891 -6.336 1 64.12 298 THR B CA 1
ATOM 6092 C C . THR B 1 298 ? 31.859 -13.195 -5.711 1 64.12 298 THR B C 1
ATOM 6094 O O . THR B 1 298 ? 31.125 -13.828 -4.938 1 64.12 298 THR B O 1
ATOM 6097 N N . LEU B 1 299 ? 33.062 -13.57 -6.125 1 64.75 299 LEU B N 1
ATOM 6098 C CA . LEU B 1 299 ? 33.594 -14.82 -5.617 1 64.75 299 LEU B CA 1
ATOM 6099 C C . LEU B 1 299 ? 33.781 -14.758 -4.105 1 64.75 299 LEU B C 1
ATOM 6101 O O . LEU B 1 299 ? 33.5 -15.727 -3.398 1 64.75 299 LEU B O 1
ATOM 6105 N N . LEU B 1 300 ? 34.281 -13.703 -3.699 1 67.75 300 LEU B N 1
ATOM 6106 C CA . LEU B 1 300 ? 34.5 -13.539 -2.268 1 67.75 300 LEU B CA 1
ATOM 6107 C C . LEU B 1 300 ? 33.188 -13.508 -1.513 1 67.75 300 LEU B C 1
ATOM 6109 O O . LEU B 1 300 ? 33.062 -14.07 -0.42 1 67.75 300 LEU B O 1
ATOM 6113 N N . ASP B 1 301 ? 32.25 -12.938 -2.139 1 72.69 301 ASP B N 1
ATOM 6114 C CA . ASP B 1 301 ? 30.922 -12.883 -1.529 1 72.69 301 ASP B CA 1
ATOM 6115 C C . ASP B 1 301 ? 30.328 -14.281 -1.373 1 72.69 301 ASP B C 1
ATOM 6117 O O . ASP B 1 301 ? 29.719 -14.586 -0.35 1 72.69 301 ASP B O 1
ATOM 6121 N N . GLN B 1 302 ? 30.609 -15.07 -2.35 1 72.88 302 GLN B N 1
ATOM 6122 C CA . GLN B 1 302 ? 30.109 -16.438 -2.314 1 72.88 302 GLN B CA 1
ATOM 6123 C C . GLN B 1 302 ? 30.781 -17.25 -1.21 1 72.88 302 GLN B C 1
ATOM 6125 O O . GLN B 1 302 ? 30.141 -18.031 -0.513 1 72.88 302 GLN B O 1
ATOM 6130 N N . ARG B 1 303 ? 32 -17.047 -1.147 1 76.75 303 ARG B N 1
ATOM 6131 C CA . ARG B 1 303 ? 32.781 -17.75 -0.117 1 76.75 303 ARG B CA 1
ATOM 6132 C C . ARG B 1 303 ? 32.312 -17.344 1.277 1 76.75 303 ARG B C 1
ATOM 6134 O O . ARG B 1 303 ? 32.188 -18.188 2.166 1 76.75 303 ARG B O 1
ATOM 6141 N N . ILE B 1 304 ? 32.094 -16.094 1.418 1 79.94 304 ILE B N 1
ATOM 6142 C CA . ILE B 1 304 ? 31.656 -15.562 2.709 1 79.94 304 ILE B CA 1
ATOM 6143 C C . ILE B 1 304 ? 30.297 -16.156 3.082 1 79.94 304 ILE B C 1
ATOM 6145 O O . ILE B 1 304 ? 30.078 -16.531 4.23 1 79.94 304 ILE B O 1
ATOM 6149 N N . ARG B 1 305 ? 29.484 -16.297 2.193 1 78.44 305 ARG B N 1
ATOM 6150 C CA . ARG B 1 305 ? 28.156 -16.828 2.432 1 78.44 305 ARG B CA 1
ATOM 6151 C C . ARG B 1 305 ? 28.219 -18.328 2.768 1 78.44 305 ARG B C 1
ATOM 6153 O O . ARG B 1 305 ? 27.453 -18.812 3.611 1 78.44 305 ARG B O 1
ATOM 6160 N N . LEU B 1 306 ? 29.094 -19 2.045 1 82.31 306 LEU B N 1
ATOM 6161 C CA . LEU B 1 306 ? 29.266 -20.422 2.301 1 82.31 306 LEU B CA 1
ATOM 6162 C C . LEU B 1 306 ? 29.812 -20.656 3.707 1 82.31 306 LEU B C 1
ATOM 6164 O O . LEU B 1 306 ? 29.391 -21.594 4.395 1 82.31 306 LEU B O 1
ATOM 6168 N N . GLU B 1 307 ? 30.672 -19.812 4 1 85.81 307 GLU B N 1
ATOM 6169 C CA . GLU B 1 307 ? 31.25 -19.922 5.34 1 85.81 307 GLU B CA 1
ATOM 6170 C C . GLU B 1 307 ? 30.203 -19.625 6.41 1 85.81 307 GLU B C 1
ATOM 6172 O O . GLU B 1 307 ? 30.156 -20.297 7.449 1 85.81 307 GLU B O 1
ATOM 6177 N N . ALA B 1 308 ? 29.453 -18.656 6.145 1 87.94 308 ALA B N 1
ATOM 6178 C CA . ALA B 1 308 ? 28.391 -18.328 7.078 1 87.94 308 ALA B CA 1
ATOM 6179 C C . ALA B 1 308 ? 27.422 -19.484 7.242 1 87.94 308 ALA B C 1
ATOM 6181 O O . ALA B 1 308 ? 26.984 -19.797 8.359 1 87.94 308 ALA B O 1
ATOM 6182 N N . ARG B 1 309 ? 27.141 -20.172 6.199 1 86.44 309 ARG B N 1
ATOM 6183 C CA . ARG B 1 309 ? 26.25 -21.328 6.223 1 86.44 309 ARG B CA 1
ATOM 6184 C C . ARG B 1 309 ? 26.828 -22.469 7.043 1 86.44 309 ARG B C 1
ATOM 6186 O O . ARG B 1 309 ? 26.141 -23.078 7.855 1 86.44 309 ARG B O 1
ATOM 6193 N N . GLN B 1 310 ? 28 -22.703 6.82 1 88.81 310 GLN B N 1
ATOM 6194 C CA . GLN B 1 310 ? 28.672 -23.766 7.555 1 88.81 310 GLN B CA 1
ATOM 6195 C C . GLN B 1 310 ? 28.672 -23.484 9.055 1 88.81 310 GLN B C 1
ATOM 6197 O O . GLN B 1 310 ? 28.422 -24.391 9.859 1 88.81 310 GLN B O 1
ATOM 6202 N N . LYS B 1 311 ? 28.922 -22.234 9.289 1 90.88 311 LYS B N 1
ATOM 6203 C CA . LYS B 1 311 ? 28.922 -21.844 10.695 1 90.88 311 LYS B CA 1
ATOM 6204 C C . LYS B 1 311 ? 27.531 -21.969 11.305 1 90.88 311 LYS B C 1
ATOM 6206 O O . LYS B 1 311 ? 27.391 -22.359 12.461 1 90.88 311 LYS B O 1
ATOM 6211 N N . ALA B 1 312 ? 26.578 -21.625 10.57 1 91.06 312 ALA B N 1
ATOM 6212 C CA . ALA B 1 312 ? 25.203 -21.688 11.047 1 91.06 312 ALA B CA 1
ATOM 6213 C C . ALA B 1 312 ? 24.766 -23.125 11.328 1 91.06 312 ALA B C 1
ATOM 6215 O O . ALA B 1 312 ? 24.078 -23.391 12.305 1 91.06 312 ALA B O 1
ATOM 6216 N N . PHE B 1 313 ? 25.172 -24.078 10.531 1 89.62 313 PHE B N 1
ATOM 6217 C CA . PHE B 1 313 ? 24.766 -25.484 10.672 1 89.62 313 PHE B CA 1
ATOM 6218 C C . PHE B 1 313 ? 25.562 -26.156 11.781 1 89.62 313 PHE B C 1
ATOM 6220 O O . PHE B 1 313 ? 25.109 -27.156 12.359 1 89.62 313 PHE B O 1
ATOM 6227 N N . ALA B 1 314 ? 26.656 -25.578 12.023 1 90.56 314 ALA B N 1
ATOM 6228 C CA . ALA B 1 314 ? 27.531 -26.156 13.031 1 90.56 314 ALA B CA 1
ATOM 6229 C C . ALA B 1 314 ? 27.141 -25.688 14.43 1 90.56 314 ALA B C 1
ATOM 6231 O O . ALA B 1 314 ? 27.547 -26.281 15.43 1 90.56 314 ALA B O 1
ATOM 6232 N N . ARG B 1 315 ? 26.328 -24.719 14.477 1 89.62 315 ARG B N 1
ATOM 6233 C CA . ARG B 1 315 ? 26 -24.141 15.773 1 89.62 315 ARG B CA 1
ATOM 6234 C C . ARG B 1 315 ? 25.094 -25.078 16.578 1 89.62 315 ARG B C 1
ATOM 6236 O O . ARG B 1 315 ? 24.234 -25.766 16 1 89.62 315 ARG B O 1
ATOM 6243 N N . ALA B 1 316 ? 25.25 -25.016 17.875 1 84.69 316 ALA B N 1
ATOM 6244 C CA . ALA B 1 316 ? 24.5 -25.906 18.75 1 84.69 316 ALA B CA 1
ATOM 6245 C C . ALA B 1 316 ? 23.047 -25.469 18.875 1 84.69 316 ALA B C 1
ATOM 6247 O O . ALA B 1 316 ? 22.125 -26.297 18.781 1 84.69 316 ALA B O 1
ATOM 6248 N N . THR B 1 317 ? 22.844 -24.141 19.141 1 88.69 317 THR B N 1
ATOM 6249 C CA . THR B 1 317 ? 21.484 -23.625 19.328 1 88.69 317 THR B CA 1
ATOM 6250 C C . THR B 1 317 ? 21.219 -22.453 18.391 1 88.69 317 THR B C 1
ATOM 6252 O O . THR B 1 317 ? 21.969 -21.469 18.391 1 88.69 317 THR B O 1
ATOM 6255 N N . PRO B 1 318 ? 20.188 -22.703 17.703 1 88.88 318 PRO B N 1
ATOM 6256 C CA . PRO B 1 318 ? 19.859 -21.594 16.812 1 88.88 318 PRO B CA 1
ATOM 6257 C C . PRO B 1 318 ? 19.453 -20.328 17.562 1 88.88 318 PRO B C 1
ATOM 6259 O O . PRO B 1 318 ? 18.828 -20.422 18.625 1 88.88 318 PRO B O 1
ATOM 6262 N N . THR B 1 319 ? 19.859 -19.188 17.078 1 92.38 319 THR B N 1
ATOM 6263 C CA . THR B 1 319 ? 19.484 -17.906 17.656 1 92.38 319 THR B CA 1
ATOM 6264 C C . THR B 1 319 ? 18 -17.641 17.5 1 92.38 319 THR B C 1
ATOM 6266 O O . THR B 1 319 ? 17.422 -17.938 16.453 1 92.38 319 THR B O 1
ATOM 6269 N N . GLU B 1 320 ? 17.422 -17.094 18.547 1 95.19 320 GLU B N 1
ATOM 6270 C CA . GLU B 1 320 ? 16.016 -16.719 18.453 1 95.19 320 GLU B CA 1
ATOM 6271 C C . GLU B 1 320 ? 15.82 -15.531 17.516 1 95.19 320 GLU B C 1
ATOM 6273 O O . GLU B 1 320 ? 16.578 -14.555 17.578 1 95.19 320 GLU B O 1
ATOM 6278 N N . LEU B 1 321 ? 14.883 -15.734 16.656 1 97.44 321 LEU B N 1
ATOM 6279 C CA . LEU B 1 321 ? 14.609 -14.703 15.664 1 97.44 321 LEU B CA 1
ATOM 6280 C C . LEU B 1 321 ? 13.211 -14.117 15.852 1 97.44 321 LEU B C 1
ATOM 6282 O O . LEU B 1 321 ? 12.312 -14.797 16.359 1 97.44 321 LEU B O 1
ATOM 6286 N N . PRO B 1 322 ? 13.023 -12.781 15.523 1 96.88 322 PRO B N 1
ATOM 6287 C CA . PRO B 1 322 ? 11.648 -12.273 15.508 1 96.88 322 PRO B CA 1
ATOM 6288 C C . PRO B 1 322 ? 10.727 -13.086 14.602 1 96.88 322 PRO B C 1
ATOM 6290 O O . PRO B 1 322 ? 11.141 -13.523 13.523 1 96.88 322 PRO B O 1
ATOM 6293 N N . PRO B 1 323 ? 9.531 -13.289 15.055 1 97.88 323 PRO B N 1
ATOM 6294 C CA . PRO B 1 323 ? 8.617 -14.102 14.258 1 97.88 323 PRO B CA 1
ATOM 6295 C C . PRO B 1 323 ? 8.102 -13.375 13.023 1 97.88 323 PRO B C 1
ATOM 6297 O O . PRO B 1 323 ? 8.109 -12.141 12.984 1 97.88 323 PRO B O 1
ATOM 6300 N N . VAL B 1 324 ? 7.773 -14.125 12 1 98.38 324 VAL B N 1
ATOM 6301 C CA . VAL B 1 324 ? 7.008 -13.633 10.859 1 98.38 324 VAL B CA 1
ATOM 6302 C C . VAL B 1 324 ? 5.516 -13.844 11.117 1 98.38 324 VAL B C 1
ATOM 6304 O O . VAL B 1 324 ? 5.102 -14.891 11.609 1 98.38 324 VAL B O 1
ATOM 6307 N N . LYS B 1 325 ? 4.742 -12.805 10.867 1 97.81 325 LYS B N 1
ATOM 6308 C CA . LYS B 1 325 ? 3.307 -12.891 11.125 1 97.81 325 LYS B CA 1
ATOM 6309 C C . LYS B 1 325 ? 2.52 -12.984 9.82 1 97.81 325 LYS B C 1
ATOM 6311 O O . LYS B 1 325 ? 2.793 -12.242 8.875 1 97.81 325 LYS B O 1
ATOM 6316 N N . VAL B 1 326 ? 1.602 -13.953 9.75 1 98 326 VAL B N 1
ATOM 6317 C CA . VAL B 1 326 ? 0.647 -14.07 8.656 1 98 326 VAL B CA 1
ATOM 6318 C C . VAL B 1 326 ? -0.765 -13.789 9.164 1 98 326 VAL B C 1
ATOM 6320 O O . VAL B 1 326 ? -1.273 -14.5 10.031 1 98 326 VAL B O 1
ATOM 6323 N N . ILE B 1 327 ? -1.367 -12.742 8.672 1 97 327 ILE B N 1
ATOM 6324 C CA . ILE B 1 327 ? -2.727 -12.391 9.062 1 97 327 ILE B CA 1
ATOM 6325 C C . ILE B 1 327 ? -3.686 -12.672 7.906 1 97 327 ILE B C 1
ATOM 6327 O O . ILE B 1 327 ? -3.508 -12.148 6.801 1 97 327 ILE B O 1
ATOM 6331 N N . VAL B 1 328 ? -4.656 -13.516 8.125 1 96 328 VAL B N 1
ATOM 6332 C CA . VAL B 1 328 ? -5.684 -13.844 7.145 1 96 328 VAL B CA 1
ATOM 6333 C C . VAL B 1 328 ? -6.98 -13.117 7.496 1 96 328 VAL B C 1
ATOM 6335 O O . VAL B 1 328 ? -7.559 -13.352 8.562 1 96 328 VAL B O 1
ATOM 6338 N N . ALA B 1 329 ? -7.391 -12.203 6.625 1 93.5 329 ALA B N 1
ATOM 6339 C CA . ALA B 1 329 ? -8.625 -11.453 6.82 1 93.5 329 ALA B CA 1
ATOM 6340 C C . ALA B 1 329 ? -9.648 -11.789 5.742 1 93.5 329 ALA B C 1
ATOM 6342 O O . ALA B 1 329 ? -9.367 -11.664 4.551 1 93.5 329 ALA B O 1
ATOM 6343 N N . MET B 1 330 ? -10.789 -12.203 6.188 1 89 330 MET B N 1
ATOM 6344 C CA . MET B 1 330 ? -11.891 -12.508 5.273 1 89 330 MET B CA 1
ATOM 6345 C C . MET B 1 330 ? -12.891 -11.359 5.223 1 89 330 MET B C 1
ATOM 6347 O O . MET B 1 330 ? -13.68 -11.18 6.152 1 89 330 MET B O 1
ATOM 6351 N N . GLY B 1 331 ? -12.812 -10.648 4.152 1 83.69 331 GLY B N 1
ATOM 6352 C CA . GLY B 1 331 ? -13.789 -9.586 3.965 1 83.69 331 GLY B CA 1
ATOM 6353 C C . GLY B 1 331 ? -15.008 -10.023 3.178 1 83.69 331 GLY B C 1
ATOM 6354 O O . GLY B 1 331 ? -15.078 -11.164 2.721 1 83.69 331 GLY B O 1
ATOM 6355 N N . GLU B 1 332 ? -15.977 -9.094 3.174 1 78.19 332 GLU B N 1
ATOM 6356 C CA . GLU B 1 332 ? -17.172 -9.352 2.369 1 78.19 332 GLU B CA 1
ATOM 6357 C C . GLU B 1 332 ? -16.828 -9.375 0.88 1 78.19 332 GLU B C 1
ATOM 6359 O O . GLU B 1 332 ? -17.344 -10.211 0.135 1 78.19 332 GLU B O 1
ATOM 6364 N N . GLU B 1 333 ? -15.922 -8.516 0.516 1 75.19 333 GLU B N 1
ATOM 6365 C CA . GLU B 1 333 ? -15.617 -8.367 -0.904 1 75.19 333 GLU B CA 1
ATOM 6366 C C . GLU B 1 333 ? -14.359 -9.141 -1.28 1 75.19 333 GLU B C 1
ATOM 6368 O O . GLU B 1 333 ? -14.227 -9.617 -2.412 1 75.19 333 GLU B O 1
ATOM 6373 N N . ASP B 1 334 ? -13.43 -9.211 -0.379 1 81.75 334 ASP B N 1
ATOM 6374 C CA . ASP B 1 334 ? -12.133 -9.773 -0.731 1 81.75 334 ASP B CA 1
ATOM 6375 C C . ASP B 1 334 ? -11.508 -10.508 0.455 1 81.75 334 ASP B C 1
ATOM 6377 O O . ASP B 1 334 ? -11.992 -10.406 1.583 1 81.75 334 ASP B O 1
ATOM 6381 N N . VAL B 1 335 ? -10.648 -11.414 0.069 1 90.31 335 VAL B N 1
ATOM 6382 C CA . VAL B 1 335 ? -9.773 -12.031 1.06 1 90.31 335 VAL B CA 1
ATOM 6383 C C . VAL B 1 335 ? -8.398 -11.375 1.016 1 90.31 335 VAL B C 1
ATOM 6385 O O . VAL B 1 335 ? -7.84 -11.164 -0.064 1 90.31 335 VAL B O 1
ATOM 6388 N N . THR B 1 336 ? -7.934 -10.984 2.168 1 94 336 THR B N 1
ATOM 6389 C CA . THR B 1 336 ? -6.617 -10.359 2.234 1 94 336 THR B CA 1
ATOM 6390 C C . THR B 1 336 ? -5.695 -11.141 3.17 1 94 336 THR B C 1
ATOM 6392 O O . THR B 1 336 ? -6.094 -11.5 4.277 1 94 336 THR B O 1
ATOM 6395 N N . ILE B 1 337 ? -4.52 -11.461 2.689 1 96.81 337 ILE B N 1
ATOM 6396 C CA . ILE B 1 337 ? -3.488 -12.102 3.498 1 96.81 337 ILE B CA 1
ATOM 6397 C C . ILE B 1 337 ? -2.289 -11.164 3.643 1 96.81 337 ILE B C 1
ATOM 6399 O O . ILE B 1 337 ? -1.722 -10.719 2.645 1 96.81 337 ILE B O 1
ATOM 6403 N N . LYS B 1 338 ? -1.982 -10.844 4.848 1 97.88 338 LYS B N 1
ATOM 6404 C CA . LYS B 1 338 ? -0.834 -9.984 5.137 1 97.88 338 LYS B CA 1
ATOM 6405 C C . LYS B 1 338 ? 0.32 -10.797 5.723 1 97.88 338 LYS B C 1
ATOM 6407 O O . LYS B 1 338 ? 0.123 -11.586 6.648 1 97.88 338 LYS B O 1
ATOM 6412 N N . VAL B 1 339 ? 1.481 -10.695 5.152 1 98.31 339 VAL B N 1
ATOM 6413 C CA . VAL B 1 339 ? 2.713 -11.242 5.711 1 98.31 339 VAL B CA 1
ATOM 6414 C C . VAL B 1 339 ? 3.605 -10.109 6.207 1 98.31 339 VAL B C 1
ATOM 6416 O O . VAL B 1 339 ? 3.988 -9.234 5.434 1 98.31 339 VAL B O 1
ATOM 6419 N N . ALA B 1 340 ? 3.871 -10.094 7.488 1 97.81 340 ALA B N 1
ATOM 6420 C CA . ALA B 1 340 ? 4.684 -9.039 8.094 1 97.81 340 ALA B CA 1
ATOM 6421 C C . ALA B 1 340 ? 5.965 -9.609 8.695 1 97.81 340 ALA B C 1
ATOM 6423 O O . ALA B 1 340 ? 5.918 -10.547 9.492 1 97.81 340 ALA B O 1
ATOM 6424 N N . ASP B 1 341 ? 7.09 -9.094 8.312 1 97.69 341 ASP B N 1
ATOM 6425 C CA . ASP B 1 341 ? 8.359 -9.562 8.859 1 97.69 341 ASP B CA 1
ATOM 6426 C C . ASP B 1 341 ? 9.195 -8.398 9.375 1 97.69 341 ASP B C 1
ATOM 6428 O O . ASP B 1 341 ? 8.867 -7.234 9.125 1 97.69 341 ASP B O 1
ATOM 6432 N N . GLU B 1 342 ? 10.133 -8.664 10.172 1 97.06 342 GLU B N 1
ATOM 6433 C CA . GLU B 1 342 ? 11.109 -7.695 10.664 1 97.06 342 GLU B CA 1
ATOM 6434 C C . GLU B 1 342 ? 12.484 -7.93 10.031 1 97.06 342 GLU B C 1
ATOM 6436 O O . GLU B 1 342 ? 13.5 -7.941 10.734 1 97.06 342 GLU B O 1
ATOM 6441 N N . GLY B 1 343 ? 12.422 -8.195 8.695 1 95 343 GLY B N 1
ATOM 6442 C CA . GLY B 1 343 ? 13.633 -8.562 7.977 1 95 343 GLY B CA 1
ATOM 6443 C C . GLY B 1 343 ? 14.438 -7.367 7.504 1 95 343 GLY B C 1
ATOM 6444 O O . GLY B 1 343 ? 15.266 -7.484 6.598 1 95 343 GLY B O 1
ATOM 6445 N N . GLY B 1 344 ? 14.164 -6.199 7.961 1 92.31 344 GLY B N 1
ATOM 6446 C CA . GLY B 1 344 ? 14.984 -5.035 7.676 1 92.31 344 GLY B CA 1
ATOM 6447 C C . GLY B 1 344 ? 14.406 -4.141 6.598 1 92.31 344 GLY B C 1
ATOM 6448 O O . GLY B 1 344 ? 14.766 -2.969 6.488 1 92.31 344 GLY B O 1
ATOM 6449 N N . GLY B 1 345 ? 13.523 -4.707 5.758 1 90.69 345 GLY B N 1
ATOM 6450 C CA . GLY B 1 345 ? 12.945 -3.918 4.68 1 90.69 345 GLY B CA 1
ATOM 6451 C C . GLY B 1 345 ? 13.93 -3.621 3.566 1 90.69 345 GLY B C 1
ATOM 6452 O O . GLY B 1 345 ? 15.047 -4.148 3.557 1 90.69 345 GLY B O 1
ATOM 6453 N N . VAL B 1 346 ? 13.5 -2.922 2.518 1 87.75 346 VAL B N 1
ATOM 6454 C CA . VAL B 1 346 ? 14.32 -2.535 1.375 1 87.75 346 VAL B CA 1
ATOM 6455 C C . VAL B 1 346 ? 14.172 -1.039 1.113 1 87.75 346 VAL B C 1
ATOM 6457 O O . VAL B 1 346 ? 13.133 -0.446 1.426 1 87.75 346 VAL B O 1
ATOM 6460 N N . PRO B 1 347 ? 15.18 -0.434 0.6 1 84.06 347 PRO B N 1
ATOM 6461 C CA . PRO B 1 347 ? 15.062 0.979 0.232 1 84.06 347 PRO B CA 1
ATOM 6462 C C . PRO B 1 347 ? 13.992 1.224 -0.826 1 84.06 347 PRO B C 1
ATOM 6464 O O . PRO B 1 347 ? 13.711 0.345 -1.647 1 84.06 347 PRO B O 1
ATOM 6467 N N . ARG B 1 348 ? 13.383 2.367 -0.782 1 80.12 348 ARG B N 1
ATOM 6468 C CA . ARG B 1 348 ? 12.312 2.734 -1.698 1 80.12 348 ARG B CA 1
ATOM 6469 C C . ARG B 1 348 ? 12.758 2.594 -3.15 1 80.12 348 ARG B C 1
ATOM 6471 O O . ARG B 1 348 ? 11.969 2.193 -4.012 1 80.12 348 ARG B O 1
ATOM 6478 N N . SER B 1 349 ? 13.977 2.957 -3.41 1 74.75 349 SER B N 1
ATOM 6479 C CA . SER B 1 349 ? 14.516 2.9 -4.766 1 74.75 349 SER B CA 1
ATOM 6480 C C . SER B 1 349 ? 14.523 1.472 -5.297 1 74.75 349 SER B C 1
ATOM 6482 O O . SER B 1 349 ? 14.43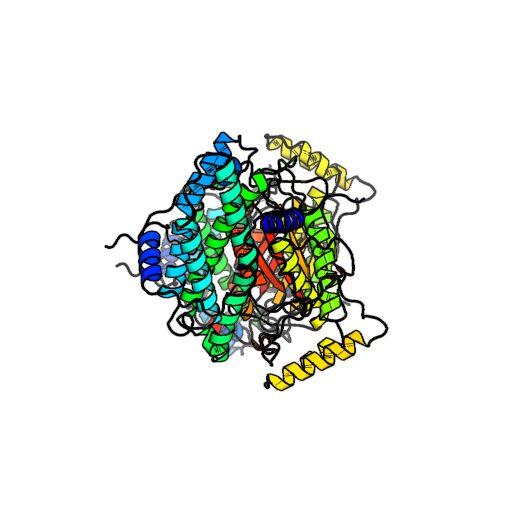 1.254 -6.508 1 74.75 349 SER B O 1
ATOM 6484 N N . ASP B 1 350 ? 14.539 0.512 -4.359 1 78.25 350 ASP B N 1
ATOM 6485 C CA . ASP B 1 350 ? 14.648 -0.888 -4.758 1 78.25 350 ASP B CA 1
ATOM 6486 C C . ASP B 1 350 ? 13.266 -1.533 -4.863 1 78.25 350 ASP B C 1
ATOM 6488 O O . ASP B 1 350 ? 13.125 -2.637 -5.395 1 78.25 350 ASP B O 1
ATOM 6492 N N . LEU B 1 351 ? 12.266 -0.827 -4.391 1 81.69 351 LEU B N 1
ATOM 6493 C CA . LEU B 1 351 ? 10.938 -1.428 -4.301 1 81.69 351 LEU B CA 1
ATOM 6494 C C . LEU B 1 351 ? 10.422 -1.8 -5.688 1 81.69 351 LEU B C 1
ATOM 6496 O O . LEU B 1 351 ? 9.789 -2.844 -5.859 1 81.69 351 LEU B O 1
ATOM 6500 N N . ARG B 1 352 ? 10.695 -0.948 -6.633 1 76.38 352 ARG B N 1
ATOM 6501 C CA . ARG B 1 352 ? 10.203 -1.224 -7.98 1 76.38 352 ARG B CA 1
ATOM 6502 C C . ARG B 1 352 ? 10.914 -2.432 -8.586 1 76.38 352 ARG B C 1
ATOM 6504 O O . ARG B 1 352 ? 10.344 -3.139 -9.422 1 76.38 352 ARG B O 1
ATOM 6511 N N . LEU B 1 353 ? 12.07 -2.701 -8.102 1 78.25 353 LEU B N 1
ATOM 6512 C CA . LEU B 1 353 ? 12.875 -3.785 -8.656 1 78.25 353 LEU B CA 1
ATOM 6513 C C . LEU B 1 353 ? 12.375 -5.137 -8.156 1 78.25 353 LEU B C 1
ATOM 6515 O O . LEU B 1 353 ? 12.641 -6.168 -8.789 1 78.25 353 LEU B O 1
ATOM 6519 N N . LEU B 1 354 ? 11.625 -5.082 -7.09 1 83.31 354 LEU B N 1
ATOM 6520 C CA . LEU B 1 354 ? 11.148 -6.32 -6.484 1 83.31 354 LEU B CA 1
ATOM 6521 C C . LEU B 1 354 ? 10.203 -7.055 -7.43 1 83.31 354 LEU B C 1
ATOM 6523 O O . LEU B 1 354 ? 10.055 -8.273 -7.34 1 83.31 354 LEU B O 1
ATOM 6527 N N . TRP B 1 355 ? 9.625 -6.328 -8.352 1 86.38 355 TRP B N 1
ATOM 6528 C CA . TRP B 1 355 ? 8.594 -6.918 -9.203 1 86.38 355 TRP B CA 1
ATOM 6529 C C . TRP B 1 355 ? 9.148 -7.258 -10.578 1 86.38 355 TRP B C 1
ATOM 6531 O O . TRP B 1 355 ? 8.414 -7.742 -11.445 1 86.38 355 TRP B O 1
ATOM 6541 N N . THR B 1 356 ? 10.391 -6.98 -10.719 1 82.5 356 THR B N 1
ATOM 6542 C CA . THR B 1 356 ? 11.008 -7.273 -12.008 1 82.5 356 THR B CA 1
ATOM 6543 C C . THR B 1 356 ? 11.609 -8.68 -12.016 1 82.5 356 THR B C 1
ATOM 6545 O O . THR B 1 356 ? 11.938 -9.219 -10.953 1 82.5 356 THR B O 1
ATOM 6548 N N . PHE B 1 357 ? 11.711 -9.25 -13.156 1 81.81 357 PHE B N 1
ATOM 6549 C CA . PHE B 1 357 ? 12.281 -10.586 -13.289 1 81.81 357 PHE B CA 1
ATOM 6550 C C . PHE B 1 357 ? 13.797 -10.531 -13.258 1 81.81 357 PHE B C 1
ATOM 6552 O O . PHE B 1 357 ? 14.461 -11.57 -13.289 1 81.81 357 PHE B O 1
ATOM 6559 N N . PHE B 1 358 ? 14.328 -9.344 -13.055 1 67.5 358 PHE B N 1
ATOM 6560 C CA . PHE B 1 358 ? 15.766 -9.148 -13.141 1 67.5 358 PHE B CA 1
ATOM 6561 C C . PHE B 1 358 ? 16.375 -9 -11.75 1 67.5 358 PHE B C 1
ATOM 6563 O O . PHE B 1 358 ? 17.594 -8.945 -11.602 1 67.5 358 PHE B O 1
ATOM 6570 N N . TYR B 1 359 ? 15.555 -8.852 -10.82 1 62.34 359 TYR B N 1
ATOM 6571 C CA . TYR B 1 359 ? 16.078 -8.453 -9.516 1 62.34 359 TYR B CA 1
ATOM 6572 C C . TYR B 1 359 ? 16.078 -9.625 -8.547 1 62.34 359 TYR B C 1
ATOM 6574 O O . TYR B 1 359 ? 15.102 -10.375 -8.469 1 62.34 359 TYR B O 1
ATOM 6582 N N . THR B 1 360 ? 17.297 -9.984 -8.094 1 58.62 360 THR B N 1
ATOM 6583 C CA . THR B 1 360 ? 17.422 -10.938 -7 1 58.62 360 THR B CA 1
ATOM 6584 C C . THR B 1 360 ? 18.438 -10.469 -5.969 1 58.62 360 THR B C 1
ATOM 6586 O O . THR B 1 360 ? 19.406 -9.797 -6.316 1 58.62 360 THR B O 1
ATOM 6589 N N . THR B 1 361 ? 18.016 -10.523 -4.785 1 49.97 361 THR B N 1
ATOM 6590 C CA . THR B 1 361 ? 18.969 -10.211 -3.725 1 49.97 361 THR B CA 1
ATOM 6591 C C . THR B 1 361 ? 19.766 -11.453 -3.316 1 49.97 361 THR B C 1
ATOM 6593 O O . THR B 1 361 ? 20.688 -11.367 -2.508 1 49.97 361 THR B O 1
ATOM 6596 N N . PHE B 1 362 ? 19.375 -12.602 -3.863 1 52.69 362 PHE B N 1
ATOM 6597 C CA . PHE B 1 362 ? 20.047 -13.844 -3.521 1 52.69 362 PHE B CA 1
ATOM 6598 C C . PHE B 1 362 ? 21.078 -14.203 -4.582 1 52.69 362 PHE B C 1
ATOM 6600 O O . PHE B 1 362 ? 20.812 -14.078 -5.781 1 52.69 362 PHE B O 1
ATOM 6607 N N . PRO B 1 363 ? 22.344 -14.43 -4.102 1 49.97 363 PRO B N 1
ATOM 6608 C CA . PRO B 1 363 ? 23.359 -14.82 -5.086 1 49.97 363 PRO B CA 1
ATOM 6609 C C . PRO B 1 363 ? 22.969 -16.078 -5.871 1 49.97 363 PRO B C 1
ATOM 6611 O O . PRO B 1 363 ? 22.25 -16.938 -5.352 1 49.97 363 PRO B O 1
ATOM 6614 N N . PRO B 1 364 ? 23.172 -16.109 -7.195 1 45.56 364 PRO B N 1
ATOM 6615 C CA . PRO B 1 364 ? 22.828 -17.25 -8.047 1 45.56 364 PRO B CA 1
ATOM 6616 C C . PRO B 1 364 ? 23.406 -18.562 -7.535 1 45.56 364 PRO B C 1
ATOM 6618 O O . PRO B 1 364 ? 24.562 -18.594 -7.09 1 45.56 364 PRO B O 1
ATOM 6621 N N . SER B 1 365 ? 22.828 -19.359 -6.855 1 40.62 365 SER B N 1
ATOM 6622 C CA . SER B 1 365 ? 23.344 -20.688 -6.527 1 40.62 365 SER B CA 1
ATOM 6623 C C . SER B 1 365 ? 23.719 -21.469 -7.785 1 40.62 365 SER B C 1
ATOM 6625 O O . SER B 1 365 ? 22.906 -22.234 -8.312 1 40.62 365 SER B O 1
ATOM 6627 N N . PHE B 1 366 ? 24.469 -20.969 -8.789 1 34.78 366 PHE B N 1
ATOM 6628 C CA . PHE B 1 366 ? 24.734 -21.859 -9.906 1 34.78 366 PHE B CA 1
ATOM 6629 C C . PHE B 1 366 ? 25.562 -23.062 -9.445 1 34.78 366 PHE B C 1
ATOM 6631 O O . PHE B 1 366 ? 26.562 -22.906 -8.742 1 34.78 366 PHE B O 1
ATOM 6638 N N . PRO B 1 367 ? 25.203 -24.266 -9.234 1 33.97 367 PRO B N 1
ATOM 6639 C CA . PRO B 1 367 ? 26.25 -25.281 -9.305 1 33.97 367 PRO B CA 1
ATOM 6640 C C . PRO B 1 367 ? 27.234 -25.047 -10.445 1 33.97 367 PRO B C 1
ATOM 6642 O O . PRO B 1 367 ? 26.844 -24.531 -11.5 1 33.97 367 PRO B O 1
ATOM 6645 N N . SER B 1 368 ? 28.625 -24.672 -10.211 1 31.22 368 SER B N 1
ATOM 6646 C CA . SER B 1 368 ? 29.625 -24.703 -11.273 1 31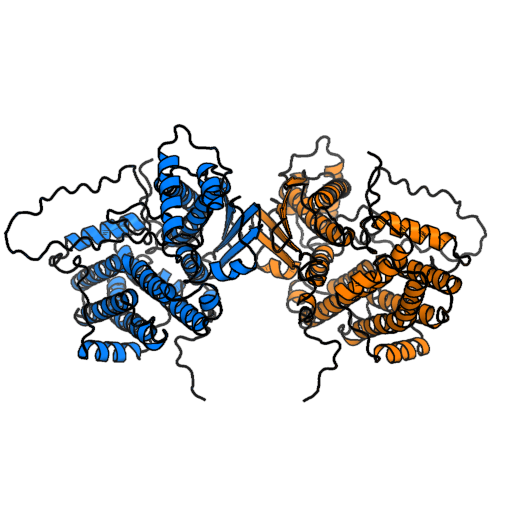.22 368 SER B CA 1
ATOM 6647 C C . SER B 1 368 ? 29.312 -25.812 -12.281 1 31.22 368 SER B C 1
ATOM 6649 O O . SER B 1 368 ? 29.359 -25.578 -13.492 1 31.22 368 SER B O 1
ATOM 6651 N N . SER B 1 369 ? 30.094 -27.203 -11.977 1 27.17 369 SER B N 1
ATOM 6652 C CA . SER B 1 369 ? 30.297 -28.234 -12.977 1 27.17 369 SER B CA 1
ATOM 6653 C C . SER B 1 369 ? 28.969 -28.766 -13.516 1 27.17 369 SER B C 1
ATOM 6655 O O . SER B 1 369 ? 28.047 -29.016 -12.75 1 27.17 369 SER B O 1
ATOM 6657 N N . PRO B 1 370 ? 28.828 -28.625 -14.805 1 28.47 370 PRO B N 1
ATOM 6658 C CA . PRO B 1 370 ? 27.812 -29.391 -15.539 1 28.47 370 PRO B CA 1
ATOM 6659 C C . PRO B 1 370 ? 27.75 -30.844 -15.109 1 28.47 370 PRO B C 1
ATOM 6661 O O . PRO B 1 370 ? 28.75 -31.578 -15.211 1 28.47 370 PRO B O 1
ATOM 6664 N N . ALA B 1 371 ? 27.453 -31.422 -14.031 1 27.66 371 ALA B N 1
ATOM 6665 C CA . ALA B 1 371 ? 27.562 -32.875 -14.062 1 27.66 371 ALA B CA 1
ATOM 6666 C C . ALA B 1 371 ? 27.281 -33.438 -15.461 1 27.66 371 ALA B C 1
ATOM 6668 O O . ALA B 1 371 ? 26.359 -32.969 -16.141 1 27.66 371 ALA B O 1
ATOM 6669 N N . PRO B 1 372 ? 28.453 -33.938 -16.109 1 25.91 372 PRO B N 1
ATOM 6670 C CA . PRO B 1 372 ? 28.266 -34.562 -17.422 1 25.91 372 PRO B CA 1
ATOM 6671 C C . PRO B 1 372 ? 26.938 -35.312 -17.547 1 25.91 372 PRO B C 1
ATOM 6673 O O . PRO B 1 372 ? 26.469 -35.906 -16.562 1 25.91 372 PRO B O 1
ATOM 6676 N N . LEU B 1 373 ? 26.156 -34.812 -18.266 1 25.92 373 LEU B N 1
ATOM 6677 C CA . LEU B 1 373 ? 25.094 -35.781 -18.594 1 25.92 373 LEU B CA 1
ATOM 6678 C C . LEU B 1 373 ? 25.672 -37.188 -18.797 1 25.92 373 LEU B C 1
ATOM 6680 O O . LEU B 1 373 ? 26.812 -37.312 -19.25 1 25.92 373 LEU B O 1
ATOM 6684 N N . PRO B 1 374 ? 25.5 -38.25 -18.016 1 24.39 374 PRO B N 1
ATOM 6685 C CA . PRO B 1 374 ? 26.078 -39.531 -18.438 1 24.39 374 PRO B CA 1
ATOM 6686 C C . PRO B 1 374 ? 26.234 -39.656 -19.953 1 24.39 374 PRO B C 1
ATOM 6688 O O . PRO B 1 374 ? 25.453 -39.062 -20.703 1 24.39 374 PRO B O 1
ATOM 6691 N N . GLY B 1 375 ? 27.484 -39.562 -20.469 1 24.06 375 GLY B N 1
ATOM 6692 C CA . GLY B 1 375 ? 27.844 -40 -21.797 1 24.06 375 GLY B CA 1
ATOM 6693 C C . GLY B 1 375 ? 27.016 -41.156 -22.297 1 24.06 375 GLY B C 1
ATOM 6694 O O . GLY B 1 375 ? 26.422 -41.875 -21.5 1 24.06 375 GLY B O 1
ATOM 6695 N N . GLY B 1 376 ? 26.5 -41.156 -23.484 1 23.7 376 GLY B N 1
ATOM 6696 C CA . GLY B 1 376 ? 25.969 -42.281 -24.266 1 23.7 376 GLY B CA 1
ATOM 6697 C C . GLY B 1 376 ? 26.828 -43.531 -24.203 1 23.7 376 GLY B C 1
ATOM 6698 O O . GLY B 1 376 ? 26.75 -44.375 -25.094 1 23.7 376 GLY B O 1
ATOM 6699 N N . ARG B 1 377 ? 27.984 -43.812 -23.453 1 26.52 377 ARG B N 1
ATOM 6700 C CA . ARG B 1 377 ? 28.297 -45.156 -23.922 1 26.52 377 ARG B CA 1
ATOM 6701 C C . ARG B 1 377 ? 27.125 -46.125 -23.688 1 26.52 377 ARG B C 1
ATOM 6703 O O . ARG B 1 377 ? 26.344 -45.938 -22.734 1 26.52 377 ARG B O 1
ATOM 6710 N N . ALA B 1 378 ? 26.828 -47.125 -24.656 1 24.38 378 ALA B N 1
ATOM 6711 C CA . ALA B 1 378 ? 26.172 -48.406 -24.969 1 24.38 378 ALA B CA 1
ATOM 6712 C C . ALA B 1 378 ? 26.281 -49.375 -23.781 1 24.38 378 ALA B C 1
ATOM 6714 O O . ALA B 1 378 ? 25.75 -50.469 -23.844 1 24.38 378 ALA B O 1
ATOM 6715 N N . GLY B 1 379 ? 27.391 -49.438 -22.969 1 22.89 379 GLY B N 1
ATOM 6716 C CA . GLY B 1 379 ? 27.25 -50.688 -22.25 1 22.89 379 GLY B CA 1
ATOM 6717 C C . GLY B 1 379 ? 26 -50.75 -21.391 1 22.89 379 GLY B C 1
ATOM 6718 O O . GLY B 1 379 ? 25.453 -49.688 -21.016 1 22.89 379 GLY B O 1
ATOM 6719 N N . GLY B 1 380 ? 25.109 -51.938 -21.312 1 23.02 380 GLY B N 1
ATOM 6720 C CA . GLY B 1 380 ? 23.859 -52.5 -20.812 1 23.02 380 GLY B CA 1
ATOM 6721 C C . GLY B 1 380 ? 23.625 -52.219 -19.344 1 23.02 380 GLY B C 1
ATOM 6722 O O . GLY B 1 380 ? 22.734 -52.812 -18.734 1 23.02 380 GLY B O 1
ATOM 6723 N N . GLY B 1 381 ? 24.594 -51.906 -18.531 1 21.94 381 GLY B N 1
ATOM 6724 C CA . GLY B 1 381 ? 24.266 -52.219 -17.156 1 21.94 381 GLY B CA 1
ATOM 6725 C C . GLY B 1 381 ? 23.078 -51.438 -16.625 1 21.94 381 GLY B C 1
ATOM 6726 O O . GLY B 1 381 ? 22.797 -50.344 -17.109 1 21.94 381 GLY B O 1
ATOM 6727 N N . SER B 1 382 ? 22 -52.062 -15.914 1 21.14 382 SER B N 1
ATOM 6728 C CA . SER B 1 382 ? 20.672 -51.875 -15.32 1 21.14 382 SER B CA 1
ATOM 6729 C C . SER B 1 382 ? 20.672 -50.688 -14.352 1 21.14 382 SER B C 1
ATOM 6731 O O . SER B 1 382 ? 21.516 -50.594 -13.469 1 21.14 382 SER B O 1
ATOM 6733 N N . LEU B 1 383 ? 20.797 -49.5 -14.805 1 24.59 383 LEU B N 1
ATOM 6734 C CA . LEU B 1 383 ? 20.531 -48.438 -13.828 1 24.59 383 LEU B CA 1
ATOM 6735 C C . LEU B 1 383 ? 19.562 -48.938 -12.75 1 24.59 383 LEU B C 1
ATOM 6737 O O . LEU B 1 383 ? 18.453 -49.344 -13.055 1 24.59 383 LEU B O 1
ATOM 6741 N N . ASP B 1 384 ? 19.984 -49.625 -11.758 1 23.33 384 ASP B N 1
ATOM 6742 C CA . ASP B 1 384 ? 19.203 -50.219 -10.68 1 23.33 384 ASP B CA 1
ATOM 6743 C C . ASP B 1 384 ? 18.094 -49.281 -10.219 1 23.33 384 ASP B C 1
ATOM 6745 O O . ASP B 1 384 ? 18.234 -48.062 -10.32 1 23.33 384 ASP B O 1
ATOM 6749 N N . GLU B 1 385 ? 16.797 -49.719 -10.016 1 23.98 385 GLU B N 1
ATOM 6750 C CA . GLU B 1 385 ? 15.398 -49.438 -9.688 1 23.98 385 GLU B CA 1
ATOM 6751 C C . GLU B 1 385 ? 15.281 -48.438 -8.531 1 23.98 385 GLU B C 1
ATOM 6753 O O . GLU B 1 385 ? 14.328 -47.656 -8.469 1 23.98 385 GLU B O 1
ATOM 6758 N N . ASN B 1 386 ? 15.992 -48.531 -7.312 1 23.23 386 ASN B N 1
ATOM 6759 C CA . ASN B 1 386 ? 15.578 -48.188 -5.961 1 23.23 386 ASN B CA 1
ATOM 6760 C C . ASN B 1 386 ? 15.93 -46.719 -5.637 1 23.23 386 ASN B C 1
ATOM 6762 O O . ASN B 1 386 ? 16.828 -46.469 -4.84 1 23.23 386 ASN B O 1
ATOM 6766 N N . VAL B 1 387 ? 16.281 -46 -6.48 1 26.08 387 VAL B N 1
ATOM 6767 C CA . VAL B 1 387 ? 16.562 -44.719 -5.859 1 26.08 387 VAL B CA 1
ATOM 6768 C C . VAL B 1 387 ? 15.328 -44.188 -5.137 1 26.08 387 VAL B C 1
ATOM 6770 O O . VAL B 1 387 ? 14.312 -43.875 -5.77 1 26.08 387 VAL B O 1
ATOM 6773 N N . THR B 1 388 ? 15.023 -44.5 -3.832 1 24.05 388 THR B N 1
ATOM 6774 C CA . THR B 1 388 ? 14.008 -44.125 -2.857 1 24.05 388 THR B CA 1
ATOM 6775 C C . THR B 1 388 ? 14.008 -42.594 -2.654 1 24.05 388 THR B C 1
ATOM 6777 O O . THR B 1 388 ? 15.047 -42.031 -2.35 1 24.05 388 THR B O 1
ATOM 6780 N N . VAL B 1 389 ? 13.391 -41.875 -3.496 1 26.2 389 VAL B N 1
ATOM 6781 C CA . VAL B 1 389 ? 12.922 -40.531 -3.139 1 26.2 389 VAL B CA 1
ATOM 6782 C C . VAL B 1 389 ? 12.57 -40.5 -1.652 1 26.2 389 VAL B C 1
ATOM 6784 O O . VAL B 1 389 ? 11.539 -41.031 -1.232 1 26.2 389 VAL B O 1
ATOM 6787 N N . THR B 1 390 ? 13.539 -40.719 -0.807 1 24.94 390 THR B N 1
ATOM 6788 C CA . THR B 1 390 ? 13.234 -40.625 0.615 1 24.94 390 THR B CA 1
ATOM 6789 C C . THR B 1 390 ? 12.852 -39.188 0.974 1 24.94 390 THR B C 1
ATOM 6791 O O . THR B 1 390 ? 13.625 -38.25 0.739 1 24.94 390 THR B O 1
ATOM 6794 N N . ASN B 1 391 ? 11.602 -38.781 0.717 1 25.36 391 ASN B N 1
ATOM 6795 C CA . ASN B 1 391 ? 10.93 -37.688 1.386 1 25.36 391 ASN B CA 1
ATOM 6796 C C . ASN B 1 391 ? 11.367 -37.562 2.842 1 25.36 391 ASN B C 1
ATOM 6798 O O . ASN B 1 391 ? 11.039 -38.406 3.67 1 25.36 391 ASN B O 1
ATOM 6802 N N . PRO B 1 392 ? 12.609 -37.281 3.129 1 27.61 392 PRO B N 1
ATOM 6803 C CA . PRO B 1 392 ? 12.586 -37.469 4.582 1 27.61 392 PRO B CA 1
ATOM 6804 C C . PRO B 1 392 ? 11.25 -37.062 5.211 1 27.61 392 PRO B C 1
ATOM 6806 O O . PRO B 1 392 ? 10.648 -37.875 5.941 1 27.61 392 PRO B O 1
ATOM 6809 N N . ALA B 1 393 ? 11.266 -35.844 5.898 1 26.86 393 ALA B N 1
ATOM 6810 C CA . ALA B 1 393 ? 10.008 -35.719 6.625 1 26.86 393 ALA B CA 1
ATOM 6811 C C . ALA B 1 393 ? 8.82 -35.719 5.672 1 26.86 393 ALA B C 1
ATOM 6813 O O . ALA B 1 393 ? 8.977 -35.531 4.465 1 26.86 393 ALA B O 1
ATOM 6814 N N . GLY B 1 394 ? 7.512 -36 6.113 1 26.25 394 GLY B N 1
ATOM 6815 C CA . GLY B 1 394 ? 6.203 -36.281 5.539 1 26.25 394 GLY B CA 1
ATOM 6816 C C . GLY B 1 394 ? 5.863 -35.375 4.367 1 26.25 394 GLY B C 1
ATOM 6817 O O . GLY B 1 394 ? 6.754 -34.906 3.67 1 26.25 394 GLY B O 1
ATOM 6818 N N . ASN B 1 395 ? 4.566 -34.844 4.387 1 26.12 395 ASN B N 1
ATOM 6819 C CA . ASN B 1 395 ? 3.514 -34.281 3.533 1 26.12 395 ASN B CA 1
ATOM 6820 C C . ASN B 1 395 ? 3.953 -33 2.85 1 26.12 395 ASN B C 1
ATOM 6822 O O . ASN B 1 395 ? 3.59 -31.906 3.285 1 26.12 395 ASN B O 1
ATOM 6826 N N . VAL B 1 396 ? 5.09 -32.75 2.736 1 29.36 396 VAL B N 1
ATOM 6827 C CA . VAL B 1 396 ? 5.273 -31.438 2.15 1 29.36 396 VAL B CA 1
ATOM 6828 C C . VAL B 1 396 ? 4.656 -31.391 0.754 1 29.36 396 VAL B C 1
ATOM 6830 O O . VAL B 1 396 ? 5.051 -32.156 -0.126 1 29.36 396 VAL B O 1
ATOM 6833 N N . SER B 1 397 ? 3.336 -31.203 0.532 1 29.88 397 SER B N 1
ATOM 6834 C CA . SER B 1 397 ? 2.518 -30.969 -0.652 1 29.88 397 SER B CA 1
ATOM 6835 C C . SER B 1 397 ? 3.246 -30.094 -1.663 1 29.88 397 SER B C 1
ATOM 6837 O O . SER B 1 397 ? 3.631 -28.969 -1.35 1 29.88 397 SER B O 1
ATOM 6839 N N . ALA B 1 398 ? 4.168 -30.625 -2.412 1 31.88 398 ALA B N 1
ATOM 6840 C CA . ALA B 1 398 ? 4.766 -30 -3.588 1 31.88 398 ALA B CA 1
ATOM 6841 C C . ALA B 1 398 ? 3.711 -29.281 -4.422 1 31.88 398 ALA B C 1
ATOM 6843 O O . ALA B 1 398 ? 2.852 -29.922 -5.031 1 31.88 398 ALA B O 1
ATOM 6844 N N . GLY B 1 399 ? 3.141 -28.281 -4.043 1 32.41 399 GLY B N 1
ATOM 6845 C CA . GLY B 1 399 ? 2.223 -27.578 -4.93 1 32.41 399 GLY B CA 1
ATOM 6846 C C . GLY B 1 399 ? 2.74 -27.453 -6.348 1 32.41 399 GLY B C 1
ATOM 6847 O O . GLY B 1 399 ? 3.902 -27.766 -6.621 1 32.41 399 GLY B O 1
ATOM 6848 N N . PRO B 1 400 ? 1.858 -27.422 -7.355 1 32.62 400 PRO B N 1
ATOM 6849 C CA . PRO B 1 400 ? 2.24 -27.453 -8.773 1 32.62 400 PRO B CA 1
ATOM 6850 C C . PRO B 1 400 ? 3.547 -26.719 -9.047 1 32.62 400 PRO B C 1
ATOM 6852 O O . PRO B 1 400 ? 4.113 -26.828 -10.133 1 32.62 400 PRO B O 1
ATOM 6855 N N . PHE B 1 401 ? 3.787 -25.797 -8.172 1 34.97 401 PHE B N 1
ATOM 6856 C CA . PHE B 1 401 ? 4.945 -24.953 -8.453 1 34.97 401 PHE B CA 1
ATOM 6857 C C . PHE B 1 401 ? 6.152 -25.406 -7.641 1 34.97 401 PHE B C 1
ATOM 6859 O O . PHE B 1 401 ? 7.141 -24.672 -7.523 1 34.97 401 PHE B O 1
ATOM 6866 N N . THR B 1 402 ? 5.887 -26.375 -6.742 1 35.16 402 THR B N 1
ATOM 6867 C CA . THR B 1 402 ? 7.102 -26.766 -6.035 1 35.16 402 THR B CA 1
ATOM 6868 C C . THR B 1 402 ? 8.094 -27.422 -6.992 1 35.16 402 THR B C 1
ATOM 6870 O O . THR B 1 402 ? 7.727 -28.297 -7.77 1 35.16 402 THR B O 1
ATOM 6873 N N . PHE B 1 403 ? 9.047 -26.75 -7.395 1 34.84 403 PHE B N 1
ATOM 6874 C CA . PHE B 1 403 ? 10.156 -27.281 -8.172 1 34.84 403 PHE B CA 1
ATOM 6875 C C . PHE B 1 403 ? 10.602 -28.625 -7.609 1 34.84 403 PHE B C 1
ATOM 6877 O O . PHE B 1 403 ? 10.914 -28.75 -6.422 1 34.84 403 PHE B O 1
ATOM 6884 N N . PRO B 1 404 ? 9.992 -29.641 -8.055 1 31.97 404 PRO B N 1
ATOM 6885 C CA . PRO B 1 404 ? 10.68 -30.828 -7.555 1 31.97 404 PRO B CA 1
ATOM 6886 C C . PRO B 1 404 ? 12.188 -30.641 -7.418 1 31.97 404 PRO B C 1
ATOM 6888 O O . PRO B 1 404 ? 12.828 -30.109 -8.328 1 31.97 404 PRO B O 1
ATOM 6891 N N . ASN B 1 405 ? 12.641 -30.281 -6.258 1 33.25 405 ASN B N 1
ATOM 6892 C CA . ASN B 1 405 ? 14.086 -30.391 -6.137 1 33.25 405 ASN B CA 1
ATOM 6893 C C . ASN B 1 405 ? 14.602 -31.703 -6.734 1 33.25 405 ASN B C 1
ATOM 6895 O O . ASN B 1 405 ? 14.328 -32.781 -6.203 1 33.25 405 ASN B O 1
ATOM 6899 N N . VAL B 1 406 ? 14.414 -31.984 -7.914 1 29.53 406 VAL B N 1
ATOM 6900 C CA . VAL B 1 406 ? 15.32 -33.062 -8.336 1 29.53 406 VAL B CA 1
ATOM 6901 C C . VAL B 1 406 ? 16.703 -32.844 -7.711 1 29.53 406 VAL B C 1
ATOM 6903 O O . VAL B 1 406 ? 17.281 -31.75 -7.824 1 29.53 406 VAL B O 1
ATOM 6906 N N . GLY B 1 407 ? 17.328 -33.688 -6.871 1 31.97 407 GLY B N 1
ATOM 6907 C CA . GLY B 1 407 ? 18.531 -34 -6.125 1 31.97 407 GLY B CA 1
ATOM 6908 C C . GLY B 1 407 ? 19.047 -32.812 -5.332 1 31.97 407 GLY B C 1
ATOM 6909 O O . GLY B 1 407 ? 20.031 -32.938 -4.59 1 31.97 407 GLY B O 1
ATOM 6910 N N . THR B 1 408 ? 19.078 -31.578 -5.945 1 35.03 408 THR B N 1
ATOM 6911 C CA . THR B 1 408 ? 19.875 -30.547 -5.27 1 35.03 408 THR B CA 1
ATOM 6912 C C . THR B 1 408 ? 19.078 -29.922 -4.121 1 35.03 408 THR B C 1
ATOM 6914 O O . THR B 1 408 ? 17.859 -30.078 -4.047 1 35.03 408 THR B O 1
ATOM 6917 N N . GLU B 1 409 ? 19.734 -29 -3.268 1 39.38 409 GLU B N 1
ATOM 6918 C CA . GLU B 1 409 ? 19.516 -28.234 -2.049 1 39.38 409 GLU B CA 1
ATOM 6919 C C . GLU B 1 409 ? 18.188 -27.484 -2.092 1 39.38 409 GLU B C 1
ATOM 6921 O O . GLU B 1 409 ? 17.75 -27.062 -3.16 1 39.38 409 GLU B O 1
ATOM 6926 N N . PRO B 1 410 ? 17.25 -27.875 -1.183 1 42.84 410 PRO B N 1
ATOM 6927 C CA . PRO B 1 410 ? 16.047 -27.062 -0.982 1 42.84 410 PRO B CA 1
ATOM 6928 C C . PRO B 1 410 ? 16.25 -25.609 -1.378 1 42.84 410 PRO B C 1
ATOM 6930 O O . PRO B 1 410 ? 17.219 -24.984 -0.963 1 42.84 410 PRO B O 1
ATOM 6933 N N . VAL B 1 411 ? 15.766 -25.219 -2.58 1 49.22 411 VAL B N 1
ATOM 6934 C CA . VAL B 1 411 ? 16.047 -23.891 -3.113 1 49.22 411 VAL B CA 1
ATOM 6935 C C . VAL B 1 411 ? 15.148 -22.859 -2.445 1 49.22 411 VAL B C 1
ATOM 6937 O O . VAL B 1 411 ? 13.922 -22.906 -2.596 1 49.22 411 VAL B O 1
ATOM 6940 N N . LEU B 1 412 ? 15.492 -22.25 -1.192 1 39.94 412 LEU B N 1
ATOM 6941 C CA . LEU B 1 412 ? 14.812 -21.141 -0.534 1 39.94 412 LEU B CA 1
ATOM 6942 C C . LEU B 1 412 ? 14.625 -19.969 -1.492 1 39.94 412 LEU B C 1
ATOM 6944 O O . LEU B 1 412 ? 13.609 -19.266 -1.433 1 39.94 412 LEU B O 1
ATOM 6948 N N . ALA B 1 413 ? 15.648 -19.656 -2.107 1 51.72 413 ALA B N 1
ATOM 6949 C CA . ALA B 1 413 ? 15.656 -18.469 -2.961 1 51.72 413 ALA B CA 1
ATOM 6950 C C . ALA B 1 413 ? 16.422 -18.719 -4.254 1 51.72 413 ALA B C 1
ATOM 6952 O O . ALA B 1 413 ? 17.203 -19.672 -4.34 1 51.72 413 ALA B O 1
ATOM 6953 N N . GLY B 1 414 ? 16.141 -18.375 -5.477 1 53.62 414 GLY B N 1
ATOM 6954 C CA . GLY B 1 414 ? 17.266 -18.5 -6.379 1 53.62 414 GLY B CA 1
ATOM 6955 C C . GLY B 1 414 ? 16.984 -17.984 -7.773 1 53.62 414 GLY B C 1
ATOM 6956 O O . GLY B 1 414 ? 17.891 -17.594 -8.492 1 53.62 414 GLY B O 1
ATOM 6957 N N . HIS B 1 415 ? 15.68 -17.938 -8.047 1 60.72 415 HIS B N 1
ATOM 6958 C CA . HIS B 1 415 ? 15.648 -17.578 -9.461 1 60.72 415 HIS B CA 1
ATOM 6959 C C . HIS B 1 415 ? 15.023 -16.203 -9.68 1 60.72 415 HIS B C 1
ATOM 6961 O O . HIS B 1 415 ? 14.945 -15.727 -10.812 1 60.72 415 HIS B O 1
ATOM 6967 N N . GLY B 1 416 ? 14.758 -15.477 -8.586 1 66.69 416 GLY B N 1
ATOM 6968 C CA . GLY B 1 416 ? 14.258 -14.117 -8.688 1 66.69 416 GLY B CA 1
ATOM 6969 C C . GLY B 1 416 ? 12.883 -14.031 -9.32 1 66.69 416 GLY B C 1
ATOM 6970 O O . GLY B 1 416 ? 12.43 -12.938 -9.68 1 66.69 416 GLY B O 1
ATOM 6971 N N . MET B 1 417 ? 12.273 -15.156 -9.398 1 79.44 417 MET B N 1
ATOM 6972 C CA . MET B 1 417 ? 10.992 -15.148 -10.102 1 79.44 417 MET B CA 1
ATOM 6973 C C . MET B 1 417 ? 9.828 -15.266 -9.133 1 79.44 417 MET B C 1
ATOM 6975 O O . MET B 1 417 ? 8.68 -15.016 -9.492 1 79.44 417 MET B O 1
ATOM 6979 N N . GLY B 1 418 ? 10.109 -15.484 -7.918 1 84.25 418 GLY B N 1
ATOM 6980 C CA . GLY B 1 418 ? 9.07 -15.828 -6.961 1 84.25 418 GLY B CA 1
ATOM 6981 C C . GLY B 1 418 ? 8.039 -14.727 -6.777 1 84.25 418 GLY B C 1
ATOM 6982 O O . GLY B 1 418 ? 6.852 -14.938 -7.016 1 84.25 418 GLY B O 1
ATOM 6983 N N . LEU B 1 419 ? 8.477 -13.539 -6.488 1 88.94 419 LEU B N 1
ATOM 6984 C CA . LEU B 1 419 ? 7.562 -12.453 -6.156 1 88.94 419 LEU B CA 1
ATOM 6985 C C . LEU B 1 419 ? 6.836 -11.953 -7.398 1 88.94 419 LEU B C 1
ATOM 6987 O O . LEU B 1 419 ? 5.613 -11.82 -7.398 1 88.94 419 LEU B O 1
ATOM 6991 N N . PRO B 1 420 ? 7.535 -11.734 -8.508 1 89.25 420 PRO B N 1
ATOM 6992 C CA . PRO B 1 420 ? 6.805 -11.305 -9.695 1 89.25 420 PRO B CA 1
ATOM 6993 C C . PRO B 1 420 ? 5.773 -12.328 -10.164 1 89.25 420 PRO B C 1
ATOM 6995 O O . PRO B 1 420 ? 4.672 -11.961 -10.578 1 89.25 420 PRO B O 1
ATOM 6998 N N . LEU B 1 421 ? 6.137 -13.555 -10.141 1 90.12 421 LEU B N 1
ATOM 6999 C CA . LEU B 1 421 ? 5.203 -14.594 -10.562 1 90.12 421 LEU B CA 1
ATOM 7000 C C . LEU B 1 421 ? 4.004 -14.664 -9.625 1 90.12 421 LEU B C 1
ATOM 7002 O O . LEU B 1 421 ? 2.875 -14.883 -10.07 1 90.12 421 LEU B O 1
ATOM 7006 N N . SER B 1 422 ? 4.293 -14.562 -8.336 1 93.62 422 SER B N 1
ATOM 7007 C CA . SER B 1 422 ? 3.193 -14.539 -7.371 1 93.62 422 SER B CA 1
ATOM 7008 C C . SER B 1 422 ? 2.211 -13.422 -7.684 1 93.62 422 SER B C 1
ATOM 7010 O O . SER B 1 422 ? 0.996 -13.602 -7.582 1 93.62 422 SER B O 1
ATOM 7012 N N . ARG B 1 423 ? 2.723 -12.297 -8.039 1 94.25 423 ARG B N 1
ATOM 7013 C CA . ARG B 1 423 ? 1.862 -11.172 -8.383 1 94.25 423 ARG B CA 1
ATOM 7014 C C . ARG B 1 423 ? 1.031 -11.477 -9.625 1 94.25 423 ARG B C 1
ATOM 7016 O O . ARG B 1 42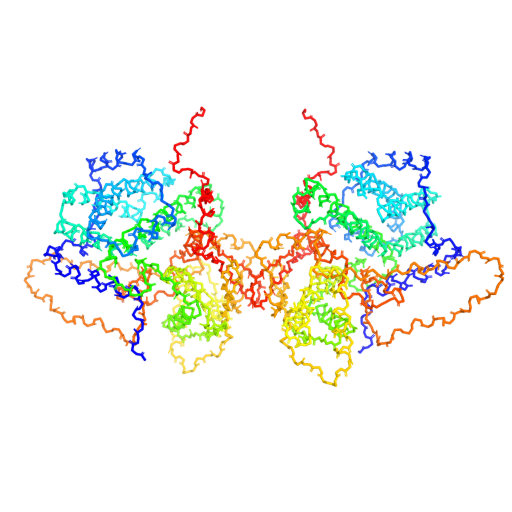3 ? -0.142 -11.102 -9.703 1 94.25 423 ARG B O 1
ATOM 7023 N N . ILE B 1 424 ? 1.637 -12.117 -10.609 1 91.5 424 ILE B N 1
ATOM 7024 C CA . ILE B 1 424 ? 0.914 -12.477 -11.828 1 91.5 424 ILE B CA 1
ATOM 7025 C C . ILE B 1 424 ? -0.207 -13.461 -11.484 1 91.5 424 ILE B C 1
ATOM 7027 O O . ILE B 1 424 ? -1.32 -13.344 -12.008 1 91.5 424 ILE B O 1
ATOM 7031 N N . TYR B 1 425 ? 0.077 -14.406 -10.609 1 90.44 425 TYR B N 1
ATOM 7032 C CA . TYR B 1 425 ? -0.945 -15.344 -10.172 1 90.44 425 TYR B CA 1
ATOM 7033 C C . TYR B 1 425 ? -2.109 -14.625 -9.508 1 90.44 425 TYR B C 1
ATOM 7035 O O . TYR B 1 425 ? -3.273 -14.945 -9.758 1 90.44 425 TYR B O 1
ATOM 7043 N N . ALA B 1 426 ? -1.796 -13.703 -8.664 1 92.88 426 ALA B N 1
ATOM 7044 C CA . ALA B 1 426 ? -2.838 -12.953 -7.973 1 92.88 426 ALA B CA 1
ATOM 7045 C C . ALA B 1 426 ? -3.674 -12.141 -8.953 1 92.88 426 ALA B C 1
ATOM 7047 O O . ALA B 1 426 ? -4.906 -12.18 -8.914 1 92.88 426 ALA B O 1
ATOM 7048 N N . ARG B 1 427 ? -3.035 -11.508 -9.836 1 89.88 427 ARG B N 1
ATOM 7049 C CA . ARG B 1 427 ? -3.705 -10.609 -10.773 1 89.88 427 ARG B CA 1
ATOM 7050 C C . ARG B 1 427 ? -4.512 -11.398 -11.805 1 89.88 427 ARG B C 1
ATOM 7052 O O . ARG B 1 427 ? -5.488 -10.883 -12.352 1 89.88 427 ARG B O 1
ATOM 7059 N N . TYR B 1 428 ? -4.051 -12.648 -12.023 1 86.38 428 TYR B N 1
ATOM 7060 C CA . TYR B 1 428 ? -4.766 -13.484 -12.984 1 86.38 428 TYR B CA 1
ATOM 7061 C C . TYR B 1 428 ? -6.234 -13.617 -12.602 1 86.38 428 TYR B C 1
ATOM 7063 O O . TYR B 1 428 ? -7.109 -13.656 -13.469 1 86.38 428 TYR B O 1
ATOM 7071 N N . PHE B 1 429 ? -6.488 -13.648 -11.367 1 82.25 429 PHE B N 1
ATOM 7072 C CA . PHE B 1 429 ? -7.863 -13.82 -10.914 1 82.25 429 PHE B CA 1
ATOM 7073 C C . PHE B 1 429 ? -8.406 -12.523 -10.328 1 82.25 429 PHE B C 1
ATOM 7075 O O . PHE B 1 429 ? -9.328 -12.539 -9.516 1 82.25 429 PHE B O 1
ATOM 7082 N N . GLY B 1 430 ? -7.797 -11.414 -10.602 1 82.69 430 GLY B N 1
ATOM 7083 C CA . GLY B 1 430 ? -8.336 -10.117 -10.234 1 82.69 430 GLY B CA 1
ATOM 7084 C C . GLY B 1 430 ? -7.797 -9.594 -8.914 1 82.69 430 GLY B C 1
ATOM 7085 O O . GLY B 1 430 ? -8.242 -8.562 -8.422 1 82.69 430 GLY B O 1
ATOM 7086 N N . GLY B 1 431 ? -6.953 -10.312 -8.328 1 89.25 431 GLY B N 1
ATOM 7087 C CA . GLY B 1 431 ? -6.312 -9.859 -7.102 1 89.25 431 GLY B CA 1
ATOM 7088 C C . GLY B 1 431 ? -5.047 -9.062 -7.352 1 89.25 431 GLY B C 1
ATOM 7089 O O . GLY B 1 431 ? -4.883 -8.469 -8.422 1 89.25 431 GLY B O 1
ATOM 7090 N N . ASP B 1 432 ? -4.281 -8.961 -6.277 1 92.44 432 ASP B N 1
ATOM 7091 C CA . ASP B 1 432 ? -3.018 -8.234 -6.375 1 92.44 432 ASP B CA 1
ATOM 7092 C C . ASP B 1 432 ? -2.088 -8.602 -5.219 1 92.44 432 ASP B C 1
ATOM 7094 O O . ASP B 1 432 ? -2.529 -9.156 -4.211 1 92.44 432 ASP B O 1
ATOM 7098 N N . LEU B 1 433 ? -0.825 -8.445 -5.5 1 95.62 433 LEU B N 1
ATOM 7099 C CA . LEU B 1 433 ? 0.198 -8.578 -4.469 1 95.62 433 LEU B CA 1
ATOM 7100 C C . LEU B 1 433 ? 1.019 -7.301 -4.344 1 95.62 433 LEU B C 1
ATOM 7102 O O . LEU B 1 433 ? 1.642 -6.859 -5.312 1 95.62 433 LEU B O 1
ATOM 7106 N N . GLU B 1 434 ? 0.991 -6.688 -3.152 1 94.44 434 GLU B N 1
ATOM 7107 C CA . GLU B 1 434 ? 1.715 -5.445 -2.898 1 94.44 434 GLU B CA 1
ATOM 7108 C C . GLU B 1 434 ? 2.635 -5.578 -1.689 1 94.44 434 GLU B C 1
ATOM 7110 O O . GLU B 1 434 ? 2.398 -6.414 -0.813 1 94.44 434 GLU B O 1
ATOM 7115 N N . VAL B 1 435 ? 3.691 -4.75 -1.718 1 94.62 435 VAL B N 1
ATOM 7116 C CA . VAL B 1 435 ? 4.605 -4.758 -0.579 1 94.62 435 VAL B CA 1
ATOM 7117 C C . VAL B 1 435 ? 4.797 -3.334 -0.059 1 94.62 435 VAL B C 1
ATOM 7119 O O . VAL B 1 435 ? 4.695 -2.369 -0.821 1 94.62 435 VAL B O 1
ATOM 7122 N N . LYS B 1 436 ? 4.859 -3.219 1.229 1 93.75 436 LYS B N 1
ATOM 7123 C CA . LYS B 1 436 ? 5.254 -1.988 1.907 1 93.75 436 LYS B CA 1
ATOM 7124 C C . LYS B 1 436 ? 6.516 -2.199 2.738 1 93.75 436 LYS B C 1
ATOM 7126 O O . LYS B 1 436 ? 6.531 -3.027 3.65 1 93.75 436 LYS B O 1
ATOM 7131 N N . SER B 1 437 ? 7.523 -1.403 2.352 1 92.62 437 SER B N 1
ATOM 7132 C CA . SER B 1 437 ? 8.797 -1.556 3.057 1 92.62 437 SER B CA 1
ATOM 7133 C C . SER B 1 437 ? 8.914 -0.551 4.195 1 92.62 437 SER B C 1
ATOM 7135 O O . SER B 1 437 ? 8.57 0.621 4.039 1 92.62 437 SER B O 1
ATOM 7137 N N . LEU B 1 438 ? 9.172 -1.016 5.328 1 92.5 438 LEU B N 1
ATOM 7138 C CA . LEU B 1 438 ? 9.656 -0.226 6.453 1 92.5 438 LEU B CA 1
ATOM 7139 C C . LEU B 1 438 ? 11.172 -0.342 6.582 1 92.5 438 LEU B C 1
ATOM 7141 O O . LEU B 1 438 ? 11.672 -1.043 7.461 1 92.5 438 LEU B O 1
ATOM 7145 N N . GLU B 1 439 ? 11.836 0.435 5.664 1 88.75 439 GLU B N 1
ATOM 7146 C CA . GLU B 1 439 ? 13.289 0.32 5.602 1 88.75 439 GLU B CA 1
ATOM 7147 C C . GLU B 1 439 ? 13.914 0.496 6.98 1 88.75 439 GLU B C 1
ATOM 7149 O O . GLU B 1 439 ? 13.625 1.467 7.684 1 88.75 439 GLU B O 1
ATOM 7154 N N . GLY B 1 440 ? 14.812 -0.403 7.332 1 87.88 440 GLY B N 1
ATOM 7155 C CA . GLY B 1 440 ? 15.461 -0.399 8.633 1 87.88 440 GLY B CA 1
ATOM 7156 C C . GLY B 1 440 ? 14.75 -1.268 9.656 1 87.88 440 GLY B C 1
ATOM 7157 O O . GLY B 1 440 ? 15.312 -1.581 10.711 1 87.88 440 GLY B O 1
ATOM 7158 N N . PHE B 1 441 ? 13.578 -1.761 9.336 1 92.81 441 PHE B N 1
ATOM 7159 C CA . PHE B 1 441 ? 12.781 -2.535 10.281 1 92.81 441 PHE B CA 1
ATOM 7160 C C . PHE B 1 441 ? 12.289 -3.83 9.648 1 92.81 441 PHE B C 1
ATOM 7162 O O . PHE B 1 441 ? 12.633 -4.922 10.102 1 92.81 441 PHE B O 1
ATOM 7169 N N . GLY B 1 442 ? 11.5 -3.652 8.609 1 95.12 442 GLY B N 1
ATOM 7170 C CA . GLY B 1 442 ? 10.93 -4.852 8.016 1 95.12 442 GLY B CA 1
ATOM 7171 C C . GLY B 1 442 ? 10.094 -4.57 6.781 1 95.12 442 GLY B C 1
ATOM 7172 O O . GLY B 1 442 ? 10.266 -3.537 6.133 1 95.12 442 GLY B O 1
ATOM 7173 N N . MET B 1 443 ? 9.234 -5.578 6.395 1 95.75 443 MET B N 1
ATOM 7174 C CA . MET B 1 443 ? 8.406 -5.484 5.195 1 95.75 443 MET B CA 1
ATOM 7175 C C . MET B 1 443 ? 7.043 -6.129 5.422 1 95.75 443 MET B C 1
ATOM 7177 O O . MET B 1 443 ? 6.949 -7.176 6.066 1 95.75 443 MET B O 1
ATOM 7181 N N . ASP B 1 444 ? 6.008 -5.43 4.895 1 97.31 444 ASP B N 1
ATOM 7182 C CA . ASP B 1 444 ? 4.66 -5.984 4.867 1 97.31 444 ASP B CA 1
ATOM 7183 C C . ASP B 1 444 ? 4.234 -6.32 3.439 1 97.31 444 ASP B C 1
ATOM 7185 O O . ASP B 1 444 ? 4.395 -5.508 2.527 1 97.31 444 ASP B O 1
ATOM 7189 N N . SER B 1 445 ? 3.797 -7.543 3.277 1 97.44 445 SER B N 1
ATOM 7190 C CA . SER B 1 445 ? 3.207 -7.941 2.004 1 97.44 445 SER B CA 1
ATOM 7191 C C . SER B 1 445 ? 1.698 -8.125 2.127 1 97.44 445 SER B C 1
ATOM 7193 O O . SER B 1 445 ? 1.214 -8.68 3.115 1 97.44 445 SER B O 1
ATOM 7195 N N . TYR B 1 446 ? 0.987 -7.57 1.181 1 96.81 446 TYR B N 1
ATOM 7196 C CA . TYR B 1 446 ? -0.466 -7.691 1.146 1 96.81 446 TYR B CA 1
ATOM 7197 C C . TYR B 1 446 ? -0.921 -8.453 -0.095 1 96.81 446 TYR B C 1
ATOM 7199 O O . TYR B 1 446 ? -0.78 -7.961 -1.217 1 96.81 446 TYR B O 1
ATOM 7207 N N . LEU B 1 447 ? -1.442 -9.617 0.09 1 96.88 447 LEU B N 1
ATOM 7208 C CA . LEU B 1 447 ? -2.057 -10.422 -0.961 1 96.88 447 LEU B CA 1
ATOM 7209 C C . LEU B 1 447 ? -3.572 -10.25 -0.96 1 96.88 447 LEU B C 1
ATOM 7211 O O . LEU B 1 447 ? -4.25 -10.688 -0.028 1 96.88 447 LEU B O 1
ATOM 7215 N N . HIS B 1 448 ? -4.102 -9.578 -1.964 1 92.81 448 HIS B N 1
ATOM 7216 C CA . HIS B 1 448 ? -5.535 -9.398 -2.148 1 92.81 448 HIS B CA 1
ATOM 7217 C C . HIS B 1 448 ? -6.098 -10.422 -3.125 1 92.81 448 HIS B C 1
ATOM 7219 O O . HIS B 1 448 ? -5.613 -10.547 -4.254 1 92.81 448 HIS B O 1
ATOM 7225 N N . LEU B 1 449 ? -7.098 -11.109 -2.67 1 91.56 449 LEU B N 1
ATOM 7226 C CA . LEU B 1 449 ? -7.711 -12.148 -3.49 1 91.56 449 LEU B CA 1
ATOM 7227 C C . LEU B 1 449 ? -9.18 -11.836 -3.748 1 91.56 449 LEU B C 1
ATOM 7229 O O . LEU B 1 449 ? -9.906 -11.438 -2.834 1 91.56 449 LEU B O 1
ATOM 7233 N N . CYS B 1 450 ? -9.547 -12.008 -4.969 1 83.56 450 CYS B N 1
ATOM 7234 C CA . CYS B 1 450 ? -10.953 -11.891 -5.316 1 83.56 450 CYS B CA 1
ATOM 7235 C C . CYS B 1 450 ? -11.664 -13.227 -5.156 1 83.56 450 CYS B C 1
ATOM 7237 O O . CYS B 1 450 ? -11.125 -14.273 -5.52 1 83.56 450 CYS B O 1
ATOM 7239 N N . LYS B 1 451 ? -12.852 -13.125 -4.508 1 75.19 451 LYS B N 1
ATOM 7240 C CA . LYS B 1 451 ? -13.664 -14.336 -4.402 1 75.19 451 LYS B CA 1
ATOM 7241 C C . LYS B 1 451 ? -14.211 -14.758 -5.766 1 75.19 451 LYS B C 1
ATOM 7243 O O . LYS B 1 451 ? -14.75 -13.93 -6.504 1 75.19 451 LYS B O 1
ATOM 7248 N N . LEU B 1 452 ? -13.844 -15.906 -6.363 1 66.06 452 LEU B N 1
ATOM 7249 C CA . LEU B 1 452 ? -14.203 -16.375 -7.699 1 66.06 452 LEU B CA 1
ATOM 7250 C C . LEU B 1 452 ? -15.711 -16.578 -7.812 1 66.06 452 LEU B C 1
ATOM 7252 O O . LEU B 1 452 ? -16.281 -16.469 -8.906 1 66.06 452 LEU B O 1
ATOM 7256 N N . GLY B 1 453 ? -16.625 -16.812 -6.809 1 54.34 453 GLY B N 1
ATOM 7257 C CA . GLY B 1 453 ? -18.031 -17.141 -6.945 1 54.34 453 GLY B CA 1
ATOM 7258 C C . GLY B 1 453 ? -18.906 -15.945 -7.289 1 54.34 453 GLY B C 1
ATOM 7259 O O . GLY B 1 453 ? -19.75 -16.016 -8.188 1 54.34 453 GLY B O 1
ATOM 7260 N N . ASP B 1 454 ? -19.156 -14.969 -6.582 1 43.16 454 ASP B N 1
ATOM 7261 C CA . ASP B 1 454 ? -20.188 -13.953 -6.762 1 43.16 454 ASP B CA 1
ATOM 7262 C C . ASP B 1 454 ? -19.844 -13.016 -7.918 1 43.16 454 ASP B C 1
ATOM 7264 O O . ASP B 1 454 ? -20.719 -12.625 -8.695 1 43.16 454 ASP B O 1
ATOM 7268 N N . LYS B 1 455 ? -18.859 -12.188 -7.816 1 39.53 455 LYS B N 1
ATOM 7269 C CA . LYS B 1 455 ? -18.547 -11.234 -8.875 1 39.53 455 LYS B CA 1
ATOM 7270 C C . LYS B 1 455 ? -17.766 -11.898 -10.008 1 39.53 455 LYS B C 1
ATOM 7272 O O . LYS B 1 455 ? -17.125 -11.227 -10.812 1 39.53 455 LYS B O 1
ATOM 7277 N N . CYS B 1 456 ? -17.562 -13.062 -9.984 1 38.16 456 CYS B N 1
ATOM 7278 C CA . CYS B 1 456 ? -17.016 -13.719 -11.172 1 38.16 456 CYS B CA 1
ATOM 7279 C C . CYS B 1 456 ? -17.766 -13.281 -12.422 1 38.16 456 CYS B C 1
ATOM 7281 O O . CYS B 1 456 ? -17.375 -13.648 -13.539 1 38.16 456 CYS B O 1
ATOM 7283 N N . GLU B 1 457 ? -18.969 -12.953 -12.281 1 34.31 457 GLU B N 1
ATOM 7284 C CA . GLU B 1 457 ? -19.703 -12.398 -13.406 1 34.31 457 GLU B CA 1
ATOM 7285 C C . GLU B 1 457 ? -18.984 -11.188 -14 1 34.31 457 GLU B C 1
ATOM 7287 O O . GLU B 1 457 ? -19.031 -10.961 -15.211 1 34.31 457 GLU B O 1
ATOM 7292 N N . ASP B 1 458 ? -18.781 -10.148 -13 1 31.44 458 ASP B N 1
ATOM 7293 C CA . ASP B 1 458 ? -18.188 -8.961 -13.602 1 31.44 458 ASP B CA 1
ATOM 7294 C C . ASP B 1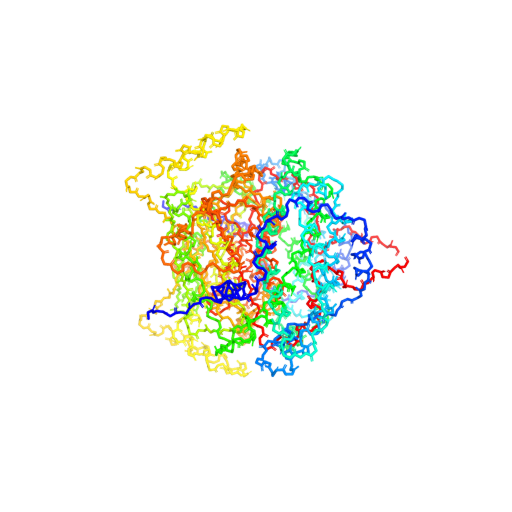 458 ? -16.766 -9.242 -14.078 1 31.44 458 ASP B C 1
ATOM 7296 O O . ASP B 1 458 ? -16.031 -8.312 -14.414 1 31.44 458 ASP B O 1
ATOM 7300 N N . ILE B 1 459 ? -16.281 -10.281 -13.703 1 32.22 459 ILE B N 1
ATOM 7301 C CA . ILE B 1 459 ? -15.047 -10.68 -14.383 1 32.22 459 ILE B CA 1
ATOM 7302 C C . ILE B 1 459 ? -15.258 -10.656 -15.891 1 32.22 459 ILE B C 1
ATOM 7304 O O . ILE B 1 459 ? -14.328 -10.922 -16.656 1 32.22 459 ILE B O 1
ATOM 7308 N N . GLY B 1 460 ? -16.391 -10.844 -16.312 1 30.5 460 GLY B N 1
ATOM 7309 C CA . GLY B 1 460 ? -16.609 -10.688 -17.75 1 30.5 460 GLY B CA 1
ATOM 7310 C C . GLY B 1 460 ? -15.938 -9.453 -18.312 1 30.5 460 GLY B C 1
ATOM 7311 O O . GLY B 1 460 ? -15.773 -9.344 -19.531 1 30.5 460 GLY B O 1
ATOM 7312 N N . LEU B 1 461 ? -16.391 -8.258 -17.734 1 28.75 461 LEU B N 1
ATOM 7313 C CA . LEU B 1 461 ? -15.836 -7.148 -18.5 1 28.75 461 LEU B CA 1
ATOM 7314 C C . LEU B 1 461 ? -14.312 -7.219 -18.547 1 28.75 461 LEU B C 1
ATOM 7316 O O . LEU B 1 461 ? -13.711 -8 -17.812 1 28.75 461 LEU B O 1
ATOM 7320 N N . GLN B 1 462 ? -13.562 -5.895 -18.438 1 28.09 462 GLN B N 1
ATOM 7321 C CA . GLN B 1 462 ? -12.148 -5.699 -18.734 1 28.09 462 GLN B CA 1
ATOM 7322 C C . GLN B 1 462 ? -11.266 -6.375 -17.688 1 28.09 462 GLN B C 1
ATOM 7324 O O . GLN B 1 462 ? -10.844 -5.738 -16.719 1 28.09 462 GLN B O 1
ATOM 7329 N N . VAL B 1 463 ? -11.758 -7.18 -16.859 1 30.36 463 VAL B N 1
ATOM 7330 C CA . VAL B 1 463 ? -10.547 -7.703 -16.234 1 30.36 463 VAL B CA 1
ATOM 7331 C C . VAL B 1 463 ? -9.477 -7.945 -17.312 1 30.36 463 VAL B C 1
ATOM 7333 O O . VAL B 1 463 ? -8.461 -8.586 -17.047 1 30.36 463 VAL B O 1
ATOM 7336 N N . MET B 1 464 ? -9.922 -7.977 -18.5 1 28.48 464 MET B N 1
ATOM 7337 C CA . MET B 1 464 ? -9.055 -8.266 -19.641 1 28.48 464 MET B CA 1
ATOM 7338 C C . MET B 1 464 ? -7.746 -7.492 -19.531 1 28.48 464 MET B C 1
ATOM 7340 O O . MET B 1 464 ? -6.852 -7.664 -20.359 1 28.48 464 MET B O 1
ATOM 7344 N N . ARG B 1 465 ? -7.797 -6.16 -19.25 1 27.02 465 ARG B N 1
ATOM 7345 C CA . ARG B 1 465 ? -6.496 -5.633 -19.656 1 27.02 465 ARG B CA 1
ATOM 7346 C C . ARG B 1 465 ? -5.387 -6.172 -18.75 1 27.02 465 ARG B C 1
ATOM 7348 O O . ARG B 1 465 ? -5.391 -5.934 -17.547 1 27.02 465 ARG B O 1
ATOM 7355 N N . SER B 1 466 ? -5.039 -7.367 -18.656 1 26.41 466 SER B N 1
ATOM 7356 C CA . SER B 1 466 ? -3.676 -7.633 -18.203 1 26.41 466 SER B CA 1
ATOM 7357 C C . SER B 1 466 ? -2.809 -6.383 -18.312 1 26.41 466 SER B C 1
ATOM 7359 O O . SER B 1 466 ? -3.035 -5.531 -19.172 1 26.41 466 SER B O 1
ATOM 7361 N N . PRO B 1 467 ? -2.336 -5.707 -17.25 1 26.08 467 PRO B N 1
ATOM 7362 C CA . PRO B 1 467 ? -1.58 -4.555 -17.75 1 26.08 467 PRO B CA 1
ATOM 7363 C C . PRO B 1 467 ? -1.137 -4.719 -19.203 1 26.08 467 PRO B C 1
ATOM 7365 O O . PRO B 1 467 ? -0.599 -3.781 -19.797 1 26.08 467 PRO B O 1
ATOM 7368 N N . ALA B 1 468 ? -0.773 -5.965 -19.656 1 24.14 468 ALA B N 1
ATOM 7369 C CA . ALA B 1 468 ? -0.443 -5.863 -21.078 1 24.14 468 ALA B CA 1
ATOM 7370 C C . ALA B 1 468 ? -1.676 -5.512 -21.906 1 24.14 468 ALA B C 1
ATOM 7372 O O . ALA B 1 468 ? -2.645 -6.273 -21.953 1 24.14 468 ALA B O 1
ATOM 7373 N N . GLY B 1 469 ? -2.529 -4.406 -21.703 1 26.66 469 GLY B N 1
ATOM 7374 C CA . GLY B 1 469 ? -3.533 -3.885 -22.609 1 26.66 469 GLY B CA 1
ATOM 7375 C C . GLY B 1 469 ? -3.979 -4.898 -23.656 1 26.66 469 GLY B C 1
ATOM 7376 O O . GLY B 1 469 ? -4.762 -4.574 -24.547 1 26.66 469 GLY B O 1
ATOM 7377 N N . ARG B 1 470 ? -3.043 -5.691 -24.391 1 24.17 470 ARG B N 1
ATOM 7378 C CA . ARG B 1 470 ? -3.365 -6.285 -25.672 1 24.17 470 ARG B CA 1
ATOM 7379 C C . ARG B 1 470 ? -4.52 -7.273 -25.562 1 24.17 470 ARG B C 1
ATOM 7381 O O . ARG B 1 470 ? -4.559 -8.078 -24.625 1 24.17 470 ARG B O 1
ATOM 7388 N N . ASP B 1 471 ? -5.691 -6.875 -26 1 25.5 471 ASP B N 1
ATOM 7389 C CA . ASP B 1 471 ? -6.66 -7.75 -26.656 1 25.5 471 ASP B CA 1
ATOM 7390 C C . ASP B 1 471 ? -5.965 -8.945 -27.297 1 25.5 471 ASP B C 1
ATOM 7392 O O . ASP B 1 471 ? -4.801 -8.859 -27.688 1 25.5 471 ASP B O 1
ATOM 7396 N N . SER B 1 472 ? -6.109 -10.125 -27.078 1 25.16 472 SER B N 1
ATOM 7397 C CA . SER B 1 472 ? -5.668 -10.891 -28.234 1 25.16 472 SER B CA 1
ATOM 7398 C C . SER B 1 472 ? -6.125 -10.227 -29.531 1 25.16 472 SER B C 1
ATOM 7400 O O . SER B 1 472 ? -6.203 -10.883 -30.578 1 25.16 472 SER B O 1
ATOM 7402 N N . THR B 1 473 ? -6.934 -9.062 -29.438 1 23.67 473 THR B N 1
ATOM 7403 C CA . THR B 1 473 ? -7.234 -8.523 -30.766 1 23.67 473 THR B CA 1
ATOM 7404 C C . THR B 1 473 ? -6.016 -7.82 -31.344 1 23.67 473 THR B C 1
ATOM 7406 O O . THR B 1 473 ? -5.227 -7.219 -30.609 1 23.67 473 THR B O 1
ATOM 7409 N N . PRO B 1 474 ? -5.707 -8.102 -32.594 1 22.73 474 PRO B N 1
ATOM 7410 C CA . PRO B 1 474 ? -4.746 -7.379 -33.438 1 22.73 474 PRO B CA 1
ATOM 7411 C C . PRO B 1 474 ? -4.852 -5.863 -33.281 1 22.73 474 PRO B C 1
ATOM 7413 O O . PRO B 1 474 ? -5.934 -5.34 -33 1 22.73 474 PRO B O 1
ATOM 7416 N N . THR B 1 475 ? -3.865 -5.125 -32.812 1 23.97 475 THR B N 1
ATOM 7417 C CA . THR B 1 475 ? -3.637 -3.691 -32.969 1 23.97 475 THR B CA 1
ATOM 7418 C C . THR B 1 475 ? -4.246 -3.188 -34.281 1 23.97 475 THR B C 1
ATOM 7420 O O . THR B 1 475 ? -3.904 -3.676 -35.344 1 23.97 475 THR B O 1
ATOM 7423 N N . GLU B 1 476 ? -5.531 -2.732 -34.344 1 19.72 476 GLU B N 1
ATOM 7424 C CA . GLU B 1 476 ? -5.867 -1.926 -35.531 1 19.72 476 GLU B CA 1
ATOM 7425 C C . GLU B 1 476 ? -4.875 -0.782 -35.719 1 19.72 476 GLU B C 1
ATOM 7427 O O . GLU B 1 476 ? -4.594 -0.036 -34.781 1 19.72 476 GLU B O 1
ATOM 7432 N N . THR B 1 477 ? -3.965 -0.777 -36.688 1 18.06 477 THR B N 1
ATOM 7433 C CA . THR B 1 477 ? -3.344 0.265 -37.5 1 18.06 477 THR B CA 1
ATOM 7434 C C . THR B 1 477 ? -4.34 1.382 -37.781 1 18.06 477 THR B C 1
ATOM 7436 O O . THR B 1 477 ? -5.406 1.135 -38.344 1 18.06 477 THR B O 1
ATOM 7439 N N . SER B 1 478 ? -4.375 2.506 -36.969 1 17.06 478 SER B N 1
ATOM 7440 C CA . SER B 1 478 ? -4.523 3.578 -37.938 1 17.06 478 SER B CA 1
ATOM 7441 C C . SER B 1 478 ? -3.283 3.699 -38.812 1 17.06 478 SER B C 1
ATOM 7443 O O . SER B 1 478 ? -2.158 3.559 -38.344 1 17.06 478 SER B O 1
#

Organism: NCBI:txid72520

Nearest PDB structures (foldseek):
  8f5s-assembly1_A-3  TM=8.997E-01  e=3.548E-20  Homo sapiens
  8f5j-assembly1_A-2  TM=9.087E-01  e=4.816E-20  Homo sapiens
  8f5f-assembly1_A-3  TM=8.826E-01  e=2.292E-20  Homo sapiens
  1gkz-assembly1_A  TM=9.187E-01  e=2.320E-19  Rattus norvegicus
  1gkx-assembly1_A-2  TM=9.086E-01  e=3.331E-18  Rattus norvegicus

Radius of gyration: 33.09 Å; Cα contacts (8 Å, |Δi|>4): 1423; chains: 2; bounding box: 67×102×77 Å

pLDDT: mean 73.44, std 24.37, range [16.97, 98.38]